Protein 9CEL (pdb70)

Sequence (1014 aa):
GSALVEMYRRAVATGRAAEAVEVLGTVATFRPVFRSPDELGEPPALVPLGTGAGGPTLVCCAGTAAASGPREFTAFAAALAGLRDVTVLPQTGFLTGEPLPAGLDVLLDAQADAVLAHCAGRPFVLVGHSAGANMAHALTVRLEARGADPAALVLMDIYTPAAPVPVDDTRLTAMGAYHRLLLDWAPRPTRAPVLHLYAGEPAGADWRSRFDGAHTSAEVPGTHFSMMTEHAPVTAATVHKWLDEVGSALVEMYRRAVATGRAAEAVEVLGTVATFRPVFRSPDELGEPPALVPLGTGAGGPTLVCCAGTAAASGPREFTAFAAALAGLRDVTVLPQTGFLTGEPLPAGLDVLLDAQADAVLAHCAGRPFVLVGHSAGANMAHALTVRLEARGADPAALVLMDIYTPAAPPVDDTRLTAMGAYHRLLLDWAPRPTRAPVLHLYAGEPAGAWDPRQDWRSRFDGAHTSAEVPGTHFSMMTEHAPVTAATVHKWLDEVGSALVEMYRRAVATGRAAEAVEVLGTVATFRPVFRSPDELGEPPALVPLGTGAGGPTLVCCAGTAAASGPREFTAFAAALAGLRDVTVLPQTGFLTGEPLPAGLDVLLDAQADAVLAHCAGRPFVLVGHSAGANMAHALTVRLEARGADPAALVLMDIYTPAGVWREEMLAWVAEVPVDDTRLTAMGAYHRLLLDWAPRPTRAPVLHLYAGEPAGADWRSRFDGAHTSAEVPGTHFSMMTEHAPVTAATVHKWLDEVGSALVEMYRRAVATGRAAEAVEVLGTVATFRPVFRSPDELGEPPALVPLGTGAGGPTLVCCAGTAAASGPREFTAFAAALAGLRDVTVLPQTGFLTGEPLPAGLDVLLDAQADAVLAHCAGRPFVLVGHSAGANMAHALTVRLEARGADPAALVLMDIYTPAGVWREEMLAWVAVPVDDTRLTAMGAYHRLLLDWAPRPTRAPVLHLYAGEPAGAWPDPRDWRSRFDGAHTSAEVPGTHFSMMTEHAPVTAATVHKWLDEV

Radius of gyration: 39.3 Å; Cα contacts (8 Å, |Δi|>4): 2168; chains: 4; bounding box: 69×68×124 Å

Secondary structure (DSSP, 8-state):
--HHHHHHHHHHTTT-HHHHHHHHHHHHTTS-EESSGGGSSSPPPPEEEE----S-EEEEE--SSTT-SGGGGHHHHHHHTTT-EEEEEPPTTSSTTPPEESSHHHHHHHHHHHHHHHTTT--EEEEEETHHHHHHHHHHHHHHHTT---SEEEEES--BTTB-----HHHHHHHHHHHHHHTT------SS-EEEEEESS-S--------TT-SEEEEESS-TTGGGTTTHHHHHHHHHHHHTT-/--HHHHHHHHHHHTT-HHHHHHHHHHHHTTS-EESSSGGGSSPPPPEEEE-S--SSEEEEE--SSTT-SGGGGHHHHHHHTTT--EEEEPPTTSSTTPPEESSHHHHHHHHHHHHHHHHTT--EEEEEETHHHHHHHHHHHHHHHTT---SEEEEES---TT-----HHHHHHHHHHHHHTTT------SS-EEEEEESS--S---TTS--S---TT-SEEEEESS-TTGGGTTTHHHHHHHHHHHHHH-/--HHHHHHHHHHHTT-HHHHHHHHHHHHTTS-EESSGGGGSSPPP-EEEE-S--SSEEEEE--SSTT-SGGGGHHHHHHTTTT--EEEEPPTTSSTTPPEESSHHHHHHHHHHHHHHHHTT--EEEEEETHHHHHHHHHHHHHHHTT---SEEEEES------HHHHHHHHHH------HHHHHHHHHHHHHHTT------SSPEEEEEEEE-S--------TT-SEEEEEEEETTGGGTTTHHHHHHHHHHHHTT-/--HHHHHHHHHHHTT-HHHHHHHHHHHHTTS-EESSTTTTSSPPP-EEEE-S--SSEEEEE--SSTT-SGGGGHHHHHHTTTT--EEEEPPTTSSTTPPEESSHHHHHHHHHHHHHHHHTT--EEEEEETHHHHHHHHHHHHHHHTT---SEEEEES------HHHHHHHHHH-----HHHHHHHHHHHHHGGG------SS-EEEEEESS-SS--S---------TT-SEEEEESS-TTGGGTTTHHHHHHHHHHHHH--

Solvent-accessible surface area: 42376 Å² total; per-residue (Å²): 97,30,13,0,9,75,1,47,112,89,0,79,88,74,76,63,38,82,73,0,23,78,14,0,1,34,2,3,57,5,30,84,42,2,169,39,40,137,94,34,70,88,72,16,62,22,24,25,2,12,59,75,29,47,48,37,30,0,0,0,1,1,3,14,54,4,30,12,6,15,69,26,0,6,19,0,1,24,36,0,60,59,86,22,20,0,6,0,0,26,4,12,0,9,62,83,64,57,32,4,8,52,22,31,82,29,0,7,42,2,1,0,62,6,0,56,77,89,14,95,78,166,65,14,2,0,0,0,15,30,26,0,0,4,1,0,1,9,0,0,43,41,0,11,89,96,54,30,80,4,43,3,0,0,0,0,1,3,68,47,33,81,74,136,96,119,29,58,16,27,32,0,0,0,19,1,14,0,64,76,27,7,80,109,19,28,73,150,126,29,147,4,34,3,1,2,0,49,1,20,76,70,66,57,162,156,99,87,2,174,24,114,77,28,104,48,57,28,88,2,52,0,32,35,139,20,0,10,69,129,43,0,81,69,0,2,53,28,0,35,156,19,25,111,107,80,94,27,15,0,13,70,3,45,127,91,0,83,89,70,72,64,37,84,76,0,23,91,14,0,2,30,2,3,60,6,30,92,65,4,174,37,43,131,87,25,64,93,80,15,56,18,24,26,2,11,41,64,35,41,57,42,31,0,0,0,1,2,2,16,49,3,60,9,5,17,38,38,0,7,20,0,1,25,36,0,60,56,79,22,19,0,5,0,0,25,6,10,0,9,77,68,68,55,33,4,8,56,22,40,85,26,0,9,37,3,1,0,67,10,0,60,78,84,14,80,80,178,63,8,2,0,0,0,13,34,27,0,0,3,1,0,1,10,0,0,38,45,0,13,82,99,61,18,93,5,48,2,0,0,0,0,1,4,76,51,41,75,74,146,152,39,55,18,27,25,0,0,0,16,1,14,0,84,95,33,5,100,110,22,41,73,132,128,37,147,7,46,6,0,0,0,26,1,23,81,64,67,54,117,142,81,131,215,123,79,62,53,0,143,24,133,74,26,109,49,53,30,107,4,51,0,34,35,147,27,0,11,76,134,44,0,76,70,0,0,57,21,0,46,131,12,22,104,122,65,98,29,16,0,11,80,2,29,126,91,0,16,86,80,50,83,1,60,68,0,9,80,11,0,1,26,1,3,63,4,31,86,48,1,169,39,46,135,97,37,67,133,72,10,73,24,52,72,66,16,107,75,32,44,60,36,32,0,0,0,0,2,3,10,29,8,18,14,9,46,135,25,0,82,35,0,5,70,34,0,72,55,90,23,23,0,6,0,0,23,5,10,0,12,79,120,78,50,34,4,6,50,20,34,82,24,0,5,44,2,1,0,56,5,0,62,78,88,14,77,83,174,59,8,1,0,0,0,15,34,17,0,0,6,1,0,2,12,0,0,54,52,0,16,86,104,52,16,99,5,45,4,0,0,0,0,1,5,38,65,19,111,62,125,74,67,49,45,21,29,40,99,46,64,158,104,119,42,53,18,27,62,0,0,0,8,1,14,0,29,81,30,2,102,120,24,28,74,138,131,32,144,5,36,5,1,0,0,47,1,15,98,63,23,19,154,131,87,96,1,172,27,141,78,27,105,44,60,29,102,0,51,2,31,13,66,25,0,9,80,144,54,1,81,65,0,2,42,25,0,40,113,20,26,94,129,88,92,32,18,0,16,70,1,19,124,87,0,22,89,76,47,69,0,63,80,0,10,91,10,0,2,24,1,3,58,5,28,95,42,2,145,43,49,134,90,21,60,148,75,14,72,22,57,69,67,17,108,77,30,42,57,38,38,0,0,0,0,2,3,17,32,5,17,12,5,48,132,26,0,84,32,0,4,72,35,0,70,59,81,24,15,0,5,0,0,24,6,11,0,10,88,113,77,49,32,4,6,53,20,32,85,25,0,7,42,2,1,0,64,9,0,62,77,88,15,75,77,168,61,8,1,0,0,0,13,28,26,0,0,2,0,0,2,7,0,0,40,44,0,12,86,98,54,19,86,4,48,1,0,0,0,0,2,4,49,70,22,103,65,78,53,52,35,35,21,24,39,159,46,102,138,120,38,54,21,23,54,0,0,0,7,0,12,0,52,80,32,5,102,121,18,45,72,160,126,34,152,9,42,1,0,1,0,52,2,24,81,64,31,14,88,78,116,93,122,242,87,47,94,2,185,25,131,71,27,103,46,60,27,105,2,50,0,33,8,65,21,0,8,71,131,50,0,75,70,0,1,57,34,0,48,135,17,21,105,125,72

Nearest PDB structures (foldseek):
  9cel-assembly1_D  TM=1.004E+00  e=4.320E-58  Micromonospora chalcea subsp. izumensis
  9cel-assembly2_C  TM=9.969E-01  e=2.761E-51  Micromonospora chalcea subsp. izumensis
  9cel-assembly1_A  TM=9.949E-01  e=3.967E-47  Micromonospora chalcea subsp. izumensis
  5d3z-assembly1_A  TM=9.353E-01  e=1.429E-29  Saccharopolyspora erythraea
  9cfj-assembly1_A  TM=9.031E-01  e=4.965E-23  Actinomadura vulgaris

Structure (mmCIF, N/CA/C/O backbone):
data_9CEL
#
_entry.id   9CEL
#
_cell.length_a   63.340
_cell.length_b   95.666
_cell.length_c   83.118
_cell.angle_alpha   90.000
_cell.angle_beta   93.673
_cell.angle_gamma   90.000
#
_symmetry.space_group_name_H-M   'P 1 21 1'
#
loop_
_entity.id
_entity.type
_entity.pdbx_description
1 polymer 'Type I PKS module 7'
2 water water
#
loop_
_atom_site.group_PDB
_atom_site.id
_atom_site.type_symbol
_atom_site.label_atom_id
_atom_site.label_alt_id
_atom_site.label_comp_id
_atom_site.label_asym_id
_atom_site.label_entity_id
_atom_site.label_seq_id
_atom_site.pdbx_PDB_ins_code
_atom_site.Cartn_x
_atom_site.Cartn_y
_atom_site.Cartn_z
_atom_site.occupancy
_atom_site.B_iso_or_equiv
_atom_site.auth_seq_id
_atom_site.auth_comp_id
_atom_site.auth_asym_id
_atom_site.auth_atom_id
_atom_site.pdbx_PDB_model_num
ATOM 1 N N . GLY A 1 1 ? 1.50668 8.03057 16.72467 1.000 47.16575 1508 GLY A N 1
ATOM 2 C CA . GLY A 1 1 ? 1.70937 8.98128 17.81022 1.000 71.04241 1508 GLY A CA 1
ATOM 3 C C . GLY A 1 1 ? 2.82807 10.00908 17.62830 1.000 67.16403 1508 GLY A C 1
ATOM 4 O O . GLY A 1 1 ? 3.30463 10.24675 16.50873 1.000 62.85906 1508 GLY A O 1
ATOM 5 N N . SER A 1 2 ? 3.25373 10.60300 18.74614 1.000 62.71359 1509 SER A N 1
ATOM 6 C CA . SER A 1 2 ? 4.19324 11.72228 18.75492 1.000 54.58734 1509 SER A CA 1
ATOM 7 C C . SER A 1 2 ? 5.56752 11.32609 18.20343 1.000 54.83799 1509 SER A C 1
ATOM 8 O O . SER A 1 2 ? 5.98404 10.15513 18.24872 1.000 50.06947 1509 SER A O 1
ATOM 11 N N . ALA A 1 3 ? 6.29231 12.34043 17.70632 1.000 43.57075 1510 ALA A N 1
ATOM 12 C CA . ALA A 1 3 ? 7.61276 12.09597 17.12566 1.000 44.56947 1510 ALA A CA 1
ATOM 13 C C . ALA A 1 3 ? 8.55596 11.46495 18.13124 1.000 43.43488 1510 ALA A C 1
ATOM 14 O O . ALA A 1 3 ? 9.41657 10.65534 17.76151 1.000 45.18633 1510 ALA A O 1
ATOM 16 N N . LEU A 1 4 ? 8.41716 11.83862 19.39862 1.000 42.76542 1511 LEU A N 1
ATOM 17 C CA . LEU A 1 4 ? 9.16752 11.18615 20.45427 1.000 39.36230 1511 LEU A CA 1
ATOM 18 C C . LEU A 1 4 ? 8.73576 9.73688 20.63181 1.000 46.17337 1511 LEU A C 1
ATOM 19 O O . LEU A 1 4 ? 9.55348 8.89331 21.00515 1.000 41.46379 1511 LEU A O 1
ATOM 24 N N . VAL A 1 5 ? 7.45529 9.43419 20.40460 1.000 45.95567 1512 VAL A N 1
ATOM 25 C CA . VAL A 1 5 ? 6.99276 8.06404 20.58220 1.000 47.84378 1512 VAL A CA 1
ATOM 26 C C . VAL A 1 5 ? 7.51936 7.19647 19.44507 1.000 47.81772 1512 VAL A C 1
ATOM 27 O O . VAL A 1 5 ? 8.13397 6.15289 19.67980 1.000 44.41469 1512 VAL A O 1
ATOM 31 N N . GLU A 1 6 ? 7.38349 7.67953 18.20447 1.000 48.80668 1513 GLU A N 1
ATOM 32 C CA . GLU A 1 6 ? 7.93339 6.97904 17.04692 1.000 49.54541 1513 GLU A CA 1
ATOM 33 C C . GLU A 1 6 ? 9.43765 6.78006 17.18143 1.000 50.79855 1513 GLU A C 1
ATOM 34 O O . GLU A 1 6 ? 9.95438 5.70179 16.87193 1.000 46.21190 1513 GLU A O 1
ATOM 40 N N . MET A 1 7 ? 10.16180 7.80603 17.62827 1.000 45.80557 1514 MET A N 1
ATOM 41 C CA . MET A 1 7 ? 11.60315 7.64646 17.78185 1.000 48.52387 1514 MET A CA 1
ATOM 42 C C . MET A 1 7 ? 11.92799 6.53160 18.76127 1.000 47.74602 1514 MET A C 1
ATOM 43 O O . MET A 1 7 ? 12.81582 5.70855 18.50901 1.000 47.66695 1514 MET A O 1
ATOM 48 N N . TYR A 1 8 ? 11.22792 6.49274 19.89107 1.000 47.35028 1515 TYR A N 1
ATOM 49 C CA . TYR A 1 8 ? 11.53231 5.46345 20.87788 1.000 52.24670 1515 TYR A CA 1
ATOM 50 C C . TYR A 1 8 ? 11.20790 4.07380 20.33700 1.000 49.83227 1515 TYR A C 1
ATOM 51 O O . TYR A 1 8 ? 12.00206 3.14585 20.50875 1.000 48.13386 1515 TYR A O 1
ATOM 60 N N . ARG A 1 9 ? 10.05525 3.92373 19.66747 1.000 51.21878 1516 ARG A N 1
ATOM 61 C CA . ARG A 1 9 ? 9.67878 2.64081 19.07688 1.000 51.21522 1516 ARG A CA 1
ATOM 62 C C . ARG A 1 9 ? 10.73954 2.15906 18.10218 1.000 49.67778 1516 ARG A C 1
ATOM 63 O O . ARG A 1 9 ? 11.16470 0.99831 18.14361 1.000 50.22575 1516 ARG A O 1
ATOM 71 N N . ARG A 1 10 ? 11.17106 3.04389 17.20756 1.000 44.63943 1517 ARG A N 1
ATOM 72 C CA . ARG A 1 10 ? 12.09781 2.63855 16.17066 1.000 45.26765 1517 ARG A CA 1
ATOM 73 C C . ARG A 1 10 ? 13.49631 2.40462 16.73387 1.000 52.78978 1517 ARG A C 1
ATOM 74 O O . ARG A 1 10 ? 14.23054 1.53702 16.23248 1.000 49.66509 1517 ARG A O 1
ATOM 82 N N . ALA A 1 11 ? 13.86520 3.12984 17.79578 1.000 44.62145 1518 ALA A N 1
ATOM 83 C CA . ALA A 1 11 ? 15.20012 2.97935 18.36074 1.000 46.73982 1518 ALA A CA 1
ATOM 84 C C . ALA A 1 11 ? 15.35489 1.67264 19.12528 1.000 49.37406 1518 ALA A C 1
ATOM 85 O O . ALA A 1 11 ? 16.46981 1.13976 19.19582 1.000 50.10556 1518 ALA A O 1
ATOM 87 N N . VAL A 1 12 ? 14.27747 1.16511 19.74263 1.000 50.63597 1519 VAL A N 1
ATOM 88 C CA . VAL A 1 12 ? 14.38810 -0.11950 20.43096 1.000 53.30905 1519 VAL A CA 1
ATOM 89 C C . VAL A 1 12 ? 14.52482 -1.23713 19.40581 1.000 56.78847 1519 VAL A C 1
ATOM 90 O O . VAL A 1 12 ? 15.35628 -2.13897 19.55947 1.000 63.71310 1519 VAL A O 1
ATOM 94 N N . ALA A 1 13 ? 13.77545 -1.14365 18.30238 1.000 57.46769 1520 ALA A N 1
ATOM 95 C CA . ALA A 1 13 ? 13.81186 -2.14958 17.25283 1.000 53.48137 1520 ALA A CA 1
ATOM 96 C C . ALA A 1 13 ? 15.07789 -2.08339 16.41256 1.000 54.75545 1520 ALA A C 1
ATOM 97 O O . ALA A 1 13 ? 15.28958 -2.96993 15.58098 1.000 59.21273 1520 ALA A O 1
ATOM 99 N N . THR A 1 14 ? 15.93239 -1.07482 16.60620 1.000 50.88841 1521 THR A N 1
ATOM 100 C CA . THR A 1 14 ? 17.10895 -0.92212 15.75729 1.000 41.42391 1521 THR A CA 1
ATOM 101 C C . THR A 1 14 ? 18.39602 -0.72351 16.56287 1.000 54.62321 1521 THR A C 1
ATOM 102 O O . THR A 1 14 ? 19.36294 -0.14163 16.04860 1.000 53.10107 1521 THR A O 1
ATOM 106 N N . GLY A 1 15 ? 18.44188 -1.20677 17.80754 1.000 44.99458 1522 GLY A N 1
ATOM 107 C CA . GLY A 1 15 ? 19.63557 -1.08155 18.62506 1.000 51.43240 1522 GLY A CA 1
ATOM 108 C C . GLY A 1 15 ? 20.04204 0.32719 19.02631 1.000 60.43015 1522 GLY A C 1
ATOM 109 O O . GLY A 1 15 ? 21.13855 0.50621 19.56763 1.000 53.71609 1522 GLY A O 1
ATOM 110 N N . ARG A 1 16 ? 19.19789 1.33909 18.79931 1.000 54.31811 1523 ARG A N 1
ATOM 111 C CA . ARG A 1 16 ? 19.56428 2.72581 19.06768 1.000 54.50488 1523 ARG A CA 1
ATOM 112 C C . ARG A 1 16 ? 18.95530 3.26159 20.36830 1.000 51.39929 1523 ARG A C 1
ATOM 113 O O . ARG A 1 16 ? 18.76784 4.47563 20.51860 1.000 50.03266 1523 ARG A O 1
ATOM 121 N N . ALA A 1 17 ? 18.66220 2.37753 21.32277 1.000 44.58339 1524 ALA A N 1
ATOM 122 C CA . ALA A 1 17 ? 17.92059 2.78931 22.50939 1.000 39.98361 1524 ALA A CA 1
ATOM 123 C C . ALA A 1 17 ? 18.73210 3.73328 23.38269 1.000 43.58030 1524 ALA A C 1
ATOM 124 O O . ALA A 1 17 ? 18.20111 4.72629 23.88828 1.000 49.09497 1524 ALA A O 1
ATOM 126 N N . ALA A 1 18 ? 20.00312 3.41119 23.61654 1.000 46.52348 1525 ALA A N 1
ATOM 127 C CA . ALA A 1 18 ? 20.86449 4.29290 24.39831 1.000 45.78824 1525 ALA A CA 1
ATOM 128 C C . ALA A 1 18 ? 20.93042 5.67268 23.77236 1.000 51.95917 1525 ALA A C 1
ATOM 129 O O . ALA A 1 18 ? 20.94534 6.69172 24.47606 1.000 53.23061 1525 ALA A O 1
ATOM 131 N N . GLU A 1 19 ? 20.94514 5.72580 22.44431 1.000 48.36205 1526 GLU A N 1
ATOM 132 C CA . GLU A 1 19 ? 20.85563 7.01081 21.77106 1.000 51.60866 1526 GLU A CA 1
ATOM 133 C C . GLU A 1 19 ? 19.50939 7.69765 22.01956 1.000 47.97031 1526 GLU A C 1
ATOM 134 O O . GLU A 1 19 ? 19.46741 8.91765 22.22320 1.000 54.18244 1526 GLU A O 1
ATOM 140 N N . ALA A 1 20 ? 18.39466 6.94674 21.97020 1.000 39.96650 1527 ALA A N 1
ATOM 141 C CA . ALA A 1 20 ? 17.08608 7.56351 22.17954 1.000 41.04139 1527 ALA A CA 1
ATOM 142 C C . ALA A 1 20 ? 16.94227 8.11071 23.58868 1.000 44.94448 1527 ALA A C 1
ATOM 143 O O . ALA A 1 20 ? 16.30673 9.15311 23.78820 1.000 41.02004 1527 ALA A O 1
ATOM 145 N N . VAL A 1 21 ? 17.51010 7.41929 24.57036 1.000 41.65285 1528 VAL A N 1
ATOM 146 C CA . VAL A 1 21 ? 17.34191 7.83441 25.95177 1.000 42.53499 1528 VAL A CA 1
ATOM 147 C C . VAL A 1 21 ? 18.10120 9.12964 26.19855 1.000 47.82886 1528 VAL A C 1
ATOM 148 O O . VAL A 1 21 ? 17.60696 10.03381 26.88331 1.000 44.63052 1528 VAL A O 1
ATOM 152 N N . GLU A 1 22 ? 19.29009 9.25953 25.60381 1.000 43.85636 1529 GLU A N 1
ATOM 153 C CA . GLU A 1 22 ? 20.06703 10.48454 25.75783 1.000 57.76519 1529 GLU A CA 1
ATOM 154 C C . GLU A 1 22 ? 19.32576 11.67815 25.18062 1.000 48.25645 1529 GLU A C 1
ATOM 155 O O . GLU A 1 22 ? 19.33009 12.76290 25.77145 1.000 48.88541 1529 GLU A O 1
ATOM 161 N N . VAL A 1 23 ? 18.69257 11.49311 24.02332 1.000 42.13252 1530 VAL A N 1
ATOM 162 C CA . VAL A 1 23 ? 17.91152 12.56912 23.42372 1.000 48.84083 1530 VAL A CA 1
ATOM 163 C C . VAL A 1 23 ? 16.72962 12.92708 24.31540 1.000 49.62727 1530 VAL A C 1
ATOM 164 O O . VAL A 1 23 ? 16.39896 14.11001 24.48880 1.000 46.43318 1530 VAL A O 1
ATOM 168 N N . LEU A 1 24 ? 16.06416 11.91087 24.87953 1.000 39.04259 1531 LEU A N 1
ATOM 169 C CA . LEU A 1 24 ? 14.95221 12.16907 25.78520 1.000 41.71337 1531 LEU A CA 1
ATOM 170 C C . LEU A 1 24 ? 15.40242 12.96783 26.99740 1.000 38.69613 1531 LEU A C 1
ATOM 171 O O . LEU A 1 24 ? 14.64147 13.78732 27.52120 1.000 33.55517 1531 LEU A O 1
ATOM 176 N N . GLY A 1 25 ? 16.61840 12.70657 27.48249 1.000 35.77969 1532 GLY A N 1
ATOM 177 C CA . GLY A 1 25 ? 17.11168 13.43475 28.63369 1.000 43.99511 1532 GLY A CA 1
ATOM 178 C C . GLY A 1 25 ? 17.30665 14.91274 28.33688 1.000 44.54015 1532 GLY A C 1
ATOM 179 O O . GLY A 1 25 ? 17.02553 15.76708 29.17727 1.000 45.27701 1532 GLY A O 1
ATOM 180 N N . THR A 1 26 ? 17.78741 15.23919 27.14220 1.000 41.49208 1533 THR A N 1
ATOM 181 C CA . THR A 1 26 ? 17.93609 16.65162 26.82414 1.000 44.89689 1533 THR A CA 1
ATOM 182 C C . THR A 1 26 ? 16.57747 17.30600 26.62613 1.000 43.34099 1533 THR A C 1
ATOM 183 O O . THR A 1 26 ? 16.35375 18.43066 27.09285 1.000 40.50446 1533 THR A O 1
ATOM 187 N N . VAL A 1 27 ? 15.63405 16.60577 25.98521 1.000 37.12174 1534 VAL A N 1
ATOM 188 C CA . VAL A 1 27 ? 14.28346 17.15852 25.90232 1.000 44.93746 1534 VAL A CA 1
ATOM 189 C C . VAL A 1 27 ? 13.75903 17.43339 27.29841 1.000 45.72243 1534 VAL A C 1
ATOM 190 O O . VAL A 1 27 ? 13.13335 18.46842 27.55129 1.000 44.35754 1534 VAL A O 1
ATOM 194 N N . ALA A 1 28 ? 14.05175 16.52741 28.23602 1.000 35.51403 1535 ALA A N 1
ATOM 195 C CA . ALA A 1 28 ? 13.53931 16.64612 29.59100 1.000 36.39768 1535 ALA A CA 1
ATOM 196 C C . ALA A 1 28 ? 14.10540 17.86035 30.32658 1.000 45.02640 1535 ALA A C 1
ATOM 197 O O . ALA A 1 28 ? 13.45665 18.37177 31.24078 1.000 43.02087 1535 ALA A O 1
ATOM 199 N N . THR A 1 29 ? 15.30288 18.33146 29.95827 1.000 45.40222 1536 THR A N 1
ATOM 200 C CA . THR A 1 29 ? 15.82330 19.56315 30.54614 1.000 49.54319 1536 THR A CA 1
ATOM 201 C C . THR A 1 29 ? 15.01278 20.79991 30.15602 1.000 50.48854 1536 THR A C 1
ATOM 202 O O . THR A 1 29 ? 15.37970 21.91329 30.55679 1.000 52.99810 1536 THR A O 1
ATOM 206 N N . PHE A 1 30 ? 13.94738 20.65781 29.37773 1.000 47.36770 1537 PHE A N 1
ATOM 207 C CA . PHE A 1 30 ? 13.09200 21.78708 29.05621 1.000 48.34575 1537 PHE A CA 1
ATOM 208 C C . PHE A 1 30 ? 11.79433 21.75608 29.82744 1.000 54.65789 1537 PHE A C 1
ATOM 209 O O . PHE A 1 30 ? 10.95869 22.64290 29.64704 1.000 54.62817 1537 PHE A O 1
ATOM 217 N N . ARG A 1 31 ? 11.61957 20.76437 30.68471 1.000 45.01887 1538 ARG A N 1
ATOM 218 C CA . ARG A 1 31 ? 10.41289 20.49321 31.42647 1.000 46.00200 1538 ARG A CA 1
ATOM 219 C C . ARG A 1 31 ? 10.43148 21.27044 32.72923 1.000 40.70249 1538 ARG A C 1
ATOM 220 O O . ARG A 1 31 ? 11.48862 21.40352 33.34558 1.000 45.29852 1538 ARG A O 1
ATOM 228 N N . PRO A 1 32 ? 9.27115 21.77797 33.13717 1.000 41.87167 1539 PRO A N 1
ATOM 229 C CA . PRO A 1 32 ? 9.12229 22.30306 34.50214 1.000 43.91730 1539 PRO A CA 1
ATOM 230 C C . PRO A 1 32 ? 9.65496 21.31719 35.53465 1.000 47.58701 1539 PRO A C 1
ATOM 231 O O . PRO A 1 32 ? 9.40160 20.11523 35.45355 1.000 42.64578 1539 PRO A O 1
ATOM 235 N N . VAL A 1 33 ? 10.42892 21.82811 36.49422 1.000 46.41552 1540 VAL A N 1
ATOM 236 C CA . VAL A 1 33 ? 10.97017 21.02264 37.58089 1.000 41.29531 1540 VAL A CA 1
ATOM 237 C C . VAL A 1 33 ? 10.39027 21.53513 38.89183 1.000 48.65470 1540 VAL A C 1
ATOM 238 O O . VAL A 1 33 ? 9.65261 22.51388 38.92321 1.000 47.96652 1540 VAL A O 1
ATOM 242 N N . PHE A 1 34 ? 10.68813 20.83034 39.97933 1.000 50.95376 1541 PHE A N 1
ATOM 243 C CA . PHE A 1 34 ? 10.44648 21.36879 41.30494 1.000 43.33325 1541 PHE A CA 1
ATOM 244 C C . PHE A 1 34 ? 11.75925 21.35200 42.06153 1.000 50.47251 1541 PHE A C 1
ATOM 245 O O . PHE A 1 34 ? 12.51979 20.37264 41.99000 1.000 47.80187 1541 PHE A O 1
ATOM 253 N N . ARG A 1 35 ? 12.03458 22.46360 42.75275 1.000 51.23281 1542 ARG A N 1
ATOM 254 C CA . ARG A 1 35 ? 13.30184 22.65902 43.44499 1.000 49.44821 1542 ARG A CA 1
ATOM 255 C C . ARG A 1 35 ? 13.23177 22.33430 44.92006 1.000 44.00684 1542 ARG A C 1
ATOM 256 O O . ARG A 1 35 ? 14.28229 22.17594 45.54143 1.000 51.75461 1542 ARG A O 1
ATOM 264 N N . SER A 1 36 ? 12.03414 22.20795 45.48218 1.000 43.20314 1543 SER A N 1
ATOM 265 C CA . SER A 1 36 ? 11.84282 21.85483 46.87789 1.000 51.82757 1543 SER A CA 1
ATOM 266 C C . SER A 1 36 ? 10.61720 20.96189 47.01854 1.000 46.40083 1543 SER A C 1
ATOM 267 O O . SER A 1 36 ? 9.66325 21.08267 46.24255 1.000 47.55205 1543 SER A O 1
ATOM 270 N N . PRO A 1 37 ? 10.60695 20.07439 48.00413 1.000 38.76295 1544 PRO A N 1
ATOM 271 C CA . PRO A 1 37 ? 9.38162 19.31009 48.29701 1.000 50.02821 1544 PRO A CA 1
ATOM 272 C C . PRO A 1 37 ? 8.12695 20.16336 48.39264 1.000 55.56507 1544 PRO A C 1
ATOM 273 O O . PRO A 1 37 ? 7.04717 19.72869 47.97093 1.000 57.35519 1544 PRO A O 1
ATOM 277 N N . ASP A 1 38 ? 8.24349 21.38976 48.89742 1.000 55.87268 1545 ASP A N 1
ATOM 278 C CA . ASP A 1 38 ? 7.07743 22.23090 49.12519 1.000 53.64679 1545 ASP A CA 1
ATOM 279 C C . ASP A 1 38 ? 6.42773 22.71419 47.84101 1.000 55.84500 1545 ASP A C 1
ATOM 280 O O . ASP A 1 38 ? 5.31741 23.25445 47.89985 1.000 53.87027 1545 ASP A O 1
ATOM 285 N N . GLU A 1 39 ? 7.06626 22.51416 46.68907 1.000 57.01979 1546 GLU A N 1
ATOM 286 C CA . GLU A 1 39 ? 6.51018 22.96008 45.41791 1.000 56.23933 1546 GLU A CA 1
ATOM 287 C C . GLU A 1 39 ? 5.56331 21.96345 44.76206 1.000 54.33393 1546 GLU A C 1
ATOM 288 O O . GLU A 1 39 ? 4.87228 22.34498 43.80994 1.000 58.03374 1546 GLU A O 1
ATOM 294 N N . LEU A 1 40 ? 5.50154 20.71126 45.22777 1.000 54.15642 1547 LEU A N 1
ATOM 295 C CA . LEU A 1 40 ? 4.74956 19.70831 44.47212 1.000 64.08121 1547 LEU A CA 1
ATOM 296 C C . LEU A 1 40 ? 3.24912 19.96762 44.50544 1.000 66.68909 1547 LEU A C 1
ATOM 297 O O . LEU A 1 40 ? 2.54982 19.68767 43.52085 1.000 70.69236 1547 LEU A O 1
ATOM 302 N N . GLY A 1 41 ? 2.73963 20.49783 45.60747 1.000 51.19390 1548 GLY A N 1
ATOM 303 C CA . GLY A 1 41 ? 1.31578 20.72009 45.71281 1.000 57.07809 1548 GLY A CA 1
ATOM 304 C C . GLY A 1 41 ? 0.73819 19.70996 46.67317 1.000 70.70878 1548 GLY A C 1
ATOM 305 O O . GLY A 1 41 ? 0.02394 20.05279 47.62359 1.000 63.69436 1548 GLY A O 1
ATOM 306 N N . GLU A 1 42 ? 1.07049 18.44369 46.42922 1.000 65.93358 1549 GLU A N 1
ATOM 307 C CA . GLU A 1 42 ? 0.76362 17.36748 47.33609 1.000 57.30886 1549 GLU A CA 1
ATOM 308 C C . GLU A 1 42 ? 1.95468 16.41931 47.30187 1.000 55.23216 1549 GLU A C 1
ATOM 309 O O . GLU A 1 42 ? 2.56152 16.22184 46.23590 1.000 56.36991 1549 GLU A O 1
ATOM 315 N N . PRO A 1 43 ? 2.32671 15.84436 48.43883 1.000 48.84288 1550 PRO A N 1
ATOM 316 C CA . PRO A 1 43 ? 3.45765 14.89918 48.47090 1.000 51.01953 1550 PRO A CA 1
ATOM 317 C C . PRO A 1 43 ? 3.24487 13.73560 47.51365 1.000 48.05779 1550 PRO A C 1
ATOM 318 O O . PRO A 1 43 ? 2.10128 13.44373 47.12104 1.000 39.05930 1550 PRO A O 1
ATOM 322 N N . PRO A 1 44 ? 4.34252 13.05612 47.08363 1.000 49.42387 1551 PRO A N 1
ATOM 323 C CA . PRO A 1 44 ? 4.19102 11.83552 46.26406 1.000 42.37639 1551 PRO A CA 1
ATOM 324 C C . PRO A 1 44 ? 3.16640 10.88104 46.84902 1.000 43.92199 1551 PRO A C 1
ATOM 325 O O . PRO A 1 44 ? 3.26333 10.45733 48.00759 1.000 41.92578 1551 PRO A O 1
ATOM 329 N N . ALA A 1 45 ? 2.14771 10.58521 46.05200 1.000 39.85750 1552 ALA A N 1
ATOM 330 C CA . ALA A 1 45 ? 1.05440 9.74133 46.48997 1.000 43.36480 1552 ALA A CA 1
ATOM 331 C C . ALA A 1 45 ? 1.49725 8.28072 46.47416 1.000 42.26685 1552 ALA A C 1
ATOM 332 O O . ALA A 1 45 ? 2.12511 7.82960 45.51610 1.000 49.74985 1552 ALA A O 1
ATOM 334 N N . LEU A 1 46 ? 1.20710 7.55266 47.54536 1.000 45.95329 1553 LEU A N 1
ATOM 335 C CA . LEU A 1 46 ? 1.56544 6.14054 47.63406 1.000 46.11964 1553 LEU A CA 1
ATOM 336 C C . LEU A 1 46 ? 0.38353 5.29561 47.22268 1.000 44.39663 1553 LEU A C 1
ATOM 337 O O . LEU A 1 46 ? -0.74615 5.56563 47.63068 1.000 44.81672 1553 LEU A O 1
ATOM 342 N N . VAL A 1 47 ? 0.65511 4.26327 46.42729 1.000 47.33086 1554 VAL A N 1
ATOM 343 C CA . VAL A 1 47 ? -0.41583 3.47223 45.83701 1.000 43.77300 1554 VAL A CA 1
ATOM 344 C C . VAL A 1 47 ? -0.46161 2.07986 46.46701 1.000 47.39376 1554 VAL A C 1
ATOM 345 O O . VAL A 1 47 ? 0.33874 1.19032 46.10832 1.000 44.21421 1554 VAL A O 1
ATOM 349 N N . PRO A 1 48 ? -1.41006 1.82869 47.36759 1.000 46.68769 1555 PRO A N 1
ATOM 350 C CA . PRO A 1 48 ? -1.54533 0.48196 47.94618 1.000 43.74155 1555 PRO A CA 1
ATOM 351 C C . PRO A 1 48 ? -2.02465 -0.52600 46.91062 1.000 38.23982 1555 PRO A C 1
ATOM 352 O O . PRO A 1 48 ? -2.93417 -0.25221 46.13274 1.000 46.51379 1555 PRO A O 1
ATOM 356 N N . LEU A 1 49 ? -1.42920 -1.71347 46.92355 1.000 46.91368 1556 LEU A N 1
ATOM 357 C CA . LEU A 1 49 ? -1.87986 -2.81377 46.06382 1.000 49.63742 1556 LEU A CA 1
ATOM 358 C C . LEU A 1 49 ? -2.42276 -4.00320 46.84811 1.000 51.50074 1556 LEU A C 1
ATOM 359 O O . LEU A 1 49 ? -3.35306 -4.65800 46.37725 1.000 55.62171 1556 LEU A O 1
ATOM 364 N N . GLY A 1 50 ? -1.88751 -4.27887 48.03854 1.000 47.47249 1557 GLY A N 1
ATOM 365 C CA . GLY A 1 50 ? -2.39831 -5.32203 48.90040 1.000 55.97827 1557 GLY A CA 1
ATOM 366 C C . GLY A 1 50 ? -2.37133 -4.93021 50.36155 1.000 51.33232 1557 GLY A C 1
ATOM 367 O O . GLY A 1 50 ? -1.30738 -4.62011 50.90265 1.000 51.37588 1557 GLY A O 1
ATOM 368 N N . THR A 1 51 ? -3.53383 -4.92592 51.00566 1.000 53.29327 1558 THR A N 1
ATOM 369 C CA . THR A 1 51 ? -3.66688 -4.52524 52.40171 1.000 66.48680 1558 THR A CA 1
ATOM 370 C C . THR A 1 51 ? -4.33970 -5.62416 53.21699 1.000 65.85373 1558 THR A C 1
ATOM 371 O O . THR A 1 51 ? -4.96795 -6.53273 52.66874 1.000 62.23720 1558 THR A O 1
ATOM 375 N N . GLY A 1 52 ? -4.21137 -5.51298 54.54323 1.000 70.54592 1559 GLY A N 1
ATOM 376 C CA . GLY A 1 52 ? -4.94001 -6.34736 55.48184 1.000 67.20091 1559 GLY A CA 1
ATOM 377 C C . GLY A 1 52 ? -4.13546 -7.41529 56.20178 1.000 74.90282 1559 GLY A C 1
ATOM 378 O O . GLY A 1 52 ? -4.73491 -8.31604 56.80134 1.000 70.74597 1559 GLY A O 1
ATOM 379 N N . ALA A 1 53 ? -2.80592 -7.33772 56.18317 1.000 75.16171 1560 ALA A N 1
ATOM 380 C CA . ALA A 1 53 ? -1.96036 -8.39713 56.70666 1.000 69.51485 1560 ALA A CA 1
ATOM 381 C C . ALA A 1 53 ? -1.21641 -8.02431 57.97997 1.000 74.77382 1560 ALA A C 1
ATOM 382 O O . ALA A 1 53 ? -0.62164 -8.90780 58.61480 1.000 78.13645 1560 ALA A O 1
ATOM 384 N N . GLY A 1 54 ? -1.22585 -6.76151 58.37109 1.000 68.65303 1561 GLY A N 1
ATOM 385 C CA . GLY A 1 54 ? -0.44978 -6.34188 59.51768 1.000 77.65290 1561 GLY A CA 1
ATOM 386 C C . GLY A 1 54 ? 1.04616 -6.46022 59.27077 1.000 74.81128 1561 GLY A C 1
ATOM 387 O O . GLY A 1 54 ? 1.51742 -6.91666 58.22830 1.000 74.57613 1561 GLY A O 1
ATOM 388 N N . GLY A 1 55 ? 1.80331 -6.03246 60.27338 1.000 65.70652 1562 GLY A N 1
ATOM 389 C CA . GLY A 1 55 ? 3.23673 -5.97317 60.15946 1.000 61.27542 1562 GLY A CA 1
ATOM 390 C C . GLY A 1 55 ? 3.67881 -4.81424 59.28640 1.000 67.60690 1562 GLY A C 1
ATOM 391 O O . GLY A 1 55 ? 2.86889 -4.00107 58.82652 1.000 64.22262 1562 GLY A O 1
ATOM 392 N N . PRO A 1 56 ? 4.98256 -4.72479 59.03637 1.000 58.97031 1563 PRO A N 1
ATOM 393 C CA . PRO A 1 56 ? 5.50216 -3.61424 58.23265 1.000 63.28015 1563 PRO A CA 1
ATOM 394 C C . PRO A 1 56 ? 4.93053 -3.62438 56.82397 1.000 64.46075 1563 PRO A C 1
ATOM 395 O O . PRO A 1 56 ? 4.67201 -4.68077 56.23481 1.000 59.38514 1563 PRO A O 1
ATOM 399 N N . THR A 1 57 ? 4.71699 -2.42740 56.29484 1.000 56.90302 1564 THR A N 1
ATOM 400 C CA . THR A 1 57 ? 4.33177 -2.29158 54.90546 1.000 55.31655 1564 THR A CA 1
ATOM 401 C C . THR A 1 57 ? 5.57758 -2.33210 54.02750 1.000 48.70354 1564 THR A C 1
ATOM 402 O O . THR A 1 57 ? 6.61936 -1.76568 54.37178 1.000 50.65708 1564 THR A O 1
ATOM 406 N N . LEU A 1 58 ? 5.47781 -3.03409 52.90121 1.000 51.90362 1565 LEU A N 1
ATOM 407 C CA . LEU A 1 58 ? 6.52693 -3.01062 51.88314 1.000 48.91720 1565 LEU A CA 1
ATOM 408 C C . LEU A 1 58 ? 6.27530 -1.82468 50.95853 1.000 44.18555 1565 LEU A C 1
ATOM 409 O O . LEU A 1 58 ? 5.34214 -1.83385 50.14803 1.000 40.53079 1565 LEU A O 1
ATOM 414 N N . VAL A 1 59 ? 7.10223 -0.80314 51.08758 1.000 47.25266 1566 VAL A N 1
ATOM 415 C CA . VAL A 1 59 ? 7.05669 0.33466 50.18420 1.000 51.98680 1566 VAL A CA 1
ATOM 416 C C . VAL A 1 59 ? 7.87687 -0.03498 48.94725 1.000 47.91499 1566 VAL A C 1
ATOM 417 O O . VAL A 1 59 ? 9.11150 -0.13190 48.99791 1.000 47.24852 1566 VAL A O 1
ATOM 421 N N . CYS A 1 60 ? 7.18245 -0.26066 47.83365 1.000 44.33204 1567 CYS A N 1
ATOM 422 C CA . CYS A 1 60 ? 7.80394 -0.68166 46.58654 1.000 41.85118 1567 CYS A CA 1
ATOM 423 C C . CYS A 1 60 ? 8.04305 0.53275 45.69376 1.000 41.11696 1567 CYS A C 1
ATOM 424 O O . CYS A 1 60 ? 7.09167 1.13197 45.17815 1.000 39.02399 1567 CYS A O 1
ATOM 427 N N . CYS A 1 61 ? 9.32100 0.89207 45.52634 1.000 42.61250 1568 CYS A N 1
ATOM 428 C CA . CYS A 1 61 ? 9.73010 2.03531 44.71591 1.000 44.38977 1568 CYS A CA 1
ATOM 429 C C . CYS A 1 61 ? 9.64663 1.68578 43.23077 1.000 48.64429 1568 CYS A C 1
ATOM 430 O O . CYS A 1 61 ? 10.28192 0.73345 42.76771 1.000 41.72192 1568 CYS A O 1
ATOM 433 N N . ALA A 1 62 ? 8.86487 2.45152 42.48446 1.000 43.83367 1569 ALA A N 1
ATOM 434 C CA . ALA A 1 62 ? 8.76692 2.20366 41.05893 1.000 43.54832 1569 ALA A CA 1
ATOM 435 C C . ALA A 1 62 ? 10.13231 2.38634 40.38854 1.000 47.15401 1569 ALA A C 1
ATOM 436 O O . ALA A 1 62 ? 11.03525 3.05532 40.91384 1.000 40.48827 1569 ALA A O 1
ATOM 438 N N . GLY A 1 63 ? 10.29553 1.74129 39.23632 1.000 39.51538 1570 GLY A N 1
ATOM 439 C CA . GLY A 1 63 ? 11.49528 1.88771 38.44771 1.000 34.66719 1570 GLY A CA 1
ATOM 440 C C . GLY A 1 63 ? 11.45897 3.15421 37.60442 1.000 44.20623 1570 GLY A C 1
ATOM 441 O O . GLY A 1 63 ? 10.56448 3.99420 37.71190 1.000 45.09593 1570 GLY A O 1
ATOM 442 N N . THR A 1 64 ? 12.46589 3.28387 36.74653 1.000 40.03775 1571 THR A N 1
ATOM 443 C CA . THR A 1 64 ? 12.63805 4.47966 35.93993 1.000 44.80231 1571 THR A CA 1
ATOM 444 C C . THR A 1 64 ? 12.43748 4.22227 34.46130 1.000 46.93906 1571 THR A C 1
ATOM 445 O O . THR A 1 64 ? 12.83911 5.05827 33.64922 1.000 45.64399 1571 THR A O 1
ATOM 449 N N . ALA A 1 65 ? 11.88544 3.06838 34.08822 1.000 43.35882 1572 ALA A N 1
ATOM 450 C CA . ALA A 1 65 ? 11.51735 2.82556 32.70275 1.000 49.30369 1572 ALA A CA 1
ATOM 451 C C . ALA A 1 65 ? 10.20932 3.54476 32.40675 1.000 45.56533 1572 ALA A C 1
ATOM 452 O O . ALA A 1 65 ? 9.61189 4.17107 33.28494 1.000 53.09223 1572 ALA A O 1
ATOM 454 N N . ALA A 1 66 ? 9.74402 3.47334 31.15983 1.000 44.53456 1573 ALA A N 1
ATOM 455 C CA . ALA A 1 66 ? 8.56128 4.25376 30.79472 1.000 53.70200 1573 ALA A CA 1
ATOM 456 C C . ALA A 1 66 ? 7.28105 3.61112 31.32046 1.000 53.24069 1573 ALA A C 1
ATOM 457 O O . ALA A 1 66 ? 6.49722 4.25262 32.03478 1.000 61.05520 1573 ALA A O 1
ATOM 459 N N . ALA A 1 67 ? 7.05720 2.33939 30.98916 1.000 52.92964 1574 ALA A N 1
ATOM 460 C CA . ALA A 1 67 ? 5.93121 1.60312 31.55277 1.000 58.99530 1574 ALA A CA 1
ATOM 461 C C . ALA A 1 67 ? 6.23217 1.13652 32.97763 1.000 60.12143 1574 ALA A C 1
ATOM 462 O O . ALA A 1 67 ? 5.98757 -0.02353 33.32042 1.000 56.92276 1574 ALA A O 1
ATOM 464 N N . SER A 1 68 ? 6.77059 2.02446 33.81053 1.000 56.07417 1575 SER A N 1
ATOM 465 C CA . SER A 1 68 ? 6.99107 1.75512 35.22257 1.000 45.18339 1575 SER A CA 1
ATOM 466 C C . SER A 1 68 ? 5.85610 2.34990 36.05190 1.000 47.84405 1575 SER A C 1
ATOM 467 O O . SER A 1 68 ? 5.02968 3.11852 35.55756 1.000 58.17971 1575 SER A O 1
ATOM 470 N N . GLY A 1 69 ? 5.82766 1.99179 37.33700 1.000 42.32765 1576 GLY A N 1
ATOM 471 C CA . GLY A 1 69 ? 4.68758 2.27828 38.17289 1.000 41.20666 1576 GLY A CA 1
ATOM 472 C C . GLY A 1 69 ? 4.09218 1.02703 38.79560 1.000 37.26679 1576 GLY A C 1
ATOM 473 O O . GLY A 1 69 ? 4.70663 -0.03877 38.78784 1.000 49.06577 1576 GLY A O 1
ATOM 474 N N . PRO A 1 70 ? 2.87395 1.13798 39.33662 1.000 38.52279 1577 PRO A N 1
ATOM 475 C CA . PRO A 1 70 ? 2.29150 0.02311 40.10208 1.000 42.62938 1577 PRO A CA 1
ATOM 476 C C . PRO A 1 70 ? 2.22905 -1.30276 39.36417 1.000 44.46143 1577 PRO A C 1
ATOM 477 O O . PRO A 1 70 ? 2.20885 -2.35889 40.01203 1.000 47.65048 1577 PRO A O 1
ATOM 481 N N . ARG A 1 71 ? 2.16687 -1.30133 38.03714 1.000 40.88438 1578 ARG A N 1
ATOM 482 C CA . ARG A 1 71 ? 2.12423 -2.58433 37.33272 1.000 46.77864 1578 ARG A CA 1
ATOM 483 C C . ARG A 1 71 ? 3.34478 -3.45693 37.64107 1.000 42.91545 1578 ARG A C 1
ATOM 484 O O . ARG A 1 71 ? 3.24035 -4.68274 37.59496 1.000 46.37479 1578 ARG A O 1
ATOM 492 N N . GLU A 1 72 ? 4.48901 -2.85582 37.99037 1.000 44.79442 1579 GLU A N 1
ATOM 493 C CA . GLU A 1 72 ? 5.69363 -3.63589 38.26440 1.000 39.74971 1579 GLU A CA 1
ATOM 494 C C . GLU A 1 72 ? 5.48020 -4.60505 39.41179 1.000 45.10396 1579 GLU A C 1
ATOM 495 O O . GLU A 1 72 ? 6.20469 -5.60234 39.52282 1.000 39.66343 1579 GLU A O 1
ATOM 501 N N . PHE A 1 73 ? 4.50728 -4.31569 40.26768 1.000 45.54249 1580 PHE A N 1
ATOM 502 C CA . PHE A 1 73 ? 4.36423 -4.95980 41.55588 1.000 46.29923 1580 PHE A CA 1
ATOM 503 C C . PHE A 1 73 ? 3.03266 -5.67014 41.68726 1.000 35.82830 1580 PHE A C 1
ATOM 504 O O . PHE A 1 73 ? 2.74294 -6.20128 42.75485 1.000 36.84888 1580 PHE A O 1
ATOM 512 N N . THR A 1 74 ? 2.22481 -5.68402 40.62397 1.000 39.83804 1581 THR A N 1
ATOM 513 C CA . THR A 1 74 ? 0.90193 -6.30856 40.65276 1.000 42.47162 1581 THR A CA 1
ATOM 514 C C . THR A 1 74 ? 0.95749 -7.76858 41.10478 1.000 46.68487 1581 THR A C 1
ATOM 515 O O . THR A 1 74 ? 0.21267 -8.18250 41.99659 1.000 47.96289 1581 THR A O 1
ATOM 519 N N . ALA A 1 75 ? 1.81850 -8.57396 40.48315 1.000 42.30954 1582 ALA A N 1
ATOM 520 C CA . ALA A 1 75 ? 1.83507 -9.99243 40.81853 1.000 44.80356 1582 ALA A CA 1
ATOM 521 C C . ALA A 1 75 ? 2.58334 -10.24478 42.12047 1.000 44.50618 1582 ALA A C 1
ATOM 522 O O . ALA A 1 75 ? 2.20396 -11.13008 42.89788 1.000 42.70624 1582 ALA A O 1
ATOM 524 N N . PHE A 1 76 ? 3.62605 -9.45964 42.38251 1.000 38.23086 1583 PHE A N 1
ATOM 525 C CA . PHE A 1 76 ? 4.29977 -9.51333 43.67422 1.000 39.37713 1583 PHE A CA 1
ATOM 526 C C . PHE A 1 76 ? 3.32712 -9.25616 44.81291 1.000 41.57457 1583 PHE A C 1
ATOM 527 O O . PHE A 1 76 ? 3.36302 -9.94906 45.83595 1.000 43.74632 1583 PHE A O 1
ATOM 535 N N . ALA A 1 77 ? 2.42674 -8.29046 44.64472 1.000 39.08198 1584 ALA A N 1
ATOM 536 C CA . ALA A 1 77 ? 1.47041 -7.98674 45.71091 1.000 48.09483 1584 ALA A CA 1
ATOM 537 C C . ALA A 1 77 ? 0.37060 -9.03772 45.80390 1.000 42.72870 1584 ALA A C 1
ATOM 538 O O . ALA A 1 77 ? -0.07441 -9.38877 46.90924 1.000 36.71705 1584 ALA A O 1
ATOM 540 N N . ALA A 1 78 ? -0.11668 -9.50413 44.65812 1.000 35.89569 1585 ALA A N 1
ATOM 541 C CA . ALA A 1 78 ? -1.15761 -10.51923 44.67336 1.000 42.15183 1585 ALA A CA 1
ATOM 542 C C . ALA A 1 78 ? -0.68547 -11.74344 45.45356 1.000 40.39077 1585 ALA A C 1
ATOM 543 O O . ALA A 1 78 ? -1.37325 -12.22297 46.36722 1.000 40.62744 1585 ALA A O 1
ATOM 545 N N . ALA A 1 79 ? 0.54152 -12.18806 45.17148 1.000 43.24569 1586 ALA A N 1
ATOM 546 C CA . ALA A 1 79 ? 1.15274 -13.30332 45.88301 1.000 47.85798 1586 ALA A CA 1
ATOM 547 C C . ALA A 1 79 ? 1.38084 -13.00236 47.35184 1.000 46.55405 1586 ALA A C 1
ATOM 548 O O . ALA A 1 79 ? 1.54565 -13.93403 48.14213 1.000 52.98575 1586 ALA A O 1
ATOM 550 N N . LEU A 1 80 ? 1.41688 -11.74075 47.74228 1.000 44.30444 1587 LEU A N 1
ATOM 551 C CA . LEU A 1 80 ? 1.71792 -11.41703 49.12480 1.000 41.69644 1587 LEU A CA 1
ATOM 552 C C . LEU A 1 80 ? 0.47295 -11.14211 49.94173 1.000 47.38202 1587 LEU A C 1
ATOM 553 O O . LEU A 1 80 ? 0.59041 -10.90850 51.14850 1.000 50.78457 1587 LEU A O 1
ATOM 558 N N . ALA A 1 81 ? -0.70744 -11.20259 49.31717 1.000 41.67523 1588 ALA A N 1
ATOM 559 C CA . ALA A 1 81 ? -1.97171 -11.01535 50.01656 1.000 45.86809 1588 ALA A CA 1
ATOM 560 C C . ALA A 1 81 ? -2.03344 -11.87567 51.27219 1.000 50.38795 1588 ALA A C 1
ATOM 561 O O . ALA A 1 81 ? -1.69697 -13.05740 51.23709 1.000 58.05991 1588 ALA A O 1
ATOM 563 N N . GLY A 1 82 ? -2.46624 -11.28087 52.38136 1.000 47.15311 1589 GLY A N 1
ATOM 564 C CA . GLY A 1 82 ? -2.56337 -12.00499 53.63176 1.000 47.62406 1589 GLY A CA 1
ATOM 565 C C . GLY A 1 82 ? -1.24532 -12.07296 54.37201 1.000 60.56490 1589 GLY A C 1
ATOM 566 O O . GLY A 1 82 ? -1.22311 -12.02681 55.60324 1.000 65.94354 1589 GLY A O 1
ATOM 567 N N . LEU A 1 83 ? -0.13431 -12.16911 53.64107 1.000 58.26234 1590 LEU A N 1
ATOM 568 C CA . LEU A 1 83 ? 1.17046 -12.32334 54.27438 1.000 53.85200 1590 LEU A CA 1
ATOM 569 C C . LEU A 1 83 ? 1.82564 -10.97528 54.57009 1.000 58.09257 1590 LEU A C 1
ATOM 570 O O . LEU A 1 83 ? 2.34128 -10.76038 55.67266 1.000 59.06441 1590 LEU A O 1
ATOM 575 N N . ARG A 1 84 ? 1.81668 -10.06268 53.59653 1.000 49.32685 1591 ARG A N 1
ATOM 576 C CA . ARG A 1 84 ? 2.49709 -8.78291 53.71724 1.000 57.44521 1591 ARG A CA 1
ATOM 577 C C . ARG A 1 84 ? 1.80767 -7.75353 52.83268 1.000 63.07293 1591 ARG A C 1
ATOM 578 O O . ARG A 1 84 ? 1.29865 -8.07153 51.75098 1.000 54.74843 1591 ARG A O 1
ATOM 586 N N . ASP A 1 85 ? 1.82035 -6.50737 53.29763 1.000 58.85569 1592 ASP A N 1
ATOM 587 C CA . ASP A 1 85 ? 1.11877 -5.43185 52.62320 1.000 45.46785 1592 ASP A CA 1
ATOM 588 C C . ASP A 1 85 ? 2.07989 -4.72543 51.68110 1.000 49.74973 1592 ASP A C 1
ATOM 589 O O . ASP A 1 85 ? 3.23024 -4.45209 52.04930 1.000 49.77426 1592 ASP A O 1
ATOM 594 N N . VAL A 1 86 ? 1.61973 -4.47468 50.45519 1.000 39.93797 1593 VAL A N 1
ATOM 595 C CA . VAL A 1 86 ? 2.43003 -3.83889 49.42639 1.000 45.77640 1593 VAL A CA 1
ATOM 596 C C . VAL A 1 86 ? 1.80492 -2.49743 49.04484 1.000 43.70906 1593 VAL A C 1
ATOM 597 O O . VAL A 1 86 ? 0.62433 -2.42565 48.66885 1.000 37.24322 1593 VAL A O 1
ATOM 601 N N . THR A 1 87 ? 2.60436 -1.44194 49.14885 1.000 42.13030 1594 THR A N 1
ATOM 602 C CA . THR A 1 87 ? 2.25937 -0.11499 48.65903 1.000 43.96199 1594 THR A CA 1
ATOM 603 C C . THR A 1 87 ? 3.35042 0.34425 47.71155 1.000 38.28453 1594 THR A C 1
ATOM 604 O O . THR A 1 87 ? 4.53764 0.12839 47.96693 1.000 37.65528 1594 THR A O 1
ATOM 608 N N . VAL A 1 88 ? 2.94600 0.94215 46.61214 1.000 37.24451 1595 VAL A N 1
ATOM 609 C CA . VAL A 1 88 ? 3.87271 1.40161 45.58956 1.000 39.60226 1595 VAL A CA 1
ATOM 610 C C . VAL A 1 88 ? 4.11595 2.90182 45.75923 1.000 39.51756 1595 VAL A C 1
ATOM 611 O O . VAL A 1 88 ? 3.17588 3.67158 46.00758 1.000 38.56514 1595 VAL A O 1
ATOM 615 N N . LEU A 1 89 ? 5.38939 3.31494 45.63122 1.000 40.17679 1596 LEU A N 1
ATOM 616 C CA . LEU A 1 89 ? 5.83268 4.70374 45.58234 1.000 36.74332 1596 LEU A CA 1
ATOM 617 C C . LEU A 1 89 ? 6.19103 5.08329 44.14279 1.000 41.87011 1596 LEU A C 1
ATOM 618 O O . LEU A 1 89 ? 7.29426 4.76129 43.67748 1.000 41.06709 1596 LEU A O 1
ATOM 623 N N . PRO A 1 90 ? 5.30913 5.73787 43.39218 1.000 44.32886 1597 PRO A N 1
ATOM 624 C CA . PRO A 1 90 ? 5.65715 6.11435 42.01056 1.000 37.71919 1597 PRO A CA 1
ATOM 625 C C . PRO A 1 90 ? 6.79266 7.13152 41.93119 1.000 41.23839 1597 PRO A C 1
ATOM 626 O O . PRO A 1 90 ? 7.19003 7.77699 42.90464 1.000 37.07412 1597 PRO A O 1
ATOM 630 N N . GLN A 1 91 ? 7.35624 7.24020 40.73944 1.000 34.90875 1598 GLN A N 1
ATOM 631 C CA . GLN A 1 91 ? 8.37620 8.24137 40.48786 1.000 42.95592 1598 GLN A CA 1
ATOM 632 C C . GLN A 1 91 ? 7.69541 9.49920 39.94708 1.000 38.11759 1598 GLN A C 1
ATOM 633 O O . GLN A 1 91 ? 6.98322 9.44856 38.93549 1.000 44.14953 1598 GLN A O 1
ATOM 639 N N . THR A 1 92 ? 7.88272 10.60205 40.64673 1.000 32.80798 1599 THR A N 1
ATOM 640 C CA . THR A 1 92 ? 7.25350 11.87171 40.28013 1.000 36.18304 1599 THR A CA 1
ATOM 641 C C . THR A 1 92 ? 7.78863 12.36988 38.94868 1.000 29.67863 1599 THR A C 1
ATOM 642 O O . THR A 1 92 ? 8.99642 12.51727 38.77766 1.000 36.06905 1599 THR A O 1
ATOM 646 N N . GLY A 1 93 ? 6.89262 12.63262 38.01271 1.000 32.03037 1600 GLY A N 1
ATOM 647 C CA . GLY A 1 93 ? 7.24619 13.16916 36.70711 1.000 36.35985 1600 GLY A CA 1
ATOM 648 C C . GLY A 1 93 ? 6.85578 12.26995 35.54449 1.000 39.88822 1600 GLY A C 1
ATOM 649 O O . GLY A 1 93 ? 6.88661 12.72490 34.38647 1.000 29.73197 1600 GLY A O 1
ATOM 650 N N . PHE A 1 94 ? 6.48827 11.00692 35.81699 1.000 34.53529 1601 PHE A N 1
ATOM 651 C CA . PHE A 1 94 ? 6.05388 10.07104 34.78045 1.000 35.02915 1601 PHE A CA 1
ATOM 652 C C . PHE A 1 94 ? 4.61364 10.30197 34.37655 1.000 34.40889 1601 PHE A C 1
ATOM 653 O O . PHE A 1 94 ? 4.20949 9.87237 33.29384 1.000 40.32072 1601 PHE A O 1
ATOM 661 N N . LEU A 1 95 ? 3.83234 10.97419 35.21207 1.000 38.25362 1602 LEU A N 1
ATOM 662 C CA . LEU A 1 95 ? 2.42499 11.18199 34.92743 1.000 38.93061 1602 LEU A CA 1
ATOM 663 C C . LEU A 1 95 ? 2.17691 12.62953 34.48951 1.000 43.70905 1602 LEU A C 1
ATOM 664 O O . LEU A 1 95 ? 2.84710 13.56582 34.94118 1.000 42.16835 1602 LEU A O 1
ATOM 669 N N . THR A 1 96 ? 1.21048 12.80192 33.59281 1.000 47.46185 1603 THR A N 1
ATOM 670 C CA . THR A 1 96 ? 0.92312 14.12350 33.05202 1.000 51.86546 1603 THR A CA 1
ATOM 671 C C . THR A 1 96 ? 0.57399 15.09702 34.16702 1.000 51.43886 1603 THR A C 1
ATOM 672 O O . THR A 1 96 ? -0.10379 14.74654 35.13270 1.000 51.98098 1603 THR A O 1
ATOM 676 N N . GLY A 1 97 ? 1.06210 16.32377 34.03864 1.000 54.08959 1604 GLY A N 1
ATOM 677 C CA . GLY A 1 97 ? 0.90508 17.32336 35.05660 1.000 52.59208 1604 GLY A CA 1
ATOM 678 C C . GLY A 1 97 ? 2.05183 17.39273 36.04324 1.000 52.86955 1604 GLY A C 1
ATOM 679 O O . GLY A 1 97 ? 2.34963 18.47612 36.55690 1.000 59.74099 1604 GLY A O 1
ATOM 680 N N . GLU A 1 98 ? 2.70906 16.26735 36.30863 1.000 53.31586 1605 GLU A N 1
ATOM 681 C CA . GLU A 1 98 ? 3.71364 16.17170 37.35938 1.000 45.72106 1605 GLU A CA 1
ATOM 682 C C . GLU A 1 98 ? 5.02326 16.79176 36.88916 1.000 38.11385 1605 GLU A C 1
ATOM 683 O O . GLU A 1 98 ? 5.38951 16.64531 35.72304 1.000 44.74571 1605 GLU A O 1
ATOM 689 N N . PRO A 1 99 ? 5.72195 17.50590 37.76242 1.000 36.75616 1606 PRO A N 1
ATOM 690 C CA . PRO A 1 99 ? 7.02205 18.06735 37.40231 1.000 40.22193 1606 PRO A CA 1
ATOM 691 C C . PRO A 1 99 ? 8.12677 17.05442 37.63656 1.000 36.16977 1606 PRO A C 1
ATOM 692 O O . PRO A 1 99 ? 7.95237 16.06262 38.34787 1.000 45.45689 1606 PRO A O 1
ATOM 696 N N . LEU A 1 100 ? 9.29144 17.30588 36.96297 1.000 37.50783 1607 LEU A N 1
ATOM 697 C CA . LEU A 1 100 ? 10.42924 16.44301 37.26023 1.000 40.30647 1607 LEU A CA 1
ATOM 698 C C . LEU A 1 100 ? 11.22218 17.00389 38.42738 1.000 43.43670 1607 LEU A C 1
ATOM 699 O O . LEU A 1 100 ? 11.19679 18.20914 38.67001 1.000 49.09716 1607 LEU A O 1
ATOM 704 N N . PRO A 1 101 ? 11.92270 16.16309 39.17952 1.000 48.43913 1608 PRO A N 1
ATOM 705 C CA . PRO A 1 101 ? 12.84223 16.68656 40.20010 1.000 50.55657 1608 PRO A CA 1
ATOM 706 C C . PRO A 1 101 ? 13.96751 17.47507 39.55504 1.000 48.35805 1608 PRO A C 1
ATOM 707 O O . PRO A 1 101 ? 14.47784 17.10748 38.49321 1.000 44.72440 1608 PRO A O 1
ATOM 711 N N . ALA A 1 102 ? 14.34913 18.57522 40.20248 1.000 44.70725 1609 ALA A N 1
ATOM 712 C CA . ALA A 1 102 ? 15.47678 19.33864 39.68710 1.000 52.67758 1609 ALA A CA 1
ATOM 713 C C . ALA A 1 102 ? 16.76876 18.57897 39.91125 1.000 48.16098 1609 ALA A C 1
ATOM 714 O O . ALA A 1 102 ? 17.70060 18.67886 39.10529 1.000 50.99368 1609 ALA A O 1
ATOM 716 N N . GLY A 1 103 ? 16.82617 17.79560 40.97698 1.000 45.79323 1610 GLY A N 1
ATOM 717 C CA . GLY A 1 103 ? 17.91808 16.86025 41.15320 1.000 41.68197 1610 GLY A CA 1
ATOM 718 C C . GLY A 1 103 ? 17.47699 15.72099 42.04086 1.000 44.25845 1610 GLY A C 1
ATOM 719 O O . GLY A 1 103 ? 16.39912 15.74017 42.64028 1.000 44.31426 1610 GLY A O 1
ATOM 720 N N . LEU A 1 104 ? 18.34528 14.71697 42.11991 1.000 50.70821 1611 LEU A N 1
ATOM 721 C CA . LEU A 1 104 ? 18.03792 13.52417 42.89527 1.000 49.71713 1611 LEU A CA 1
ATOM 722 C C . LEU A 1 104 ? 17.62993 13.86328 44.32376 1.000 45.80303 1611 LEU A C 1
ATOM 723 O O . LEU A 1 104 ? 16.73486 13.23124 44.89903 1.000 48.47456 1611 LEU A O 1
ATOM 728 N N . ASP A 1 105 ? 18.28815 14.84861 44.91924 1.000 48.20666 1612 ASP A N 1
ATOM 729 C CA . ASP A 1 105 ? 18.13833 15.04010 46.35414 1.000 53.09226 1612 ASP A CA 1
ATOM 730 C C . ASP A 1 105 ? 16.82356 15.70527 46.70029 1.000 45.71114 1612 ASP A C 1
ATOM 731 O O . ASP A 1 105 ? 16.23366 15.37798 47.73202 1.000 48.02980 1612 ASP A O 1
ATOM 736 N N . VAL A 1 106 ? 16.33899 16.61548 45.85219 1.000 50.73614 1613 VAL A N 1
ATOM 737 C CA . VAL A 1 106 ? 15.00300 17.16521 46.06585 1.000 54.65416 1613 VAL A CA 1
ATOM 738 C C . VAL A 1 106 ? 13.98100 16.04176 46.03611 1.000 47.10300 1613 VAL A C 1
ATOM 739 O O . VAL A 1 106 ? 13.07679 15.97904 46.87523 1.000 48.53731 1613 VAL A O 1
ATOM 743 N N . LEU A 1 107 ? 14.13608 15.11874 45.08120 1.000 47.82563 1614 LEU A N 1
ATOM 744 C CA . LEU A 1 107 ? 13.20348 14.00786 44.93642 1.000 44.29888 1614 LEU A CA 1
ATOM 745 C C . LEU A 1 107 ? 13.19993 13.12478 46.17440 1.000 40.33335 1614 LEU A C 1
ATOM 746 O O . LEU A 1 107 ? 12.13654 12.75118 46.67855 1.000 41.81284 1614 LEU A O 1
ATOM 751 N N . LEU A 1 108 ? 14.38439 12.75757 46.66338 1.000 41.88837 1615 LEU A N 1
ATOM 752 C CA . LEU A 1 108 ? 14.42688 11.82425 47.78223 1.000 49.56704 1615 LEU A CA 1
ATOM 753 C C . LEU A 1 108 ? 13.87158 12.45541 49.05257 1.000 48.49347 1615 LEU A C 1
ATOM 754 O O . LEU A 1 108 ? 13.22554 11.76929 49.85306 1.000 44.94890 1615 LEU A O 1
ATOM 759 N N . ASP A 1 109 ? 14.09899 13.75706 49.25118 1.000 52.40258 1616 ASP A N 1
ATOM 760 C CA . ASP A 1 109 ? 13.49135 14.43416 50.39092 1.000 51.40402 1616 ASP A CA 1
ATOM 761 C C . ASP A 1 109 ? 11.97255 14.39751 50.29427 1.000 47.15478 1616 ASP A C 1
ATOM 762 O O . ASP A 1 109 ? 11.28709 14.03594 51.25621 1.000 40.31981 1616 ASP A O 1
ATOM 767 N N . ALA A 1 110 ? 11.42686 14.77070 49.12896 1.000 49.34758 1617 ALA A N 1
ATOM 768 C CA . ALA A 1 110 ? 9.98127 14.68907 48.94114 1.000 45.08200 1617 ALA A CA 1
ATOM 769 C C . ALA A 1 110 ? 9.48807 13.27125 49.18449 1.000 45.65738 1617 ALA A C 1
ATOM 770 O O . ALA A 1 110 ? 8.43475 13.06513 49.79896 1.000 46.02345 1617 ALA A O 1
ATOM 772 N N . GLN A 1 111 ? 10.25856 12.28409 48.73104 1.000 39.71060 1618 GLN A N 1
ATOM 773 C CA . GLN A 1 111 ? 9.88367 10.88867 48.92184 1.000 48.59395 1618 GLN A CA 1
ATOM 774 C C . GLN A 1 111 ? 9.99065 10.49295 50.37734 1.000 39.97955 1618 GLN A C 1
ATOM 775 O O . GLN A 1 111 ? 9.08719 9.85425 50.92085 1.000 43.62192 1618 GLN A O 1
ATOM 781 N N . ALA A 1 112 ? 11.12268 10.80257 51.00449 1.000 39.85587 1619 ALA A N 1
ATOM 782 C CA . ALA A 1 112 ? 11.25820 10.54274 52.43194 1.000 49.25016 1619 ALA A CA 1
ATOM 783 C C . ALA A 1 112 ? 10.07625 11.13203 53.19719 1.000 52.85729 1619 ALA A C 1
ATOM 784 O O . ALA A 1 112 ? 9.47324 10.45980 54.03976 1.000 55.96012 1619 ALA A O 1
ATOM 786 N N . ASP A 1 113 ? 9.70670 12.38181 52.87789 1.000 49.90136 1620 ASP A N 1
ATOM 787 C CA . ASP A 1 113 ? 8.55331 13.01527 53.51615 1.000 55.45372 1620 ASP A CA 1
ATOM 788 C C . ASP A 1 113 ? 7.30349 12.16470 53.35511 1.000 51.88876 1620 ASP A C 1
ATOM 789 O O . ASP A 1 113 ? 6.62011 11.84553 54.33858 1.000 48.21550 1620 ASP A O 1
ATOM 794 N N . ALA A 1 114 ? 6.97584 11.82084 52.10343 1.000 48.14719 1621 ALA A N 1
ATOM 795 C CA . ALA A 1 114 ? 5.71990 11.15079 51.80795 1.000 42.95471 1621 ALA A CA 1
ATOM 796 C C . ALA A 1 114 ? 5.64754 9.80470 52.50448 1.000 45.73313 1621 ALA A C 1
ATOM 797 O O . ALA A 1 114 ? 4.59144 9.41356 53.01901 1.000 49.61712 1621 ALA A O 1
ATOM 799 N N . VAL A 1 115 ? 6.77340 9.09409 52.55553 1.000 48.05633 1622 VAL A N 1
ATOM 800 C CA . VAL A 1 115 ? 6.77708 7.75665 53.13859 1.000 60.26350 1622 VAL A CA 1
ATOM 801 C C . VAL A 1 115 ? 6.55020 7.84505 54.63800 1.000 53.70801 1622 VAL A C 1
ATOM 802 O O . VAL A 1 115 ? 5.64959 7.20207 55.19318 1.000 54.63794 1622 VAL A O 1
ATOM 806 N N . LEU A 1 116 ? 7.36544 8.65373 55.31072 1.000 53.55082 1623 LEU A N 1
ATOM 807 C CA . LEU A 1 116 ? 7.30170 8.72584 56.76614 1.000 61.65532 1623 LEU A CA 1
ATOM 808 C C . LEU A 1 116 ? 5.90621 9.12033 57.23393 1.000 57.01651 1623 LEU A C 1
ATOM 809 O O . LEU A 1 116 ? 5.37073 8.52287 58.17535 1.000 60.91003 1623 LEU A O 1
ATOM 814 N N . ALA A 1 117 ? 5.28588 10.09327 56.55664 1.000 52.77742 1624 ALA A N 1
ATOM 815 C CA . ALA A 1 117 ? 3.88740 10.42021 56.82107 1.000 57.39790 1624 ALA A CA 1
ATOM 816 C C . ALA A 1 117 ? 3.00124 9.19300 56.66893 1.000 62.58982 1624 ALA A C 1
ATOM 817 O O . ALA A 1 117 ? 2.32332 8.77795 57.61510 1.000 66.65051 1624 ALA A O 1
ATOM 819 N N . HIS A 1 118 ? 3.00835 8.59173 55.47443 1.000 62.40408 1625 HIS A N 1
ATOM 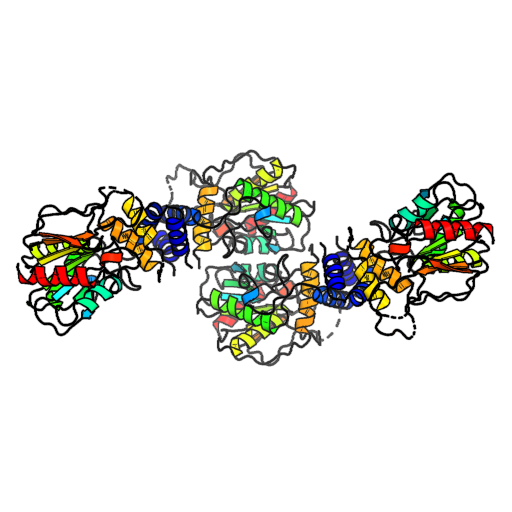820 C CA . HIS A 1 118 ? 2.13257 7.46378 55.18763 1.000 60.92562 1625 HIS A CA 1
ATOM 821 C C . HIS A 1 118 ? 2.26070 6.35370 56.21182 1.000 59.87946 1625 HIS A C 1
ATOM 822 O O . HIS A 1 118 ? 1.30813 5.60316 56.43218 1.000 63.38924 1625 HIS A O 1
ATOM 829 N N . CYS A 1 119 ? 3.42051 6.22301 56.84468 1.000 67.23992 1626 CYS A N 1
ATOM 830 C CA . CYS A 1 119 ? 3.67372 5.10447 57.74230 1.000 68.59258 1626 CYS A CA 1
ATOM 831 C C . CYS A 1 119 ? 3.41666 5.42272 59.21657 1.000 71.74191 1626 CYS A C 1
ATOM 832 O O . CYS A 1 119 ? 3.61226 4.53914 60.06390 1.000 70.45294 1626 CYS A O 1
ATOM 835 N N . ALA A 1 120 ? 2.96755 6.64710 59.53304 1.000 74.48109 1627 ALA A N 1
ATOM 836 C CA . ALA A 1 120 ? 2.53707 7.07483 60.87013 1.000 77.01061 1627 ALA A CA 1
ATOM 837 C C . ALA A 1 120 ? 3.33059 6.40704 61.98446 1.000 75.87978 1627 ALA A C 1
ATOM 838 O O . ALA A 1 120 ? 2.75543 5.81420 62.90755 1.000 73.31266 1627 ALA A O 1
ATOM 840 N N . GLY A 1 121 ? 4.65771 6.47221 61.87441 1.000 70.64534 1628 GLY A N 1
ATOM 841 C CA . GLY A 1 121 ? 5.55601 5.89751 62.85158 1.000 67.26078 1628 GLY A CA 1
ATOM 842 C C . GLY A 1 121 ? 5.68925 4.39249 62.82186 1.000 68.91792 1628 GLY A C 1
ATOM 843 O O . GLY A 1 121 ? 6.40212 3.84447 63.66663 1.000 73.72588 1628 GLY A O 1
ATOM 844 N N . ARG A 1 122 ? 5.00619 3.66777 61.84219 1.000 77.49974 1629 ARG A N 1
ATOM 845 C CA . ARG A 1 122 ? 5.18235 2.21917 61.89270 1.000 75.95744 1629 ARG A CA 1
ATOM 846 C C . ARG A 1 122 ? 6.41674 1.78864 61.09398 1.000 71.76691 1629 ARG A C 1
ATOM 847 O O . ARG A 1 122 ? 6.81634 2.47315 60.14488 1.000 68.25000 1629 ARG A O 1
ATOM 855 N N . PRO A 1 123 ? 7.07398 0.69529 61.50354 1.000 76.36740 1630 PRO A N 1
ATOM 856 C CA . PRO A 1 123 ? 8.12146 0.09083 60.66813 1.000 67.43870 1630 PRO A CA 1
ATOM 857 C C . PRO A 1 123 ? 7.64898 -0.23294 59.25549 1.000 62.57214 1630 PRO A C 1
ATOM 858 O O . PRO A 1 123 ? 6.54770 -0.74633 59.03907 1.000 62.47139 1630 PRO A O 1
ATOM 862 N N . PHE A 1 124 ? 8.51228 0.06197 58.28873 1.000 57.90700 1631 PHE A N 1
ATOM 863 C CA . PHE A 1 124 ? 8.22834 -0.16946 56.88280 1.000 58.78809 1631 PHE A CA 1
ATOM 864 C C . PHE A 1 124 ? 9.48560 -0.70903 56.21600 1.000 59.57097 1631 PHE A C 1
ATOM 865 O O . PHE A 1 124 ? 10.60748 -0.40992 56.64330 1.000 47.37997 1631 PHE A O 1
ATOM 873 N N . VAL A 1 125 ? 9.28487 -1.48299 55.14418 1.000 57.27631 1632 VAL A N 1
ATOM 874 C CA . VAL A 1 125 ? 10.37130 -2.05113 54.34906 1.000 47.97982 1632 VAL A CA 1
ATOM 875 C C . VAL A 1 125 ? 10.36945 -1.40175 52.97156 1.000 49.54124 1632 VAL A C 1
ATOM 876 O O . VAL A 1 125 ? 9.30107 -1.19830 52.37921 1.000 46.75423 1632 VAL A O 1
ATOM 880 N N . LEU A 1 126 ? 11.57094 -1.06066 52.47546 1.000 45.85993 1633 LEU A N 1
ATOM 881 C CA . LEU A 1 126 ? 11.77958 -0.49578 51.14475 1.000 48.91468 1633 LEU A CA 1
ATOM 882 C C . LEU A 1 126 ? 12.18185 -1.56963 50.14417 1.000 49.04525 1633 LEU A C 1
ATOM 883 O O . LEU A 1 126 ? 13.00396 -2.44050 50.44744 1.000 44.29062 1633 LEU A O 1
ATOM 888 N N . VAL A 1 127 ? 11.59992 -1.49489 48.94451 1.000 53.50652 1634 VAL A N 1
ATOM 889 C CA . VAL A 1 127 ? 11.73741 -2.53344 47.92259 1.000 48.70857 1634 VAL A CA 1
ATOM 890 C C . VAL A 1 127 ? 11.87596 -1.87647 46.55162 1.000 45.08944 1634 VAL A C 1
ATOM 891 O O . VAL A 1 127 ? 11.19977 -0.88585 46.26018 1.000 50.37299 1634 VAL A O 1
ATOM 895 N N . GLY A 1 128 ? 12.74365 -2.43410 45.70362 1.000 44.22189 1635 GLY A N 1
ATOM 896 C CA . GLY A 1 128 ? 12.83144 -2.00540 44.31583 1.000 47.84096 1635 GLY A CA 1
ATOM 897 C C . GLY A 1 128 ? 13.36926 -3.08896 43.39820 1.000 47.23683 1635 GLY A C 1
ATOM 898 O O . GLY A 1 128 ? 14.06449 -4.01357 43.82814 1.000 48.68868 1635 GLY A O 1
ATOM 899 N N . HIS A 1 129 ? 13.06067 -2.94643 42.11385 1.000 42.38375 1636 HIS A N 1
ATOM 900 C CA . HIS A 1 129 ? 13.42620 -3.92967 41.09822 1.000 45.12094 1636 HIS A CA 1
ATOM 901 C C . HIS A 1 129 ? 14.08873 -3.20737 39.93682 1.000 46.50314 1636 HIS A C 1
ATOM 902 O O . HIS A 1 129 ? 13.58103 -2.18133 39.47476 1.000 51.02123 1636 HIS A O 1
ATOM 909 N N . SER A 1 130 ? 15.20808 -3.75572 39.46082 1.000 50.33351 1637 SER A N 1
ATOM 910 C CA . SER A 1 130 ? 16.15717 -3.07558 38.57642 1.000 51.29581 1637 SER A CA 1
ATOM 911 C C . SER A 1 130 ? 16.35528 -1.61780 38.98130 1.000 45.59810 1637 SER A C 1
ATOM 912 O O . SER A 1 130 ? 16.91738 -1.34574 40.04358 1.000 50.97956 1637 SER A O 1
ATOM 915 N N . ALA A 1 131 ? 15.92979 -0.67327 38.14083 1.000 38.82530 1638 ALA A N 1
ATOM 916 C CA . ALA A 1 131 ? 16.18863 0.73142 38.44930 1.000 50.85557 1638 ALA A CA 1
ATOM 917 C C . ALA A 1 131 ? 15.50164 1.13858 39.74625 1.000 44.57068 1638 ALA A C 1
ATOM 918 O O . ALA A 1 131 ? 16.06477 1.90113 40.53903 1.000 48.16171 1638 ALA A O 1
ATOM 920 N N . GLY A 1 132 ? 14.29421 0.61531 39.98929 1.000 40.35310 1639 GLY A N 1
ATOM 921 C CA . GLY A 1 132 ? 13.65877 0.80351 41.27752 1.000 44.42439 1639 GLY A CA 1
ATOM 922 C C . GLY A 1 132 ? 14.49806 0.31919 42.44265 1.000 49.86622 1639 GLY A C 1
ATOM 923 O O . GLY A 1 132 ? 14.33189 0.78850 43.56770 1.000 52.35261 1639 GLY A O 1
ATOM 924 N N . ALA A 1 133 ? 15.39856 -0.63405 42.20696 1.000 45.78609 1640 ALA A N 1
ATOM 925 C CA . ALA A 1 133 ? 16.30335 -1.02652 43.27807 1.000 42.71773 1640 ALA A CA 1
ATOM 926 C C . ALA A 1 133 ? 17.29576 0.09349 43.60684 1.000 45.37702 1640 ALA A C 1
ATOM 927 O O . ALA A 1 133 ? 17.54860 0.36916 44.78604 1.000 41.66365 1640 ALA A O 1
ATOM 929 N N . ASN A 1 134 ? 17.88640 0.73728 42.58976 1.000 41.15174 1641 ASN A N 1
ATOM 930 C CA . ASN A 1 134 ? 18.72455 1.90968 42.85564 1.000 47.18110 1641 ASN A CA 1
ATOM 931 C C . ASN A 1 134 ? 17.93597 3.00320 43.57480 1.000 46.50457 1641 ASN A C 1
ATOM 932 O O . ASN A 1 134 ? 18.42877 3.59298 44.54375 1.000 44.82113 1641 ASN A O 1
ATOM 937 N N . MET A 1 135 ? 16.69540 3.26528 43.11806 1.000 51.07696 1642 MET A N 1
ATOM 938 C CA . MET A 1 135 ? 15.83467 4.28841 43.72269 1.000 46.65805 1642 MET A CA 1
ATOM 939 C C . MET A 1 135 ? 15.51005 3.95639 45.17533 1.000 45.26268 1642 MET A C 1
ATOM 940 O O . MET A 1 135 ? 15.58541 4.82373 46.05161 1.000 46.35771 1642 MET A O 1
ATOM 945 N N . ALA A 1 136 ? 15.12813 2.70692 45.44911 1.000 46.39670 1643 ALA A N 1
ATOM 946 C CA . ALA A 1 136 ? 14.90049 2.29842 46.83612 1.000 50.02364 1643 ALA A CA 1
ATOM 947 C C . ALA A 1 136 ? 16.17326 2.41221 47.66457 1.000 48.86432 1643 ALA A C 1
ATOM 948 O O . ALA A 1 136 ? 16.11558 2.72835 48.85796 1.000 51.22393 1643 ALA A O 1
ATOM 950 N N . HIS A 1 137 ? 17.32902 2.16543 47.05374 1.000 41.16771 1644 HIS A N 1
ATOM 951 C CA . HIS A 1 137 ? 18.57448 2.26981 47.79557 1.000 43.66903 1644 HIS A CA 1
ATOM 952 C C . HIS A 1 137 ? 18.91966 3.72483 48.09457 1.000 47.19255 1644 HIS A C 1
ATOM 953 O O . HIS A 1 137 ? 19.23336 4.06738 49.23848 1.000 42.38545 1644 HIS A O 1
ATOM 960 N N . ALA A 1 138 ? 18.90468 4.58957 47.07112 1.000 39.59354 1645 ALA A N 1
ATOM 961 C CA . ALA A 1 138 ? 19.21665 5.99358 47.31521 1.000 46.48402 1645 ALA A CA 1
ATOM 962 C C . ALA A 1 138 ? 18.27252 6.56930 48.35549 1.000 44.66085 1645 ALA A C 1
ATOM 963 O O . ALA A 1 138 ? 18.68888 7.33707 49.22965 1.000 45.51083 1645 ALA A O 1
ATOM 965 N N . LEU A 1 139 ? 17.00041 6.16991 48.29564 1.000 45.43245 1646 LEU A N 1
ATOM 966 C CA . LEU A 1 139 ? 16.03174 6.64959 49.26147 1.000 47.66157 1646 LEU A CA 1
ATOM 967 C C . LEU A 1 139 ? 16.30748 6.08337 50.64987 1.000 44.06728 1646 LEU A C 1
ATOM 968 O O . LEU A 1 139 ? 16.09326 6.77839 51.64961 1.000 55.59632 1646 LEU A O 1
ATOM 973 N N . THR A 1 140 ? 16.81092 4.85488 50.74572 1.000 43.50737 1647 THR A N 1
ATOM 974 C CA . THR A 1 140 ? 17.12791 4.31900 52.06842 1.000 46.14617 1647 THR A CA 1
ATOM 975 C C . THR A 1 140 ? 18.29393 5.06310 52.70870 1.000 46.27397 1647 THR A C 1
ATOM 976 O O . THR A 1 140 ? 18.26210 5.34276 53.90586 1.000 48.49091 1647 THR A O 1
ATOM 980 N N . VAL A 1 141 ? 19.33079 5.40167 51.94062 1.000 48.16558 1648 VAL A N 1
ATOM 981 C CA . VAL A 1 141 ? 20.45396 6.11095 52.54643 1.000 51.79763 1648 VAL A CA 1
ATOM 982 C C . VAL A 1 141 ? 20.05448 7.54115 52.92283 1.000 62.03117 1648 VAL A C 1
ATOM 983 O O . VAL A 1 141 ? 20.51674 8.08183 53.93648 1.000 63.03747 1648 VAL A O 1
ATOM 987 N N . ARG A 1 142 ? 19.19851 8.18000 52.12200 1.000 54.83665 1649 ARG A N 1
ATOM 988 C CA . ARG A 1 142 ? 18.75241 9.52353 52.47483 1.000 58.42370 1649 ARG A CA 1
ATOM 989 C C . ARG A 1 142 ? 17.84534 9.48284 53.68887 1.000 59.18759 1649 ARG A C 1
ATOM 990 O O . ARG A 1 142 ? 17.87064 10.40459 54.50757 1.000 57.02075 1649 ARG A O 1
ATOM 998 N N . LEU A 1 143 ? 17.06314 8.41162 53.83267 1.000 56.31764 1650 LEU A N 1
ATOM 999 C CA . LEU A 1 143 ? 16.26567 8.23501 55.04008 1.000 57.97752 1650 LEU A CA 1
ATOM 1000 C C . LEU A 1 143 ? 17.16096 8.05246 56.25684 1.000 61.87087 1650 LEU A C 1
ATOM 1001 O O . LEU A 1 143 ? 16.93373 8.65002 57.31906 1.000 61.71611 1650 LEU A O 1
ATOM 1006 N N . GLU A 1 144 ? 18.19899 7.23779 56.10600 1.000 60.59479 1651 GLU A N 1
ATOM 1007 C CA . GLU A 1 144 ? 19.12095 7.00239 57.20365 1.000 67.49682 1651 GLU A CA 1
ATOM 1008 C C . GLU A 1 144 ? 19.86566 8.27639 57.58835 1.000 62.83467 1651 GLU A C 1
ATOM 1009 O O . GLU A 1 144 ? 20.11565 8.51739 58.77180 1.000 63.68135 1651 GLU A O 1
ATOM 1015 N N . ALA A 1 145 ? 20.21163 9.11635 56.60739 1.000 63.91765 1652 ALA A N 1
ATOM 1016 C CA . ALA A 1 145 ? 20.80178 10.41660 56.92244 1.000 65.05728 1652 ALA A CA 1
ATOM 1017 C C . ALA A 1 145 ? 19.90223 11.25078 57.82684 1.000 64.83126 1652 ALA A C 1
ATOM 1018 O O . ALA A 1 145 ? 20.39735 12.11811 58.55326 1.000 60.74969 1652 ALA A O 1
ATOM 1020 N N . ARG A 1 146 ? 18.59928 10.99469 57.80804 1.000 66.35610 1653 ARG A N 1
ATOM 1021 C CA . ARG A 1 146 ? 17.63568 11.68787 58.64276 1.000 60.03870 1653 ARG A CA 1
ATOM 1022 C C . ARG A 1 146 ? 17.35365 10.96414 59.94083 1.000 61.23037 1653 ARG A C 1
ATOM 1023 O O . ARG A 1 146 ? 16.46354 11.38236 60.68530 1.000 58.66326 1653 ARG A O 1
ATOM 1031 N N . GLY A 1 147 ? 18.03942 9.85661 60.20150 1.000 76.36582 1654 GLY A N 1
ATOM 1032 C CA . GLY A 1 147 ? 17.77966 9.06519 61.38018 1.000 73.62622 1654 GLY A CA 1
ATOM 1033 C C . GLY A 1 147 ? 16.60948 8.11847 61.27555 1.000 75.06977 1654 GLY A C 1
ATOM 1034 O O . GLY A 1 147 ? 16.49241 7.20938 62.10707 1.000 84.88792 1654 GLY A O 1
ATOM 1035 N N . ALA A 1 148 ? 15.73283 8.29253 60.29270 1.000 69.04716 1655 ALA A N 1
ATOM 1036 C CA . ALA A 1 148 ? 14.66084 7.32709 60.08351 1.000 64.65292 1655 ALA A CA 1
ATOM 1037 C C . ALA A 1 148 ? 15.26149 6.05650 59.49370 1.000 74.75469 1655 ALA A C 1
ATOM 1038 O O . ALA A 1 148 ? 15.64409 6.02512 58.31710 1.000 77.37949 1655 ALA A O 1
ATOM 1040 N N . ASP A 1 149 ? 15.37134 5.01320 60.31344 1.000 69.82059 1656 ASP A N 1
ATOM 1041 C CA . ASP A 1 149 ? 16.00793 3.77474 59.88690 1.000 73.47342 1656 ASP A CA 1
ATOM 1042 C C . ASP A 1 149 ? 14.96487 2.84063 59.28948 1.000 67.81943 1656 ASP A C 1
ATOM 1043 O O . ASP A 1 149 ? 14.13205 2.29988 60.03708 1.000 66.27461 1656 ASP A O 1
ATOM 1048 N N . PRO A 1 150 ? 14.96967 2.61239 57.97711 1.000 65.97893 1657 PRO A N 1
ATOM 1049 C CA . PRO A 1 150 ? 14.02824 1.64817 57.39579 1.000 60.63562 1657 PRO A CA 1
ATOM 1050 C C . PRO A 1 150 ? 14.29929 0.25672 57.94493 1.000 55.68859 1657 PRO A C 1
ATOM 1051 O O . PRO A 1 150 ? 15.43437 -0.09535 58.27253 1.000 53.27597 1657 PRO A O 1
ATOM 1055 N N . ALA A 1 151 ? 13.23239 -0.52280 58.07962 1.000 53.18614 1658 ALA A N 1
ATOM 1056 C CA . ALA A 1 151 ? 13.37250 -1.83802 58.69192 1.000 56.31067 1658 ALA A CA 1
ATOM 1057 C C . ALA A 1 151 ? 14.31162 -2.72213 57.87737 1.000 55.12902 1658 ALA A C 1
ATOM 1058 O O . ALA A 1 151 ? 15.17998 -3.39972 58.43899 1.000 55.16627 1658 ALA A O 1
ATOM 1060 N N . ALA A 1 152 ? 14.18363 -2.69336 56.55249 1.000 52.19864 1659 ALA A N 1
ATOM 1061 C CA . ALA A 1 152 ? 15.04084 -3.47994 55.66916 1.000 53.86493 1659 ALA A CA 1
ATOM 1062 C C . ALA A 1 152 ? 14.81455 -3.04993 54.22340 1.000 57.92620 1659 ALA A C 1
ATOM 1063 O O . ALA A 1 152 ? 13.76319 -2.50154 53.87266 1.000 57.51331 1659 ALA A O 1
ATOM 1065 N N . LEU A 1 153 ? 15.81319 -3.32704 53.38730 1.000 56.86407 1660 LEU A N 1
ATOM 1066 C CA . LEU A 1 153 ? 15.83600 -2.92320 51.98502 1.000 52.82754 1660 LEU A CA 1
ATOM 1067 C C . LEU A 1 153 ? 15.95742 -4.15989 51.10139 1.000 52.99104 1660 LEU A C 1
ATOM 1068 O O . LEU A 1 153 ? 16.92660 -4.91607 51.21909 1.000 44.55440 1660 LEU A O 1
ATOM 1073 N N . VAL A 1 154 ? 14.98879 -4.35494 50.21035 1.000 48.36061 1661 VAL A N 1
ATOM 1074 C CA . VAL A 1 154 ? 14.97250 -5.49398 49.29836 1.000 45.07888 1661 VAL A CA 1
ATOM 1075 C C . VAL A 1 154 ? 15.31621 -4.99503 47.90261 1.000 51.45869 1661 VAL A C 1
ATOM 1076 O O . VAL A 1 154 ? 14.55365 -4.22419 47.29804 1.000 49.72814 1661 VAL A O 1
ATOM 1080 N N . LEU A 1 155 ? 16.45962 -5.44953 47.39024 1.000 45.86514 1662 LEU A N 1
ATOM 1081 C CA . LEU A 1 155 ? 16.98696 -5.03496 46.10027 1.000 39.03089 1662 LEU A CA 1
ATOM 1082 C C . LEU A 1 155 ? 16.88967 -6.19826 45.12615 1.000 50.16024 1662 LEU A C 1
ATOM 1083 O O . LEU A 1 155 ? 17.53187 -7.23172 45.33019 1.000 55.16884 1662 LEU A O 1
ATOM 1088 N N . MET A 1 156 ? 16.11401 -6.02806 44.05891 1.000 52.57242 1663 MET A N 1
ATOM 1089 C CA . MET A 1 156 ? 15.79742 -7.12745 43.14865 1.000 41.98424 1663 MET A CA 1
ATOM 1090 C C . MET A 1 156 ? 16.36677 -6.84077 41.77233 1.000 47.21988 1663 MET A C 1
ATOM 1091 O O . MET A 1 156 ? 15.89109 -5.93827 41.07428 1.000 49.17395 1663 MET A O 1
ATOM 1096 N N . ASP A 1 157 ? 17.41472 -7.59036 41.41862 1.000 46.97868 1664 ASP A N 1
ATOM 1097 C CA . ASP A 1 157 ? 18.10476 -7.50375 40.13367 1.000 43.75111 1664 ASP A CA 1
ATOM 1098 C C . ASP A 1 157 ? 18.61019 -6.08614 39.85103 1.000 49.91694 1664 ASP A C 1
ATOM 1099 O O . ASP A 1 157 ? 18.33337 -5.48664 38.81006 1.000 48.71768 1664 ASP A O 1
ATOM 1104 N N . ILE A 1 158 ? 19.38320 -5.57290 40.80237 1.000 46.93836 1665 ILE A N 1
ATOM 1105 C CA . ILE A 1 158 ? 19.97433 -4.24882 40.71114 1.000 50.03894 1665 ILE A CA 1
ATOM 1106 C C . ILE A 1 158 ? 21.26936 -4.33369 39.92056 1.000 46.67771 1665 ILE A C 1
ATOM 1107 O O . ILE A 1 158 ? 22.05365 -5.27070 40.07855 1.000 43.83081 1665 ILE A O 1
ATOM 1112 N N . TYR A 1 159 ? 21.49668 -3.33759 39.06700 1.000 46.44359 1666 TYR A N 1
ATOM 1113 C CA . TYR A 1 159 ? 22.74840 -3.17359 38.34271 1.000 45.31857 1666 TYR A CA 1
ATOM 1114 C C . TYR A 1 159 ? 23.22053 -1.73532 38.51639 1.000 49.61153 1666 TYR A C 1
ATOM 1115 O O . TYR A 1 159 ? 22.45428 -0.85794 38.91831 1.000 53.46568 1666 TYR A O 1
ATOM 1124 N N . THR A 1 160 ? 24.48664 -1.48754 38.20825 1.000 54.55048 1667 THR A N 1
ATOM 1125 C CA . THR A 1 160 ? 25.03335 -0.14718 38.35129 1.000 45.22802 1667 THR A CA 1
ATOM 1126 C C . THR A 1 160 ? 24.84379 0.63083 37.05690 1.000 58.02590 1667 THR A C 1
ATOM 1127 O O . THR A 1 160 ? 25.28202 0.16231 35.99879 1.000 58.29735 1667 THR A O 1
ATOM 1131 N N . PRO A 1 161 ? 24.19383 1.80234 37.09532 1.000 52.53450 1668 PRO A N 1
ATOM 1132 C CA . PRO A 1 161 ? 23.87993 2.54158 35.85630 1.000 54.68946 1668 PRO A CA 1
ATOM 1133 C C . PRO A 1 161 ? 25.06794 2.81107 34.94704 1.000 67.56553 1668 PRO A C 1
ATOM 1134 O O . PRO A 1 161 ? 24.93569 2.68894 33.72152 1.000 74.32784 1668 PRO A O 1
ATOM 1138 N N . ALA A 1 162 ? 26.21846 3.20698 35.50225 1.000 59.81712 1669 ALA A N 1
ATOM 1139 C CA . ALA A 1 162 ? 27.38044 3.47559 34.66102 1.000 69.82691 1669 ALA A CA 1
ATOM 1140 C C . ALA A 1 162 ? 27.95387 2.20415 34.04818 1.000 71.31770 1669 ALA A C 1
ATOM 1141 O O . ALA A 1 162 ? 28.69185 2.28541 33.05945 1.000 70.38130 1669 ALA A O 1
ATOM 1143 N N . ALA A 1 163 ? 27.61803 1.03908 34.60162 1.000 67.61225 1670 ALA A N 1
ATOM 1144 C CA . ALA A 1 163 ? 28.09245 -0.24969 34.09588 1.000 68.98851 1670 ALA A CA 1
ATOM 1145 C C . ALA A 1 163 ? 26.94180 -1.24615 34.06956 1.000 67.99164 1670 ALA A C 1
ATOM 1146 O O . ALA A 1 163 ? 26.88938 -2.17681 34.87985 1.000 69.93440 1670 ALA A O 1
ATOM 1148 N N . PRO A 1 164 ? 25.97497 -1.06850 33.14787 1.000 72.88389 1671 PRO A N 1
ATOM 1149 C CA . PRO A 1 164 ? 24.92568 -2.09128 33.00716 1.000 71.81848 1671 PRO A CA 1
ATOM 1150 C C . PRO A 1 164 ? 25.48047 -3.41641 32.50867 1.000 72.28188 1671 PRO A C 1
ATOM 1151 O O . PRO A 1 164 ? 24.85512 -4.43760 32.77195 1.000 79.07048 1671 PRO A O 1
ATOM 1155 N N . VAL A 1 184 ? 2.12154 -2.08575 25.23220 1.000 84.14108 1691 VAL A N 1
ATOM 1156 C CA . VAL A 1 184 ? 2.29098 -0.93914 26.12210 1.000 93.16445 1691 VAL A CA 1
ATOM 1157 C C . VAL A 1 184 ? 2.23744 0.38798 25.34808 1.000 87.83818 1691 VAL A C 1
ATOM 1158 O O . VAL A 1 184 ? 3.17853 0.72794 24.63145 1.000 87.60804 1691 VAL A O 1
ATOM 1162 N N . PRO A 1 185 ? 1.12599 1.12413 25.46726 1.000 90.36145 1692 PRO A N 1
ATOM 1163 C CA . PRO A 1 185 ? 1.08706 2.49650 24.93021 1.000 86.56190 1692 PRO A CA 1
ATOM 1164 C C . PRO A 1 185 ? 1.76281 3.46486 25.89880 1.000 85.63962 1692 PRO A C 1
ATOM 1165 O O . PRO A 1 185 ? 1.53631 3.40575 27.11021 1.000 88.27337 1692 PRO A O 1
ATOM 1169 N N . VAL A 1 186 ? 2.61188 4.35084 25.36667 1.000 75.47163 1693 VAL A N 1
ATOM 1170 C CA . VAL A 1 186 ? 3.37457 5.29247 26.18376 1.000 66.46634 1693 VAL A CA 1
ATOM 1171 C C . VAL A 1 186 ? 3.21699 6.69286 25.60271 1.000 58.89035 1693 VAL A C 1
ATOM 1172 O O . VAL A 1 186 ? 2.66904 6.88111 24.51762 1.000 62.19716 1693 VAL A O 1
ATOM 1176 N N . ASP A 1 187 ? 3.73350 7.68136 26.33248 1.000 58.08874 1694 ASP A N 1
ATOM 1177 C CA . ASP A 1 187 ? 3.50832 9.08579 26.00595 1.000 44.18393 1694 ASP A CA 1
ATOM 1178 C C . ASP A 1 187 ? 4.77690 9.89560 26.28040 1.000 40.88942 1694 ASP A C 1
ATOM 1179 O O . ASP A 1 187 ? 5.70479 9.43081 26.94515 1.000 39.43193 1694 ASP A O 1
ATOM 1184 N N . ASP A 1 188 ? 4.79000 11.14537 25.80160 1.000 47.20405 1695 ASP A N 1
ATOM 1185 C CA . ASP A 1 188 ? 5.99269 11.97238 25.89729 1.000 36.24221 1695 ASP A CA 1
ATOM 1186 C C . ASP A 1 188 ? 6.41112 12.21937 27.35047 1.000 31.91278 1695 ASP A C 1
ATOM 1187 O O . ASP A 1 188 ? 7.60979 12.26742 27.65408 1.000 32.52501 1695 ASP A O 1
ATOM 1192 N N . THR A 1 189 ? 5.45131 12.40653 28.25898 1.000 30.27248 1696 THR A N 1
ATOM 1193 C CA . THR A 1 189 ? 5.80762 12.59584 29.66839 1.000 35.56970 1696 THR A CA 1
ATOM 1194 C C . THR A 1 189 ? 6.58763 11.39840 30.21399 1.000 37.36520 1696 THR A C 1
ATOM 1195 O O . THR A 1 189 ? 7.65155 11.55438 30.82967 1.000 36.61975 1696 THR A O 1
ATOM 1199 N N . ARG A 1 190 ? 6.06380 10.18875 30.00803 1.000 38.90437 1697 ARG A N 1
ATOM 1200 C CA . ARG A 1 190 ? 6.77610 8.98834 30.45467 1.000 34.30570 1697 ARG A CA 1
ATOM 1201 C C . ARG A 1 190 ? 8.15585 8.89326 29.81535 1.000 34.84903 1697 ARG A C 1
ATOM 1202 O O . ARG A 1 190 ? 9.15237 8.61973 30.49525 1.000 31.04296 1697 ARG A O 1
ATOM 1210 N N . LEU A 1 191 ? 8.22534 9.11454 28.50084 1.000 33.80892 1698 LEU A N 1
ATOM 1211 C CA . LEU A 1 191 ? 9.48695 9.01464 27.77966 1.000 36.11352 1698 LEU A CA 1
ATOM 1212 C C . LEU A 1 191 ? 10.47582 10.09331 28.21852 1.000 37.19502 1698 LEU A C 1
ATOM 1213 O O . LEU A 1 191 ? 11.66915 9.81547 28.38180 1.000 39.34623 1698 LEU A O 1
ATOM 1218 N N . THR A 1 192 ? 10.01606 11.33002 28.42521 1.000 32.51834 1699 THR A N 1
ATOM 1219 C CA . THR A 1 192 ? 10.97030 12.31555 2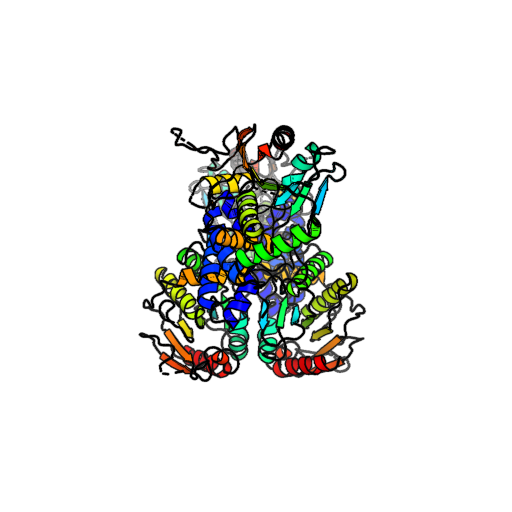8.92588 1.000 39.81889 1699 THR A CA 1
ATOM 1220 C C . THR A 1 192 ? 11.29115 12.04835 30.38067 1.000 31.63287 1699 THR A C 1
ATOM 1221 O O . THR A 1 192 ? 12.43464 12.25683 30.80407 1.000 35.47030 1699 THR A O 1
ATOM 1225 N N . ALA A 1 193 ? 10.32064 11.54837 31.15004 1.000 29.45285 1700 ALA A N 1
ATOM 1226 C CA . ALA A 1 193 ? 10.62968 11.20033 32.53514 1.000 30.79259 1700 ALA A CA 1
ATOM 1227 C C . ALA A 1 193 ? 11.75401 10.17970 32.58601 1.000 35.16001 1700 ALA A C 1
ATOM 1228 O O . ALA A 1 193 ? 12.70359 10.33003 33.36291 1.000 39.08703 1700 ALA A O 1
ATOM 1230 N N . MET A 1 194 ? 11.69607 9.16572 31.71572 1.000 37.85843 1701 MET A N 1
ATOM 1231 C CA . MET A 1 194 ? 12.75118 8.15720 31.67098 1.000 38.25589 1701 MET A CA 1
ATOM 1232 C C . MET A 1 194 ? 14.09499 8.76890 31.29846 1.000 36.22084 1701 MET A C 1
ATOM 1233 O O . MET A 1 194 ? 15.12039 8.48103 31.93118 1.000 36.63940 1701 MET A O 1
ATOM 1238 N N . GLY A 1 195 ? 14.11932 9.58006 30.23901 1.000 39.76782 1702 GLY A N 1
ATOM 1239 C CA . GLY A 1 195 ? 15.34662 10.29093 29.89422 1.000 35.94737 1702 GLY A CA 1
ATOM 1240 C C . GLY A 1 195 ? 15.89722 11.10939 31.05455 1.000 44.85352 1702 GLY A C 1
ATOM 1241 O O . GLY A 1 195 ? 17.10561 11.09534 31.31986 1.000 45.71397 1702 GLY A O 1
ATOM 1242 N N . ALA A 1 196 ? 15.01548 11.81889 31.77778 1.000 37.22026 1703 ALA A N 1
ATOM 1243 C CA . ALA A 1 196 ? 15.46149 12.59825 32.93174 1.000 39.78232 1703 ALA A CA 1
ATOM 1244 C C . ALA A 1 196 ? 15.92945 11.69405 34.07910 1.000 40.78448 1703 ALA A C 1
ATOM 1245 O O . ALA A 1 196 ? 16.97512 11.94734 34.69152 1.000 36.35501 1703 ALA A O 1
ATOM 1247 N N . TYR A 1 197 ? 15.18985 10.62389 34.37684 1.000 39.02215 1704 TYR A N 1
ATOM 1248 C CA . TYR A 1 197 ? 15.59489 9.77847 35.50162 1.000 42.50768 1704 TYR A CA 1
ATOM 1249 C C . TYR A 1 197 ? 16.88029 9.02428 35.21455 1.000 41.72642 1704 TYR A C 1
ATOM 1250 O O . TYR A 1 197 ? 17.65188 8.75595 36.13571 1.000 44.84804 1704 TYR A O 1
ATOM 1259 N N . HIS A 1 198 ? 17.13609 8.69704 33.95136 1.000 42.93582 1705 HIS A N 1
ATOM 1260 C CA . HIS A 1 198 ? 18.41942 8.11224 33.58975 1.000 43.27095 1705 HIS A CA 1
ATOM 1261 C C . HIS A 1 198 ? 19.54803 9.04730 33.98956 1.000 47.98027 1705 HIS A C 1
ATOM 1262 O O . HIS A 1 198 ? 20.48780 8.65474 34.68768 1.000 47.20096 1705 HIS A O 1
ATOM 1269 N N . ARG A 1 199 ? 19.41462 10.32136 33.62144 1.000 46.55943 1706 ARG A N 1
ATOM 1270 C CA . ARG A 1 199 ? 20.39904 11.33037 33.99328 1.000 49.55218 1706 ARG A CA 1
ATOM 1271 C C . ARG A 1 199 ? 20.58739 11.40592 35.51342 1.000 44.65650 1706 ARG A C 1
ATOM 1272 O O . ARG A 1 199 ? 21.71422 11.53016 36.00089 1.000 48.13577 1706 ARG A O 1
ATOM 1280 N N . LEU A 1 200 ? 19.50173 11.32606 36.28492 1.000 48.20712 1707 LEU A N 1
ATOM 1281 C CA . LEU A 1 200 ? 19.64600 11.38273 37.74019 1.000 48.30826 1707 LEU A CA 1
ATOM 1282 C C . LEU A 1 200 ? 20.46293 10.21670 38.27758 1.000 54.33091 1707 LEU A C 1
ATOM 1283 O O . LEU A 1 200 ? 21.11620 10.34380 39.32454 1.000 53.75433 1707 LEU A O 1
ATOM 1288 N N . LEU A 1 201 ? 20.44526 9.07705 37.59131 1.000 45.21421 1708 LEU A N 1
ATOM 1289 C CA . LEU A 1 201 ? 21.05411 7.87912 38.14924 1.000 51.86685 1708 LEU A CA 1
ATOM 1290 C C . LEU A 1 201 ? 22.45994 7.60258 37.63446 1.000 51.99283 1708 LEU A C 1
ATOM 1291 O O . LEU A 1 201 ? 23.06906 6.62988 38.07891 1.000 51.38989 1708 LEU A O 1
ATOM 1296 N N . LEU A 1 202 ? 22.99168 8.43216 36.72787 1.000 51.82063 1709 LEU A N 1
ATOM 1297 C CA . LEU A 1 202 ? 24.30203 8.14591 36.13302 1.000 56.93391 1709 LEU A CA 1
ATOM 1298 C C . LEU A 1 202 ? 25.37530 8.00965 37.19792 1.000 53.55241 1709 LEU A C 1
ATOM 1299 O O . LEU A 1 202 ? 26.23807 7.12999 37.11607 1.000 63.57006 1709 LEU A O 1
ATOM 1304 N N . ASP A 1 203 ? 25.34002 8.87213 38.19681 1.000 53.12049 1710 ASP A N 1
ATOM 1305 C CA . ASP A 1 203 ? 26.33810 8.88484 39.25140 1.000 59.57207 1710 ASP A CA 1
ATOM 1306 C C . ASP A 1 203 ? 26.13584 7.80300 40.30469 1.000 60.86240 1710 ASP A C 1
ATOM 1307 O O . ASP A 1 203 ? 26.97341 7.69500 41.20564 1.000 68.66751 1710 ASP A O 1
ATOM 1312 N N . TRP A 1 204 ? 25.04637 7.03187 40.24112 1.000 59.08407 1711 TRP A N 1
ATOM 1313 C CA . TRP A 1 204 ? 24.67969 6.16238 41.35434 1.000 58.61047 1711 TRP A CA 1
ATOM 1314 C C . TRP A 1 204 ? 25.84401 5.26104 41.74019 1.000 59.39947 1711 TRP A C 1
ATOM 1315 O O . TRP A 1 204 ? 26.55196 4.72689 40.87887 1.000 60.03630 1711 TRP A O 1
ATOM 1326 N N . ALA A 1 205 ? 26.04713 5.11291 43.04615 1.000 57.46153 1712 ALA A N 1
ATOM 1327 C CA . ALA A 1 205 ? 27.07893 4.23782 43.57450 1.000 61.63203 1712 ALA A CA 1
ATOM 1328 C C . ALA A 1 205 ? 26.53156 3.53743 44.80612 1.000 59.31821 1712 ALA A C 1
ATOM 1329 O O . ALA A 1 205 ? 25.68253 4.09625 45.51151 1.000 54.36906 1712 ALA A O 1
ATOM 1331 N N . PRO A 1 206 ? 26.97825 2.26995 45.08648 1.000 62.86423 1713 PRO A N 1
ATOM 1332 C CA . PRO A 1 206 ? 26.34723 1.41879 46.10009 1.000 62.12948 1713 PRO A CA 1
ATOM 1333 C C . PRO A 1 206 ? 26.81827 1.65527 47.53642 1.000 67.48407 1713 PRO A C 1
ATOM 1334 O O . PRO A 1 206 ? 27.21762 0.71878 48.23620 1.000 69.57835 1713 PRO A O 1
ATOM 1338 N N . ARG A 1 207 ? 26.76177 2.92861 47.97793 1.000 64.86551 1714 ARG A N 1
ATOM 1339 C CA . ARG A 1 207 ? 26.95611 3.38610 49.35243 1.000 63.05300 1714 ARG A CA 1
ATOM 1340 C C . ARG A 1 207 ? 26.34571 2.41773 50.35721 1.000 69.91316 1714 ARG A C 1
ATOM 1341 O O . ARG A 1 207 ? 25.26346 1.86948 50.10979 1.000 68.79694 1714 ARG A O 1
ATOM 1349 N N . PRO A 1 208 ? 26.98379 2.19611 51.50290 1.000 73.81787 1715 PRO A N 1
ATOM 1350 C CA . PRO A 1 208 ? 26.44412 1.22904 52.46301 1.000 69.18728 1715 PRO A CA 1
ATOM 1351 C C . PRO A 1 208 ? 25.17965 1.75223 53.12580 1.000 71.29782 1715 PRO A C 1
ATOM 1352 O O . PRO A 1 208 ? 24.86018 2.94602 53.09728 1.000 68.73697 1715 PRO A O 1
ATOM 1356 N N . THR A 1 209 ? 24.45042 0.82443 53.73144 1.000 68.15844 1716 THR A N 1
ATOM 1357 C CA . THR A 1 209 ? 23.25455 1.16737 54.47858 1.000 69.51067 1716 THR A CA 1
ATOM 1358 C C . THR A 1 209 ? 23.26886 0.40998 55.79283 1.000 67.42780 1716 THR A C 1
ATOM 1359 O O . THR A 1 209 ? 23.72282 -0.73602 55.84822 1.000 70.10902 1716 THR A O 1
ATOM 1363 N N . ARG A 1 210 ? 22.77741 1.06027 56.85160 1.000 70.66863 1717 ARG A N 1
ATOM 1364 C CA . ARG A 1 210 ? 22.56639 0.35276 58.11308 1.000 72.10882 1717 ARG A CA 1
ATOM 1365 C C . ARG A 1 210 ? 21.44566 -0.66548 57.97993 1.000 68.65487 1717 ARG A C 1
ATOM 1366 O O . ARG A 1 210 ? 21.53502 -1.77074 58.52371 1.000 71.70399 1717 ARG A O 1
ATOM 1374 N N . ALA A 1 211 ? 20.38569 -0.30780 57.26656 1.000 65.27174 1718 ALA A N 1
ATOM 1375 C CA . ALA A 1 211 ? 19.30644 -1.24779 57.02713 1.000 65.58616 1718 ALA A CA 1
ATOM 1376 C C . ALA A 1 211 ? 19.84714 -2.49141 56.31907 1.000 57.67997 1718 ALA A C 1
ATOM 1377 O O . ALA A 1 211 ? 20.66531 -2.37941 55.39627 1.000 58.42193 1718 ALA A O 1
ATOM 1379 N N . PRO A 1 212 ? 19.44028 -3.68224 56.74152 1.000 52.61818 1719 PRO A N 1
ATOM 1380 C CA . PRO A 1 212 ? 19.92252 -4.90551 56.09207 1.000 63.85733 1719 PRO A CA 1
ATOM 1381 C C . PRO A 1 212 ? 19.35319 -5.04581 54.69301 1.000 59.38497 1719 PRO A C 1
ATOM 1382 O O . PRO A 1 212 ? 18.19908 -4.70026 54.42580 1.000 61.00786 1719 PRO A O 1
ATOM 1386 N N . VAL A 1 213 ? 20.17037 -5.58383 53.79978 1.000 56.34659 1720 VAL A N 1
ATOM 1387 C CA . VAL A 1 213 ? 19.82473 -5.69850 52.38667 1.000 55.60771 1720 VAL A CA 1
ATOM 1388 C C . VAL A 1 213 ? 19.59444 -7.17106 52.05276 1.000 59.53309 1720 VAL A C 1
ATOM 1389 O O . VAL A 1 213 ? 20.49343 -8.00747 52.22481 1.000 53.58225 1720 VAL A O 1
ATOM 1393 N N . LEU A 1 214 ? 18.37857 -7.48683 51.60272 1.000 57.21413 1721 LEU A N 1
ATOM 1394 C CA . LEU A 1 214 ? 18.11206 -8.72057 50.87426 1.000 55.24965 1721 LEU A CA 1
ATOM 1395 C C . LEU A 1 214 ? 18.28468 -8.45039 49.37890 1.000 58.16730 1721 LEU A C 1
ATOM 1396 O O . LEU A 1 214 ? 17.56103 -7.62675 48.79879 1.000 50.62775 1721 LEU A O 1
ATOM 1401 N N . HIS A 1 215 ? 19.25663 -9.12962 48.76770 1.000 55.88099 1722 HIS A N 1
ATOM 1402 C CA . HIS A 1 215 ? 19.51691 -9.06176 47.33519 1.000 51.57349 1722 HIS A CA 1
ATOM 1403 C C . HIS A 1 215 ? 18.94708 -10.31191 46.67361 1.000 52.35655 1722 HIS A C 1
ATOM 1404 O O . HIS A 1 215 ? 19.27934 -11.43681 47.06538 1.000 51.65669 1722 HIS A O 1
ATOM 1411 N N . LEU A 1 216 ? 18.06070 -10.11373 45.71001 1.000 49.52880 1723 LEU A N 1
ATOM 1412 C CA . LEU A 1 216 ? 17.53324 -11.19306 44.89480 1.000 49.77467 1723 LEU A CA 1
ATOM 1413 C C . LEU A 1 216 ? 17.99879 -10.98038 43.46813 1.000 54.37280 1723 LEU A C 1
ATOM 1414 O O . LEU A 1 216 ? 17.92937 -9.86375 42.94860 1.000 48.79474 1723 LEU A O 1
ATOM 1419 N N . TYR A 1 217 ? 18.50715 -12.03149 42.84700 1.000 52.53222 1724 TYR A N 1
ATOM 1420 C CA . TYR A 1 217 ? 18.99428 -11.89669 41.48949 1.000 56.55593 1724 TYR A CA 1
ATOM 1421 C C . TYR A 1 217 ? 18.37736 -12.98516 40.63146 1.000 53.02837 1724 TYR A C 1
ATOM 1422 O O . TYR A 1 217 ? 18.09509 -14.08838 41.10724 1.000 48.39020 1724 TYR A O 1
ATOM 1431 N N . ALA A 1 218 ? 18.12988 -12.63457 39.36990 1.000 54.31618 1725 ALA A N 1
ATOM 1432 C CA . ALA A 1 218 ? 17.44802 -13.53050 38.45770 1.000 52.97738 1725 ALA A CA 1
ATOM 1433 C C . ALA A 1 218 ? 18.30115 -14.77607 38.20165 1.000 59.69350 1725 ALA A C 1
ATOM 1434 O O . ALA A 1 218 ? 19.53403 -14.76141 38.33293 1.000 58.66101 1725 ALA A O 1
ATOM 1436 N N . GLY A 1 219 ? 17.62464 -15.86939 37.85372 1.000 51.37289 1726 GLY A N 1
ATOM 1437 C CA . GLY A 1 219 ? 18.30744 -17.13733 37.69632 1.000 59.78229 1726 GLY A CA 1
ATOM 1438 C C . GLY A 1 219 ? 18.63269 -17.49099 36.26069 1.000 61.11470 1726 GLY A C 1
ATOM 1439 O O . GLY A 1 219 ? 19.47225 -18.35351 36.00244 1.000 60.86225 1726 GLY A O 1
ATOM 1440 N N . GLU A 1 220 ? 17.97475 -16.81940 35.31843 1.000 60.56194 1727 GLU A N 1
ATOM 1441 C CA . GLU A 1 220 ? 18.07108 -17.11337 33.89839 1.000 51.85942 1727 GLU A CA 1
ATOM 1442 C C . GLU A 1 220 ? 18.32216 -15.79464 33.17309 1.000 63.76621 1727 GLU A C 1
ATOM 1443 O O . GLU A 1 220 ? 17.66044 -14.78280 33.47758 1.000 55.60384 1727 GLU A O 1
ATOM 1449 N N . PRO A 1 221 ? 19.27028 -15.73969 32.24389 1.000 61.61168 1728 PRO A N 1
ATOM 1450 C CA . PRO A 1 221 ? 19.47782 -14.49731 31.49575 1.000 62.63351 1728 PRO A CA 1
ATOM 1451 C C . PRO A 1 221 ? 18.27301 -14.18646 30.61894 1.000 60.28035 1728 PRO A C 1
ATOM 1452 O O . PRO A 1 221 ? 17.45920 -15.05321 30.28780 1.000 60.31238 1728 PRO A O 1
ATOM 1456 N N . ALA A 1 222 ? 18.16732 -12.91508 30.24387 1.000 58.74689 1729 ALA A N 1
ATOM 1457 C CA . ALA A 1 222 ? 17.00158 -12.41495 29.53582 1.000 56.54628 1729 ALA A CA 1
ATOM 1458 C C . ALA A 1 222 ? 17.17116 -12.40745 28.02618 1.000 59.18950 1729 ALA A C 1
ATOM 1459 O O . ALA A 1 222 ? 16.21324 -12.08169 27.31707 1.000 66.07783 1729 ALA A O 1
ATOM 1461 N N . GLY A 1 223 ? 18.34200 -12.75645 27.51564 1.000 60.76045 1730 GLY A N 1
ATOM 1462 C CA . GLY A 1 223 ? 18.51790 -12.79657 26.08256 1.000 62.10867 1730 GLY A CA 1
ATOM 1463 C C . GLY A 1 223 ? 19.83861 -13.41095 25.69146 1.000 73.20556 1730 GLY A C 1
ATOM 1464 O O . GLY A 1 223 ? 20.50812 -14.06070 26.49765 1.000 66.04073 1730 GLY A O 1
ATOM 1465 N N . ALA A 1 224 ? 20.20766 -13.18365 24.43436 1.000 81.92721 1731 ALA A N 1
ATOM 1466 C CA . ALA A 1 224 ? 21.43173 -13.74511 23.88052 1.000 80.41196 1731 ALA A CA 1
ATOM 1467 C C . ALA A 1 224 ? 22.65853 -13.18808 24.59357 1.000 73.22492 1731 ALA A C 1
ATOM 1468 O O . ALA A 1 224 ? 22.57370 -12.15438 25.26234 1.000 73.30715 1731 ALA A O 1
ATOM 1470 N N . ASP A 1 231 ? 29.72880 -14.07003 33.10830 1.000 84.39060 1738 ASP A N 1
ATOM 1471 C CA . ASP A 1 231 ? 28.56626 -13.92315 33.98548 1.000 79.29808 1738 ASP A CA 1
ATOM 1472 C C . ASP A 1 231 ? 27.89822 -12.55038 33.86848 1.000 72.49717 1738 ASP A C 1
ATOM 1473 O O . ASP A 1 231 ? 28.56754 -11.51210 33.80121 1.000 63.57369 1738 ASP A O 1
ATOM 1478 N N . TRP A 1 232 ? 26.56112 -12.59003 33.87630 1.000 74.07374 1739 TRP A N 1
ATOM 1479 C CA . TRP A 1 232 ? 25.66997 -11.45878 33.62221 1.000 68.15018 1739 TRP A CA 1
ATOM 1480 C C . TRP A 1 232 ? 24.81532 -11.11292 34.83430 1.000 64.00682 1739 TRP A C 1
ATOM 1481 O O . TRP A 1 232 ? 23.89955 -10.28657 34.71881 1.000 59.80244 1739 TRP A O 1
ATOM 1492 N N . ARG A 1 233 ? 25.07143 -11.75044 35.97578 1.000 66.57293 1740 ARG A N 1
ATOM 1493 C CA . ARG A 1 233 ? 24.17184 -11.70953 37.11730 1.000 61.29672 1740 ARG A CA 1
ATOM 1494 C C . ARG A 1 233 ? 24.16015 -10.34170 37.77560 1.000 59.97200 1740 ARG A C 1
ATOM 1495 O O . ARG A 1 233 ? 25.15802 -9.61679 37.78921 1.000 66.44419 1740 ARG A O 1
ATOM 1503 N N . SER A 1 234 ? 23.01085 -9.99962 38.34072 1.000 63.78475 1741 SER A N 1
ATOM 1504 C CA . SER A 1 234 ? 22.97338 -8.91559 39.30379 1.000 59.67963 1741 SER A CA 1
ATOM 1505 C C . SER A 1 234 ? 23.81982 -9.28849 40.51705 1.000 58.33573 1741 SER A C 1
ATOM 1506 O O . SER A 1 234 ? 23.68217 -10.38834 41.07372 1.000 53.39684 1741 SER A O 1
ATOM 1509 N N . ARG A 1 235 ? 24.70629 -8.36763 40.91051 1.000 58.66916 1742 ARG A N 1
ATOM 1510 C CA . ARG A 1 235 ? 25.59212 -8.51152 42.06171 1.000 65.34364 1742 ARG A CA 1
ATOM 1511 C C . ARG A 1 235 ? 25.44294 -7.32323 43.00735 1.000 61.82177 1742 ARG A C 1
ATOM 1512 O O . ARG A 1 235 ? 25.38090 -6.16767 42.56765 1.000 61.91020 1742 ARG A O 1
ATOM 1520 N N . PHE A 1 236 ? 25.42534 -7.60827 44.30947 1.000 58.23506 1743 PHE A N 1
ATOM 1521 C CA . PHE A 1 236 ? 25.43114 -6.56534 45.33145 1.000 60.11274 1743 PHE A CA 1
ATOM 1522 C C . PHE A 1 236 ? 26.32689 -7.00445 46.48450 1.000 62.20658 1743 PHE A C 1
ATOM 1523 O O . PHE A 1 236 ? 25.98863 -7.94047 47.21646 1.000 67.82709 1743 PHE A O 1
ATOM 1531 N N . ASP A 1 237 ? 27.46081 -6.32415 46.64902 1.000 71.04761 1744 ASP A N 1
ATOM 1532 C CA . ASP A 1 237 ? 28.40504 -6.60319 47.72663 1.000 75.39008 1744 ASP A CA 1
ATOM 1533 C C . ASP A 1 237 ? 27.99507 -5.86657 48.99619 1.000 77.21302 1744 ASP A C 1
ATOM 1534 O O . ASP A 1 237 ? 27.62008 -4.68988 48.95342 1.000 73.43908 1744 ASP A O 1
ATOM 1539 N N . GLY A 1 238 ? 28.10539 -6.55611 50.12949 1.000 81.30746 1745 GLY A N 1
ATOM 1540 C CA . GLY A 1 238 ? 27.63340 -6.03051 51.39422 1.000 82.80915 1745 GLY A CA 1
ATOM 1541 C C . GLY A 1 238 ? 26.20683 -6.40003 51.73260 1.000 81.37280 1745 GLY A C 1
ATOM 1542 O O . GLY A 1 238 ? 25.61833 -5.78919 52.63693 1.000 83.41663 1745 GLY A O 1
ATOM 1543 N N . ALA A 1 239 ? 25.63026 -7.37074 51.03082 1.000 70.83481 1746 ALA A N 1
ATOM 1544 C CA . ALA A 1 239 ? 24.26570 -7.78758 51.28299 1.000 63.42710 1746 ALA A CA 1
ATOM 1545 C C . ALA A 1 239 ? 24.21152 -8.71768 52.48502 1.000 66.86208 1746 ALA A C 1
ATOM 1546 O O . ALA A 1 239 ? 25.12685 -9.50646 52.72211 1.000 69.80061 1746 ALA A O 1
ATOM 1548 N N . HIS A 1 240 ? 23.13114 -8.60965 53.25811 1.000 61.52060 1747 HIS A N 1
ATOM 1549 C CA . HIS A 1 240 ? 22.92263 -9.54636 54.35594 1.000 60.73398 1747 HIS A CA 1
ATOM 1550 C C . HIS A 1 240 ? 22.66545 -10.95192 53.82255 1.000 65.57290 1747 HIS A C 1
ATOM 1551 O O . HIS A 1 240 ? 23.36612 -11.90575 54.17345 1.000 67.13298 1747 HIS A O 1
ATOM 1558 N N . THR A 1 241 ? 21.66113 -11.09832 52.97313 1.000 58.67133 1748 THR A N 1
ATOM 1559 C CA . THR A 1 241 ? 21.43298 -12.32762 52.23828 1.000 66.37488 1748 THR A CA 1
ATOM 1560 C C . THR A 1 241 ? 21.38017 -11.99889 50.75590 1.000 65.93568 1748 THR A C 1
ATOM 1561 O O . THR A 1 241 ? 20.85223 -10.95198 50.36525 1.000 64.69396 1748 THR A O 1
ATOM 1565 N N . SER A 1 242 ? 21.95064 -12.87886 49.93271 1.000 60.31905 1749 SER A N 1
ATOM 1566 C CA . SER A 1 242 ? 21.87093 -12.75642 48.47821 1.000 60.27694 1749 SER A CA 1
ATOM 1567 C C . SER A 1 242 ? 21.44608 -14.10041 47.90245 1.000 60.77951 1749 SER A C 1
ATOM 1568 O O . SER A 1 242 ? 22.24378 -15.04142 47.86093 1.000 65.86780 1749 SER A O 1
ATOM 1571 N N . ALA A 1 243 ? 20.20111 -14.18459 47.44689 1.000 60.37624 1750 ALA A N 1
ATOM 1572 C CA . ALA A 1 243 ? 19.59818 -15.43398 47.02243 1.000 57.25133 1750 ALA A CA 1
ATOM 1573 C C . ALA A 1 243 ? 19.16249 -15.35980 45.56953 1.000 63.10526 1750 ALA A C 1
ATOM 1574 O O . ALA A 1 243 ? 18.59227 -14.35455 45.13199 1.000 61.57253 1750 ALA A O 1
ATOM 1576 N N . GLU A 1 244 ? 19.42720 -16.43278 44.82907 1.000 58.15640 1751 GLU A N 1
ATOM 1577 C CA . GLU A 1 244 ? 18.89399 -16.55940 43.48341 1.000 54.35102 1751 GLU A CA 1
ATOM 1578 C C . GLU A 1 244 ? 17.41286 -16.88372 43.54586 1.000 50.64086 1751 GLU A C 1
ATOM 1579 O O . GLU A 1 244 ? 16.91194 -17.43826 44.53295 1.000 51.47979 1751 GLU A O 1
ATOM 1585 N N . VAL A 1 245 ? 16.70091 -16.47963 42.49883 1.000 48.18592 1752 VAL A N 1
ATOM 1586 C CA . VAL A 1 245 ? 15.29293 -16.83517 42.34226 1.000 50.20875 1752 VAL A CA 1
ATOM 1587 C C . VAL A 1 245 ? 15.05688 -17.22782 40.88768 1.000 56.41666 1752 VAL A C 1
ATOM 1588 O O . VAL A 1 245 ? 15.72414 -16.74349 39.97830 1.000 60.08554 1752 VAL A O 1
ATOM 1592 N N . PRO A 1 246 ? 14.10578 -18.13059 40.66773 1.000 59.26268 1753 PRO A N 1
ATOM 1593 C CA . PRO A 1 246 ? 13.87018 -18.59491 39.29233 1.000 52.26641 1753 PRO A CA 1
ATOM 1594 C C . PRO A 1 246 ? 13.40669 -17.46839 38.38895 1.000 55.99681 1753 PRO A C 1
ATOM 1595 O O . PRO A 1 246 ? 12.79516 -16.49263 38.83163 1.000 57.65197 1753 PRO A O 1
ATOM 1599 N N . GLY A 1 247 ? 13.69159 -17.62033 37.10571 1.000 54.06419 1754 GLY A N 1
ATOM 1600 C CA . GLY A 1 247 ? 13.15387 -16.73823 36.09386 1.000 42.11686 1754 GLY A CA 1
ATOM 1601 C C . GLY A 1 247 ? 14.18948 -15.75462 35.58502 1.000 52.04022 1754 GLY A C 1
ATOM 1602 O O . GLY A 1 247 ? 15.37071 -15.79090 35.94301 1.000 50.75885 1754 GLY A O 1
ATOM 1603 N N . THR A 1 248 ? 13.70807 -14.86015 34.72915 1.000 39.63750 1755 THR A N 1
ATOM 1604 C CA . THR A 1 248 ? 14.56491 -13.85688 34.12795 1.000 37.97399 1755 THR A CA 1
ATOM 1605 C C . THR A 1 248 ? 14.38335 -12.50908 34.81661 1.000 42.20667 1755 THR A C 1
ATOM 1606 O O . THR A 1 248 ? 13.49877 -12.31712 35.65829 1.000 38.76404 1755 THR A O 1
ATOM 1610 N N . HIS A 1 249 ? 15.24016 -11.56193 34.42848 1.000 51.02813 1756 HIS A N 1
ATOM 1611 C CA . HIS A 1 249 ? 15.16582 -10.19175 34.92617 1.000 46.66065 1756 HIS A CA 1
ATOM 1612 C C . HIS A 1 249 ? 13.71473 -9.74301 34.97404 1.000 41.72724 1756 HIS A C 1
ATOM 1613 O O . HIS A 1 249 ? 13.26930 -9.17186 35.97088 1.000 39.35197 1756 HIS A O 1
ATOM 1620 N N . PHE A 1 250 ? 12.95255 -10.09152 33.94070 1.000 45.22951 1757 PHE A N 1
ATOM 1621 C CA . PHE A 1 250 ? 11.54126 -9.74313 33.89133 1.000 46.72181 1757 PHE A CA 1
ATOM 1622 C C . PHE A 1 250 ? 10.64130 -10.75497 34.58934 1.000 45.09584 1757 PHE A C 1
ATOM 1623 O O . PHE A 1 250 ? 9.82494 -10.36319 35.43187 1.000 39.60524 1757 PHE A O 1
ATOM 1631 N N . SER A 1 251 ? 10.78081 -12.05300 34.28391 1.000 39.30978 1758 SER A N 1
ATOM 1632 C CA . SER A 1 251 ? 9.76712 -12.99329 34.75603 1.000 41.77827 1758 SER A CA 1
ATOM 1633 C C . SER A 1 251 ? 9.83823 -13.23044 36.26363 1.000 39.56629 1758 SER A C 1
ATOM 1634 O O . SER A 1 251 ? 8.87861 -13.74297 36.83389 1.000 45.80626 1758 SER A O 1
ATOM 1637 N N . MET A 1 252 ? 10.95274 -12.89810 36.92166 1.000 41.16082 1759 MET A N 1
ATOM 1638 C CA . MET A 1 252 ? 11.02057 -13.05982 38.37571 1.000 46.13412 1759 MET A CA 1
ATOM 1639 C C . MET A 1 252 ? 9.92725 -12.27469 39.09245 1.000 45.43124 1759 MET A C 1
ATOM 1640 O O . MET A 1 252 ? 9.55139 -12.64526 40.21378 1.000 39.17410 1759 MET A O 1
ATOM 1645 N N . MET A 1 253 ? 9.38526 -11.23599 38.43774 1.000 34.67791 1760 MET A N 1
ATOM 1646 C CA . MET A 1 253 ? 8.35086 -10.35651 38.95598 1.000 46.06667 1760 MET A CA 1
ATOM 1647 C C . MET A 1 253 ? 6.96678 -10.61808 38.37860 1.000 49.64985 1760 MET A C 1
ATOM 1648 O O . MET A 1 253 ? 6.00003 -9.96882 38.80804 1.000 44.39610 1760 MET A O 1
ATOM 1653 N N . THR A 1 254 ? 6.84839 -11.51687 37.40657 1.000 36.78308 1761 THR A N 1
ATOM 1654 C CA . THR A 1 254 ? 5.53128 -11.91503 36.92414 1.000 45.81533 1761 THR A CA 1
ATOM 1655 C C . THR A 1 254 ? 5.35190 -13.40469 37.15721 1.000 46.27478 1761 THR A C 1
ATOM 1656 O O . THR A 1 254 ? 4.86635 -13.82431 38.21626 1.000 45.79647 1761 THR A O 1
ATOM 1660 N N . GLU A 1 255 ? 5.80004 -14.20735 36.19080 1.000 47.80572 1762 GLU A N 1
ATOM 1661 C CA . GLU A 1 255 ? 5.55389 -15.64407 36.23986 1.000 50.97681 1762 GLU A CA 1
ATOM 1662 C C . GLU A 1 255 ? 6.04600 -16.25318 37.54785 1.000 43.31096 1762 GLU A C 1
ATOM 1663 O O . GLU A 1 255 ? 5.30858 -16.97821 38.22332 1.000 38.64527 1762 GLU A O 1
ATOM 1669 N N . HIS A 1 256 ? 7.27538 -15.93036 37.95494 1.000 44.64905 1763 HIS A N 1
ATOM 1670 C CA . HIS A 1 256 ? 7.83292 -16.49585 39.18029 1.000 40.98087 1763 HIS A CA 1
ATOM 1671 C C . HIS A 1 256 ? 7.69273 -15.56144 40.37803 1.000 51.74107 1763 HIS A C 1
ATOM 1672 O O . HIS A 1 256 ? 8.42909 -15.70928 41.36686 1.000 50.46716 1763 HIS A O 1
ATOM 1679 N N . ALA A 1 257 ? 6.74580 -14.62163 40.32299 1.000 42.28328 1764 ALA A N 1
ATOM 1680 C CA . ALA A 1 257 ? 6.54328 -13.74947 41.47180 1.000 50.85912 1764 ALA A CA 1
ATOM 1681 C C . ALA A 1 257 ? 6.14869 -14.53196 42.72065 1.000 49.30279 1764 ALA A C 1
ATOM 1682 O O . ALA A 1 257 ? 6.63938 -14.17611 43.81065 1.000 43.03846 1764 ALA A O 1
ATOM 1684 N N . PRO A 1 258 ? 5.30233 -15.58366 42.65392 1.000 51.08139 1765 PRO A N 1
ATOM 1685 C CA . PRO A 1 258 ? 5.06721 -16.39635 43.86850 1.000 48.79869 1765 PRO A CA 1
ATOM 1686 C C . PRO A 1 258 ? 6.34580 -16.83251 44.55304 1.000 45.97332 1765 PRO A C 1
ATOM 1687 O O . PRO A 1 258 ? 6.45855 -16.71497 45.77830 1.000 47.55462 1765 PRO A O 1
ATOM 1691 N N . VAL A 1 259 ? 7.34204 -17.27232 43.78597 1.000 48.70639 1766 VAL A N 1
ATOM 1692 C CA . VAL A 1 259 ? 8.59435 -17.70152 44.39876 1.000 50.94941 1766 VAL A CA 1
ATOM 1693 C C . VAL A 1 259 ? 9.36684 -16.50414 44.94241 1.000 45.95504 1766 VAL A C 1
ATOM 1694 O O . VAL A 1 259 ? 9.87603 -16.54320 46.06686 1.000 41.55956 1766 VAL A O 1
ATOM 1698 N N . THR A 1 260 ? 9.46553 -15.41965 44.15892 1.000 47.81001 1767 THR A N 1
ATOM 1699 C CA . THR A 1 260 ? 10.10840 -14.20641 44.66197 1.000 47.44747 1767 THR A CA 1
ATOM 1700 C C . THR A 1 260 ? 9.40868 -13.68156 45.91535 1.000 47.15558 1767 THR A C 1
ATOM 1701 O O . THR A 1 260 ? 10.07129 -13.31839 46.89670 1.000 39.28090 1767 THR A O 1
ATOM 1705 N N . ALA A 1 261 ? 8.07071 -13.65914 45.90296 1.000 42.62490 1768 ALA A N 1
ATOM 1706 C CA . ALA A 1 261 ? 7.29840 -13.24451 47.07094 1.000 45.37731 1768 ALA A CA 1
ATOM 1707 C C . ALA A 1 261 ? 7.66883 -14.05740 48.30985 1.000 50.89516 1768 ALA A C 1
ATOM 1708 O O . ALA A 1 261 ? 8.05845 -13.49298 49.34609 1.000 45.96063 1768 ALA A O 1
ATOM 1710 N N . ALA A 1 262 ? 7.54281 -15.39310 48.22319 1.000 45.07089 1769 ALA A N 1
ATOM 1711 C CA . ALA A 1 262 ? 7.81089 -16.24745 49.38165 1.000 43.05052 1769 ALA A CA 1
ATOM 1712 C C . ALA A 1 262 ? 9.22550 -16.04561 49.90590 1.000 45.35017 1769 ALA A C 1
ATOM 1713 O O . ALA A 1 262 ? 9.44998 -16.05415 51.12141 1.000 51.19957 1769 ALA A O 1
ATOM 1715 N N . THR A 1 263 ? 10.18877 -15.84728 49.00419 1.000 40.30184 1770 THR A N 1
ATOM 1716 C CA . THR A 1 263 ? 11.56423 -15.59182 49.42383 1.000 45.91177 1770 THR A CA 1
ATOM 1717 C C . THR A 1 263 ? 11.64568 -14.36147 50.32780 1.000 55.59468 1770 THR A C 1
ATOM 1718 O O . THR A 1 263 ? 12.24822 -14.40170 51.40710 1.000 61.46626 1770 THR A O 1
ATOM 1722 N N . VAL A 1 264 ? 11.04302 -13.25227 49.89896 1.000 51.98602 1771 VAL A N 1
ATOM 1723 C CA . VAL A 1 264 ? 11.05385 -12.03511 50.70487 1.000 52.77179 1771 VAL A CA 1
ATOM 1724 C C . VAL A 1 264 ? 10.28243 -12.25546 52.00422 1.000 56.09904 1771 VAL A C 1
ATOM 1725 O O . VAL A 1 264 ? 10.75386 -11.91570 53.09930 1.000 51.29184 1771 VAL A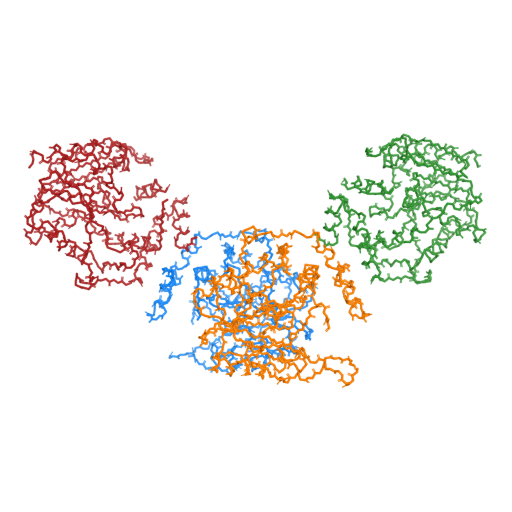 O 1
ATOM 1729 N N . HIS A 1 265 ? 9.08545 -12.83962 51.89152 1.000 48.33289 1772 HIS A N 1
ATOM 1730 C CA . HIS A 1 265 ? 8.23452 -13.06801 53.05207 1.000 55.86275 1772 HIS A CA 1
ATOM 1731 C C . HIS A 1 265 ? 8.96421 -13.86610 54.12923 1.000 57.92745 1772 HIS A C 1
ATOM 1732 O O . HIS A 1 265 ? 9.03857 -13.44446 55.29013 1.000 56.46122 1772 HIS A O 1
ATOM 1739 N N . LYS A 1 266 ? 9.53515 -15.01275 53.75885 1.000 61.37284 1773 LYS A N 1
ATOM 1740 C CA . LYS A 1 266 ? 10.22254 -15.81582 54.76165 1.000 63.24211 1773 LYS A CA 1
ATOM 1741 C C . LYS A 1 266 ? 11.48218 -15.10776 55.24159 1.000 63.09894 1773 LYS A C 1
ATOM 1742 O O . LYS A 1 266 ? 11.80869 -15.15701 56.43104 1.000 71.92352 1773 LYS A O 1
ATOM 1748 N N . TRP A 1 267 ? 12.17860 -14.40130 54.34703 1.000 54.06343 1774 TRP A N 1
ATOM 1749 C CA . TRP A 1 267 ? 13.40642 -13.74348 54.77103 1.000 57.48659 1774 TRP A CA 1
ATOM 1750 C C . TRP A 1 267 ? 13.12637 -12.59130 55.71748 1.000 64.62348 1774 TRP A C 1
ATOM 1751 O O . TRP A 1 267 ? 13.94777 -12.29953 56.59409 1.000 68.45110 1774 TRP A O 1
ATOM 1762 N N . LEU A 1 268 ? 11.99194 -11.91067 55.54791 1.000 63.42583 1775 LEU A N 1
ATOM 1763 C CA . LEU A 1 268 ? 11.64084 -10.86041 56.49927 1.000 70.28352 1775 LEU A CA 1
ATOM 1764 C C . LEU A 1 268 ? 11.36936 -11.44142 57.88630 1.000 80.08654 1775 LEU A C 1
ATOM 1765 O O . LEU A 1 268 ? 11.73901 -10.82647 58.89663 1.000 74.83108 1775 LEU A O 1
ATOM 1770 N N . ASP A 1 269 ? 10.78219 -12.64635 57.95777 1.000 76.12949 1776 ASP A N 1
ATOM 1771 C CA . ASP A 1 269 ? 10.42334 -13.25079 59.24044 1.000 80.47753 1776 ASP A CA 1
ATOM 1772 C C . ASP A 1 269 ? 11.62602 -13.53494 60.12127 1.000 84.81162 1776 ASP A C 1
ATOM 1773 O O . ASP A 1 269 ? 11.44645 -14.07005 61.22003 1.000 90.48759 1776 ASP A O 1
ATOM 1778 N N . GLU A 1 270 ? 12.83031 -13.18953 59.67166 1.000 81.27339 1777 GLU A N 1
ATOM 1779 C CA . GLU A 1 270 ? 14.06601 -13.51905 60.36554 1.000 86.52057 1777 GLU A CA 1
ATOM 1780 C C . GLU A 1 270 ? 14.83147 -12.28526 60.81633 1.000 93.04466 1777 GLU A C 1
ATOM 1781 O O . GLU A 1 270 ? 15.24227 -12.21251 61.98204 1.000 96.66742 1777 GLU A O 1
ATOM 1787 N N . VAL A 1 271 ? 15.04198 -11.31294 59.92828 1.000 86.89502 1778 VAL A N 1
ATOM 1788 C CA . VAL A 1 271 ? 15.78362 -10.10017 60.27589 1.000 91.20728 1778 VAL A CA 1
ATOM 1789 C C . VAL A 1 271 ? 15.05550 -9.31167 61.36470 1.000 91.87792 1778 VAL A C 1
ATOM 1790 O O . VAL A 1 271 ? 15.67768 -8.71123 62.24321 1.000 94.17768 1778 VAL A O 1
ATOM 1794 N N . GLY B 1 1 ? -5.97742 9.61572 65.70089 1.000 68.38124 1508 GLY B N 1
ATOM 1795 C CA . GLY B 1 1 ? -6.91705 9.72144 64.59608 1.000 70.24437 1508 GLY B CA 1
ATOM 1796 C C . GLY B 1 1 ? -7.93262 10.84681 64.71776 1.000 66.94307 1508 GLY B C 1
ATOM 1797 O O . GLY B 1 1 ? -8.28917 11.25488 65.82910 1.000 71.62634 1508 GLY B O 1
ATOM 1798 N N . SER B 1 2 ? -8.40872 11.35499 63.57926 1.000 64.53930 1509 SER B N 1
ATOM 1799 C CA . SER B 1 2 ? -9.43662 12.38680 63.61344 1.000 54.06124 1509 SER B CA 1
ATOM 1800 C C . SER B 1 2 ? -10.73864 11.82271 64.18270 1.000 53.24251 1509 SER B C 1
ATOM 1801 O O . SER B 1 2 ? -10.95524 10.60627 64.23324 1.000 55.41894 1509 SER B O 1
ATOM 1804 N N . ALA B 1 3 ? -11.61281 12.73043 64.62553 1.000 52.17127 1510 ALA B N 1
ATOM 1805 C CA . ALA B 1 3 ? -12.91350 12.30361 65.12287 1.000 47.58792 1510 ALA B CA 1
ATOM 1806 C C . ALA B 1 3 ? -13.71392 11.60297 64.03609 1.000 44.61431 1510 ALA B C 1
ATOM 1807 O O . ALA B 1 3 ? -14.51133 10.70971 64.33656 1.000 45.73557 1510 ALA B O 1
ATOM 1809 N N . LEU B 1 4 ? -13.53533 11.99861 62.77462 1.000 36.15403 1511 LEU B N 1
ATOM 1810 C CA . LEU B 1 4 ? -14.18428 11.26004 61.70114 1.000 41.81243 1511 LEU B CA 1
ATOM 1811 C C . LEU B 1 4 ? -13.61289 9.85240 61.59418 1.000 49.36017 1511 LEU B C 1
ATOM 1812 O O . LEU B 1 4 ? -14.36187 8.88318 61.43338 1.000 40.18476 1511 LEU B O 1
ATOM 1817 N N . VAL B 1 5 ? -12.28429 9.73479 61.68613 1.000 48.33514 1512 VAL B N 1
ATOM 1818 C CA . VAL B 1 5 ? -11.63099 8.43635 61.65344 1.000 44.54573 1512 VAL B CA 1
ATOM 1819 C C . VAL B 1 5 ? -12.08875 7.59756 62.83469 1.000 51.17349 1512 VAL B C 1
ATOM 1820 O O . VAL B 1 5 ? -12.48042 6.43975 62.67272 1.000 47.63844 1512 VAL B O 1
ATOM 1824 N N . GLU B 1 6 ? -12.09785 8.18782 64.03562 1.000 54.50037 1513 GLU B N 1
ATOM 1825 C CA . GLU B 1 6 ? -12.53115 7.43877 65.21330 1.000 52.28547 1513 GLU B CA 1
ATOM 1826 C C . GLU B 1 6 ? -14.02180 7.12973 65.16248 1.000 49.10995 1513 GLU B C 1
ATOM 1827 O O . GLU B 1 6 ? -14.46018 6.07126 65.62797 1.000 49.18204 1513 GLU B O 1
ATOM 1833 N N . MET B 1 7 ? -14.82678 8.04124 64.62786 1.000 44.97554 1514 MET B N 1
ATOM 1834 C CA . MET B 1 7 ? -16.23790 7.71805 64.49726 1.000 47.23363 1514 MET B CA 1
ATOM 1835 C C . MET B 1 7 ? -16.41762 6.47340 63.65032 1.000 49.63663 1514 MET B C 1
ATOM 1836 O O . MET B 1 7 ? -17.23495 5.60156 63.97919 1.000 46.92179 1514 MET B O 1
ATOM 1841 N N . TYR B 1 8 ? -15.63091 6.35961 62.57193 1.000 43.74177 1515 TYR B N 1
ATOM 1842 C CA . TYR B 1 8 ? -15.84557 5.28390 61.61024 1.000 51.18932 1515 TYR B CA 1
ATOM 1843 C C . TYR B 1 8 ? -15.42753 3.93483 62.18928 1.000 55.04676 1515 TYR B C 1
ATOM 1844 O O . TYR B 1 8 ? -16.10820 2.93055 61.96251 1.000 55.30721 1515 TYR B O 1
ATOM 1853 N N . ARG B 1 9 ? -14.32039 3.89246 62.94386 1.000 53.12440 1516 ARG B N 1
ATOM 1854 C CA . ARG B 1 9 ? -13.93928 2.65924 63.63164 1.000 58.55128 1516 ARG B CA 1
ATOM 1855 C C . ARG B 1 9 ? -15.01987 2.22697 64.61173 1.000 53.33075 1516 ARG B C 1
ATOM 1856 O O . ARG B 1 9 ? -15.46654 1.07476 64.58912 1.000 61.76763 1516 ARG B O 1
ATOM 1864 N N . ARG B 1 10 ? -15.44695 3.14068 65.48758 1.000 51.54163 1517 ARG B N 1
ATOM 1865 C CA . ARG B 1 10 ? -16.45728 2.80101 66.48263 1.000 54.02669 1517 ARG B CA 1
ATOM 1866 C C . ARG B 1 10 ? -17.77342 2.41830 65.82578 1.000 53.53296 1517 ARG B C 1
ATOM 1867 O O . ARG B 1 10 ? -18.50832 1.57938 66.36077 1.000 56.89627 1517 ARG B O 1
ATOM 1875 N N . ALA B 1 11 ? -18.07325 2.99289 64.65963 1.000 45.08194 1518 ALA B N 1
ATOM 1876 C CA . ALA B 1 11 ? -19.30822 2.65114 63.95677 1.000 48.42287 1518 ALA B CA 1
ATOM 1877 C C . ALA B 1 11 ? -19.28590 1.21826 63.42381 1.000 56.30431 1518 ALA B C 1
ATOM 1878 O O . ALA B 1 11 ? -20.30924 0.52045 63.46183 1.000 55.75686 1518 ALA B O 1
ATOM 1880 N N . VAL B 1 12 ? -18.15380 0.77400 62.87069 1.000 50.81885 1519 VAL B N 1
ATOM 1881 C CA . VAL B 1 12 ? -18.14800 -0.55668 62.27232 1.000 63.97959 1519 VAL B CA 1
ATOM 1882 C C . VAL B 1 12 ? -18.00032 -1.63426 63.34143 1.000 61.92197 1519 VAL B C 1
ATOM 1883 O O . VAL B 1 12 ? -18.43440 -2.76809 63.12342 1.000 65.75641 1519 VAL B O 1
ATOM 1887 N N . ALA B 1 13 ? -17.43108 -1.29757 64.50313 1.000 56.59866 1520 ALA B N 1
ATOM 1888 C CA . ALA B 1 13 ? -17.43087 -2.21786 65.62871 1.000 56.31317 1520 ALA B CA 1
ATOM 1889 C C . ALA B 1 13 ? -18.79440 -2.30217 66.30277 1.000 55.21476 1520 ALA B C 1
ATOM 1890 O O . ALA B 1 13 ? -19.12200 -3.33474 66.89484 1.000 71.15627 1520 ALA B O 1
ATOM 1892 N N . THR B 1 14 ? -19.60109 -1.24715 66.22440 1.000 54.64295 1521 THR B N 1
ATOM 1893 C CA . THR B 1 14 ? -20.87407 -1.17668 66.93112 1.000 55.15396 1521 THR B CA 1
ATOM 1894 C C . THR B 1 14 ? -22.06739 -1.31911 65.99531 1.000 52.08293 1521 THR B C 1
ATOM 1895 O O . THR B 1 14 ? -23.20687 -1.09108 66.41611 1.000 55.95470 1521 THR B O 1
ATOM 1899 N N . GLY B 1 15 ? -21.83758 -1.68976 64.74110 1.000 50.36362 1522 GLY B N 1
ATOM 1900 C CA . GLY B 1 15 ? -22.94626 -1.80966 63.80727 1.000 60.68494 1522 GLY B CA 1
ATOM 1901 C C . GLY B 1 15 ? -23.66440 -0.50263 63.54368 1.000 58.47247 1522 GLY B C 1
ATOM 1902 O O . GLY B 1 15 ? -24.90088 -0.47843 63.47523 1.000 59.17859 1522 GLY B O 1
ATOM 1903 N N . ARG B 1 16 ? -22.91750 0.59624 63.39910 1.000 48.60314 1523 ARG B N 1
ATOM 1904 C CA . ARG B 1 16 ? -23.53205 1.89310 63.12882 1.000 55.83101 1523 ARG B CA 1
ATOM 1905 C C . ARG B 1 16 ? -23.00545 2.50157 61.83512 1.000 53.48036 1523 ARG B C 1
ATOM 1906 O O . ARG B 1 16 ? -23.09092 3.71872 61.64163 1.000 53.62067 1523 ARG B O 1
ATOM 1914 N N . ALA B 1 17 ? -22.49279 1.66046 60.92985 1.000 50.89694 1524 ALA B N 1
ATOM 1915 C CA . ALA B 1 17 ? -21.81808 2.16051 59.73846 1.000 50.38394 1524 ALA B CA 1
ATOM 1916 C C . ALA B 1 17 ? -22.77221 2.93930 58.85295 1.000 53.39544 1524 ALA B C 1
ATOM 1917 O O . ALA B 1 17 ? -22.38938 3.96534 58.27816 1.000 62.20093 1524 ALA B O 1
ATOM 1919 N N . ALA B 1 18 ? -24.02335 2.48112 58.74777 1.000 57.30820 1525 ALA B N 1
ATOM 1920 C CA . ALA B 1 18 ? -25.02350 3.20663 57.97167 1.000 49.77960 1525 ALA B CA 1
ATOM 1921 C C . ALA B 1 18 ? -25.08352 4.66139 58.39181 1.000 55.13895 1525 ALA B C 1
ATOM 1922 O O . ALA B 1 18 ? -25.00888 5.57174 57.55555 1.000 56.74073 1525 ALA B O 1
ATOM 1924 N N . GLU B 1 19 ? -25.20463 4.89363 59.69689 1.000 53.63763 1526 GLU B N 1
ATOM 1925 C CA . GLU B 1 19 ? -25.28666 6.25364 60.21294 1.000 50.26351 1526 GLU B CA 1
ATOM 1926 C C . GLU B 1 19 ? -24.00425 7.04038 59.92479 1.000 49.29043 1526 GLU B C 1
ATOM 1927 O O . GLU B 1 19 ? -24.04999 8.18191 59.45201 1.000 49.62181 1526 GLU B O 1
ATOM 1933 N N . ALA B 1 20 ? -22.84848 6.44496 60.22115 1.000 47.99855 1527 ALA B N 1
ATOM 1934 C CA . ALA B 1 20 ? -21.57795 7.10978 59.97247 1.000 51.65440 1527 ALA B CA 1
ATOM 1935 C C . ALA B 1 20 ? -21.46854 7.60072 58.52661 1.000 52.22289 1527 ALA B C 1
ATOM 1936 O O . ALA B 1 20 ? -21.05278 8.74021 58.28062 1.000 46.22874 1527 ALA B O 1
ATOM 1938 N N . VAL B 1 21 ? -21.86183 6.76206 57.55958 1.000 50.24519 1528 VAL B N 1
ATOM 1939 C CA . VAL B 1 21 ? -21.78506 7.15693 56.15542 1.000 47.48432 1528 VAL B CA 1
ATOM 1940 C C . VAL B 1 21 ? -22.68310 8.35996 55.88057 1.000 48.06253 1528 VAL B C 1
ATOM 1941 O O . VAL B 1 21 ? -22.30026 9.27573 55.14251 1.000 48.00956 1528 VAL B O 1
ATOM 1945 N N . GLU B 1 22 ? -23.88636 8.38214 56.45962 1.000 48.03184 1529 GLU B N 1
ATOM 1946 C CA . GLU B 1 22 ? -24.77279 9.52934 56.26194 1.000 53.65897 1529 GLU B CA 1
ATOM 1947 C C . GLU B 1 22 ? -24.11059 10.81007 56.73218 1.000 51.61968 1529 GLU B C 1
ATOM 1948 O O . GLU B 1 22 ? -24.12311 11.83188 56.03365 1.000 50.59035 1529 GLU B O 1
ATOM 1954 N N . VAL B 1 23 ? -23.53363 10.76634 57.92707 1.000 47.36487 1530 VAL B N 1
ATOM 1955 C CA . VAL B 1 23 ? -22.84249 11.92539 58.46816 1.000 48.50287 1530 VAL B CA 1
ATOM 1956 C C . VAL B 1 23 ? -21.72206 12.36980 57.53766 1.000 46.99171 1530 VAL B C 1
ATOM 1957 O O . VAL B 1 23 ? -21.63964 13.54412 57.16013 1.000 47.11214 1530 VAL B O 1
ATOM 1961 N N . LEU B 1 24 ? -20.84246 11.43506 57.15472 1.000 47.41939 1531 LEU B N 1
ATOM 1962 C CA . LEU B 1 24 ? -19.73207 11.77716 56.26927 1.000 43.19024 1531 LEU B CA 1
ATOM 1963 C C . LEU B 1 24 ? -20.22569 12.46268 55.00552 1.000 46.76298 1531 LEU B C 1
ATOM 1964 O O . LEU B 1 24 ? -19.56585 13.37627 54.49524 1.000 41.62816 1531 LEU B O 1
ATOM 1969 N N . GLY B 1 25 ? -21.38741 12.04413 54.49925 1.000 41.27600 1532 GLY B N 1
ATOM 1970 C CA . GLY B 1 25 ? -21.97552 12.72679 53.36577 1.000 47.62762 1532 GLY B CA 1
ATOM 1971 C C . GLY B 1 25 ? -22.34544 14.16021 53.69626 1.000 46.56764 1532 GLY B C 1
ATOM 1972 O O . GLY B 1 25 ? -22.07007 15.07525 52.91445 1.000 44.68278 1532 GLY B O 1
ATOM 1973 N N . THR B 1 26 ? -22.94586 14.38131 54.87421 1.000 45.62098 1533 THR B N 1
ATOM 1974 C CA . THR B 1 26 ? -23.25146 15.74977 55.28017 1.000 39.87607 1533 THR B CA 1
ATOM 1975 C C . THR B 1 26 ? -21.98009 16.55935 55.43526 1.000 42.99022 1533 THR B C 1
ATOM 1976 O O . THR B 1 26 ? -21.89681 17.69111 54.94883 1.000 43.28998 1533 THR B O 1
ATOM 1980 N N . VAL B 1 27 ? -20.95482 15.98156 56.06144 1.000 42.50017 1534 VAL B N 1
ATOM 1981 C CA . VAL B 1 27 ? -19.68292 16.69449 56.14872 1.000 39.47601 1534 VAL B CA 1
ATOM 1982 C C . VAL B 1 27 ? -19.12898 16.98547 54.75870 1.000 44.63078 1534 VAL B C 1
ATOM 1983 O O . VAL B 1 27 ? -18.63959 18.09313 54.49215 1.000 45.60782 1534 VAL B O 1
ATOM 1987 N N . ALA B 1 28 ? -19.20661 16.01313 53.83769 1.000 34.66178 1535 ALA B N 1
ATOM 1988 C CA . ALA B 1 28 ? -18.58812 16.27162 52.54016 1.000 39.88559 1535 ALA B CA 1
ATOM 1989 C C . ALA B 1 28 ? -19.31274 17.33964 51.71452 1.000 36.49860 1535 ALA B C 1
ATOM 1990 O O . ALA B 1 28 ? -18.75371 17.79601 50.71333 1.000 38.78519 1535 ALA B O 1
ATOM 1992 N N . THR B 1 29 ? -20.51950 17.76439 52.09638 1.000 47.48338 1536 THR B N 1
ATOM 1993 C CA . THR B 1 29 ? -21.10044 18.92591 51.41644 1.000 52.40379 1536 THR B CA 1
ATOM 1994 C C . THR B 1 29 ? -20.35723 20.22855 51.70595 1.000 44.16297 1536 THR B C 1
ATOM 1995 O O . THR B 1 29 ? -20.62494 21.22991 51.03705 1.000 56.49626 1536 THR B O 1
ATOM 1999 N N . PHE B 1 30 ? -19.41531 20.24749 52.63995 1.000 46.16540 1537 PHE B N 1
ATOM 2000 C CA . PHE B 1 30 ? -18.62620 21.44853 52.88050 1.000 51.70422 1537 PHE B CA 1
ATOM 2001 C C . PHE B 1 30 ? -17.26435 21.41853 52.19245 1.000 55.20308 1537 PHE B C 1
ATOM 2002 O O . PHE B 1 30 ? -16.49139 22.37404 52.32976 1.000 54.22578 1537 PHE B O 1
ATOM 2010 N N . ARG B 1 31 ? -16.95399 20.35567 51.46358 1.000 48.34244 1538 ARG B N 1
ATOM 2011 C CA . ARG B 1 31 ? -15.70057 20.24019 50.73875 1.000 46.52803 1538 ARG B CA 1
ATOM 2012 C C . ARG B 1 31 ? -15.78947 20.98496 49.40841 1.000 37.24170 1538 ARG B C 1
ATOM 2013 O O . ARG B 1 31 ? -16.85740 21.05068 48.79810 1.000 43.73472 1538 ARG B O 1
ATOM 2021 N N . PRO B 1 32 ? -14.67198 21.51703 48.92231 1.000 42.62442 1539 PRO B N 1
ATOM 2022 C CA . PRO B 1 32 ? -14.63744 22.06577 47.55390 1.000 43.37139 1539 PRO B CA 1
ATOM 2023 C C . PRO B 1 32 ? -15.04329 21.03939 46.49448 1.000 46.20173 1539 PRO B C 1
ATOM 2024 O O . PRO B 1 32 ? -14.63726 19.87346 46.53534 1.000 50.28649 1539 PRO B O 1
ATOM 2028 N N . VAL B 1 33 ? -15.82851 21.48767 45.51619 1.000 44.63090 1540 VAL B N 1
ATOM 2029 C CA . VAL B 1 33 ? -16.32525 20.61309 44.46100 1.000 45.00832 1540 VAL B CA 1
ATOM 2030 C C . VAL B 1 33 ? -16.01798 21.20840 43.09068 1.000 49.18135 1540 VAL B C 1
ATOM 2031 O O . VAL B 1 33 ? -15.95888 22.42656 42.92699 1.000 48.48306 1540 VAL B O 1
ATOM 2035 N N . PHE B 1 34 ? -15.81569 20.35057 42.09315 1.000 46.65219 1541 PHE B N 1
ATOM 2036 C CA . PHE B 1 34 ? -15.66346 20.83231 40.72859 1.000 46.08655 1541 PHE B CA 1
ATOM 2037 C C . PHE B 1 34 ? -16.97662 20.65852 39.98685 1.000 47.12527 1541 PHE B C 1
ATOM 2038 O O . PHE B 1 34 ? -17.63875 19.62466 40.10216 1.000 47.86892 1541 PHE B O 1
ATOM 2046 N N . ARG B 1 35 ? -17.37753 21.71073 39.27147 1.000 59.06840 1542 ARG B N 1
ATOM 2047 C CA . ARG B 1 35 ? -18.68303 21.77199 38.63464 1.000 53.71761 1542 ARG B CA 1
ATOM 2048 C C . ARG B 1 35 ? -18.63746 21.35085 37.17891 1.000 57.24004 1542 ARG B C 1
ATOM 2049 O O . ARG B 1 35 ? -19.69100 21.07929 36.58897 1.000 57.43089 1542 ARG B O 1
ATOM 2057 N N . SER B 1 36 ? -17.44528 21.24794 36.60546 1.000 55.74508 1543 SER B N 1
ATOM 2058 C CA . SER B 1 36 ? -17.28941 20.90289 35.20412 1.000 58.07999 1543 SER B CA 1
ATOM 2059 C C . SER B 1 36 ? -15.94329 20.23909 35.05494 1.000 55.67556 1543 SER B C 1
ATOM 2060 O O . SER B 1 36 ? -15.02959 20.52062 35.84577 1.000 50.86668 1543 SER B O 1
ATOM 2063 N N . PRO B 1 37 ? -15.76885 19.38812 34.04343 1.000 57.77246 1544 PRO B N 1
ATOM 2064 C CA . PRO B 1 37 ? -14.44957 18.77004 33.83752 1.000 60.03984 1544 PRO B CA 1
ATOM 2065 C C . PRO B 1 37 ? -13.35449 19.78316 33.60668 1.000 59.32830 1544 PRO B C 1
ATOM 2066 O O . PRO B 1 37 ? -12.21125 19.55344 34.01362 1.000 69.71013 1544 PRO B O 1
ATOM 2070 N N . ASP B 1 38 ? -13.66791 20.90482 32.96335 1.000 71.02017 1545 ASP B N 1
ATOM 2071 C CA . ASP B 1 38 ? -12.64973 21.91553 32.71002 1.000 70.16388 1545 ASP B CA 1
ATOM 2072 C C . ASP B 1 38 ? -12.07163 22.43427 34.00960 1.000 64.27937 1545 ASP B C 1
ATOM 2073 O O . ASP B 1 38 ? -10.85186 22.46462 34.19427 1.000 63.90826 1545 ASP B O 1
ATOM 2078 N N . GLU B 1 39 ? -12.94001 22.84913 34.92409 1.000 66.97897 1546 GLU B N 1
ATOM 2079 C CA . GLU B 1 39 ? -12.48830 23.40157 36.18850 1.000 66.71644 1546 GLU B CA 1
ATOM 2080 C C . GLU B 1 39 ? -12.10164 22.29449 37.16029 1.000 61.98303 1546 GLU B C 1
ATOM 2081 O O . GLU B 1 39 ? -12.17354 22.48194 38.37685 1.000 60.19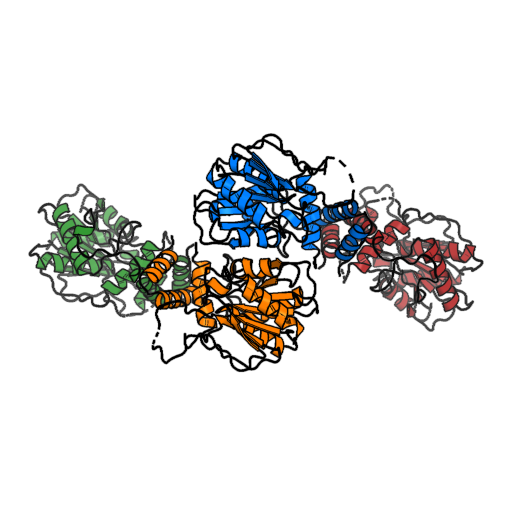987 1546 GLU B O 1
ATOM 2087 N N . LEU B 1 40 ? -11.67975 21.14047 36.64444 1.000 65.82215 1547 LEU B N 1
ATOM 2088 C CA . LEU B 1 40 ? -11.16832 20.10309 37.52555 1.000 62.57820 1547 LEU B CA 1
ATOM 2089 C C . LEU B 1 40 ? -9.66356 20.19481 37.71831 1.000 66.74808 1547 LEU B C 1
ATOM 2090 O O . LEU B 1 40 ? -9.16197 19.85116 38.79455 1.000 77.79126 1547 LEU B O 1
ATOM 2095 N N . GLY B 1 41 ? -8.92730 20.66498 36.72438 1.000 60.18755 1548 GLY B N 1
ATOM 2096 C CA . GLY B 1 41 ? -7.48329 20.66956 36.86032 1.000 69.40595 1548 GLY B CA 1
ATOM 2097 C C . GLY B 1 41 ? -6.82676 19.69079 35.91469 1.000 70.28238 1548 GLY B C 1
ATOM 2098 O O . GLY B 1 41 ? -6.61678 20.01138 34.74414 1.000 74.12140 1548 GLY B O 1
ATOM 2099 N N . GLU B 1 42 ? -6.49974 18.49224 36.39769 1.000 74.91274 1549 GLU B N 1
ATOM 2100 C CA . GLU B 1 42 ? -6.01362 17.46199 35.49059 1.000 68.47462 1549 GLU B CA 1
ATOM 2101 C C . GLU B 1 42 ? -6.98343 16.28558 35.48190 1.000 62.20547 1549 GLU B C 1
ATOM 2102 O O . GLU B 1 42 ? -7.57268 15.95953 36.52039 1.000 64.15337 1549 GLU B O 1
ATOM 2108 N N . PRO B 1 43 ? -7.19588 15.66184 34.32700 1.000 61.17992 1550 PRO B N 1
ATOM 2109 C CA . PRO B 1 43 ? -8.15773 14.55049 34.22128 1.000 59.74761 1550 PRO B CA 1
ATOM 2110 C C . PRO B 1 43 ? -7.86598 13.43786 35.21490 1.000 50.31068 1550 PRO B C 1
ATOM 2111 O O . PRO B 1 43 ? -6.71874 13.26843 35.65288 1.000 43.91316 1550 PRO B O 1
ATOM 2115 N N . PRO B 1 44 ? -8.89378 12.66776 35.61219 1.000 47.81639 1551 PRO B N 1
ATOM 2116 C CA . PRO B 1 44 ? -8.65746 11.45341 36.41702 1.000 50.37359 1551 PRO B CA 1
ATOM 2117 C C . PRO B 1 44 ? -7.57589 10.57715 35.80399 1.000 47.97358 1551 PRO B C 1
ATOM 2118 O O . PRO B 1 44 ? -7.68824 10.19975 34.63610 1.000 45.05740 1551 PRO B O 1
ATOM 2122 N N . ALA B 1 45 ? -6.51299 10.29083 36.55206 1.000 36.56871 1552 ALA B N 1
ATOM 2123 C CA . ALA B 1 45 ? -5.42981 9.46827 36.03971 1.000 45.13796 1552 ALA B CA 1
ATOM 2124 C C . ALA B 1 45 ? -5.82071 7.98882 36.02442 1.000 42.62167 1552 ALA B C 1
ATOM 2125 O O . ALA B 1 45 ? -6.39686 7.48613 36.98964 1.000 52.66273 1552 ALA B O 1
ATOM 2127 N N . LEU B 1 46 ? -5.52413 7.29586 34.91515 1.000 43.90581 1553 LEU B N 1
ATOM 2128 C CA . LEU B 1 46 ? -5.74430 5.84887 34.81168 1.000 46.42995 1553 LEU B CA 1
ATOM 2129 C C . LEU B 1 46 ? -4.50809 5.09488 35.27051 1.000 47.33421 1553 LEU B C 1
ATOM 2130 O O . LEU B 1 46 ? -3.39166 5.42844 34.87289 1.000 46.08794 1553 LEU B O 1
ATOM 2135 N N . VAL B 1 47 ? -4.71641 4.04606 36.06492 1.000 48.63967 1554 VAL B N 1
ATOM 2136 C CA . VAL B 1 47 ? -3.63273 3.30885 36.70282 1.000 48.35862 1554 VAL B CA 1
ATOM 2137 C C . VAL B 1 47 ? -3.51004 1.94069 36.02870 1.000 47.96451 1554 VAL B C 1
ATOM 2138 O O . VAL B 1 47 ? -4.36358 1.06340 36.23613 1.000 45.81467 1554 VAL B O 1
ATOM 2142 N N . PRO B 1 48 ? -2.45876 1.69752 35.24448 1.000 43.39205 1555 PRO B N 1
ATOM 2143 C CA . PRO B 1 48 ? -2.27915 0.36859 34.62030 1.000 41.59270 1555 PRO B CA 1
ATOM 2144 C C . PRO B 1 48 ? -1.71150 -0.64140 35.61213 1.000 41.37122 1555 PRO B C 1
ATOM 2145 O O . PRO B 1 48 ? -0.72533 -0.36427 36.29375 1.000 43.35437 1555 PRO B O 1
ATOM 2149 N N . LEU B 1 49 ? -2.33748 -1.82346 35.68081 1.000 42.04200 1556 LEU B N 1
ATOM 2150 C CA . LEU B 1 49 ? -1.90237 -2.91749 36.54700 1.000 42.20776 1556 LEU B CA 1
ATOM 2151 C C . LEU B 1 49 ? -1.36765 -4.12560 35.79288 1.000 49.41857 1556 LEU B C 1
ATOM 2152 O O . LEU B 1 49 ? -0.47409 -4.80791 36.29643 1.000 49.39178 1556 LEU B O 1
ATOM 2157 N N . GLY B 1 50 ? -1.89938 -4.41487 34.61445 1.000 47.88227 1557 GLY B N 1
ATOM 2158 C CA . GLY B 1 50 ? -1.33589 -5.44483 33.77053 1.000 52.85097 1557 GLY B CA 1
ATOM 2159 C C . GLY B 1 50 ? -1.28082 -5.03184 32.31632 1.000 44.92483 1557 GLY B C 1
ATOM 2160 O O . GLY B 1 50 ? -2.29497 -4.64898 31.73225 1.000 48.06320 1557 GLY B O 1
ATOM 2161 N N . THR B 1 51 ? -0.10878 -5.09219 31.71978 1.000 45.75553 1558 THR B N 1
ATOM 2162 C CA . THR B 1 51 ? 0.04738 -4.69603 30.32835 1.000 57.40508 1558 THR B CA 1
ATOM 2163 C C . THR B 1 51 ? 0.68365 -5.83162 29.53463 1.000 48.76549 1558 THR B C 1
ATOM 2164 O O . THR B 1 51 ? 1.06759 -6.86756 30.08062 1.000 55.02232 1558 THR B O 1
ATOM 2168 N N . GLY B 1 52 ? 0.80329 -5.61094 28.22888 1.000 54.05573 1559 GLY B N 1
ATOM 2169 C CA . GLY B 1 52 ? 1.54164 -6.49940 27.36119 1.000 66.74477 1559 GLY B CA 1
ATOM 2170 C C . GLY B 1 52 ? 0.73083 -7.59698 26.71007 1.000 61.65778 1559 GLY B C 1
ATOM 2171 O O . GLY B 1 52 ? 1.30236 -8.40357 25.96423 1.000 59.91453 1559 GLY B O 1
ATOM 2172 N N . ALA B 1 53 ? -0.57817 -7.64662 26.95149 1.000 57.89807 1560 ALA B N 1
ATOM 2173 C CA . ALA B 1 53 ? -1.42177 -8.70056 26.40726 1.000 53.73421 1560 ALA B CA 1
ATOM 2174 C C . ALA B 1 53 ? -2.02535 -8.34422 25.05706 1.000 50.32073 1560 ALA B C 1
ATOM 2175 O O . ALA B 1 53 ? -2.18127 -9.22950 24.21351 1.000 51.43158 1560 ALA B O 1
ATOM 2177 N N . GLY B 1 54 ? -2.35176 -7.07725 24.81067 1.000 55.03812 1561 GLY B N 1
ATOM 2178 C CA . GLY B 1 54 ? -3.07468 -6.72233 23.60374 1.000 47.00854 1561 GLY B CA 1
ATOM 2179 C C . GLY B 1 54 ? -4.57584 -6.89829 23.77767 1.000 52.68219 1561 GLY B C 1
ATOM 2180 O O . GLY B 1 54 ? -5.08020 -7.23477 24.84991 1.000 55.18596 1561 GLY B O 1
ATOM 2181 N N . GLY B 1 55 ? -5.30844 -6.65482 22.69387 1.000 47.28655 1562 GLY B N 1
ATOM 2182 C CA . GLY B 1 55 ? -6.75616 -6.65177 22.75005 1.000 51.43752 1562 GLY B CA 1
ATOM 2183 C C . GLY B 1 55 ? -7.30764 -5.46427 23.52778 1.000 54.62470 1562 GLY B C 1
ATOM 2184 O O . GLY B 1 55 ? -6.55324 -4.64210 24.05371 1.000 56.87158 1562 GLY B O 1
ATOM 2185 N N . PRO B 1 56 ? -8.63669 -5.35651 23.61850 1.000 59.23565 1563 PRO B N 1
ATOM 2186 C CA . PRO B 1 56 ? -9.24759 -4.24446 24.36799 1.000 50.93403 1563 PRO B CA 1
ATOM 2187 C C . PRO B 1 56 ? -8.76656 -4.17128 25.81065 1.000 51.73365 1563 PRO B C 1
ATOM 2188 O O . PRO B 1 56 ? -8.69872 -5.18212 26.52281 1.000 47.68365 1563 PRO B O 1
ATOM 2192 N N . THR B 1 57 ? -8.45007 -2.95537 26.25034 1.000 46.63888 1564 THR B N 1
ATOM 2193 C CA . THR B 1 57 ? -8.08267 -2.76923 27.64624 1.000 47.68421 1564 THR B CA 1
ATOM 2194 C C . THR B 1 57 ? -9.32005 -2.91133 28.51093 1.000 39.47932 1564 THR B C 1
ATOM 2195 O O . THR B 1 57 ? -10.37252 -2.33925 28.20254 1.000 40.76949 1564 THR B O 1
ATOM 2199 N N . LEU B 1 58 ? -9.18929 -3.68927 29.58446 1.000 39.95121 1565 LEU B N 1
ATOM 2200 C CA . LEU B 1 58 ? -10.19021 -3.75589 30.64684 1.000 40.85892 1565 LEU B CA 1
ATOM 2201 C C . LEU B 1 58 ? -10.01547 -2.54936 31.57281 1.000 43.71187 1565 LEU B C 1
ATOM 2202 O O . LEU B 1 58 ? -9.06369 -2.48353 32.36118 1.000 40.74136 1565 LEU B O 1
ATOM 2207 N N . VAL B 1 59 ? -10.92150 -1.58937 31.47881 1.000 37.37127 1566 VAL B N 1
ATOM 2208 C CA . VAL B 1 59 ? -10.88783 -0.42915 32.35530 1.000 45.66834 1566 VAL B CA 1
ATOM 2209 C C . VAL B 1 59 ? -11.76580 -0.70875 33.57175 1.000 37.20291 1566 VAL B C 1
ATOM 2210 O O . VAL B 1 59 ? -13.00041 -0.74377 33.48410 1.000 38.48881 1566 VAL B O 1
ATOM 2214 N N . CYS B 1 60 ? -11.12357 -0.85423 34.71737 1.000 34.61720 1567 CYS B N 1
ATOM 2215 C CA . CYS B 1 60 ? -11.78755 -1.27239 35.93790 1.000 38.00543 1567 CYS B CA 1
ATOM 2216 C C . CYS B 1 60 ? -12.04916 -0.04601 36.80025 1.000 40.66527 1567 CYS B C 1
ATOM 2217 O O . CYS B 1 60 ? -11.11645 0.53698 37.36899 1.000 39.35637 1567 CYS B O 1
ATOM 2220 N N . CYS B 1 61 ? -13.32205 0.31339 36.92292 1.000 39.87978 1568 CYS B N 1
ATOM 2221 C CA . CYS B 1 61 ? -13.71517 1.40775 37.79472 1.000 46.93357 1568 CYS B CA 1
ATOM 2222 C C . CYS B 1 61 ? -13.51019 1.02891 39.24790 1.000 46.73379 1568 CYS B C 1
ATOM 2223 O O . CYS B 1 61 ? -13.92954 -0.04887 39.68861 1.000 37.92182 1568 CYS B O 1
ATOM 2226 N N . ALA B 1 62 ? -12.86126 1.91898 39.99151 1.000 44.74083 1569 ALA B N 1
ATOM 2227 C CA . ALA B 1 62 ? -12.72730 1.73098 41.42994 1.000 45.94298 1569 ALA B CA 1
ATOM 2228 C C . ALA B 1 62 ? -14.08808 1.86570 42.11275 1.000 41.84007 1569 ALA B C 1
ATOM 2229 O O . ALA B 1 62 ? -15.01692 2.49636 41.59335 1.000 39.83061 1569 ALA B O 1
ATOM 2231 N N . GLY B 1 63 ? -14.20835 1.24444 43.28794 1.000 36.19842 1570 GLY B N 1
ATOM 2232 C CA . GLY B 1 63 ? -15.41998 1.35435 44.06898 1.000 35.30067 1570 GLY B CA 1
ATOM 2233 C C . GLY B 1 63 ? -15.50636 2.67010 44.82705 1.000 45.72674 1570 GLY B C 1
ATOM 2234 O O . GLY B 1 63 ? -14.78571 3.63862 44.55488 1.000 40.88351 1570 GLY B O 1
ATOM 2235 N N . THR B 1 64 ? -16.41573 2.69620 45.80365 1.000 45.55122 1571 THR B N 1
ATOM 2236 C CA . THR B 1 64 ? -16.72397 3.91819 46.53305 1.000 45.27521 1571 THR B CA 1
ATOM 2237 C C . THR B 1 64 ? -16.56432 3.75808 48.03323 1.000 47.79748 1571 THR B C 1
ATOM 2238 O O . THR B 1 64 ? -17.07750 4.58801 48.79373 1.000 44.78027 1571 THR B O 1
ATOM 2242 N N . ALA B 1 65 ? -15.90125 2.70113 48.47873 1.000 48.91119 1572 ALA B N 1
ATOM 2243 C CA . ALA B 1 65 ? -15.49118 2.58228 49.86779 1.000 56.36988 1572 ALA B CA 1
ATOM 2244 C C . ALA B 1 65 ? -14.16706 3.32488 50.07651 1.000 56.72382 1572 ALA B C 1
ATOM 2245 O O . ALA B 1 65 ? -13.57258 3.85256 49.13231 1.000 56.95410 1572 ALA B O 1
ATOM 2247 N N . ALA B 1 66 ? -13.70554 3.38481 51.32681 1.000 56.34213 1573 ALA B N 1
ATOM 2248 C CA . ALA B 1 66 ? -12.42786 4.02975 51.61302 1.000 62.61161 1573 ALA B CA 1
ATOM 2249 C C . ALA B 1 66 ? -11.26636 3.04723 51.58152 1.000 56.40326 1573 ALA B C 1
ATOM 2250 O O . ALA B 1 66 ? -10.11419 3.46098 51.74902 1.000 70.99629 1573 ALA B O 1
ATOM 2252 N N . ALA B 1 67 ? -11.54635 1.76468 51.37504 1.000 54.93331 1574 ALA B N 1
ATOM 2253 C CA . ALA B 1 67 ? -10.55283 0.79660 50.94773 1.000 63.34306 1574 ALA B CA 1
ATOM 2254 C C . ALA B 1 67 ? -10.52789 0.63995 49.43186 1.000 57.57266 1574 ALA B C 1
ATOM 2255 O O . ALA B 1 67 ? -10.03986 -0.37847 48.92536 1.000 66.93867 1574 ALA B O 1
ATOM 2257 N N . SER B 1 68 ? -11.05917 1.60768 48.69872 1.000 57.64746 1575 SER B N 1
ATOM 2258 C CA . SER B 1 68 ? -11.23598 1.44565 47.26827 1.000 53.92635 1575 SER B CA 1
ATOM 2259 C C . SER B 1 68 ? -10.07399 2.06531 46.51446 1.000 55.63400 1575 SER B C 1
ATOM 2260 O O . SER B 1 68 ? -9.27710 2.82345 47.06883 1.000 52.90603 1575 SER B O 1
ATOM 2263 N N . GLY B 1 69 ? -9.96851 1.68549 45.23955 1.000 48.88715 1576 GLY B N 1
ATOM 2264 C CA . GLY B 1 69 ? -8.87135 2.08442 44.40756 1.000 43.94013 1576 GLY B CA 1
ATOM 2265 C C . GLY B 1 69 ? -8.18909 0.92214 43.71852 1.000 41.90660 1576 GLY B C 1
ATOM 2266 O O . GLY B 1 69 ? -8.74786 -0.16132 43.54462 1.000 40.87969 1576 GLY B O 1
ATOM 2267 N N . PRO B 1 70 ? -6.94750 1.14404 43.29519 1.000 47.56299 1577 PRO B N 1
ATOM 2268 C CA . PRO B 1 70 ? -6.24640 0.10824 42.51862 1.000 39.37219 1577 PRO B CA 1
ATOM 2269 C C . PRO B 1 70 ? -6.10766 -1.22779 43.23909 1.000 44.52466 1577 PRO B C 1
ATOM 2270 O O . PRO B 1 70 ? -6.12532 -2.27126 42.56851 1.000 43.96963 1577 PRO B O 1
ATOM 2274 N N . ARG B 1 71 ? -5.99173 -1.23726 44.57673 1.000 47.29127 1578 ARG B N 1
ATOM 2275 C CA . ARG B 1 71 ? -5.78282 -2.49200 45.30751 1.000 43.47165 1578 ARG B CA 1
ATOM 2276 C C . ARG B 1 71 ? -6.93685 -3.46219 45.09539 1.000 46.01691 1578 ARG B C 1
ATOM 2277 O O . ARG B 1 71 ? -6.75637 -4.68124 45.22043 1.000 46.91434 1578 ARG B O 1
ATOM 2285 N N . GLU B 1 72 ? -8.11912 -2.93890 44.75240 1.000 40.10795 1579 GLU B N 1
ATOM 2286 C CA . GLU B 1 72 ? -9.27012 -3.78568 44.48564 1.000 42.15233 1579 GLU B CA 1
ATOM 2287 C C . GLU B 1 72 ? -8.96999 -4.82994 43.40970 1.000 46.76433 1579 GLU B C 1
ATOM 2288 O O . GLU B 1 72 ? -9.45535 -5.95771 43.47671 1.000 40.12598 1579 GLU B O 1
ATOM 2294 N N . PHE B 1 73 ? -8.16512 -4.47284 42.41313 1.000 43.21450 1580 PHE B N 1
ATOM 2295 C CA . PHE B 1 73 ? -7.98237 -5.29885 41.23223 1.000 42.59078 1580 PHE B CA 1
ATOM 2296 C C . PHE B 1 73 ? -6.59753 -5.91190 41.16710 1.000 35.82285 1580 PHE B C 1
ATOM 2297 O O . PHE B 1 73 ? -6.18074 -6.37557 40.10491 1.000 41.39503 1580 PHE B O 1
ATOM 2305 N N . THR B 1 74 ? -5.87215 -5.92355 42.28003 1.000 38.25956 1581 THR B N 1
ATOM 2306 C CA . THR B 1 74 ? -4.52131 -6.47551 42.26210 1.000 42.77823 1581 THR B CA 1
ATOM 2307 C C . THR B 1 74 ? -4.53060 -7.94411 41.83377 1.000 44.95020 1581 THR B C 1
ATOM 2308 O O . THR B 1 74 ? -3.82192 -8.33696 40.90064 1.000 39.55289 1581 THR B O 1
ATOM 2312 N N . ALA B 1 75 ? -5.34572 -8.76867 42.49231 1.000 44.49375 1582 ALA B N 1
ATOM 2313 C CA . ALA B 1 75 ? -5.32274 -10.19737 42.19609 1.000 43.28761 1582 ALA B CA 1
ATOM 2314 C C . ALA B 1 75 ? -5.95844 -10.46568 40.84270 1.000 40.62976 1582 ALA B C 1
ATOM 2315 O O . ALA B 1 75 ? -5.40433 -11.20586 40.02466 1.000 42.72288 1582 ALA B O 1
ATOM 2317 N N . PHE B 1 76 ? -7.07104 -9.79288 40.55803 1.000 43.36262 1583 PHE B N 1
ATOM 2318 C CA . PHE B 1 76 ? -7.70107 -9.89235 39.24665 1.000 36.74375 1583 PHE B CA 1
ATOM 2319 C C . PHE B 1 76 ? -6.72355 -9.58568 38.10312 1.000 40.36242 1583 PHE B C 1
ATOM 2320 O O . PHE B 1 76 ? -6.71004 -10.27571 37.07436 1.000 44.35951 1583 PHE B O 1
ATOM 2328 N N . ALA B 1 77 ? -5.86857 -8.58868 38.27288 1.000 41.58205 1584 ALA B N 1
ATOM 2329 C CA . ALA B 1 77 ? -4.93629 -8.25900 37.19789 1.000 42.37206 1584 ALA B CA 1
ATOM 2330 C C . ALA B 1 77 ? -3.77204 -9.23643 37.15202 1.000 45.51457 1584 ALA B C 1
ATOM 2331 O O . ALA B 1 77 ? -3.30316 -9.59130 36.06599 1.000 40.79406 1584 ALA B O 1
ATOM 2333 N N . ALA B 1 78 ? -3.27297 -9.66498 38.31467 1.000 37.47298 1585 ALA B N 1
ATOM 2334 C CA . ALA B 1 78 ? -2.22617 -10.67839 38.31266 1.000 40.74046 1585 ALA B CA 1
ATOM 2335 C C . ALA B 1 78 ? -2.69827 -11.93112 37.58336 1.000 47.80676 1585 ALA B C 1
ATOM 2336 O O . ALA B 1 78 ? -1.95113 -12.52720 36.79022 1.000 39.76931 1585 ALA B O 1
ATOM 2338 N N . ALA B 1 79 ? -3.95580 -12.32326 37.81570 1.000 40.43075 1586 ALA B N 1
ATOM 2339 C CA . ALA B 1 79 ? -4.46557 -13.54003 37.20545 1.000 44.19756 1586 ALA B CA 1
ATOM 2340 C C . ALA B 1 79 ? -4.75152 -13.33891 35.73013 1.000 49.96080 1586 ALA B C 1
ATOM 2341 O O . ALA B 1 79 ? -4.84839 -14.32769 35.00220 1.000 48.33210 1586 ALA B O 1
ATOM 2343 N N . LEU B 1 80 ? -4.86765 -12.09036 35.26433 1.000 44.03608 1587 LEU B N 1
ATOM 2344 C CA . LEU B 1 80 ? -5.10939 -11.81789 33.84790 1.000 44.98422 1587 LEU B CA 1
ATOM 2345 C C . LEU B 1 80 ? -3.83309 -11.52229 33.07287 1.000 46.29939 1587 LEU B C 1
ATOM 2346 O O . LEU B 1 80 ? -3.90188 -11.27372 31.86369 1.000 47.57077 1587 LEU B O 1
ATOM 2351 N N . ALA B 1 81 ? -2.67665 -11.57763 33.73652 1.000 47.44178 1588 ALA B N 1
ATOM 2352 C CA . ALA B 1 81 ? -1.39018 -11.27866 33.11784 1.000 49.56267 1588 ALA B CA 1
ATOM 2353 C C . ALA B 1 81 ? -1.19581 -12.08538 31.84928 1.000 53.04430 1588 ALA B C 1
ATOM 2354 O O . ALA B 1 81 ? -1.20514 -13.31787 31.87830 1.000 51.27162 1588 ALA B O 1
ATOM 2356 N N . GLY B 1 82 ? -1.00643 -11.38526 30.73820 1.000 49.65286 1589 GLY B N 1
ATOM 2357 C CA . GLY B 1 82 ? -0.79225 -12.04376 29.47915 1.000 47.33587 1589 GLY B CA 1
ATOM 2358 C C . GLY B 1 82 ? -2.04216 -12.55685 28.82056 1.000 47.93194 1589 GLY B C 1
ATOM 2359 O O . GLY B 1 82 ? -1.94174 -13.25134 27.81087 1.000 56.95787 1589 GLY B O 1
ATOM 2360 N N . LEU B 1 83 ? -3.21292 -12.25717 29.36430 1.000 46.85559 1590 LEU B N 1
ATOM 2361 C CA . LEU B 1 83 ? -4.47323 -12.56402 28.70504 1.000 44.35724 1590 LEU B CA 1
ATOM 2362 C C . LEU B 1 83 ? -5.26640 -11.30085 28.43744 1.000 52.50951 1590 LEU B C 1
ATOM 2363 O O . LEU B 1 83 ? -5.74118 -11.08632 27.31354 1.000 49.25628 1590 LEU B O 1
ATOM 2368 N N . ARG B 1 84 ? -5.38505 -10.43857 29.44807 1.000 48.18252 1591 ARG B N 1
ATOM 2369 C CA . ARG B 1 84 ? -6.12388 -9.19498 29.35449 1.000 48.02605 1591 ARG B CA 1
ATOM 2370 C C . ARG B 1 84 ? -5.34434 -8.09542 30.05697 1.000 53.48863 1591 ARG B C 1
ATOM 2371 O O . ARG B 1 84 ? -4.74513 -8.31727 31.11855 1.000 46.53635 1591 ARG B O 1
ATOM 2379 N N . ASP B 1 85 ? -5.35333 -6.91489 29.44549 1.000 44.84002 1592 ASP B N 1
ATOM 2380 C CA . ASP B 1 85 ? -4.77467 -5.73609 30.05935 1.000 45.00005 1592 ASP B CA 1
ATOM 2381 C C . ASP B 1 85 ? -5.78278 -5.13167 31.02609 1.000 45.50998 1592 ASP B C 1
ATOM 2382 O O . ASP B 1 85 ? -6.96473 -4.97066 30.68954 1.000 40.68946 1592 ASP B O 1
ATOM 2387 N N . VAL B 1 86 ? -5.31896 -4.80476 32.22930 1.000 35.34857 1593 VAL B N 1
ATOM 2388 C CA . VAL B 1 86 ? -6.17824 -4.25695 33.26843 1.000 41.18547 1593 VAL B CA 1
ATOM 2389 C C . VAL B 1 86 ? -5.67940 -2.86940 33.64585 1.000 41.14925 1593 VAL B C 1
ATOM 2390 O O . VAL B 1 86 ? -4.49068 -2.67736 33.93073 1.000 39.53061 1593 VAL B O 1
ATOM 2394 N N . THR B 1 87 ? -6.58977 -1.90763 33.64044 1.000 42.49676 1594 THR B N 1
ATOM 2395 C CA . THR B 1 87 ? -6.26175 -0.53369 33.98720 1.000 43.54250 1594 THR B CA 1
ATOM 2396 C C . THR B 1 87 ? -7.36487 -0.01832 34.88685 1.000 37.86071 1594 THR B C 1
ATOM 2397 O O . THR B 1 87 ? -8.54372 -0.24389 34.60716 1.000 39.58858 1594 THR B O 1
ATOM 2401 N N . VAL B 1 88 ? -6.98495 0.62865 35.97445 1.000 33.35555 1595 VAL B N 1
ATOM 2402 C CA . VAL B 1 88 ? -7.93482 1.09183 36.96986 1.000 40.74472 1595 VAL B CA 1
ATOM 2403 C C . VAL B 1 88 ? -8.19425 2.57931 36.76916 1.000 40.17129 1595 VAL B C 1
ATOM 2404 O O . VAL B 1 88 ? -7.25782 3.37306 36.62579 1.000 41.39692 1595 VAL B O 1
ATOM 2408 N N . LEU B 1 89 ? -9.47296 2.93652 36.72509 1.000 41.64065 1596 LEU B N 1
ATOM 2409 C CA . LEU B 1 89 ? -10.02578 4.27938 36.74000 1.000 40.48257 1596 LEU B CA 1
ATOM 2410 C C . LEU B 1 89 ? -10.42242 4.64512 38.16478 1.000 43.24647 1596 LEU B C 1
ATOM 2411 O O . LEU B 1 89 ? -11.47015 4.18725 38.64408 1.000 42.74972 1596 LEU B O 1
ATOM 2416 N N . PRO B 1 90 ? -9.61526 5.41518 38.89799 1.000 46.70421 1597 PRO B N 1
ATOM 2417 C CA . PRO B 1 90 ? -9.97507 5.74751 40.28722 1.000 42.75461 1597 PRO B CA 1
ATOM 2418 C C . PRO B 1 90 ? -11.12218 6.73746 40.35246 1.000 42.20293 1597 PRO B C 1
ATOM 2419 O O . PRO B 1 90 ? -11.47008 7.40426 39.38138 1.000 40.47772 1597 PRO B O 1
ATOM 2423 N N . GLN B 1 91 ? -11.74758 6.79442 41.51887 1.000 41.21453 1598 GLN B N 1
ATOM 2424 C CA . GLN B 1 91 ? -12.83311 7.72683 41.72739 1.000 38.06013 1598 GLN B CA 1
ATOM 2425 C C . GLN B 1 91 ? -12.24581 9.02850 42.27152 1.000 47.70644 1598 GLN B C 1
ATOM 2426 O O . GLN B 1 91 ? -11.47219 9.00738 43.24000 1.000 44.65728 1598 GLN B O 1
ATOM 2432 N N . THR B 1 92 ? -12.57004 10.14548 41.61828 1.000 38.04740 1599 THR B N 1
ATOM 2433 C CA . THR B 1 92 ? -11.98623 11.43949 41.97766 1.000 41.37936 1599 THR B CA 1
ATOM 2434 C C . THR B 1 92 ? -12.54397 11.92715 43.30328 1.000 37.64343 1599 THR B C 1
ATOM 2435 O O . THR B 1 92 ? -13.76303 11.95595 43.49145 1.000 38.48724 1599 THR B O 1
ATOM 2439 N N . GLY B 1 93 ? -11.65130 12.30544 44.21844 1.000 37.13421 1600 GLY B N 1
ATOM 2440 C CA . GLY B 1 93 ? -12.02451 12.90637 45.49415 1.000 34.14858 1600 GLY B CA 1
ATOM 2441 C C . GLY B 1 93 ? -11.58288 12.11725 46.71327 1.000 43.87449 1600 GLY B C 1
ATOM 2442 O O . GLY B 1 93 ? -11.66538 12.64407 47.84283 1.000 36.40979 1600 GLY B O 1
ATOM 2443 N N . PHE B 1 94 ? -11.12378 10.86228 46.52813 1.000 37.46447 1601 PHE B N 1
ATOM 2444 C CA . PHE B 1 94 ? -10.68019 10.03490 47.65186 1.000 35.24929 1601 PHE B CA 1
ATOM 2445 C C . PHE B 1 94 ? -9.26474 10.37523 48.08124 1.000 31.08611 1601 PHE B C 1
ATOM 2446 O O . PHE B 1 94 ? -8.89724 10.14474 49.23509 1.000 37.35495 1601 PHE B O 1
ATOM 2454 N N . LEU B 1 95 ? -8.45868 10.91663 47.18925 1.000 31.73919 1602 LEU B N 1
ATOM 2455 C CA . LEU B 1 95 ? -7.08036 11.24419 47.51880 1.000 42.85540 1602 LEU B CA 1
ATOM 2456 C C . LEU B 1 95 ? -6.97702 12.71707 47.91807 1.000 51.72571 1602 LEU B C 1
ATOM 2457 O O . LEU B 1 95 ? -7.68504 13.57968 47.37635 1.000 41.82684 1602 LEU B O 1
ATOM 2462 N N . THR B 1 96 ? -6.10414 12.99598 48.88127 1.000 37.42709 1603 THR B N 1
ATOM 2463 C CA . THR B 1 96 ? -6.08103 14.32285 49.46801 1.000 51.01047 1603 THR B CA 1
ATOM 2464 C C . THR B 1 96 ? -5.67395 15.34336 48.40855 1.000 55.96244 1603 THR B C 1
ATOM 2465 O O . THR B 1 96 ? -4.83346 15.07437 47.54903 1.000 49.77979 1603 THR B O 1
ATOM 2469 N N . GLY B 1 97 ? -6.32102 16.50134 48.43291 1.000 60.87753 1604 GLY B N 1
ATOM 2470 C CA . GLY B 1 97 ? -6.10635 17.49471 47.41595 1.000 52.59422 1604 GLY B CA 1
ATOM 2471 C C . GLY B 1 97 ? -7.05017 17.42383 46.23720 1.000 52.70585 1604 GLY B C 1
ATOM 2472 O O . GLY B 1 97 ? -7.20090 18.43276 45.53042 1.000 59.82048 1604 GLY B O 1
ATOM 2473 N N . GLU B 1 98 ? -7.70077 16.23929 45.98905 1.000 43.39544 1605 GLU B N 1
ATOM 2474 C CA . GLU B 1 98 ? -8.70671 16.09311 44.93381 1.000 39.98834 1605 GLU B CA 1
ATOM 2475 C C . GLU B 1 98 ? -10.03393 16.68598 45.39600 1.000 41.45838 1605 GLU B C 1
ATOM 2476 O O . GLU B 1 98 ? -10.42156 16.49926 46.55193 1.000 43.70710 1605 GLU B O 1
ATOM 2482 N N . PRO B 1 99 ? -10.73467 17.41976 44.53561 1.000 43.40066 1606 PRO B N 1
ATOM 2483 C CA . PRO B 1 99 ? -12.08837 17.86807 44.87745 1.000 43.99075 1606 PRO B CA 1
ATOM 2484 C C . PRO B 1 99 ? -13.08187 16.73633 44.65164 1.000 40.23549 1606 PRO B C 1
ATOM 2485 O O . PRO B 1 99 ? -12.75261 15.68669 44.09126 1.000 48.39840 1606 PRO B O 1
ATOM 2489 N N . LEU B 1 100 ? -14.30450 16.96531 45.10216 1.000 35.65440 1607 LEU B N 1
ATOM 2490 C CA . LEU B 1 100 ? -15.44909 16.10113 44.89812 1.000 42.95738 1607 LEU B CA 1
ATOM 2491 C C . LEU B 1 100 ? -16.26581 16.57106 43.70270 1.000 47.69257 1607 LEU B C 1
ATOM 2492 O O . LEU B 1 100 ? -16.32097 17.76209 43.42054 1.000 43.43158 1607 LEU B O 1
ATOM 2497 N N . PRO B 1 101 ? -16.89943 15.67202 42.95327 1.000 51.06678 1608 PRO B N 1
ATOM 2498 C CA . PRO B 1 101 ? -17.79844 16.12030 41.87868 1.000 48.93462 1608 PRO B CA 1
ATOM 2499 C C . PRO B 1 101 ? -19.04712 16.76991 42.44836 1.000 49.26485 1608 PRO B C 1
ATOM 2500 O O . PRO B 1 101 ? -19.57141 16.33649 43.47729 1.000 46.01520 1608 PRO B O 1
ATOM 2504 N N . ALA B 1 102 ? -19.52662 17.81919 41.76313 1.000 49.38157 1609 ALA B N 1
ATOM 2505 C CA . ALA B 1 102 ? -20.73385 18.50645 42.22409 1.000 44.03326 1609 ALA B CA 1
ATOM 2506 C C . ALA B 1 102 ? -21.97767 17.65157 42.03767 1.000 50.21095 1609 ALA B C 1
ATOM 2507 O O . ALA B 1 102 ? -22.95741 17.81308 42.77338 1.000 53.48326 1609 ALA B O 1
ATOM 2509 N N . GLY B 1 103 ? -21.95818 16.74889 41.06624 1.000 49.15365 1610 GLY B N 1
ATOM 2510 C CA . GLY B 1 103 ? -23.03308 15.80088 40.84490 1.000 39.28148 1610 GLY B CA 1
ATOM 2511 C C . GLY B 1 103 ? -22.45990 14.65486 40.04262 1.000 46.66385 1610 GLY B C 1
ATOM 2512 O O . GLY B 1 103 ? -21.32702 14.70790 39.55847 1.000 43.67515 1610 GLY B O 1
ATOM 2513 N N . LEU B 1 104 ? -23.27139 13.61158 39.90006 1.000 54.76065 1611 LEU B N 1
ATOM 2514 C CA . LEU B 1 104 ? -22.82135 12.40821 39.20933 1.000 50.20737 1611 LEU B CA 1
ATOM 2515 C C . LEU B 1 104 ? -22.51084 12.69024 37.73777 1.000 49.29111 1611 LEU B C 1
ATOM 2516 O O . LEU B 1 104 ? -21.50239 12.20695 37.20848 1.000 46.72203 1611 LEU B O 1
ATOM 2521 N N . ASP B 1 105 ? -23.33854 13.50993 37.07167 1.000 56.33690 1612 ASP B N 1
ATOM 2522 C CA . ASP B 1 105 ? -23.15289 13.77044 35.63814 1.000 50.60943 1612 ASP B CA 1
ATOM 2523 C C . ASP B 1 105 ? -21.80336 14.41723 35.34414 1.000 52.43611 1612 ASP B C 1
ATOM 2524 O O . ASP B 1 105 ? -21.16031 14.10183 34.32990 1.000 54.03938 1612 ASP B O 1
ATOM 2529 N N . VAL B 1 106 ? -21.37326 15.34887 36.19760 1.000 45.77530 1613 VAL B N 1
ATOM 2530 C CA . VAL B 1 106 ? -20.04914 15.94913 36.04373 1.000 45.13276 1613 VAL B CA 1
ATOM 2531 C C . VAL B 1 106 ? -18.97815 14.86914 36.07519 1.000 48.13847 1613 VAL B C 1
ATOM 2532 O O . VAL B 1 106 ? -18.09414 14.80287 35.20469 1.000 47.67077 1613 VAL B O 1
ATOM 2536 N N . LEU B 1 107 ? -19.04276 14.01777 37.10245 1.000 38.10017 1614 LEU B N 1
ATOM 2537 C CA . LEU B 1 107 ? -18.07021 12.95821 37.28269 1.000 35.80795 1614 LEU B CA 1
ATOM 2538 C C . LEU B 1 107 ? -17.99461 12.07336 36.05275 1.000 36.48036 1614 LEU B C 1
ATOM 2539 O O . LEU B 1 107 ? -16.90707 11.78659 35.54101 1.000 43.21140 1614 LEU B O 1
ATOM 2544 N N . LEU B 1 108 ? -19.14430 11.66291 35.53458 1.000 42.10185 1615 LEU B N 1
ATOM 2545 C CA . LEU B 1 108 ? -19.11405 10.72131 34.42054 1.000 44.25519 1615 LEU B CA 1
ATOM 2546 C C . LEU B 1 108 ? -18.58420 11.37690 33.14598 1.000 52.24766 1615 LEU B C 1
ATOM 2547 O O . LEU B 1 108 ? -17.93955 10.69826 32.33323 1.000 50.79286 1615 LEU B O 1
ATOM 2552 N N . ASP B 1 109 ? -18.77872 12.69641 32.97243 1.000 41.52736 1616 ASP B N 1
ATOM 2553 C CA . ASP B 1 109 ? -18.17050 13.35730 31.81363 1.000 46.31152 1616 ASP B CA 1
ATOM 2554 C C . ASP B 1 109 ? -16.65131 13.40760 31.94124 1.000 46.10491 1616 ASP B C 1
ATOM 2555 O O . ASP B 1 109 ? -15.92809 13.14252 30.97255 1.000 49.54978 1616 ASP B O 1
ATOM 2560 N N . ALA B 1 110 ? -16.14387 13.75725 33.12161 1.000 40.29800 1617 ALA B N 1
ATOM 2561 C CA . ALA B 1 110 ? -14.69673 13.79129 33.29541 1.000 40.62640 1617 ALA B CA 1
ATOM 2562 C C . ALA B 1 110 ? -14.10456 12.40417 33.10190 1.000 46.04355 1617 ALA B C 1
ATOM 2563 O O . ALA B 1 110 ? -13.05970 12.24247 32.46296 1.000 51.39690 1617 ALA B O 1
ATOM 2565 N N . GLN B 1 111 ? -14.79126 11.38280 33.60242 1.000 39.21710 1618 GLN B N 1
ATOM 2566 C CA . GLN B 1 111 ? -14.29583 10.03327 33.41575 1.000 45.59857 1618 GLN B CA 1
ATOM 2567 C C . GLN B 1 111 ? -14.37475 9.63869 31.95048 1.000 43.23130 1618 GLN B C 1
ATOM 2568 O O . GLN B 1 111 ? -13.41877 9.07577 31.39724 1.000 42.22057 1618 GLN B O 1
ATOM 2574 N N . ALA B 1 112 ? -15.49686 9.95380 31.30052 1.000 44.34680 1619 ALA B N 1
ATOM 2575 C CA . ALA B 1 112 ? -15.64534 9.59862 29.89565 1.000 42.13403 1619 ALA B CA 1
ATOM 2576 C C . ALA B 1 112 ? -14.55742 10.25601 29.06099 1.000 52.18583 1619 ALA B C 1
ATOM 2577 O O . ALA B 1 112 ? -13.93991 9.59945 28.20538 1.000 51.70285 1619 ALA B O 1
ATOM 2579 N N . ASP B 1 113 ? -14.28858 11.54475 29.32571 1.000 47.76282 1620 ASP B N 1
ATOM 2580 C CA . ASP B 1 113 ? -13.18819 12.24264 28.66693 1.000 49.42519 1620 ASP B CA 1
ATOM 2581 C C . ASP B 1 113 ? -11.85825 11.52185 28.89341 1.000 46.33186 1620 ASP B C 1
ATOM 2582 O O . ASP B 1 113 ? -11.12110 11.23391 27.94163 1.000 42.10335 1620 ASP B O 1
ATOM 2587 N N . ALA B 1 114 ? -11.53460 11.22274 30.15686 1.000 47.33538 1621 ALA B N 1
ATOM 2588 C CA . ALA B 1 114 ? -10.23192 10.64488 30.47259 1.000 42.58907 1621 ALA B CA 1
ATOM 2589 C C . ALA B 1 114 ? -10.07391 9.25066 29.86925 1.000 47.88206 1621 ALA B C 1
ATOM 2590 O O . ALA B 1 114 ? -8.98370 8.88511 29.41155 1.000 48.29306 1621 ALA B O 1
ATOM 2592 N N . VAL B 1 115 ? -11.14857 8.46387 29.83641 1.000 48.87418 1622 VAL B N 1
ATOM 2593 C CA . VAL B 1 115 ? -11.04588 7.09507 29.32269 1.000 49.34131 1622 VAL B CA 1
ATOM 2594 C C . VAL B 1 115 ? -10.78274 7.11403 27.82344 1.000 45.93277 1622 VAL B C 1
ATOM 2595 O O . VAL B 1 115 ? -9.82028 6.51517 27.32433 1.000 50.49741 1622 VAL B O 1
ATOM 2599 N N . LEU B 1 116 ? -11.66520 7.78162 27.08743 1.000 48.89373 1623 LEU B N 1
ATOM 2600 C CA . LEU B 1 116 ? -11.52271 7.89983 25.64241 1.000 54.20653 1623 LEU B CA 1
ATOM 2601 C C . LEU B 1 116 ? -10.13599 8.38853 25.25664 1.000 51.20637 1623 LEU B C 1
ATOM 2602 O O . LEU B 1 116 ? -9.50476 7.83722 24.34846 1.000 52.02648 1623 LEU B O 1
ATOM 2607 N N . ALA B 1 117 ? -9.63689 9.40740 25.95577 1.000 51.19007 1624 ALA B N 1
ATOM 2608 C CA . ALA B 1 117 ? -8.29115 9.89599 25.68240 1.000 57.49348 1624 ALA B CA 1
ATOM 2609 C C . ALA B 1 117 ? -7.24804 8.81686 25.93635 1.000 54.80542 1624 ALA B C 1
ATOM 2610 O O . ALA B 1 117 ? -6.32672 8.63533 25.13284 1.000 64.04717 1624 ALA B O 1
ATOM 2612 N N . HIS B 1 118 ? -7.36890 8.09485 27.04983 1.000 56.67682 1625 HIS B N 1
ATOM 2613 C CA . HIS B 1 118 ? -6.39122 7.05813 27.35776 1.000 53.04129 1625 HIS B CA 1
ATOM 2614 C C . HIS B 1 118 ? -6.47162 5.89610 26.37863 1.000 53.71356 1625 HIS B C 1
ATOM 2615 O O . HIS B 1 118 ? -5.47352 5.20746 26.15569 1.000 57.71488 1625 HIS B O 1
ATOM 2622 N N . CYS B 1 119 ? -7.63547 5.65550 25.78894 1.000 54.42879 1626 CYS B N 1
ATOM 2623 C CA . CYS B 1 119 ? -7.76718 4.55052 24.84977 1.000 61.84949 1626 CYS B CA 1
ATOM 2624 C C . CYS B 1 119 ? -7.44326 4.94134 23.40672 1.000 63.94365 1626 CYS B C 1
ATOM 2625 O O . CYS B 1 119 ? -7.18994 4.05401 22.58387 1.000 65.07478 1626 CYS B O 1
ATOM 2628 N N . ALA B 1 120 ? -7.42778 6.23242 23.09100 1.000 61.67093 1627 ALA B N 1
ATOM 2629 C CA . ALA B 1 120 ? -7.07046 6.73912 21.76781 1.000 61.96767 1627 ALA B CA 1
ATOM 2630 C C . ALA B 1 120 ? -7.72803 5.90177 20.67107 1.000 62.65289 1627 ALA B C 1
ATOM 2631 O O . ALA B 1 120 ? -7.07138 5.22379 19.87921 1.000 62.13115 1627 ALA B O 1
ATOM 2633 N N . GLY B 1 121 ? -9.06042 5.92738 20.67422 1.000 56.62668 1628 GLY B N 1
ATOM 2634 C CA . GLY B 1 121 ? -9.85563 5.27805 19.64515 1.000 61.58156 1628 GLY B CA 1
ATOM 2635 C C . GLY B 1 121 ? -9.91721 3.76203 19.69151 1.000 69.49333 1628 GLY B C 1
ATOM 2636 O O . GLY B 1 121 ? -10.78376 3.14846 19.06040 1.000 66.59474 1628 GLY B O 1
ATOM 2637 N N . ARG B 1 122 ? -9.00452 3.14194 20.42817 1.000 68.66853 1629 ARG B N 1
ATOM 2638 C CA . ARG B 1 122 ? -8.99102 1.69219 20.49418 1.000 67.58184 1629 ARG B CA 1
ATOM 2639 C C . ARG B 1 122 ? -10.09518 1.17816 21.42626 1.000 68.58597 1629 ARG B C 1
ATOM 2640 O O . ARG B 1 122 ? -10.52163 1.88284 22.34524 1.000 63.59031 1629 ARG B O 1
ATOM 2648 N N . PRO B 1 123 ? -10.60110 -0.03334 21.18774 1.000 66.68588 1630 PRO B N 1
ATOM 2649 C CA . PRO B 1 123 ? -11.72363 -0.52811 21.98961 1.000 58.56390 1630 PRO B CA 1
ATOM 2650 C C . PRO B 1 123 ? -11.31578 -0.86794 23.41376 1.000 54.53803 1630 PRO B C 1
ATOM 2651 O O . PRO B 1 123 ? -10.17315 -1.23690 23.69835 1.000 54.06437 1630 PRO B O 1
ATOM 2655 N N . PHE B 1 124 ? -12.28099 -0.74061 24.31693 1.000 42.32878 1631 PHE B N 1
ATOM 2656 C CA . PHE B 1 124 ? -12.04439 -0.99885 25.72472 1.000 50.49659 1631 PHE B CA 1
ATOM 2657 C C . PHE B 1 124 ? -13.27380 -1.66645 26.32163 1.000 46.84641 1631 PHE B C 1
ATOM 2658 O O . PHE B 1 124 ? -14.39427 -1.51580 25.81811 1.000 44.82553 1631 PHE B O 1
ATOM 2666 N N . VAL B 1 125 ? -13.04758 -2.35631 27.43976 1.000 40.61359 1632 VAL B N 1
ATOM 2667 C CA . VAL B 1 125 ? -14.09044 -2.99420 28.23288 1.000 35.81794 1632 VAL B CA 1
ATOM 2668 C C . VAL B 1 125 ? -14.16584 -2.30591 29.58633 1.000 41.17659 1632 VAL B C 1
ATOM 2669 O O . VAL B 1 125 ? -13.12800 -2.03266 30.20003 1.000 37.22635 1632 VAL B O 1
ATOM 2673 N N . LEU B 1 126 ? -15.38602 -2.03348 30.06183 1.000 36.19573 1633 LEU B N 1
ATOM 2674 C CA . LEU B 1 126 ? -15.57594 -1.47705 31.40148 1.000 43.88238 1633 LEU B CA 1
ATOM 2675 C C . LEU B 1 126 ? -15.90258 -2.58726 32.40018 1.000 38.86190 1633 LEU B C 1
ATOM 2676 O O . LEU B 1 126 ? -16.71144 -3.46918 32.11336 1.000 45.70350 1633 LEU B O 1
ATOM 2681 N N . VAL B 1 127 ? -15.25877 -2.53277 33.56085 1.000 35.58081 1634 VAL B N 1
ATOM 2682 C CA . VAL B 1 127 ? -15.37772 -3.51047 34.63034 1.000 38.39028 1634 VAL B CA 1
ATOM 2683 C C . VAL B 1 127 ? -15.58960 -2.78234 35.95741 1.000 43.62924 1634 VAL B C 1
ATOM 2684 O O . VAL B 1 127 ? -14.98303 -1.73301 36.19853 1.000 46.05171 1634 VAL B O 1
ATOM 2688 N N . GLY B 1 128 ? -16.44425 -3.34473 36.81613 1.000 43.75169 1635 GLY B N 1
ATOM 2689 C CA . GLY B 1 128 ? -16.60805 -2.85233 38.17532 1.000 32.04464 1635 GLY B CA 1
ATOM 2690 C C . GLY B 1 128 ? -17.01910 -3.96666 39.12436 1.000 45.86153 1635 GLY B C 1
ATOM 2691 O O . GLY B 1 128 ? -17.69760 -4.93083 38.73591 1.000 42.43224 1635 GLY B O 1
ATOM 2692 N N . HIS B 1 129 ? -16.59601 -3.83996 40.38129 1.000 40.08027 1636 HIS B N 1
ATOM 2693 C CA . HIS B 1 129 ? -17.00566 -4.75044 41.44693 1.000 42.04598 1636 HIS B CA 1
ATOM 2694 C C . HIS B 1 129 ? -17.70005 -3.97360 42.55561 1.000 41.41001 1636 HIS B C 1
ATOM 2695 O O . HIS B 1 129 ? -17.28665 -2.85682 42.88871 1.000 45.01049 1636 HIS B O 1
ATOM 2702 N N . SER B 1 130 ? -18.72943 -4.57929 43.15069 1.000 42.03635 1637 SER B N 1
ATOM 2703 C CA . SER B 1 130 ? -19.48550 -3.93939 44.23364 1.000 41.80681 1637 SER B CA 1
ATOM 2704 C C . SER B 1 130 ? -19.96510 -2.58655 43.70684 1.000 39.43190 1637 SER B C 1
ATOM 2705 O O . SER B 1 130 ? -20.42708 -2.53150 42.55851 1.000 40.38098 1637 SER B O 1
ATOM 2708 N N . ALA B 1 131 ? -19.84972 -1.49255 44.47293 1.000 30.73225 1638 ALA B N 1
ATOM 2709 C CA . ALA B 1 131 ? -20.33579 -0.19852 43.98795 1.000 44.18343 1638 ALA B CA 1
ATOM 2710 C C . ALA B 1 131 ? -19.55686 0.28770 42.76860 1.000 37.39849 1638 ALA B C 1
ATOM 2711 O O . ALA B 1 131 ? -20.10229 1.03437 41.95080 1.000 44.03374 1638 ALA B O 1
ATOM 2713 N N . GLY B 1 132 ? -18.28640 -0.10897 42.63580 1.000 35.84102 1639 GLY B N 1
ATOM 2714 C CA . GLY B 1 132 ? -17.58399 0.12222 41.38724 1.000 43.45222 1639 GLY B CA 1
ATOM 2715 C C . GLY B 1 132 ? -18.31632 -0.45577 40.19555 1.000 46.41392 1639 GLY B C 1
ATOM 2716 O O . GLY B 1 132 ? -18.19627 0.05865 39.07962 1.000 41.80574 1639 GLY B O 1
ATOM 2717 N N . ALA B 1 133 ? -19.09038 -1.52881 40.40832 1.000 40.37780 1640 ALA B N 1
ATOM 2718 C CA . ALA B 1 133 ? -19.93168 -2.02016 39.32732 1.000 43.20614 1640 ALA B CA 1
ATOM 2719 C C . ALA B 1 133 ? -20.97495 -0.97557 38.93272 1.000 37.25663 1640 ALA B C 1
ATOM 2720 O O . ALA B 1 133 ? -21.18483 -0.72653 37.74047 1.000 39.78179 1640 ALA B O 1
ATOM 2722 N N . ASN B 1 134 ? -21.62677 -0.33734 39.90230 1.000 35.58811 1641 ASN B N 1
ATOM 2723 C CA . ASN B 1 134 ? -22.58452 0.71336 39.54364 1.000 44.96042 1641 ASN B CA 1
ATOM 2724 C C . ASN B 1 134 ? -21.91409 1.85303 38.77388 1.000 44.72811 1641 ASN B C 1
ATOM 2725 O O . ASN B 1 134 ? -22.47004 2.35752 37.78668 1.000 42.17151 1641 ASN B O 1
ATOM 2730 N N . MET B 1 135 ? -20.71311 2.25248 39.20541 1.000 41.50427 1642 MET B N 1
ATOM 2731 C CA . MET B 1 135 ? -19.95403 3.27973 38.49838 1.000 42.82478 1642 MET B CA 1
ATOM 2732 C C . MET B 1 135 ? -19.60927 2.84508 37.07779 1.000 41.12775 1642 MET B C 1
ATOM 2733 O O . MET B 1 135 ? -19.67139 3.65330 36.13775 1.000 40.62083 1642 MET B O 1
ATOM 2738 N N . ALA B 1 136 ? -19.19769 1.58505 36.91038 1.000 44.38442 1643 ALA B N 1
ATOM 2739 C CA . ALA B 1 136 ? -18.87362 1.07812 35.58026 1.000 48.46537 1643 ALA B CA 1
ATOM 2740 C C . ALA B 1 136 ? -20.10211 1.12726 34.68518 1.000 39.64667 1643 ALA B C 1
ATOM 2741 O O . ALA B 1 136 ? -20.03745 1.59534 33.54223 1.000 41.60571 1643 ALA B O 1
ATOM 2743 N N . HIS B 1 137 ? -21.24468 0.69814 35.22005 1.000 41.74148 1644 HIS B N 1
ATOM 2744 C CA . HIS B 1 137 ? -22.51198 0.81507 34.50535 1.000 47.71501 1644 HIS B CA 1
ATOM 2745 C C . HIS B 1 137 ? -22.85683 2.27452 34.21055 1.000 47.39924 1644 HIS B C 1
ATOM 2746 O O . HIS B 1 137 ? -23.17747 2.62516 33.06689 1.000 46.82727 1644 HIS B O 1
ATOM 2753 N N . ALA B 1 138 ? -22.81650 3.13736 35.23254 1.000 43.18466 1645 ALA B N 1
ATOM 2754 C CA . ALA B 1 138 ? -23.19265 4.53308 35.01852 1.000 38.12623 1645 ALA B CA 1
ATOM 2755 C C . ALA B 1 138 ? -22.32228 5.16496 33.93854 1.000 47.28005 1645 ALA B C 1
ATOM 2756 O O . ALA B 1 138 ? -22.82694 5.81877 33.01719 1.000 45.84720 1645 ALA B O 1
ATOM 2758 N N . LEU B 1 139 ? -21.01242 4.92140 34.00076 1.000 41.74633 1646 LEU B N 1
ATOM 2759 C CA . LEU B 1 139 ? -20.11570 5.44839 32.97870 1.000 44.59290 1646 LEU B CA 1
ATOM 2760 C C . LEU B 1 139 ? -20.35075 4.79817 31.62427 1.000 45.33049 1646 LEU B C 1
ATOM 2761 O O . LEU B 1 139 ? -20.22364 5.46470 30.59364 1.000 46.56553 1646 LEU B O 1
ATOM 2766 N N . THR B 1 140 ? -20.66237 3.48991 31.59679 1.000 48.13797 1647 THR B N 1
ATOM 2767 C CA . THR B 1 140 ? -21.08514 2.86693 30.34176 1.000 43.93802 1647 THR B CA 1
ATOM 2768 C C . THR B 1 140 ? -22.26810 3.61770 29.73625 1.000 54.78810 1647 THR B C 1
ATOM 2769 O O . THR B 1 140 ? -22.26608 3.92360 28.53547 1.000 51.16338 1647 THR B O 1
ATOM 2773 N N . VAL B 1 141 ? -23.27413 3.95291 30.55739 1.000 44.84735 1648 VAL B N 1
ATOM 2774 C CA . VAL B 1 141 ? -24.47338 4.59459 30.02584 1.000 40.85526 1648 VAL B CA 1
ATOM 2775 C C . VAL B 1 141 ? -24.14854 5.98812 29.50818 1.000 55.92275 1648 VAL B C 1
ATOM 2776 O O . VAL B 1 141 ? -24.62473 6.39614 28.43869 1.000 56.25110 1648 VAL B O 1
ATOM 2780 N N . ARG B 1 142 ? -23.32366 6.73483 30.24735 1.000 57.10758 1649 ARG B N 1
ATOM 2781 C CA . ARG B 1 142 ? -22.92106 8.06562 29.80541 1.000 56.78915 1649 ARG B CA 1
ATOM 2782 C C . ARG B 1 142 ? -22.10538 7.99413 28.51408 1.000 58.34937 1649 ARG B C 1
ATOM 2783 O O . ARG B 1 142 ? -22.41306 8.68862 27.53664 1.000 54.96004 1649 ARG B O 1
ATOM 2791 N N . LEU B 1 143 ? -21.07857 7.13308 28.48461 1.000 51.99258 1650 LEU B N 1
ATOM 2792 C CA . LEU B 1 143 ? -20.30184 6.89597 27.26257 1.000 55.98949 1650 LEU B CA 1
ATOM 2793 C C . LEU B 1 143 ? -21.18328 6.58853 26.05132 1.000 60.54284 1650 LEU B C 1
ATOM 2794 O O . LEU B 1 143 ? -20.92384 7.07828 24.94213 1.000 56.03625 1650 LEU B O 1
ATOM 2799 N N . GLU B 1 144 ? -22.20633 5.74506 26.23650 1.000 53.34545 1651 GLU B N 1
ATOM 2800 C CA . GLU B 1 144 ? -23.10979 5.42560 25.13961 1.000 53.72089 1651 GLU B CA 1
ATOM 2801 C C . GLU B 1 144 ? -23.98177 6.62328 24.76579 1.000 63.63985 1651 GLU B C 1
ATOM 2802 O O . GLU B 1 144 ? -24.24918 6.85173 23.57982 1.000 63.20151 1651 GLU B O 1
ATOM 2808 N N . ALA B 1 145 ? -24.40348 7.42543 25.74893 1.000 58.67700 1652 ALA B N 1
ATOM 2809 C CA . ALA B 1 145 ? -25.20935 8.59708 25.42366 1.000 61.17801 1652 ALA B CA 1
ATOM 2810 C C . ALA B 1 145 ? -24.44496 9.63168 24.60743 1.000 66.30182 1652 ALA B C 1
ATOM 2811 O O . ALA B 1 145 ? -25.07502 10.48373 23.97476 1.000 61.09584 1652 ALA B O 1
ATOM 2813 N N . ARG B 1 146 ? -23.11544 9.56590 24.59018 1.000 66.42531 1653 ARG B N 1
ATOM 2814 C CA . ARG B 1 146 ? -22.27508 10.49980 23.85323 1.000 58.88775 1653 ARG B CA 1
ATOM 2815 C C . ARG B 1 146 ? -21.58300 9.82788 22.67306 1.000 65.11342 1653 ARG B C 1
ATOM 2816 O O . ARG B 1 146 ? -20.43129 10.13883 22.36036 1.000 68.37982 1653 ARG B O 1
ATOM 2824 N N . GLY B 1 147 ? -22.25928 8.88479 22.02339 1.000 65.46923 1654 GLY B N 1
ATOM 2825 C CA . GLY B 1 147 ? -21.75326 8.28486 20.81129 1.000 68.96033 1654 GLY B CA 1
ATOM 2826 C C . GLY B 1 147 ? -20.68161 7.23463 20.98715 1.000 64.37849 1654 GLY B C 1
ATOM 2827 O O . GLY B 1 147 ? -20.42181 6.47652 20.04414 1.000 72.05459 1654 GLY B O 1
ATOM 2828 N N . ALA B 1 148 ? -20.05331 7.14679 22.15278 1.000 61.72556 1655 ALA B N 1
ATOM 2829 C CA . ALA B 1 148 ? -19.02948 6.13132 22.33592 1.000 65.79104 1655 ALA B CA 1
ATOM 2830 C C . ALA B 1 148 ? -19.67098 4.77451 22.63406 1.000 68.56850 1655 ALA B C 1
ATOM 2831 O O . ALA B 1 148 ? -20.85210 4.67525 22.98353 1.000 74.74548 1655 ALA B O 1
ATOM 2833 N N . ASP B 1 149 ? -18.88090 3.71821 22.48199 1.000 62.19768 1656 ASP B N 1
ATOM 2834 C CA . ASP B 1 149 ? -19.38770 2.35120 22.60271 1.000 69.04399 1656 ASP B CA 1
ATOM 2835 C C . ASP B 1 149 ? -18.36400 1.49556 23.32573 1.000 61.92235 1656 ASP B C 1
ATOM 2836 O O . ASP B 1 149 ? -17.43120 0.97641 22.69521 1.000 56.39295 1656 ASP B O 1
ATOM 2841 N N . PRO B 1 150 ? -18.49699 1.32615 24.63695 1.000 61.46443 1657 PRO B N 1
ATOM 2842 C CA . PRO B 1 150 ? -17.71173 0.28896 25.31430 1.000 51.62237 1657 PRO B CA 1
ATOM 2843 C C . PRO B 1 150 ? -17.99373 -1.05824 24.66911 1.000 53.54173 1657 PRO B C 1
ATOM 2844 O O . PRO B 1 150 ? -19.13418 -1.36408 24.32143 1.000 56.93142 1657 PRO B O 1
ATOM 2848 N N . ALA B 1 151 ? -16.93630 -1.84578 24.46544 1.000 47.68361 1658 ALA B N 1
ATOM 2849 C CA . ALA B 1 151 ? -17.10328 -3.13475 23.79517 1.000 53.43389 1658 ALA B CA 1
ATOM 2850 C C . ALA B 1 151 ? -17.78076 -4.16828 24.69596 1.000 56.49593 1658 ALA B C 1
ATOM 2851 O O . ALA B 1 151 ? -18.45133 -5.08185 24.19646 1.000 55.01326 1658 ALA B O 1
ATOM 2853 N N . ALA B 1 152 ? -17.60776 -4.06156 26.00888 1.000 50.50951 1659 ALA B N 1
ATOM 2854 C CA . ALA B 1 152 ? -18.41810 -4.85048 26.93208 1.000 56.50128 1659 ALA B CA 1
ATOM 2855 C C . ALA B 1 152 ? -18.31930 -4.24809 28.32807 1.000 43.12579 1659 ALA B C 1
ATOM 2856 O O . ALA B 1 152 ? -17.38906 -3.49796 28.64198 1.000 42.66886 1659 ALA B O 1
ATOM 2858 N N . LEU B 1 153 ? -19.28489 -4.61935 29.16496 1.000 44.81148 1660 LEU B N 1
ATOM 2859 C CA . LEU B 1 153 ? -19.36737 -4.17545 30.55288 1.000 45.31700 1660 LEU B CA 1
ATOM 2860 C C . LEU B 1 153 ? -19.43439 -5.39533 31.46543 1.000 49.63039 1660 LEU B C 1
ATOM 2861 O O . LEU B 1 153 ? -20.33982 -6.22411 31.32753 1.000 57.41026 1660 LEU B O 1
ATOM 2866 N N . VAL B 1 154 ? -18.48551 -5.51566 32.39062 1.000 41.88941 1661 VAL B N 1
ATOM 2867 C CA . VAL B 1 154 ? -18.46989 -6.61141 33.35836 1.000 44.95652 1661 VAL B CA 1
ATOM 2868 C C . VAL B 1 154 ? -18.82168 -6.05093 34.73623 1.000 45.20754 1661 VAL B C 1
ATOM 2869 O O . VAL B 1 154 ? -18.11539 -5.17350 35.25549 1.000 48.34222 1661 VAL B O 1
ATOM 2873 N N . LEU B 1 155 ? -19.92710 -6.55042 35.31370 1.000 42.58993 1662 LEU B N 1
ATOM 2874 C CA . LEU B 1 155 ? -20.41768 -6.18635 36.64880 1.000 45.58469 1662 LEU B CA 1
ATOM 2875 C C . LEU B 1 155 ? -20.23918 -7.37068 37.58834 1.000 48.43946 1662 LEU B C 1
ATOM 2876 O O . LEU B 1 155 ? -20.89714 -8.40968 37.42779 1.000 46.96815 1662 LEU B O 1
ATOM 2881 N N . MET B 1 156 ? -19.39739 -7.19711 38.59013 1.000 44.42158 1663 MET B N 1
ATOM 2882 C CA . MET B 1 156 ? -19.13863 -8.23308 39.56938 1.000 37.91530 1663 MET B CA 1
ATOM 2883 C C . MET B 1 156 ? -19.85447 -7.87182 40.86312 1.000 38.65581 1663 MET B C 1
ATOM 2884 O O . MET B 1 156 ? -19.45212 -6.93498 41.56414 1.000 42.44659 1663 MET B O 1
ATOM 2889 N N . ASP B 1 157 ? -20.91677 -8.62224 41.16997 1.000 41.15312 1664 ASP B N 1
ATOM 2890 C CA . ASP B 1 157 ? -21.61184 -8.58707 42.46302 1.000 38.95077 1664 ASP B CA 1
ATOM 2891 C C . ASP B 1 157 ? -22.27378 -7.23559 42.71383 1.000 44.65269 1664 ASP B C 1
ATOM 2892 O O . ASP B 1 157 ? -22.16717 -6.64623 43.78946 1.000 45.89982 1664 ASP B O 1
ATOM 2897 N N . ILE B 1 158 ? -22.98968 -6.77291 41.71378 1.000 40.57587 1665 ILE B N 1
ATOM 2898 C CA . ILE B 1 158 ? -23.64306 -5.48177 41.75419 1.000 38.59468 1665 ILE B CA 1
ATOM 2899 C C . ILE B 1 158 ? -24.94222 -5.57840 42.54651 1.000 48.30253 1665 ILE B C 1
ATOM 2900 O O . ILE B 1 158 ? -25.70630 -6.54118 42.40017 1.000 43.45368 1665 ILE B O 1
ATOM 2905 N N . TYR B 1 159 ? -25.19438 -4.57650 43.39684 1.000 41.87367 1666 TYR B N 1
ATOM 2906 C CA . TYR B 1 159 ? -26.45844 -4.43339 44.10239 1.000 48.78623 1666 TYR B CA 1
ATOM 2907 C C . TYR B 1 159 ? -27.03505 -3.04695 43.83769 1.000 50.71015 1666 TYR B C 1
ATOM 2908 O O . TYR B 1 159 ? -26.35214 -2.16110 43.31640 1.000 47.90055 1666 TYR B O 1
ATOM 2917 N N . THR B 1 160 ? -28.31823 -2.86830 44.15758 1.000 51.41169 1667 THR B N 1
ATOM 2918 C CA . THR B 1 160 ? -28.94763 -1.56498 43.95813 1.000 50.88822 1667 THR B CA 1
ATOM 2919 C C . THR B 1 160 ? -28.71304 -0.70922 45.18997 1.000 45.51674 1667 THR B C 1
ATOM 2920 O O . THR B 1 160 ? -29.15475 -1.08764 46.28079 1.000 47.19897 1667 THR B O 1
ATOM 2924 N N . PRO B 1 161 ? -28.02089 0.43049 45.06252 1.000 53.48966 1668 PRO B N 1
ATOM 2925 C CA . PRO B 1 161 ? -27.71818 1.26738 46.24662 1.000 56.87449 1668 PRO B CA 1
ATOM 2926 C C . PRO B 1 161 ? -28.92504 1.67592 47.07377 1.000 50.62253 1668 PRO B C 1
ATOM 2927 O O . PRO B 1 161 ? -28.84049 1.66109 48.30532 1.000 58.75544 1668 PRO B O 1
ATOM 2931 N N . ALA B 1 162 ? -30.04587 2.04074 46.44246 1.000 64.09667 1669 ALA B N 1
ATOM 2932 C CA . ALA B 1 162 ? -31.20877 2.51033 47.19633 1.000 64.86228 1669 ALA B CA 1
ATOM 2933 C C . ALA B 1 162 ? -31.89378 1.40053 47.98254 1.000 62.16434 1669 ALA B C 1
ATOM 2934 O O . ALA B 1 162 ? -32.63223 1.70375 48.92789 1.000 66.43695 1669 ALA B O 1
ATOM 2936 N N . ALA B 1 163 ? -31.67428 0.13172 47.61253 1.000 58.50543 1670 ALA B N 1
ATOM 2937 C CA . ALA B 1 163 ? -32.25007 -1.02106 48.30960 1.000 59.75021 1670 ALA B CA 1
ATOM 2938 C C . ALA B 1 163 ? -31.14084 -2.02163 48.62343 1.000 71.90407 1670 ALA B C 1
ATOM 2939 O O . ALA B 1 163 ? -31.00317 -3.05545 47.95097 1.000 70.60595 1670 ALA B O 1
ATOM 2941 N N . PRO B 1 164 ? -30.32842 -1.75128 49.65818 1.000 65.89859 1671 PRO B N 1
ATOM 2942 C CA . PRO B 1 164 ? -29.14267 -2.56021 49.97221 1.000 74.74759 1671 PRO B CA 1
ATOM 2943 C C . PRO B 1 164 ? -29.44748 -4.03873 50.26394 1.000 82.96167 1671 PRO B C 1
ATOM 2944 O O . PRO B 1 164 ? -28.93014 -4.92234 49.56394 1.000 74.92308 1671 PRO B O 1
ATOM 2948 N N . PRO B 1 185 ? -6.66149 1.60924 57.42837 1.000 81.54260 1692 PRO B N 1
ATOM 2949 C CA . PRO B 1 185 ? -5.82430 2.81682 57.36384 1.000 81.38842 1692 PRO B CA 1
ATOM 2950 C C . PRO B 1 185 ? -6.45537 3.89940 56.48552 1.000 85.23636 1692 PRO B C 1
ATOM 2951 O O . PRO B 1 185 ? -6.14663 3.99262 55.29356 1.000 83.55720 1692 PRO B O 1
ATOM 2955 N N . VAL B 1 186 ? -7.32744 4.71862 57.07612 1.000 76.66424 1693 VAL B N 1
ATOM 2956 C CA . VAL B 1 186 ? -8.17717 5.63205 56.32557 1.000 60.07654 1693 VAL B CA 1
ATOM 2957 C C . VAL B 1 186 ? -7.97788 7.06071 56.83247 1.000 58.78895 1693 VAL B C 1
ATOM 2958 O O . VAL B 1 186 ? -7.33092 7.30196 57.85212 1.000 51.26280 1693 VAL B O 1
ATOM 2962 N N . ASP B 1 187 ? -8.54244 8.02096 56.09388 1.000 61.12478 1694 ASP B N 1
ATOM 2963 C CA . ASP B 1 187 ? -8.41740 9.43206 56.44042 1.000 41.60755 1694 ASP B CA 1
ATOM 2964 C C . ASP B 1 187 ? -9.71494 10.16256 56.10308 1.000 45.79182 1694 ASP B C 1
ATOM 2965 O O . ASP B 1 187 ? -10.59671 9.63217 55.41156 1.000 38.09882 1694 ASP B O 1
ATOM 2970 N N . ASP B 1 188 ? -9.79999 11.40978 56.59764 1.000 43.30570 1695 ASP B N 1
ATOM 2971 C CA . ASP B 1 188 ? -10.97810 12.25487 56.40219 1.000 35.29671 1695 ASP B CA 1
ATOM 2972 C C . ASP B 1 188 ? -11.33563 12.39214 54.93281 1.000 36.60922 1695 ASP B C 1
ATOM 2973 O O . ASP B 1 188 ? -12.51454 12.35566 54.56258 1.000 39.27347 1695 ASP B O 1
ATOM 2978 N N . THR B 1 189 ? -10.33586 12.56943 54.07935 1.000 36.94356 1696 THR B N 1
ATOM 2979 C CA . THR B 1 189 ? -10.63056 12.73458 52.66505 1.000 40.76781 1696 THR B CA 1
ATOM 2980 C C . THR B 1 189 ? -11.27942 11.47329 52.09677 1.000 36.68735 1696 THR B C 1
ATOM 2981 O O . THR B 1 189 ? -12.26662 11.55144 51.35626 1.000 36.15334 1696 THR B O 1
ATOM 2985 N N . ARG B 1 190 ? -10.73460 10.29785 52.44217 1.000 39.24377 1697 ARG B N 1
ATOM 2986 C CA . ARG B 1 190 ? -11.33306 9.02999 52.01647 1.000 41.44837 1697 ARG B CA 1
ATOM 2987 C C . ARG B 1 190 ? -12.73180 8.85939 52.59409 1.000 37.24691 1697 ARG B C 1
ATOM 2988 O O . ARG B 1 190 ? -13.68402 8.55572 51.86808 1.000 35.33264 1697 ARG B O 1
ATOM 2996 N N . LEU B 1 191 ? -12.87719 9.09375 53.89735 1.000 33.99616 1698 LEU B N 1
ATOM 2997 C CA . LEU B 1 191 ? -14.16158 8.89110 54.54711 1.000 31.67320 1698 LEU B CA 1
ATOM 2998 C C . LEU B 1 191 ? -15.20785 9.85468 54.00879 1.000 44.67986 1698 LEU B C 1
ATOM 2999 O O . LEU B 1 191 ? -16.33610 9.44421 53.70217 1.000 41.48626 1698 LEU B O 1
ATOM 3004 N N . THR B 1 192 ? -14.85766 11.14907 53.88363 1.000 40.52853 1699 THR B N 1
ATOM 3005 C CA . THR B 1 192 ? -15.85958 12.07679 53.37085 1.000 39.74193 1699 THR B CA 1
ATOM 3006 C C . THR B 1 192 ? -16.13036 11.80079 51.90627 1.000 32.33894 1699 THR B C 1
ATOM 3007 O O . THR B 1 192 ? -17.26827 11.97524 51.45579 1.000 37.02170 1699 THR B O 1
ATOM 3011 N N . ALA B 1 193 ? -15.12461 11.34018 51.15270 1.000 28.66377 1700 ALA B N 1
ATOM 3012 C CA . ALA B 1 193 ? -15.42401 10.91997 49.78201 1.000 34.28498 1700 ALA B CA 1
ATOM 3013 C C . ALA B 1 193 ? -16.41260 9.75368 49.77215 1.000 37.61242 1700 ALA B C 1
ATOM 3014 O O . ALA B 1 193 ? -17.35477 9.73641 48.96740 1.000 39.87830 1700 ALA B O 1
ATOM 3016 N N . MET B 1 194 ? -16.24946 8.80013 50.69625 1.000 33.72867 1701 MET B N 1
ATOM 3017 C CA . MET B 1 194 ? -17.18405 7.67247 50.77011 1.000 45.00741 1701 MET B CA 1
ATOM 3018 C C . MET B 1 194 ? -18.61569 8.14130 51.03400 1.000 45.23363 1701 MET B C 1
ATOM 3019 O O . MET B 1 194 ? -19.56182 7.68026 50.38183 1.000 42.11061 1701 MET B O 1
ATOM 3024 N N . GLY B 1 195 ? -18.79485 9.06206 51.98253 1.000 38.56287 1702 GLY B N 1
ATOM 3025 C CA . GLY B 1 195 ? -20.11548 9.63982 52.19172 1.000 38.62490 1702 GLY B CA 1
ATOM 3026 C C . GLY B 1 195 ? -20.67642 10.31574 50.95070 1.000 41.89890 1702 GLY B C 1
ATOM 3027 O O . GLY B 1 195 ? -21.84440 10.13631 50.60331 1.000 44.30244 1702 GLY B O 1
ATOM 3028 N N . ALA B 1 196 ? -19.84874 11.09305 50.25498 1.000 40.84680 1703 ALA B N 1
ATOM 3029 C CA . ALA B 1 196 ? -20.35185 11.84455 49.10371 1.000 42.77640 1703 ALA B CA 1
ATOM 3030 C C . ALA B 1 196 ? -20.75493 10.91211 47.97114 1.000 44.25738 1703 ALA B C 1
ATOM 3031 O O . ALA B 1 196 ? -21.84233 11.05113 47.39767 1.000 42.26060 1703 ALA B O 1
ATOM 3033 N N . TYR B 1 197 ? -19.88494 9.95724 47.62571 1.000 36.49363 1704 TYR B N 1
ATOM 3034 C CA . TYR B 1 197 ? -20.23774 9.04587 46.54567 1.000 43.89613 1704 TYR B CA 1
ATOM 3035 C C . TYR B 1 197 ? -21.46273 8.23017 46.89459 1.000 39.44770 1704 TYR B C 1
ATOM 3036 O O . TYR B 1 197 ? -22.23784 7.88723 46.00052 1.000 41.83117 1704 TYR B O 1
ATOM 3045 N N . HIS B 1 198 ? -21.67719 7.95334 48.18527 1.000 40.44593 1705 HIS B N 1
ATOM 3046 C CA . HIS B 1 198 ? -22.90496 7.28645 48.60715 1.000 46.54439 1705 HIS B CA 1
ATOM 3047 C C . HIS B 1 198 ? -24.12677 8.10267 48.21373 1.000 46.30844 1705 HIS B C 1
ATOM 3048 O O . HIS B 1 198 ? -25.09780 7.57184 47.66183 1.000 49.90418 1705 HIS B O 1
ATOM 3055 N N . ARG B 1 199 ? -24.09766 9.40124 48.50458 1.000 49.79536 1706 ARG B N 1
ATOM 3056 C CA . ARG B 1 199 ? -25.17354 10.28362 48.07163 1.000 52.59688 1706 ARG B CA 1
ATOM 3057 C C . ARG B 1 199 ? -25.34285 10.24306 46.55102 1.000 51.60745 1706 ARG B C 1
ATOM 3058 O O . ARG B 1 199 ? -26.46379 10.14779 46.04037 1.000 50.92385 1706 ARG B O 1
ATOM 3066 N N . LEU B 1 200 ? -24.23280 10.24702 45.81791 1.000 49.70145 1707 LEU B N 1
ATOM 3067 C CA . LEU B 1 200 ? -24.28709 10.23915 44.36341 1.000 46.75511 1707 LEU B CA 1
ATOM 3068 C C . LEU B 1 200 ? -24.95376 8.98810 43.79206 1.000 54.59156 1707 LEU B C 1
ATOM 3069 O O . LEU B 1 200 ? -25.61406 9.06976 42.74854 1.000 55.74476 1707 LEU B O 1
ATOM 3074 N N . LEU B 1 201 ? -24.78107 7.82013 44.42026 1.000 50.91666 1708 LEU B N 1
ATOM 3075 C CA . LEU B 1 201 ? -25.35030 6.59878 43.85189 1.000 55.35866 1708 LEU B CA 1
ATOM 3076 C C . LEU B 1 201 ? -26.73345 6.26915 44.40121 1.000 54.88464 1708 LEU B C 1
ATOM 3077 O O . LEU B 1 201 ? -27.23787 5.17736 44.14100 1.000 54.83870 1708 LEU B O 1
ATOM 3082 N N . LEU B 1 202 ? -27.37748 7.21083 45.09079 1.000 51.33777 1709 LEU B N 1
ATOM 3083 C CA . LEU B 1 202 ? -28.61288 6.91344 45.80318 1.000 52.38921 1709 LEU B CA 1
ATOM 3084 C C . LEU B 1 202 ? -29.75074 6.49854 44.86172 1.000 65.78863 1709 LEU B C 1
ATOM 3085 O O . LEU B 1 202 ? -30.46739 5.53155 45.15049 1.000 73.37087 1709 LEU B O 1
ATOM 3090 N N . ASP B 1 203 ? -29.93344 7.17916 43.72121 1.000 54.12523 1710 ASP B N 1
ATOM 3091 C CA . ASP B 1 203 ? -31.05357 6.82252 42.84568 1.000 63.02307 1710 ASP B CA 1
ATOM 3092 C C . ASP B 1 203 ? -30.62460 6.05082 41.59245 1.000 66.18898 1710 ASP B C 1
ATOM 3093 O O . ASP B 1 203 ? -31.39242 5.96806 40.62595 1.000 62.15307 1710 ASP B O 1
ATOM 3098 N N . TRP B 1 204 ? -29.43950 5.44503 41.61831 1.000 65.54761 1711 TRP B N 1
ATOM 3099 C CA . TRP B 1 204 ? -28.94289 4.64852 40.50616 1.000 60.61580 1711 TRP B CA 1
ATOM 3100 C C . TRP B 1 204 ? -29.92648 3.55635 40.09390 1.000 63.09068 1711 TRP B C 1
ATOM 3101 O O . TRP B 1 204 ? -30.42846 2.79901 40.92983 1.000 57.80884 1711 TRP B O 1
ATOM 3112 N N . ALA B 1 205 ? -30.16620 3.45394 38.78667 1.000 62.06799 1712 ALA B N 1
ATOM 3113 C CA . ALA B 1 205 ? -31.11768 2.50367 38.23595 1.000 63.78762 1712 ALA B CA 1
ATOM 3114 C C . ALA B 1 205 ? -30.46054 1.69097 37.13173 1.000 64.16669 1712 ALA B C 1
ATOM 3115 O O . ALA B 1 205 ? -29.68691 2.23630 36.33382 1.000 64.48167 1712 ALA B O 1
ATOM 3117 N N . PRO B 1 206 ? -30.76663 0.39326 37.04933 1.000 59.71221 1713 PRO B N 1
ATOM 3118 C CA . PRO B 1 206 ? -30.05005 -0.49324 36.11293 1.000 69.09392 1713 PRO B CA 1
ATOM 3119 C C . PRO B 1 206 ? -30.37861 -0.28038 34.64030 1.000 63.13798 1713 PRO B C 1
ATOM 3120 O O . PRO B 1 206 ? -30.76444 -1.23889 33.97089 1.000 64.95661 1713 PRO B O 1
ATOM 3124 N N . ARG B 1 207 ? -30.18948 0.94023 34.12090 1.000 68.93681 1714 ARG B N 1
ATOM 3125 C CA . ARG B 1 207 ? -30.55144 1.38718 32.77192 1.000 70.05709 1714 ARG B CA 1
ATOM 3126 C C . ARG B 1 207 ? -30.21168 0.39831 31.66343 1.000 68.04536 1714 ARG B C 1
ATOM 3127 O O . ARG B 1 207 ? -29.29819 -0.42394 31.80873 1.000 73.89765 1714 ARG B O 1
ATOM 3135 N N . PRO B 1 208 ? -30.91093 0.45562 30.53584 1.000 75.11244 1715 PRO B N 1
ATOM 3136 C CA . PRO B 1 208 ? -30.58020 -0.44661 29.42833 1.000 73.32298 1715 PRO B CA 1
ATOM 3137 C C . PRO B 1 208 ? -29.26950 -0.03676 28.77770 1.000 68.80824 1715 PRO B C 1
ATOM 3138 O O . PRO B 1 208 ? -28.91177 1.14133 28.73078 1.000 67.16702 1715 PRO B O 1
ATOM 3142 N N . THR B 1 209 ? -28.54748 -1.02781 28.27211 1.000 64.55220 1716 THR B N 1
ATOM 3143 C CA . THR B 1 209 ? -27.18991 -0.81902 27.79363 1.000 64.83481 1716 THR B CA 1
ATOM 3144 C C . THR B 1 209 ? -26.99473 -1.45928 26.42463 1.000 63.60506 1716 THR B C 1
ATOM 3145 O O . THR B 1 209 ? -27.50176 -2.55288 26.16256 1.000 60.55117 1716 THR B O 1
ATOM 3149 N N . ARG B 1 210 ? -26.27467 -0.76578 25.54025 1.000 57.71095 1717 ARG B N 1
ATOM 3150 C CA . ARG B 1 210 ? -25.93814 -1.38063 24.26098 1.000 62.66373 1717 ARG B CA 1
ATOM 3151 C C . ARG B 1 210 ? -24.85568 -2.44380 24.43448 1.000 69.32259 1717 ARG B C 1
ATOM 3152 O O . ARG B 1 210 ? -24.91934 -3.50873 23.80752 1.000 71.46824 1717 ARG B O 1
ATOM 3160 N N . ALA B 1 211 ? -23.85763 -2.17957 25.28015 1.000 62.92167 1718 ALA B N 1
ATOM 3161 C CA . ALA B 1 211 ? -22.73313 -3.09442 25.39454 1.000 53.93713 1718 ALA B CA 1
ATOM 3162 C C . ALA B 1 211 ? -23.16742 -4.39692 26.06924 1.000 59.05532 1718 ALA B C 1
ATOM 3163 O O . ALA B 1 211 ? -23.99739 -4.37884 26.99345 1.000 52.37963 1718 ALA B O 1
ATOM 3165 N N . PRO B 1 212 ? -22.64085 -5.53948 25.61527 1.000 52.88476 1719 PRO B N 1
ATOM 3166 C CA . PRO B 1 212 ? -22.97264 -6.82507 26.25082 1.000 52.05501 1719 PRO B CA 1
ATOM 3167 C C . PRO B 1 212 ? -22.49505 -6.85085 27.69341 1.000 50.93089 1719 PRO B C 1
ATOM 3168 O O . PRO B 1 212 ? -21.40272 -6.37582 28.01561 1.000 56.65196 1719 PRO B O 1
ATOM 3172 N N . VAL B 1 213 ? -23.31696 -7.42181 28.56217 1.000 46.54572 1720 VAL B N 1
ATOM 3173 C CA . VAL B 1 213 ? -23.06590 -7.41300 29.99642 1.000 49.10328 1720 VAL B CA 1
ATOM 3174 C C . VAL B 1 213 ? -22.80056 -8.84127 30.45955 1.000 50.25713 1720 VAL B C 1
ATOM 3175 O O . VAL B 1 213 ? -23.66751 -9.71603 30.33978 1.000 51.59749 1720 VAL B O 1
ATOM 3179 N N . LEU B 1 214 ? -21.58451 -9.08477 30.94050 1.000 46.85620 1721 LEU B N 1
ATOM 3180 C CA . LEU B 1 214 ? -21.28475 -10.24569 31.76560 1.000 42.73522 1721 LEU B CA 1
ATOM 3181 C C . LEU B 1 214 ? -21.54134 -9.88072 33.22183 1.000 53.82369 1721 LEU B C 1
ATOM 3182 O O . LEU B 1 214 ? -21.07402 -8.83537 33.70042 1.000 48.31390 1721 LEU B O 1
ATOM 3187 N N . HIS B 1 215 ? -22.29707 -10.72828 33.91713 1.000 42.40823 1722 HIS B N 1
ATOM 3188 C CA . HIS B 1 215 ? -22.64789 -10.49651 35.31316 1.000 45.20203 1722 HIS B CA 1
ATOM 3189 C C . HIS B 1 215 ? -22.15596 -11.67864 36.12980 1.000 45.21427 1722 HIS B C 1
ATOM 3190 O O . HIS B 1 215 ? -22.61668 -12.80631 35.93946 1.000 44.42298 1722 HIS B O 1
ATOM 3197 N N . LEU B 1 216 ? -21.21758 -11.42551 37.02512 1.000 45.04132 1723 LEU B N 1
ATOM 3198 C CA . LEU B 1 216 ? -20.70080 -12.44432 37.91554 1.000 39.15117 1723 LEU B CA 1
ATOM 3199 C C . LEU B 1 216 ? -21.21735 -12.14588 39.30927 1.000 48.17541 1723 LEU B C 1
ATOM 3200 O O . LEU B 1 216 ? -21.21207 -10.98701 39.74242 1.000 42.56664 1723 LEU B O 1
ATOM 3205 N N . TYR B 1 217 ? -21.69497 -13.18160 39.99918 1.000 43.81543 1724 TYR B N 1
ATOM 3206 C CA . TYR B 1 217 ? -22.18290 -12.99922 41.35968 1.000 47.84111 1724 TYR B CA 1
ATOM 3207 C C . TYR B 1 217 ? -21.52894 -14.02999 42.26715 1.000 41.17751 1724 TYR B C 1
ATOM 3208 O O . TYR B 1 217 ? -21.10719 -15.10301 41.82204 1.000 42.87055 1724 TYR B O 1
ATOM 3217 N N . ALA B 1 218 ? -21.39369 -13.65333 43.53447 1.000 37.27988 1725 ALA B N 1
ATOM 3218 C CA . ALA B 1 218 ? -20.68977 -14.47783 44.49653 1.000 44.71294 1725 ALA B CA 1
ATOM 3219 C C . ALA B 1 218 ? -21.52262 -15.70739 44.84952 1.000 45.63833 1725 ALA B C 1
ATOM 3220 O O . ALA B 1 218 ? -22.75881 -15.66893 44.85269 1.000 44.76570 1725 ALA B O 1
ATOM 3222 N N . GLY B 1 219 ? -20.82054 -16.80250 45.14472 1.000 42.56208 1726 GLY B N 1
ATOM 3223 C CA . GLY B 1 219 ? -21.43619 -18.09178 45.40440 1.000 48.22734 1726 GLY B CA 1
ATOM 3224 C C . GLY B 1 219 ? -21.81177 -18.28891 46.85515 1.000 47.29012 1726 GLY B C 1
ATOM 3225 O O . GLY B 1 219 ? -22.86296 -18.84965 47.15197 1.000 49.66415 1726 GLY B O 1
ATOM 3226 N N . GLU B 1 220 ? -20.97575 -17.81851 47.76376 1.000 46.18694 1727 GLU B N 1
ATOM 3227 C CA . GLU B 1 220 ? -21.16016 -17.88357 49.20622 1.000 47.54001 1727 GLU B CA 1
ATOM 3228 C C . GLU B 1 220 ? -21.68103 -16.55225 49.75294 1.000 51.06418 1727 GLU B C 1
ATOM 3229 O O . GLU B 1 220 ? -21.22370 -15.48460 49.32174 1.000 52.02011 1727 GLU B O 1
ATOM 3235 N N . PRO B 1 221 ? -22.62057 -16.54940 50.70022 1.000 55.38031 1728 PRO B N 1
ATOM 3236 C CA . PRO B 1 221 ? -23.06869 -15.28186 51.29649 1.000 47.67338 1728 PRO B CA 1
ATOM 3237 C C . PRO B 1 221 ? -21.96452 -14.68175 52.15064 1.000 48.07207 1728 PRO B C 1
ATOM 3238 O O . PRO B 1 221 ? -20.98400 -15.33639 52.48949 1.000 47.23775 1728 PRO B O 1
ATOM 3242 N N . ALA B 1 222 ? -22.13488 -13.41156 52.51691 1.000 50.72211 1729 ALA B N 1
ATOM 3243 C CA . ALA B 1 222 ? -21.06382 -12.67628 53.19085 1.000 51.55807 1729 ALA B CA 1
ATOM 3244 C C . ALA B 1 222 ? -21.29268 -12.48259 54.68555 1.000 48.01339 1729 ALA B C 1
ATOM 3245 O O . ALA B 1 222 ? -20.38167 -12.02743 55.38327 1.000 53.34167 1729 ALA B O 1
ATOM 3247 N N . GLY B 1 223 ? -22.46860 -12.81579 55.19599 1.000 51.92741 1730 GLY B N 1
ATOM 3248 C CA . GLY B 1 223 ? -22.71446 -12.68043 56.61774 1.000 51.19466 1730 GLY B CA 1
ATOM 3249 C C . GLY B 1 223 ? -24.07150 -13.24777 56.96055 1.000 51.47286 1730 GLY B C 1
ATOM 3250 O O . GLY B 1 223 ? -24.68666 -13.95548 56.15886 1.000 55.04348 1730 GLY B O 1
ATOM 3251 N N . ALA B 1 224 ? -24.54073 -12.90424 58.16099 1.000 61.07471 1731 ALA B N 1
ATOM 3252 C CA . ALA B 1 224 ? -25.83292 -13.38512 58.64631 1.000 66.89064 1731 ALA B CA 1
ATOM 3253 C C . ALA B 1 224 ? -26.94897 -13.10254 57.64254 1.000 66.50507 1731 ALA B C 1
ATOM 3254 O O . ALA B 1 224 ? -27.02993 -12.01408 57.06728 1.000 71.78451 1731 ALA B O 1
ATOM 3256 N N . TRP B 1 225 ? -27.81868 -14.08796 57.44448 1.000 66.52874 1732 TRP B N 1
ATOM 3257 C CA . TRP B 1 225 ? -28.91798 -13.96521 56.49175 1.000 72.11991 1732 TRP B CA 1
ATOM 3258 C C . TRP B 1 225 ? -30.27163 -14.28093 57.14921 1.000 79.49008 1732 TRP B C 1
ATOM 3259 O O . TRP B 1 225 ? -30.59786 -15.43906 57.42964 1.000 81.22362 1732 TRP B O 1
ATOM 3270 N N . ASP B 1 227 ? -33.83822 -14.93916 56.23026 1.000 69.87494 1734 ASP B N 1
ATOM 3271 C CA . ASP B 1 227 ? -34.87145 -15.70278 55.52742 1.000 78.02503 1734 ASP B CA 1
ATOM 3272 C C . ASP B 1 227 ? -34.26753 -16.59051 54.44826 1.000 83.03708 1734 ASP B C 1
ATOM 3273 O O . ASP B 1 227 ? -33.97856 -16.11830 53.34243 1.000 82.64489 1734 ASP B O 1
ATOM 3278 N N . PRO B 1 228 ? -34.09417 -17.87788 54.76483 1.000 82.58331 1735 PRO B N 1
ATOM 3279 C CA . PRO B 1 228 ? -33.63930 -18.84274 53.74350 1.000 82.41110 1735 PRO B CA 1
ATOM 3280 C C . PRO B 1 228 ? -34.55599 -18.95279 52.52345 1.000 82.10899 1735 PRO B C 1
ATOM 3281 O O . PRO B 1 228 ? -34.15036 -19.55715 51.52105 1.000 78.88838 1735 PRO B O 1
ATOM 3285 N N . ARG B 1 229 ? -35.77008 -18.40140 52.57116 1.000 83.51446 1736 ARG B N 1
ATOM 3286 C CA . ARG B 1 229 ? -36.63532 -18.42240 51.39722 1.000 85.40133 1736 ARG B CA 1
ATOM 3287 C C . ARG B 1 229 ? -36.22910 -17.37653 50.36441 1.000 84.56944 1736 ARG B C 1
ATOM 3288 O O . ARG B 1 229 ? -36.44549 -17.58486 49.16619 1.000 81.52241 1736 ARG B O 1
ATOM 3296 N N . GLN B 1 230 ? -35.64497 -16.26222 50.79935 1.000 81.12534 1737 GLN B N 1
ATOM 3297 C CA . GLN B 1 230 ? -35.27915 -15.17408 49.90360 1.000 82.91813 1737 GLN B CA 1
ATOM 3298 C C . GLN B 1 230 ? -33.82701 -15.29220 49.43446 1.000 84.95795 1737 GLN B C 1
ATOM 3299 O O . GLN B 1 230 ? -32.98983 -15.94702 50.06458 1.000 82.43820 1737 GLN B O 1
ATOM 3305 N N . ASP B 1 231 ? -33.53447 -14.61737 48.31861 1.000 83.44760 1738 ASP B N 1
ATOM 3306 C CA . ASP B 1 231 ? -32.24234 -14.70640 47.64577 1.000 75.87104 1738 ASP B CA 1
ATOM 3307 C C . ASP B 1 231 ? -31.38953 -13.48013 47.96571 1.000 73.46863 1738 ASP B C 1
ATOM 3308 O O . ASP B 1 231 ? -31.77218 -12.34885 47.64532 1.000 74.81902 1738 ASP B O 1
ATOM 3313 N N . TRP B 1 232 ? -30.23022 -13.71155 48.59283 1.000 67.55208 1739 TRP B N 1
ATOM 3314 C CA . TRP B 1 232 ? -29.27659 -12.64563 48.88575 1.000 68.24162 1739 TRP B CA 1
ATOM 3315 C C . TRP B 1 232 ? -28.38699 -12.31342 47.69693 1.000 58.79027 1739 TRP B C 1
ATOM 3316 O O . TRP B 1 232 ? -27.79193 -11.23192 47.67205 1.000 59.73538 1739 TRP B O 1
ATOM 3327 N N . ARG B 1 233 ? -28.29292 -13.21040 46.71834 1.000 56.30162 1740 ARG B N 1
ATOM 3328 C CA . ARG B 1 233 ? -27.26798 -13.11292 45.68905 1.000 62.48404 1740 ARG B CA 1
ATOM 3329 C C . ARG B 1 233 ? -27.49004 -11.89738 44.78856 1.000 54.28035 1740 ARG B C 1
ATOM 3330 O O . ARG B 1 233 ? -28.58072 -11.32467 44.70761 1.000 55.45677 1740 ARG B O 1
ATOM 3338 N N . SER B 1 234 ? -26.41953 -11.50948 44.11298 1.000 46.85873 1741 SER B N 1
ATOM 3339 C CA . SER B 1 234 ? -26.44151 -10.34995 43.23749 1.000 54.32942 1741 SER B CA 1
ATOM 3340 C C . SER B 1 234 ? -27.11628 -10.72105 41.92664 1.000 52.10507 1741 SER B C 1
ATOM 3341 O O . SER B 1 234 ? -26.83562 -11.77798 41.35278 1.000 51.96038 1741 SER B O 1
ATOM 3344 N N . ARG B 1 235 ? -28.01429 -9.86834 41.45308 1.000 50.73924 1742 ARG B N 1
ATOM 3345 C CA . ARG B 1 235 ? -28.68448 -10.13738 40.19082 1.000 52.19041 1742 ARG B CA 1
ATOM 3346 C C . ARG B 1 235 ? -28.51809 -8.94933 39.25843 1.000 54.77111 1742 ARG B C 1
ATOM 3347 O O . ARG B 1 235 ? -28.14676 -7.85103 39.67274 1.000 53.05737 1742 ARG B O 1
ATOM 3355 N N . PHE B 1 236 ? -28.77503 -9.18555 37.97788 1.000 53.61664 1743 PHE B N 1
ATOM 3356 C CA . PHE B 1 236 ? -28.78206 -8.09476 37.00811 1.000 57.50323 1743 PHE B CA 1
ATOM 3357 C C . PHE B 1 236 ? -29.54214 -8.56262 35.77245 1.000 64.48616 1743 PHE B C 1
ATOM 3358 O O . PHE B 1 236 ? -29.02715 -9.38008 35.00307 1.000 66.49937 1743 PHE B O 1
ATOM 3366 N N . ASP B 1 237 ? -30.74663 -8.03112 35.57551 1.000 72.46570 1744 ASP B N 1
ATOM 3367 C CA . ASP B 1 237 ? -31.57215 -8.38226 34.42355 1.000 75.28251 1744 ASP B CA 1
ATOM 3368 C C . ASP B 1 237 ? -31.04145 -7.73745 33.13816 1.000 74.78400 1744 ASP B C 1
ATOM 3369 O O . ASP B 1 237 ? -30.67287 -6.55562 33.11746 1.000 76.61318 1744 ASP B O 1
ATOM 3374 N N . GLY B 1 238 ? -31.02368 -8.51792 32.05483 1.000 72.85792 1745 GLY B N 1
ATOM 3375 C CA . GLY B 1 238 ? -30.49439 -8.06496 30.78407 1.000 68.09783 1745 GLY B CA 1
ATOM 3376 C C . GLY B 1 238 ? -29.06940 -8.48865 30.51950 1.000 62.53749 1745 GLY B C 1
ATOM 3377 O O . GLY B 1 238 ? -28.50565 -8.11648 29.48316 1.000 68.02790 1745 GLY B O 1
ATOM 3378 N N . ALA B 1 239 ? -28.46965 -9.24036 31.42870 1.000 49.71652 1746 ALA B N 1
ATOM 3379 C CA . ALA B 1 239 ? -27.10679 -9.69860 31.24355 1.000 52.45051 1746 ALA B CA 1
ATOM 3380 C C . ALA B 1 239 ? -27.04683 -10.68706 30.09362 1.000 53.96531 1746 ALA B C 1
ATOM 3381 O O . ALA B 1 239 ? -27.85226 -11.61877 30.01625 1.000 54.16217 1746 ALA B O 1
ATOM 3383 N N . HIS B 1 240 ? -26.10322 -10.46302 29.18473 1.000 54.17058 1747 HIS B N 1
ATOM 3384 C CA . HIS B 1 240 ? -25.75716 -11.47626 28.20173 1.000 51.27571 1747 HIS B CA 1
ATOM 3385 C C . HIS B 1 240 ? -25.50948 -12.80080 28.91359 1.000 57.06363 1747 HIS B C 1
ATOM 3386 O O . HIS B 1 240 ? -26.24226 -13.78097 28.72901 1.000 55.50061 1747 HIS B O 1
ATOM 3393 N N . THR B 1 241 ? -24.49753 -12.83068 29.76747 1.000 52.51483 1748 THR B N 1
ATOM 3394 C CA . THR B 1 241 ? -24.19124 -14.01063 30.55323 1.000 51.66854 1748 THR B CA 1
ATOM 3395 C C . THR B 1 241 ? -24.15516 -13.62431 32.02374 1.000 53.36888 1748 THR B C 1
ATOM 3396 O O . THR B 1 241 ? -23.75641 -12.50728 32.38823 1.000 49.80373 1748 THR B O 1
ATOM 3400 N N . SER B 1 242 ? -24.60866 -14.55630 32.85727 1.000 42.02839 1749 SER B N 1
ATOM 3401 C CA . SER B 1 242 ? -24.67095 -14.37952 34.30188 1.000 44.73081 1749 SER B CA 1
ATOM 3402 C C . SER B 1 242 ? -24.26349 -15.69853 34.95236 1.000 56.54462 1749 SER B C 1
ATOM 3403 O O . SER B 1 242 ? -24.95353 -16.71234 34.79094 1.000 52.31425 1749 SER B O 1
ATOM 3406 N N . ALA B 1 243 ? -23.14450 -15.68053 35.68026 1.000 47.45788 1750 ALA B N 1
ATOM 3407 C CA . ALA B 1 243 ? -22.49770 -16.88945 36.15832 1.000 52.51282 1750 ALA B CA 1
ATOM 3408 C C . ALA B 1 243 ? -22.08838 -16.68830 37.60365 1.000 50.17666 1750 ALA B C 1
ATOM 3409 O O . ALA B 1 243 ? -21.51134 -15.65494 37.95745 1.000 46.79245 1750 ALA B O 1
ATOM 3411 N N . GLU B 1 244 ? -22.39944 -17.67427 38.42279 1.000 39.53728 1751 GLU B N 1
ATOM 3412 C CA . GLU B 1 244 ? -21.95062 -17.71348 39.80200 1.000 48.50171 1751 GLU B CA 1
ATOM 3413 C C . GLU B 1 244 ? -20.49434 -18.15183 39.84314 1.000 41.59638 1751 GLU B C 1
ATOM 3414 O O . GLU B 1 244 ? -20.10829 -19.10447 39.16734 1.000 50.08508 1751 GLU B O 1
ATOM 3420 N N . VAL B 1 245 ? -19.69432 -17.45493 40.63308 1.000 41.56257 1752 VAL B N 1
ATOM 3421 C CA . VAL B 1 245 ? -18.27168 -17.74082 40.76923 1.000 40.27845 1752 VAL B CA 1
ATOM 3422 C C . VAL B 1 245 ? -18.02718 -18.09582 42.22987 1.000 50.17426 1752 VAL B C 1
ATOM 3423 O O . VAL B 1 245 ? -18.80466 -17.69701 43.11734 1.000 46.63733 1752 VAL B O 1
ATOM 3427 N N . PRO B 1 246 ? -16.96298 -18.85430 42.52267 1.000 40.75908 1753 PRO B N 1
ATOM 3428 C CA . PRO B 1 246 ? -16.60525 -19.14955 43.91925 1.000 44.17131 1753 PRO B CA 1
ATOM 3429 C C . PRO B 1 246 ? -16.28267 -17.90175 44.73062 1.000 46.08272 1753 PRO B C 1
ATOM 3430 O O . PRO B 1 246 ? -15.78105 -16.90732 44.20567 1.000 44.50011 1753 PRO B O 1
ATOM 3434 N N . GLY B 1 247 ? -16.55786 -17.97814 46.02630 1.000 44.52764 1754 GLY B N 1
ATOM 3435 C CA . GLY B 1 247 ? -16.21703 -16.93822 46.97705 1.000 36.69075 1754 GLY B CA 1
ATOM 3436 C C . GLY B 1 247 ? -17.43602 -16.17242 47.47630 1.000 38.14367 1754 GLY B C 1
ATOM 3437 O O . GLY B 1 247 ? -18.56022 -16.34692 47.01384 1.000 38.78129 1754 GLY B O 1
ATOM 3438 N N . THR B 1 248 ? -17.17755 -15.30313 48.45488 1.000 37.51063 1755 THR B N 1
ATOM 3439 C CA . THR B 1 248 ? -18.15175 -14.31718 48.88771 1.000 43.45759 1755 THR B CA 1
ATOM 3440 C C . THR B 1 248 ? -17.92551 -12.99370 48.16004 1.000 39.64968 1755 THR B C 1
ATOM 3441 O O . THR B 1 248 ? -16.96624 -12.82621 47.40164 1.000 39.78621 1755 THR B O 1
ATOM 3445 N N . HIS B 1 249 ? -18.82112 -12.03716 48.42898 1.000 42.67660 1756 HIS B N 1
ATOM 3446 C CA . HIS B 1 249 ? -18.70091 -10.67163 47.92482 1.000 46.60413 1756 HIS B CA 1
ATOM 3447 C C . HIS B 1 249 ? -17.24794 -10.20313 47.90576 1.000 42.77503 1756 HIS B C 1
ATOM 3448 O O . HIS B 1 249 ? -16.76538 -9.67644 46.90301 1.000 39.22287 1756 HIS B O 1
ATOM 3455 N N . PHE B 1 250 ? -16.51498 -10.47448 48.97626 1.000 44.35168 1757 PHE B N 1
ATOM 3456 C CA . PHE B 1 250 ? -15.13592 -10.02019 49.07712 1.000 40.90414 1757 PHE B CA 1
ATOM 3457 C C . PHE B 1 250 ? -14.13087 -10.98809 48.45951 1.000 51.15365 1757 PHE B C 1
ATOM 3458 O O . PHE B 1 250 ? -13.28342 -10.55931 47.66686 1.000 41.46237 1757 PHE B O 1
ATOM 3466 N N . SER B 1 251 ? -14.21971 -12.29544 48.77740 1.000 44.06580 1758 SER B N 1
ATOM 3467 C CA . SER B 1 251 ? -13.15392 -13.21715 48.38504 1.000 43.59113 1758 SER B CA 1
ATOM 3468 C C . SER B 1 251 ? -13.15536 -13.53074 46.89468 1.000 40.21595 1758 SER B C 1
ATOM 3469 O O . SER B 1 251 ? -12.16224 -14.06504 46.38417 1.000 45.24632 1758 SER B O 1
ATOM 3472 N N . MET B 1 252 ? -14.22274 -13.21455 46.17388 1.000 34.32580 1759 MET B N 1
ATOM 3473 C CA . MET B 1 252 ? -14.17680 -13.44456 44.73254 1.000 42.98661 1759 MET B CA 1
ATOM 3474 C C . MET B 1 252 ? -13.12066 -12.57757 44.03154 1.000 47.53278 1759 MET B C 1
ATOM 3475 O O . MET B 1 252 ? -12.67593 -12.93527 42.93385 1.000 41.18694 1759 MET B O 1
ATOM 3480 N N . MET B 1 253 ? -12.69057 -11.45928 44.63200 1.000 40.74170 1760 MET B N 1
ATOM 3481 C CA . MET B 1 253 ? -11.65368 -10.64701 44.00778 1.000 42.79980 1760 MET B CA 1
ATOM 3482 C C . MET B 1 253 ? -10.27895 -10.89297 44.59679 1.000 47.05664 1760 MET B C 1
ATOM 3483 O O . MET B 1 253 ? -9.30079 -10.27671 44.15747 1.000 45.38362 1760 MET B O 1
ATOM 3488 N N . THR B 1 254 ? -10.18067 -11.76032 45.59022 1.000 44.63932 1761 THR B N 1
ATOM 3489 C CA . THR B 1 254 ? -8.87921 -12.05620 46.16143 1.000 41.69101 1761 THR B CA 1
ATOM 3490 C C . THR B 1 254 ? -8.54808 -13.52852 45.94273 1.000 44.88045 1761 THR B C 1
ATOM 3491 O O . THR B 1 254 ? -8.04202 -13.91791 44.87521 1.000 39.55336 1761 THR B O 1
ATOM 3495 N N . GLU B 1 255 ? -8.88723 -14.35159 46.93356 1.000 45.30065 1762 GLU B N 1
ATOM 3496 C CA . GLU B 1 255 ? -8.54901 -15.76848 46.89176 1.000 40.64824 1762 GLU B CA 1
ATOM 3497 C C . GLU B 1 255 ? -9.12377 -16.44334 45.65260 1.000 43.23612 1762 GLU B C 1
ATOM 3498 O O . GLU B 1 255 ? -8.43706 -17.22126 44.98433 1.000 48.96241 1762 GLU B O 1
ATOM 3504 N N . HIS B 1 256 ? -10.37657 -16.14870 45.31393 1.000 40.76185 1763 HIS B N 1
ATOM 3505 C CA . HIS B 1 256 ? -10.99984 -16.71378 44.12354 1.000 35.83855 1763 HIS B CA 1
ATOM 3506 C C . HIS B 1 256 ? -10.94905 -15.77715 42.91094 1.000 48.70280 1763 HIS B C 1
ATOM 3507 O O . HIS B 1 256 ? -11.72795 -15.94182 41.95883 1.000 52.27947 1763 HIS B O 1
ATOM 3514 N N . ALA B 1 257 ? -10.02623 -14.82041 42.91254 1.000 43.33955 1764 ALA B N 1
ATOM 3515 C CA . ALA B 1 257 ? -9.80563 -14.02382 41.71015 1.000 47.63847 1764 ALA B CA 1
ATOM 3516 C C . ALA B 1 257 ? -9.35005 -14.85735 40.51754 1.000 44.18314 1764 ALA B C 1
ATOM 3517 O O . ALA B 1 257 ? -9.73741 -14.51056 39.38139 1.000 39.61083 1764 ALA B O 1
ATOM 3519 N N . PRO B 1 258 ? -8.50845 -15.90570 40.67307 1.000 40.95195 1765 PRO B N 1
ATOM 3520 C CA . PRO B 1 258 ? -8.15880 -16.70289 39.49108 1.000 40.93180 1765 PRO B CA 1
ATOM 3521 C C . PRO B 1 258 ? -9.36787 -17.18627 38.72473 1.000 36.15256 1765 PRO B C 1
ATOM 3522 O O . PRO B 1 258 ? -9.39850 -17.08162 37.48577 1.000 44.15585 1765 PRO B O 1
ATOM 3526 N N . VAL B 1 259 ? -10.40260 -17.64174 39.42017 1.000 43.28421 1766 VAL B N 1
ATOM 3527 C CA . VAL B 1 259 ? -11.55557 -18.19856 38.71936 1.000 43.29641 1766 VAL B CA 1
ATOM 3528 C C . VAL B 1 259 ? -12.37280 -17.08368 38.08794 1.000 37.01958 1766 VAL B C 1
ATOM 3529 O O . VAL B 1 259 ? -12.73852 -17.14819 36.90727 1.000 41.27908 1766 VAL B O 1
ATOM 3533 N N . THR B 1 260 ? -12.70475 -16.07144 38.88473 1.000 39.20621 1767 THR B N 1
ATOM 3534 C CA . THR B 1 260 ? -13.29215 -14.83094 38.37211 1.000 41.24904 1767 THR B CA 1
ATOM 3535 C C . THR B 1 260 ? -12.58977 -14.32103 37.11422 1.000 38.50724 1767 THR B C 1
ATOM 3536 O O . THR B 1 260 ? -13.23890 -14.02555 36.10045 1.000 40.45618 1767 THR B O 1
ATOM 3540 N N . ALA B 1 261 ? -11.25514 -14.19598 37.17792 1.000 35.74360 1768 ALA B N 1
ATOM 3541 C CA . ALA B 1 261 ? -10.47491 -13.70826 36.03920 1.000 37.21920 1768 ALA B CA 1
ATOM 3542 C C . ALA B 1 261 ? -10.56396 -14.65614 34.85073 1.000 48.85580 1768 ALA B C 1
ATOM 3543 O O . ALA B 1 261 ? -10.70031 -14.20409 33.70358 1.000 38.74266 1768 ALA B O 1
ATOM 3545 N N . ALA B 1 262 ? -10.45581 -15.97814 35.09869 1.000 39.83790 1769 ALA B N 1
ATOM 3546 C CA . ALA B 1 262 ? -10.58495 -16.92718 33.99474 1.000 43.75852 1769 ALA B CA 1
ATOM 3547 C C . ALA B 1 262 ? -11.97485 -16.86199 33.40078 1.000 39.08416 1769 ALA B C 1
ATOM 3548 O O . ALA B 1 262 ? -12.13661 -17.00851 32.18441 1.000 42.18601 1769 ALA B O 1
ATOM 3550 N N . THR B 1 263 ? -12.98294 -16.60052 34.23707 1.000 38.59677 1770 THR B N 1
ATOM 3551 C CA . THR B 1 263 ? -14.34377 -16.55023 33.72560 1.000 37.39139 1770 THR B CA 1
ATOM 3552 C C . THR B 1 263 ? -14.53016 -15.36590 32.78756 1.000 43.57095 1770 THR B C 1
ATOM 3553 O O . THR B 1 263 ? -15.14262 -15.51348 31.72470 1.000 46.18448 1770 THR B O 1
ATOM 3557 N N . VAL B 1 264 ? -13.97074 -14.19040 33.13440 1.000 43.87850 1771 VAL B N 1
ATOM 3558 C CA . VAL B 1 264 ? -14.12094 -13.01321 32.27120 1.000 32.91605 1771 VAL B CA 1
ATOM 3559 C C . VAL B 1 264 ? -13.38799 -13.22735 30.95567 1.000 41.15715 1771 VAL B C 1
ATOM 3560 O O . VAL B 1 264 ? -13.90527 -12.92706 29.87296 1.000 43.25310 1771 VAL B O 1
ATOM 3564 N N . HIS B 1 265 ? -12.13965 -13.69369 31.04617 1.000 46.16561 1772 HIS B N 1
ATOM 3565 C CA . HIS B 1 265 ? -11.29140 -13.85329 29.87097 1.000 44.06407 1772 HIS B CA 1
ATOM 3566 C C . HIS B 1 265 ? -11.92380 -14.80703 28.87435 1.000 48.11757 1772 HIS B C 1
ATOM 3567 O O . HIS B 1 265 ? -11.98204 -14.51856 27.67579 1.000 51.92020 1772 HIS B O 1
ATOM 3574 N N . LYS B 1 266 ? -12.42264 -15.94493 29.36902 1.000 50.84310 1773 LYS B N 1
ATOM 3575 C CA . LYS B 1 266 ? -13.18031 -16.87389 28.53771 1.000 52.19412 1773 LYS B CA 1
ATOM 3576 C C . LYS B 1 266 ? -14.36977 -16.17979 27.87751 1.000 53.67737 1773 LYS B C 1
ATOM 3577 O O . LYS B 1 266 ? -14.52929 -16.23931 26.65664 1.000 51.75533 1773 LYS B O 1
ATOM 3583 N N . TRP B 1 267 ? -15.20190 -15.48902 28.66369 1.000 48.19180 1774 TRP B N 1
ATOM 3584 C CA . TRP B 1 267 ? -16.39952 -14.86492 28.10312 1.000 49.99990 1774 TRP B CA 1
ATOM 3585 C C . TRP B 1 267 ? -16.08984 -13.73731 27.11641 1.000 53.44603 1774 TRP B C 1
ATOM 3586 O O . TRP B 1 267 ? -16.93173 -13.43285 26.26207 1.000 50.63853 1774 TRP B O 1
ATOM 3597 N N . LEU B 1 268 ? -14.91017 -13.11281 27.20076 1.000 49.74298 1775 LEU B N 1
ATOM 3598 C CA . LEU B 1 268 ? -14.60209 -12.03638 26.26566 1.000 57.79034 1775 LEU B CA 1
ATOM 3599 C C . LEU B 1 268 ? -14.37842 -12.55090 24.84646 1.000 61.03540 1775 LEU B C 1
ATOM 3600 O O . LEU B 1 268 ? -14.41934 -11.76481 23.89328 1.000 65.08862 1775 LEU B O 1
ATOM 3605 N N . ASP B 1 269 ? -14.16963 -13.84901 24.67732 1.000 61.27940 1776 ASP B N 1
ATOM 3606 C CA . ASP B 1 269 ? -13.96319 -14.39275 23.34442 1.000 66.99879 1776 ASP B CA 1
ATOM 3607 C C . ASP B 1 269 ? -15.25666 -14.80337 22.64440 1.000 69.53160 1776 ASP B C 1
ATOM 3608 O O . ASP B 1 269 ? -15.26876 -14.86280 21.40900 1.000 79.92952 1776 ASP B O 1
ATOM 3613 N N . GLU B 1 270 ? -16.34716 -15.04516 23.38535 1.000 68.13399 1777 GLU B N 1
ATOM 3614 C CA . GLU B 1 270 ? -17.64113 -15.35393 22.76238 1.000 71.29304 1777 GLU B CA 1
ATOM 3615 C C . GLU B 1 270 ? -18.29890 -14.10890 22.17447 1.000 78.38412 1777 GLU B C 1
ATOM 3616 O O . GLU B 1 270 ? -18.44496 -13.98183 20.95370 1.000 86.83801 1777 GLU B O 1
ATOM 3622 N N . VAL B 1 271 ? -18.72487 -13.19689 23.04252 1.000 76.27022 1778 VAL B N 1
ATOM 3623 C CA . VAL B 1 271 ? -19.35525 -11.94707 22.63892 1.000 74.13676 1778 VAL B CA 1
ATOM 3624 C C . VAL B 1 271 ? -18.53710 -11.22123 21.57027 1.000 81.75862 1778 VAL B C 1
ATOM 3625 O O . VAL B 1 271 ? -17.32305 -11.41167 21.45558 1.000 81.12446 1778 VAL B O 1
ATOM 3629 N N . GLY C 1 1 ? -5.99252 21.26247 57.64018 1.000 55.70855 1508 GLY C N 1
ATOM 3630 C CA . GLY C 1 1 ? -6.89533 20.99468 58.75556 1.000 67.65560 1508 GLY C CA 1
ATOM 3631 C C . GLY C 1 1 ? -7.76537 19.75293 58.58072 1.000 59.94753 1508 GLY C C 1
ATOM 3632 O O . GLY C 1 1 ? -7.85390 19.20303 57.48388 1.000 64.21379 1508 GLY C O 1
ATOM 3633 N N . SER C 1 2 ? -8.40669 19.30217 59.65641 1.000 61.19919 1509 SER C N 1
ATOM 3634 C CA . SER C 1 2 ? -9.29061 18.14517 59.57053 1.000 52.19480 1509 SER C CA 1
ATOM 3635 C C . SER C 1 2 ? -10.57874 18.51401 58.82898 1.000 53.00625 1509 SER C C 1
ATOM 3636 O O . SER C 1 2 ? -10.91764 19.68767 58.65199 1.000 51.53106 1509 SER C O 1
ATOM 3639 N N . ALA C 1 3 ? -11.31394 17.49198 58.38798 1.000 45.27750 1510 ALA C N 1
ATOM 3640 C CA . ALA C 1 3 ? -12.52432 17.77727 57.62443 1.000 45.40720 1510 ALA C CA 1
ATOM 3641 C C . ALA C 1 3 ? -13.63561 18.35235 58.49548 1.000 49.18540 1510 ALA C C 1
ATOM 3642 O O . ALA C 1 3 ? -14.51484 19.06385 57.98330 1.000 47.38432 1510 ALA C O 1
ATOM 3644 N N . LEU C 1 4 ? -13.61911 18.08008 59.79426 1.000 41.86454 1511 LEU C N 1
ATOM 3645 C CA . LEU C 1 4 ? -14.54990 18.78250 60.66510 1.000 42.75214 1511 LEU C CA 1
ATOM 3646 C C . LEU C 1 4 ? -14.14648 20.24270 60.82251 1.000 46.08913 1511 LEU C C 1
ATOM 3647 O O . LEU C 1 4 ? -14.99716 21.13814 60.82697 1.000 46.38232 1511 LEU C O 1
ATOM 3652 N N . VAL C 1 5 ? -12.84489 20.48907 60.95100 1.000 48.09657 1512 VAL C N 1
ATOM 3653 C CA . VAL C 1 5 ? -12.32835 21.84697 61.08654 1.000 46.78371 1512 VAL C CA 1
ATOM 3654 C C . VAL C 1 5 ? -12.77141 22.68179 59.89920 1.000 44.76967 1512 VAL C C 1
ATOM 3655 O O . VAL C 1 5 ? -13.56312 23.61639 60.04378 1.000 46.21415 1512 VAL C O 1
ATOM 3659 N N . GLU C 1 6 ? -12.32096 22.30631 58.69642 1.000 44.62981 1513 GLU C N 1
ATOM 3660 C CA . GLU C 1 6 ? -12.76913 22.97612 57.47964 1.000 46.21647 1513 GLU C CA 1
ATOM 3661 C C . GLU C 1 6 ? -14.28931 23.09353 57.41981 1.000 47.73574 1513 GLU C C 1
ATOM 3662 O O . GLU C 1 6 ? -14.81566 24.10726 56.94794 1.000 49.18491 1513 GLU C O 1
ATOM 3668 N N . MET C 1 7 ? -15.01803 22.07055 57.87843 1.000 44.01047 1514 MET C N 1
ATOM 3669 C CA . MET C 1 7 ? -16.47816 22.15687 57.83894 1.000 45.70921 1514 MET C CA 1
ATOM 3670 C C . MET C 1 7 ? -16.98197 23.32602 58.67409 1.000 46.40433 1514 MET C C 1
ATOM 3671 O O . MET C 1 7 ? -17.82255 24.11199 58.22049 1.000 41.97389 1514 MET C O 1
ATOM 3676 N N . TYR C 1 8 ? -16.51015 23.42869 59.91514 1.000 42.50662 1515 TYR C N 1
ATOM 3677 C CA . TYR C 1 8 ? -16.96947 24.51096 60.77857 1.000 50.36912 1515 TYR C CA 1
ATOM 3678 C C . TYR C 1 8 ? -16.62230 25.87899 60.18509 1.000 50.59220 1515 TYR C C 1
ATOM 3679 O O . TYR C 1 8 ? -17.48349 26.76077 60.09866 1.000 48.42614 1515 TYR C O 1
ATOM 3688 N N . ARG C 1 9 ? -15.37008 26.05771 59.74846 1.000 46.49881 1516 ARG C N 1
ATOM 3689 C CA . ARG C 1 9 ? -14.94617 27.30513 59.11601 1.000 49.39904 1516 ARG C CA 1
ATOM 3690 C C . ARG C 1 9 ? -15.90275 27.72041 58.01219 1.000 48.30817 1516 ARG C C 1
ATOM 3691 O O . ARG C 1 9 ? -16.46694 28.82072 58.03100 1.000 57.61003 1516 ARG C O 1
ATOM 3699 N N . ARG C 1 10 ? -16.08899 26.84188 57.03488 1.000 36.85347 1517 ARG C N 1
ATOM 3700 C CA . ARG C 1 10 ? -16.97071 27.13758 55.91328 1.000 49.49135 1517 ARG C CA 1
ATOM 3701 C C . ARG C 1 10 ? -18.41663 27.38241 56.34962 1.000 54.24259 1517 ARG C C 1
ATOM 3702 O O . ARG C 1 10 ? -19.11550 28.20863 55.74009 1.000 51.67624 1517 ARG C O 1
ATOM 3710 N N . ALA C 1 11 ? -18.87833 26.68817 57.40029 1.000 48.27137 1518 ALA C N 1
ATOM 3711 C CA . ALA C 1 11 ? -20.28289 26.76813 57.80006 1.000 45.36556 1518 ALA C CA 1
ATOM 3712 C C . ALA C 1 11 ? -20.62524 28.12191 58.40020 1.000 50.62100 1518 ALA C C 1
ATOM 3713 O O . ALA C 1 11 ? -21.71456 28.65551 58.16586 1.000 53.26103 1518 ALA C O 1
ATOM 3715 N N . VAL C 1 12 ? -19.74396 28.65465 59.24010 1.000 47.27350 1519 VAL C N 1
ATOM 3716 C CA . VAL C 1 12 ? -20.02014 29.93897 59.86241 1.000 54.93577 1519 VAL C CA 1
ATOM 3717 C C . VAL C 1 12 ? -19.88451 31.05483 58.83614 1.000 53.81571 1519 VAL C C 1
ATOM 3718 O O . VAL C 1 12 ? -20.71532 31.97174 58.78160 1.000 55.11918 1519 VAL C O 1
ATOM 3722 N N . ALA C 1 13 ? -18.88043 30.94811 57.95793 1.000 50.19957 1520 ALA C N 1
ATOM 3723 C CA . ALA C 1 13 ? -18.69677 31.91390 56.88594 1.000 50.75010 1520 ALA C CA 1
ATOM 3724 C C . ALA C 1 13 ? -19.86333 31.91735 55.91806 1.000 55.48110 1520 ALA C C 1
ATOM 3725 O O . ALA C 1 13 ? -20.05695 32.90395 55.20400 1.000 57.79678 1520 ALA C O 1
ATOM 3727 N N . THR C 1 14 ? -20.65734 30.84628 55.88343 1.000 54.73283 1521 THR C N 1
ATOM 3728 C CA . THR C 1 14 ? -21.78494 30.76119 54.96237 1.000 50.65563 1521 THR C CA 1
ATOM 3729 C C . THR C 1 14 ? -23.12147 30.64437 55.69701 1.000 54.61779 1521 THR C C 1
ATOM 3730 O O . THR C 1 14 ? -24.10371 30.16059 55.11911 1.000 55.76797 1521 THR C O 1
ATOM 3734 N N . GLY C 1 15 ? -23.18160 31.10825 56.94818 1.000 52.84492 1522 GLY C N 1
ATOM 3735 C CA . GLY C 1 15 ? -24.40420 31.03793 57.73754 1.000 68.22506 1522 GLY C CA 1
ATOM 3736 C C . GLY C 1 15 ? -24.95255 29.63994 57.95506 1.000 69.66839 1522 GLY C C 1
ATOM 3737 O O . GLY C 1 15 ? -26.17400 29.46623 58.04583 1.000 73.83470 1522 GLY C O 1
ATOM 3738 N N . ARG C 1 16 ? -24.08411 28.62909 58.03457 1.000 60.92880 1523 ARG C N 1
ATOM 3739 C CA . ARG C 1 16 ? -24.51541 27.24942 58.22509 1.000 63.32568 1523 ARG C CA 1
ATOM 3740 C C . ARG C 1 16 ? -24.03651 26.67885 59.55928 1.000 60.12475 1523 ARG C C 1
ATOM 3741 O O . ARG C 1 16 ? -24.00658 25.45135 59.73890 1.000 55.88488 1523 ARG C O 1
ATOM 3749 N N . ALA C 1 17 ? -23.65888 27.55803 60.49280 1.000 50.74313 1524 ALA C N 1
ATOM 3750 C CA . ALA C 1 17 ? -23.11362 27.12658 61.77346 1.000 51.88009 1524 ALA C CA 1
ATOM 3751 C C . ALA C 1 17 ? -24.05835 26.16705 62.47874 1.000 56.47306 1524 ALA C C 1
ATOM 3752 O O . ALA C 1 17 ? -23.64340 25.08776 62.91626 1.000 48.77771 1524 ALA C O 1
ATOM 3754 N N . ALA C 1 18 ? -25.33926 26.53593 62.57887 1.000 50.49578 1525 ALA C N 1
ATOM 3755 C CA . ALA C 1 18 ? -26.31696 25.66449 63.22233 1.000 47.65486 1525 ALA C CA 1
ATOM 3756 C C . ALA C 1 18 ? -26.28194 24.26382 62.63014 1.000 52.99004 1525 ALA C C 1
ATOM 3757 O O . ALA C 1 18 ? -26.24484 23.26979 63.35978 1.000 50.40830 1525 ALA C O 1
ATOM 3759 N N . GLU C 1 19 ? -26.29333 24.16662 61.29767 1.000 56.67963 1526 GLU C N 1
ATOM 3760 C CA . GLU C 1 19 ? -26.24222 22.85278 60.66944 1.000 52.97107 1526 GLU C CA 1
ATOM 3761 C C . GLU C 1 19 ? -24.95957 22.11977 61.04075 1.000 54.10905 1526 GLU C C 1
ATOM 3762 O O . GLU C 1 19 ? -24.97056 20.89786 61.23933 1.000 51.42645 1526 GLU C O 1
ATOM 3768 N N . ALA C 1 20 ? -23.84502 22.85939 61.14925 1.000 51.29508 1527 ALA C N 1
ATOM 3769 C CA . ALA C 1 20 ? -22.56987 22.25428 61.51418 1.000 47.50277 1527 ALA C CA 1
ATOM 3770 C C . ALA C 1 20 ? -22.59626 21.70373 62.93599 1.000 43.54310 1527 ALA C C 1
ATOM 3771 O O . ALA C 1 20 ? -22.02383 20.64048 63.20216 1.000 44.88645 1527 ALA C O 1
ATOM 3773 N N . VAL C 1 21 ? -23.25830 22.40519 63.85856 1.000 39.61883 1528 VAL C N 1
ATOM 3774 C CA . VAL C 1 21 ? -23.27724 21.97014 65.24980 1.000 43.37903 1528 VAL C CA 1
ATOM 3775 C C . VAL C 1 21 ? -24.07482 20.67310 65.40672 1.000 43.13579 1528 VAL C C 1
ATOM 3776 O O . VAL C 1 21 ? -23.69263 19.78904 66.17698 1.000 43.00416 1528 VAL C O 1
ATOM 3780 N N . GLU C 1 22 ? -25.18356 20.53106 64.67571 1.000 45.54711 1529 GLU C N 1
ATOM 3781 C CA . GLU C 1 22 ? -25.90922 19.26246 64.67527 1.000 51.94460 1529 GLU C CA 1
ATOM 3782 C C . GLU C 1 22 ? -25.03835 18.12752 64.14836 1.000 48.15282 1529 GLU C C 1
ATOM 3783 O O . GLU C 1 22 ? -25.01015 17.03207 64.72695 1.000 43.19111 1529 GLU C O 1
ATOM 3789 N N . VAL C 1 23 ? -24.34224 18.36735 63.02926 1.000 41.99393 1530 VAL C N 1
ATOM 3790 C CA . VAL C 1 23 ? -23.40961 17.37600 62.49097 1.000 46.03552 1530 VAL C CA 1
ATOM 3791 C C . VAL C 1 23 ? -22.42099 16.94742 63.56339 1.000 45.26090 1530 VAL C C 1
ATOM 3792 O O . VAL C 1 23 ? -22.19781 15.75109 63.78811 1.000 47.27156 1530 VAL C O 1
ATOM 3796 N N . LEU C 1 24 ? -21.84780 17.92860 64.26522 1.000 39.45607 1531 LEU C N 1
ATOM 3797 C CA . LEU C 1 24 ? -20.82359 17.66076 65.27002 1.000 37.18270 1531 LEU C CA 1
ATOM 3798 C C . LEU C 1 24 ? -21.38195 16.91694 66.46865 1.000 40.20062 1531 LEU C C 1
ATOM 3799 O O . LEU C 1 24 ? -20.67937 16.08421 67.05759 1.000 35.69846 1531 LEU C O 1
ATOM 3804 N N . GLY C 1 25 ? -22.60826 17.25219 66.88970 1.000 33.38554 1532 GLY C N 1
ATOM 3805 C CA . GLY C 1 25 ? -23.22305 16.52008 67.98352 1.000 40.58144 1532 GLY C CA 1
ATOM 3806 C C . GLY C 1 25 ? -23.40962 15.05693 67.63177 1.000 49.97769 1532 GLY C C 1
ATOM 3807 O O . GLY C 1 25 ? -23.20051 14.16905 68.46644 1.000 44.98721 1532 GLY C O 1
ATOM 3808 N N . THR C 1 26 ? -23.77240 14.79003 66.37462 1.000 40.66613 1533 THR C N 1
ATOM 3809 C CA . THR C 1 26 ? -23.90714 13.42120 65.90208 1.000 46.14325 1533 THR C CA 1
ATOM 3810 C C . THR C 1 26 ? -22.55792 12.70807 65.89093 1.000 48.21987 1533 THR C C 1
ATOM 3811 O O . THR C 1 26 ? -22.43751 11.57514 66.38323 1.000 46.35445 1533 THR C O 1
ATOM 3815 N N . VAL C 1 27 ? -21.52218 13.35545 65.34737 1.000 39.59648 1534 VAL C N 1
ATOM 3816 C CA . VAL C 1 27 ? -20.19002 12.75295 65.41985 1.000 41.79224 1534 VAL C CA 1
ATOM 3817 C C . VAL C 1 27 ? -19.84308 12.43906 66.86772 1.000 46.53979 1534 VAL C C 1
ATOM 3818 O O . VAL C 1 27 ? -19.31825 11.36001 67.17763 1.000 41.20347 1534 VAL C O 1
ATOM 3822 N N . ALA C 1 28 ? -20.20353 13.35035 67.78270 1.000 37.60259 1535 ALA C N 1
ATOM 3823 C CA . ALA C 1 28 ? -19.82698 13.24028 69.18358 1.000 39.47344 1535 ALA C CA 1
ATOM 3824 C C . ALA C 1 28 ? -20.46799 12.04892 69.88531 1.000 48.29042 1535 ALA C C 1
ATOM 3825 O O . ALA C 1 28 ? -19.95197 11.62274 70.92494 1.000 45.00231 1535 ALA C O 1
ATOM 3827 N N . THR C 1 29 ? -21.58056 11.51338 69.36077 1.000 43.13927 1536 THR C N 1
ATOM 3828 C CA . THR C 1 29 ? -22.15044 10.30745 69.94637 1.000 46.98428 1536 THR C CA 1
ATOM 3829 C C . THR C 1 29 ? -21.30218 9.06282 69.69910 1.000 52.53493 1536 THR C C 1
ATOM 3830 O O . THR C 1 29 ? -21.56139 8.03191 70.32991 1.000 54.55319 1536 THR C O 1
ATOM 3834 N N . PHE C 1 30 ? -20.30699 9.11955 68.80906 1.000 47.25196 1537 PHE C N 1
ATOM 3835 C CA . PHE C 1 30 ? -19.39651 7.99897 68.63452 1.000 47.40673 1537 PHE C CA 1
ATOM 3836 C C . PHE C 1 30 ? -18.19674 8.08887 69.54987 1.000 53.77976 1537 PHE C C 1
ATOM 3837 O O . PHE C 1 30 ? -17.37299 7.16179 69.56383 1.000 54.26786 1537 PHE C O 1
ATOM 3845 N N . ARG C 1 31 ? -18.10186 9.16283 70.30703 1.000 41.45978 1538 ARG C N 1
ATOM 3846 C CA . ARG C 1 31 ? -17.01346 9.45142 71.21581 1.000 49.15862 1538 ARG C CA 1
ATOM 3847 C C . ARG C 1 31 ? -17.20990 8.69000 72.51858 1.000 43.61525 1538 ARG C C 1
ATOM 3848 O O . ARG C 1 31 ? -18.33968 8.46612 72.94326 1.000 43.89947 1538 ARG C O 1
ATOM 3856 N N . PRO C 1 32 ? -16.11957 8.30177 73.17360 1.000 44.63909 1539 PRO C N 1
ATOM 3857 C CA . PRO C 1 32 ? -16.22614 7.72619 74.52281 1.000 43.03802 1539 PRO C CA 1
ATOM 3858 C C . PRO C 1 32 ? -16.90135 8.67373 75.51198 1.000 47.12237 1539 PRO C C 1
ATOM 3859 O O . PRO C 1 32 ? -16.74354 9.89608 75.44672 1.000 45.41891 1539 PRO C O 1
ATOM 3863 N N . VAL C 1 33 ? -17.62765 8.08503 76.47094 1.000 40.31760 1540 VAL C N 1
ATOM 3864 C CA . VAL C 1 33 ? -18.37439 8.82439 77.48272 1.000 45.17747 1540 VAL C CA 1
ATOM 3865 C C . VAL C 1 33 ? -17.96152 8.33610 78.85933 1.000 46.61389 1540 VAL C C 1
ATOM 3866 O O . VAL C 1 33 ? -17.34690 7.28013 79.01669 1.000 44.54282 1540 VAL C O 1
ATOM 3870 N N . PHE C 1 34 ? -18.34527 9.09787 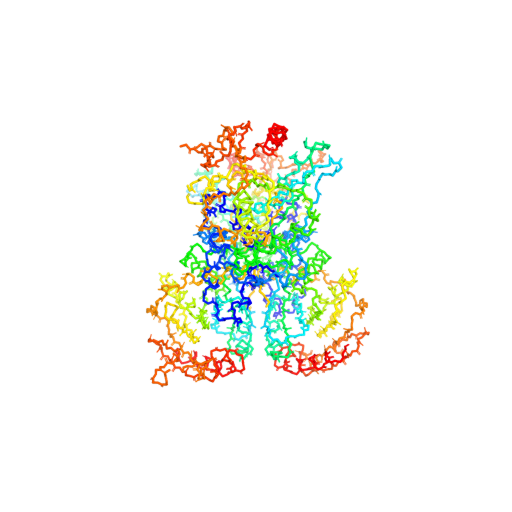79.87331 1.000 45.47839 1541 PHE C N 1
ATOM 3871 C CA . PHE C 1 34 ? -18.32278 8.58845 81.23375 1.000 47.45252 1541 PHE C CA 1
ATOM 3872 C C . PHE C 1 34 ? -19.73392 8.63893 81.80852 1.000 53.90996 1541 PHE C C 1
ATOM 3873 O O . PHE C 1 34 ? -20.42136 9.66380 81.70649 1.000 53.00025 1541 PHE C O 1
ATOM 3881 N N . ARG C 1 35 ? -20.16759 7.51782 82.39089 1.000 52.12546 1542 ARG C N 1
ATOM 3882 C CA . ARG C 1 35 ? -21.51459 7.38384 82.93004 1.000 51.88385 1542 ARG C CA 1
ATOM 3883 C C . ARG C 1 35 ? -21.58791 7.67989 84.40732 1.000 47.81343 1542 ARG C C 1
ATOM 3884 O O . ARG C 1 35 ? -22.69584 7.81277 84.92934 1.000 49.24373 1542 ARG C O 1
ATOM 3892 N N . SER C 1 36 ? -20.44951 7.80199 85.08472 1.000 47.24013 1543 SER C N 1
ATOM 3893 C CA . SER C 1 36 ? -20.44229 8.11162 86.50650 1.000 53.96884 1543 SER C CA 1
ATOM 3894 C C . SER C 1 36 ? -19.19868 8.92396 86.81482 1.000 54.44142 1543 SER C C 1
ATOM 3895 O O . SER C 1 36 ? -18.15470 8.71352 86.18583 1.000 51.65229 1543 SER C O 1
ATOM 3898 N N . PRO C 1 37 ? -19.26152 9.82991 87.79114 1.000 51.05225 1544 PRO C N 1
ATOM 3899 C CA . PRO C 1 37 ? -18.05094 10.58328 88.15558 1.000 52.36583 1544 PRO C CA 1
ATOM 3900 C C . PRO C 1 37 ? -16.87115 9.69148 88.47731 1.000 58.54776 1544 PRO C C 1
ATOM 3901 O O . PRO C 1 37 ? -15.71647 10.10487 88.30518 1.000 63.54813 1544 PRO C O 1
ATOM 3905 N N . ASP C 1 38 ? -17.14516 8.45850 88.91159 1.000 62.16458 1545 ASP C N 1
ATOM 3906 C CA . ASP C 1 38 ? -16.11163 7.49619 89.27734 1.000 61.09343 1545 ASP C CA 1
ATOM 3907 C C . ASP C 1 38 ? -15.12649 7.25339 88.14284 1.000 60.67071 1545 ASP C C 1
ATOM 3908 O O . ASP C 1 38 ? -13.93586 7.02296 88.38722 1.000 57.31841 1545 ASP C O 1
ATOM 3913 N N . GLU C 1 39 ? -15.60084 7.30244 86.90148 1.000 59.14912 1546 GLU C N 1
ATOM 3914 C CA . GLU C 1 39 ? -14.79832 6.91954 85.74989 1.000 57.32600 1546 GLU C CA 1
ATOM 3915 C C . GLU C 1 39 ? -13.80164 7.98135 85.31305 1.000 54.58258 1546 GLU C C 1
ATOM 3916 O O . GLU C 1 39 ? -13.02316 7.72581 84.38362 1.000 52.67634 1546 GLU C O 1
ATOM 3922 N N . LEU C 1 40 ? -13.81293 9.16762 85.91880 1.000 60.52491 1547 LEU C N 1
ATOM 3923 C CA . LEU C 1 40 ? -12.88939 10.19769 85.46328 1.000 58.83422 1547 LEU C CA 1
ATOM 3924 C C . LEU C 1 40 ? -11.45694 9.92248 85.89567 1.000 62.28177 1547 LEU C C 1
ATOM 3925 O O . LEU C 1 40 ? -10.51903 10.36798 85.22547 1.000 68.42415 1547 LEU C O 1
ATOM 3930 N N . GLY C 1 41 ? -11.25865 9.18023 86.97174 1.000 61.90054 1548 GLY C N 1
ATOM 3931 C CA . GLY C 1 41 ? -9.92155 9.08676 87.51335 1.000 68.55305 1548 GLY C CA 1
ATOM 3932 C C . GLY C 1 41 ? -9.67086 10.30409 88.37644 1.000 72.03375 1548 GLY C C 1
ATOM 3933 O O . GLY C 1 41 ? -9.41312 10.18219 89.58039 1.000 69.07484 1548 GLY C O 1
ATOM 3934 N N . GLU C 1 42 ? -9.77490 11.49122 87.77778 1.000 65.47973 1549 GLU C N 1
ATOM 3935 C CA . GLU C 1 42 ? -9.66487 12.72480 88.53140 1.000 55.29559 1549 GLU C CA 1
ATOM 3936 C C . GLU C 1 42 ? -10.89138 13.59905 88.30681 1.000 48.96739 1549 GLU C C 1
ATOM 3937 O O . GLU C 1 42 ? -11.34010 13.76490 87.16276 1.000 46.78885 1549 GLU C O 1
ATOM 3943 N N . PRO C 1 43 ? -11.46005 14.16619 89.35924 1.000 41.05279 1550 PRO C N 1
ATOM 3944 C CA . PRO C 1 43 ? -12.52426 15.14204 89.18765 1.000 48.14765 1550 PRO C CA 1
ATOM 3945 C C . PRO C 1 43 ? -12.06354 16.28290 88.29489 1.000 52.54189 1550 PRO C C 1
ATOM 3946 O O . PRO C 1 43 ? -10.85335 16.54425 88.17835 1.000 47.33011 1550 PRO C O 1
ATOM 3950 N N . PRO C 1 44 ? -12.99180 16.96029 87.62399 1.000 51.62330 1551 PRO C N 1
ATOM 3951 C CA . PRO C 1 44 ? -12.60998 18.09641 86.77584 1.000 43.04971 1551 PRO C CA 1
ATOM 3952 C C . PRO C 1 44 ? -11.65769 19.02102 87.51621 1.000 40.39279 1551 PRO C C 1
ATOM 3953 O O . PRO C 1 44 ? -11.85627 19.33935 88.69260 1.000 41.27875 1551 PRO C O 1
ATOM 3957 N N . ALA C 1 45 ? -10.57263 19.38444 86.84619 1.000 40.35385 1552 ALA C N 1
ATOM 3958 C CA . ALA C 1 45 ? -9.60736 20.29793 87.43129 1.000 45.52773 1552 ALA C CA 1
ATOM 3959 C C . ALA C 1 45 ? -10.16175 21.72094 87.41096 1.000 45.88330 1552 ALA C C 1
ATOM 3960 O O . ALA C 1 45 ? -10.93716 22.08511 86.52658 1.000 52.07678 1552 ALA C O 1
ATOM 3962 N N . LEU C 1 46 ? -9.78189 22.51710 88.40891 1.000 53.32206 1553 LEU C N 1
ATOM 3963 C CA . LEU C 1 46 ? -10.15419 23.92998 88.47954 1.000 38.92774 1553 LEU C CA 1
ATOM 3964 C C . LEU C 1 46 ? -8.91994 24.78238 88.26685 1.000 47.65794 1553 LEU C C 1
ATOM 3965 O O . LEU C 1 46 ? -7.87647 24.53042 88.87908 1.000 48.58978 1553 LEU C O 1
ATOM 3970 N N . VAL C 1 47 ? -9.03978 25.79168 87.41043 1.000 43.56607 1554 VAL C N 1
ATOM 3971 C CA . VAL C 1 47 ? -7.86479 26.55819 87.01240 1.000 42.40272 1554 VAL C CA 1
ATOM 3972 C C . VAL C 1 47 ? -7.88933 27.93220 87.67908 1.000 38.82103 1554 VAL C C 1
ATOM 3973 O O . VAL C 1 47 ? -8.58000 28.84547 87.19877 1.000 38.90845 1554 VAL C O 1
ATOM 3977 N N . PRO C 1 48 ? -7.16195 28.11400 88.78309 1.000 39.87007 1555 PRO C N 1
ATOM 3978 C CA . PRO C 1 48 ? -7.00790 29.45772 89.37130 1.000 39.35040 1555 PRO C CA 1
ATOM 3979 C C . PRO C 1 48 ? -6.46169 30.46027 88.36208 1.000 36.95970 1555 PRO C C 1
ATOM 3980 O O . PRO C 1 48 ? -5.43310 30.21801 87.72801 1.000 37.62420 1555 PRO C O 1
ATOM 3984 N N . LEU C 1 49 ? -7.14537 31.59959 88.22497 1.000 36.74101 1556 LEU C N 1
ATOM 3985 C CA . LEU C 1 49 ? -6.60238 32.71319 87.44309 1.000 45.33993 1556 LEU C CA 1
ATOM 3986 C C . LEU C 1 49 ? -6.18920 33.91291 88.28503 1.000 45.50071 1556 LEU C C 1
ATOM 3987 O O . LEU C 1 49 ? -5.34218 34.69305 87.84220 1.000 54.53499 1556 LEU C O 1
ATOM 3992 N N . GLY C 1 50 ? -6.76008 34.09460 89.47401 1.000 46.79704 1557 GLY C N 1
ATOM 3993 C CA . GLY C 1 50 ? -6.33261 35.17859 90.33494 1.000 40.93664 1557 GLY C CA 1
ATOM 3994 C C . GLY C 1 50 ? -6.46269 34.88561 91.80868 1.000 51.43816 1557 GLY C C 1
ATOM 3995 O O . GLY C 1 50 ? -7.56800 34.62056 92.29526 1.000 49.80444 1557 GLY C O 1
ATOM 3996 N N . THR C 1 51 ? -5.35134 34.92957 92.53699 1.000 57.84691 1558 THR C N 1
ATOM 3997 C CA . THR C 1 51 ? -5.35104 34.50492 93.92982 1.000 66.51997 1558 THR C CA 1
ATOM 3998 C C . THR C 1 51 ? -4.93419 35.65384 94.83838 1.000 65.03439 1558 THR C C 1
ATOM 3999 O O . THR C 1 51 ? -4.48599 36.70929 94.37988 1.000 64.56493 1558 THR C O 1
ATOM 4003 N N . GLY C 1 52 ? -5.11742 35.43037 96.14350 1.000 65.52440 1559 GLY C N 1
ATOM 4004 C CA . GLY C 1 52 ? -4.60188 36.31611 97.17225 1.000 64.28131 1559 GLY C CA 1
ATOM 4005 C C . GLY C 1 52 ? -5.52949 37.41489 97.63368 1.000 68.62115 1559 GLY C C 1
ATOM 4006 O O . GLY C 1 52 ? -5.05312 38.43352 98.14786 1.000 68.15060 1559 GLY C O 1
ATOM 4007 N N . ALA C 1 53 ? -6.84053 37.24733 97.47683 1.000 72.70539 1560 ALA C N 1
ATOM 4008 C CA . ALA C 1 53 ? -7.79112 38.29789 97.81007 1.000 69.61302 1560 ALA C CA 1
ATOM 4009 C C . ALA C 1 53 ? -8.65422 37.98312 99.01965 1.000 68.36446 1560 ALA C C 1
ATOM 4010 O O . ALA C 1 53 ? -9.17930 38.91270 99.64643 1.000 65.32363 1560 ALA C O 1
ATOM 4012 N N . GLY C 1 54 ? -8.81095 36.71709 99.36255 1.000 59.60982 1561 GLY C N 1
ATOM 4013 C CA . GLY C 1 54 ? -9.71024 36.35421 100.42771 1.000 64.41145 1561 GLY C CA 1
ATOM 4014 C C . GLY C 1 54 ? -11.11874 36.11668 99.92075 1.000 63.47299 1561 GLY C C 1
ATOM 4015 O O . GLY C 1 54 ? -11.36984 35.87423 98.73473 1.000 69.74168 1561 GLY C O 1
ATOM 4016 N N . GLY C 1 55 ? -12.05061 36.15504 100.86509 1.000 57.35572 1562 GLY C N 1
ATOM 4017 C CA . GLY C 1 55 ? -13.46029 36.06979 100.58078 1.000 54.45407 1562 GLY C CA 1
ATOM 4018 C C . GLY C 1 55 ? -13.87888 34.83398 99.81199 1.000 51.45931 1562 GLY C C 1
ATOM 4019 O O . GLY C 1 55 ? -13.08210 33.94302 99.51187 1.000 54.29986 1562 GLY C O 1
ATOM 4020 N N . PRO C 1 56 ? -15.16123 34.77262 99.47737 1.000 52.40064 1563 PRO C N 1
ATOM 4021 C CA . PRO C 1 56 ? -15.64834 33.70008 98.60496 1.000 59.24758 1563 PRO C CA 1
ATOM 4022 C C . PRO C 1 56 ? -14.93476 33.69683 97.26165 1.000 55.73586 1563 PRO C C 1
ATOM 4023 O O . PRO C 1 56 ? -14.64457 34.74636 96.67789 1.000 58.23337 1563 PRO C O 1
ATOM 4027 N N . THR C 1 57 ? -14.64480 32.49531 96.78153 1.000 52.17278 1564 THR C N 1
ATOM 4028 C CA . THR C 1 57 ? -14.01902 32.33472 95.48153 1.000 53.72953 1564 THR C CA 1
ATOM 4029 C C . THR C 1 57 ? -15.08402 32.41981 94.40025 1.000 53.02086 1564 THR C C 1
ATOM 4030 O O . THR C 1 57 ? -16.20903 31.93796 94.57801 1.000 43.20192 1564 THR C O 1
ATOM 4034 N N . LEU C 1 58 ? -14.73075 33.05907 93.28488 1.000 45.99651 1565 LEU C N 1
ATOM 4035 C CA . LEU C 1 58 ? -15.57417 33.06140 92.09714 1.000 39.30981 1565 LEU C CA 1
ATOM 4036 C C . LEU C 1 58 ? -15.20485 31.85585 91.24361 1.000 41.51333 1565 LEU C C 1
ATOM 4037 O O . LEU C 1 58 ? -14.13158 31.80928 90.63066 1.000 41.78924 1565 LEU C O 1
ATOM 4042 N N . VAL C 1 59 ? -16.08680 30.87638 91.21996 1.000 39.17583 1566 VAL C N 1
ATOM 4043 C CA . VAL C 1 59 ? -15.93088 29.71773 90.36171 1.000 37.70106 1566 VAL C CA 1
ATOM 4044 C C . VAL C 1 59 ? -16.60067 30.05926 89.04382 1.000 42.03407 1566 VAL C C 1
ATOM 4045 O O . VAL C 1 59 ? -17.83184 30.15399 88.97638 1.000 38.97974 1566 VAL C O 1
ATOM 4049 N N . CYS C 1 60 ? -15.79555 30.25747 87.99468 1.000 35.44213 1567 CYS C N 1
ATOM 4050 C CA . CYS C 1 60 ? -16.31792 30.65256 86.69490 1.000 38.02993 1567 CYS C CA 1
ATOM 4051 C C . CYS C 1 60 ? -16.40211 29.42830 85.78673 1.000 37.97427 1567 CYS C C 1
ATOM 4052 O O . CYS C 1 60 ? -15.37579 28.84674 85.41782 1.000 37.01583 1567 CYS C O 1
ATOM 4055 N N . CYS C 1 61 ? -17.63132 29.05348 85.42554 1.000 35.86096 1568 CYS C N 1
ATOM 4056 C CA . CYS C 1 61 ? -17.87967 27.89949 84.57671 1.000 40.61256 1568 CYS C CA 1
ATOM 4057 C C . CYS C 1 61 ? -17.65384 28.28121 83.11713 1.000 43.46040 1568 CYS C C 1
ATOM 4058 O O . CYS C 1 61 ? -18.31149 29.19414 82.60068 1.000 40.22473 1568 CYS C O 1
ATOM 4061 N N . ALA C 1 62 ? -16.73103 27.58437 82.45376 1.000 38.07049 1569 ALA C N 1
ATOM 4062 C CA . ALA C 1 62 ? -16.53928 27.79933 81.03664 1.000 40.75892 1569 ALA C CA 1
ATOM 4063 C C . ALA C 1 62 ? -17.84288 27.51413 80.31031 1.000 42.10479 1569 ALA C C 1
ATOM 4064 O O . ALA C 1 62 ? -18.73456 26.82027 80.82333 1.000 40.52868 1569 ALA C O 1
ATOM 4066 N N . GLY C 1 63 ? -17.97672 28.10964 79.12810 1.000 36.57493 1570 GLY C N 1
ATOM 4067 C CA . GLY C 1 63 ? -19.11847 27.87645 78.27190 1.000 36.46595 1570 GLY C CA 1
ATOM 4068 C C . GLY C 1 63 ? -18.91294 26.66977 77.36603 1.000 44.92838 1570 GLY C C 1
ATOM 4069 O O . GLY C 1 63 ? -18.02179 25.83856 77.55646 1.000 38.09807 1570 GLY C O 1
ATOM 4070 N N . THR C 1 64 ? -19.76034 26.58081 76.35110 1.000 41.10705 1571 THR C N 1
ATOM 4071 C CA . THR C 1 64 ? -19.76918 25.39177 75.51814 1.000 43.95386 1571 THR C CA 1
ATOM 4072 C C . THR C 1 64 ? -19.43328 25.68554 74.06980 1.000 45.47781 1571 THR C C 1
ATOM 4073 O O . THR C 1 64 ? -19.62238 24.80293 73.20870 1.000 42.92940 1571 THR C O 1
ATOM 4077 N N . ALA C 1 65 ? -18.99801 26.91164 73.77750 1.000 43.98253 1572 ALA C N 1
ATOM 4078 C CA . ALA C 1 65 ? -18.41729 27.27258 72.50054 1.000 50.27554 1572 ALA C CA 1
ATOM 4079 C C . ALA C 1 65 ? -17.00818 26.69113 72.39632 1.000 45.39920 1572 ALA C C 1
ATOM 4080 O O . ALA C 1 65 ? -16.41403 26.27490 73.38836 1.000 53.18334 1572 ALA C O 1
ATOM 4082 N N . ALA C 1 66 ? -16.45849 26.68486 71.18180 1.000 48.99381 1573 ALA C N 1
ATOM 4083 C CA . ALA C 1 66 ? -15.23526 25.91235 70.92628 1.000 56.49358 1573 ALA C CA 1
ATOM 4084 C C . ALA C 1 66 ? -13.99023 26.57443 71.51977 1.000 53.98164 1573 ALA C C 1
ATOM 4085 O O . ALA C 1 66 ? -13.13130 25.88554 72.08097 1.000 61.10802 1573 ALA C O 1
ATOM 4087 N N . ALA C 1 67 ? -13.86053 27.90025 71.38786 1.000 52.78657 1574 ALA C N 1
ATOM 4088 C CA . ALA C 1 67 ? -12.86859 28.69364 72.11185 1.000 58.70949 1574 ALA C CA 1
ATOM 4089 C C . ALA C 1 67 ? -13.22594 28.91929 73.59481 1.000 55.84107 1574 ALA C C 1
ATOM 4090 O O . ALA C 1 67 ? -12.66617 29.82835 74.21561 1.000 53.18822 1574 ALA C O 1
ATOM 4092 N N . SER C 1 68 ? -14.14333 28.14915 74.17544 1.000 47.08881 1575 SER C N 1
ATOM 4093 C CA . SER C 1 68 ? -14.41668 28.30248 75.59440 1.000 45.93825 1575 SER C CA 1
ATOM 4094 C C . SER C 1 68 ? -13.30356 27.65106 76.42074 1.000 48.87460 1575 SER C C 1
ATOM 4095 O O . SER C 1 68 ? -12.49734 26.87321 75.91577 1.000 51.70978 1575 SER C O 1
ATOM 4098 N N . GLY C 1 69 ? -13.25320 27.99689 77.70448 1.000 49.13346 1576 GLY C N 1
ATOM 4099 C CA . GLY C 1 69 ? -12.11417 27.67732 78.53404 1.000 43.89405 1576 GLY C CA 1
ATOM 4100 C C . GLY C 1 69 ? -11.69703 28.83932 79.42210 1.000 38.56755 1576 GLY C C 1
ATOM 4101 O O . GLY C 1 69 ? -12.39271 29.84879 79.52118 1.000 40.21038 1576 GLY C O 1
ATOM 4102 N N . PRO C 1 70 ? -10.55472 28.69825 80.10062 1.000 43.23948 1577 PRO C N 1
ATOM 4103 C CA . PRO C 1 70 ? -10.03024 29.79441 80.94188 1.000 34.09334 1577 PRO C CA 1
ATOM 4104 C C . PRO C 1 70 ? -9.94362 31.15681 80.26462 1.000 45.25720 1577 PRO C C 1
ATOM 4105 O O . PRO C 1 70 ? -10.21356 32.17992 80.91192 1.000 38.40437 1577 PRO C O 1
ATOM 4109 N N . ARG C 1 71 ? -9.55045 31.21034 78.98865 1.000 41.20850 1578 ARG C N 1
ATOM 4110 C CA . ARG C 1 71 ? -9.42224 32.49556 78.30175 1.000 40.96759 1578 ARG C CA 1
ATOM 4111 C C . ARG C 1 71 ? -10.68492 33.35515 78.39411 1.000 47.02695 1578 ARG C C 1
ATOM 4112 O O . ARG C 1 71 ? -10.59190 34.57920 78.25996 1.000 44.39949 1578 ARG C O 1
ATOM 4120 N N . GLU C 1 72 ? -11.86765 32.74576 78.59945 1.000 43.97234 1579 GLU C N 1
ATOM 4121 C CA . GLU C 1 72 ? -13.09389 33.53281 78.64602 1.000 42.68807 1579 GLU C CA 1
ATOM 4122 C C . GLU C 1 72 ? -13.03350 34.55168 79.76284 1.000 46.79341 1579 GLU C C 1
ATOM 4123 O O . GLU C 1 72 ? -13.65349 35.61508 79.66340 1.000 42.39054 1579 GLU C O 1
ATOM 4129 N N . PHE C 1 73 ? -12.26804 34.23713 80.81343 1.000 41.80247 1580 PHE C N 1
ATOM 4130 C CA . PHE C 1 73 ? -12.26455 34.93435 82.08993 1.000 40.28812 1580 PHE C CA 1
ATOM 4131 C C . PHE C 1 73 ? -10.94268 35.60846 82.40125 1.000 35.67213 1580 PHE C C 1
ATOM 4132 O O . PHE C 1 73 ? -10.77915 36.10416 83.51117 1.000 37.74411 1580 PHE C O 1
ATOM 4140 N N . THR C 1 74 ? -10.00240 35.63556 81.45283 1.000 36.10330 1581 THR C N 1
ATOM 4141 C CA . THR C 1 74 ? -8.70928 36.27927 81.67778 1.000 41.38502 1581 THR C CA 1
ATOM 4142 C C . THR C 1 74 ? -8.87058 37.74330 82.10776 1.000 39.33147 1581 THR C C 1
ATOM 4143 O O . THR C 1 74 ? -8.29879 38.18094 83.11029 1.000 40.95772 1581 THR C O 1
ATOM 4147 N N . ALA C 1 75 ? -9.63468 38.52160 81.34677 1.000 39.23057 1582 ALA C N 1
ATOM 4148 C CA . ALA C 1 75 ? -9.71190 39.95015 81.64443 1.000 44.35107 1582 ALA C CA 1
ATOM 4149 C C . ALA C 1 75 ? -10.57629 40.19172 82.87230 1.000 38.21302 1582 ALA C C 1
ATOM 4150 O O . ALA C 1 75 ? -10.24139 41.02925 83.71198 1.000 38.65149 1582 ALA C O 1
ATOM 4152 N N . PHE C 1 76 ? -11.65352 39.41644 83.01175 1.000 39.02812 1583 PHE C N 1
ATOM 4153 C CA . PHE C 1 76 ? -12.44806 39.43498 84.23349 1.000 41.84273 1583 PHE C CA 1
ATOM 4154 C C . PHE C 1 76 ? -11.57305 39.22132 85.45893 1.000 41.49235 1583 PHE C C 1
ATOM 4155 O O . PHE C 1 76 ? -11.68573 39.95157 86.44626 1.000 47.01163 1583 PHE C O 1
ATOM 4163 N N . ALA C 1 77 ? -10.66155 38.25835 85.40059 1.000 39.64202 1584 ALA C N 1
ATOM 4164 C CA . ALA C 1 77 ? -9.86759 37.96332 86.58291 1.000 42.01767 1584 ALA C CA 1
ATOM 4165 C C . ALA C 1 77 ? -8.73481 38.96094 86.75865 1.000 43.43826 1584 ALA C C 1
ATOM 4166 O O . ALA C 1 77 ? -8.37044 39.29095 87.89410 1.000 36.67724 1584 ALA C O 1
ATOM 4168 N N . ALA C 1 78 ? -8.13954 39.42134 85.65443 1.000 43.02621 1585 ALA C N 1
ATOM 4169 C CA . ALA C 1 78 ? -7.14369 40.48249 85.75600 1.000 42.71849 1585 ALA C CA 1
ATOM 4170 C C . ALA C 1 78 ? -7.72250 41.66733 86.51389 1.000 41.30583 1585 ALA C C 1
ATOM 4171 O O . ALA C 1 78 ? -7.12099 42.16499 87.47142 1.000 43.58305 1585 ALA C O 1
ATOM 4173 N N . ALA C 1 79 ? -8.94861 42.05808 86.14724 1.000 46.65004 1586 ALA C N 1
ATOM 4174 C CA . ALA C 1 79 ? -9.62223 43.21490 86.72818 1.000 42.88838 1586 ALA C CA 1
ATOM 4175 C C . ALA C 1 79 ? -9.93987 43.02388 88.20287 1.000 45.08216 1586 ALA C C 1
ATOM 4176 O O . ALA C 1 79 ? -10.06012 44.00877 88.94330 1.000 51.39655 1586 ALA C O 1
ATOM 4178 N N . LEU C 1 80 ? -10.09164 41.78370 88.64636 1.000 45.79049 1587 LEU C N 1
ATOM 4179 C CA . LEU C 1 80 ? -10.44912 41.49251 90.02695 1.000 47.03663 1587 LEU C CA 1
ATOM 4180 C C . LEU C 1 80 ? -9.23723 41.16193 90.87490 1.000 43.57566 1587 LEU C C 1
ATOM 4181 O O . LEU C 1 80 ? -9.39110 40.79153 92.04097 1.000 50.61699 1587 LEU C O 1
ATOM 4186 N N . ALA C 1 81 ? -8.03958 41.28974 90.31400 1.000 41.80604 1588 ALA C N 1
ATOM 4187 C CA . ALA C 1 81 ? -6.82464 41.08572 91.08369 1.000 48.76865 1588 ALA C CA 1
ATOM 4188 C C . ALA C 1 81 ? -6.90115 41.86068 92.39437 1.000 47.24198 1588 ALA C C 1
ATOM 4189 O O . ALA C 1 81 ? -7.27860 43.03567 92.41196 1.000 52.16873 1588 ALA C O 1
ATOM 4191 N N . GLY C 1 82 ? -6.59117 41.18267 93.49539 1.000 51.09467 1589 GLY C N 1
ATOM 4192 C CA . GLY C 1 82 ? -6.71529 41.77936 94.81106 1.000 51.91495 1589 GLY C CA 1
ATOM 4193 C C . GLY C 1 82 ? -8.12584 41.85868 95.35644 1.000 57.84075 1589 GLY C C 1
ATOM 4194 O O . GLY C 1 82 ? -8.32499 41.73513 96.56554 1.000 67.56044 1589 GLY C O 1
ATOM 4195 N N . LEU C 1 83 ? -9.12091 42.06204 94.49690 1.000 55.49644 1590 LEU C N 1
ATOM 4196 C CA . LEU C 1 83 ? -10.48586 42.24734 94.98359 1.000 53.25762 1590 LEU C CA 1
ATOM 4197 C C . LEU C 1 83 ? -11.21936 40.92090 95.17729 1.000 55.03146 1590 LEU C C 1
ATOM 4198 O O . LEU C 1 83 ? -11.87166 40.71067 96.20117 1.000 51.38978 1590 LEU C O 1
ATOM 4203 N N . ARG C 1 84 ? -11.14033 40.02016 94.20421 1.000 55.00441 1591 ARG C N 1
ATOM 4204 C CA . ARG C 1 84 ? -11.80140 38.73032 94.33226 1.000 54.87043 1591 ARG C CA 1
ATOM 4205 C C . ARG C 1 84 ? -11.05512 37.68520 93.52725 1.000 53.06345 1591 ARG C C 1
ATOM 4206 O O . ARG C 1 84 ? -10.58033 37.96325 92.42212 1.000 42.27124 1591 ARG C O 1
ATOM 4214 N N . ASP C 1 85 ? -10.98883 36.47542 94.08354 1.000 55.70959 1592 ASP C N 1
ATOM 4215 C CA . ASP C 1 85 ? -10.25268 35.37855 93.48334 1.000 42.81821 1592 ASP C CA 1
ATOM 4216 C C . ASP C 1 85 ? -11.11674 34.69479 92.44437 1.000 49.82512 1592 ASP C C 1
ATOM 4217 O O . ASP C 1 85 ? -12.28862 34.40722 92.70323 1.000 54.49175 1592 ASP C O 1
ATOM 4222 N N . VAL C 1 86 ? -10.53874 34.41946 91.27785 1.000 35.54591 1593 VAL C N 1
ATOM 4223 C CA . VAL C 1 86 ? -11.28058 33.80667 90.18475 1.000 42.72711 1593 VAL C CA 1
ATOM 4224 C C . VAL C 1 86 ? -10.67677 32.44071 89.83609 1.000 41.16069 1593 VAL C C 1
ATOM 4225 O O . VAL C 1 86 ? -9.45014 32.27960 89.75254 1.000 35.28559 1593 VAL C O 1
ATOM 4229 N N . THR C 1 87 ? -11.54127 31.45596 89.65269 1.000 31.46178 1594 THR C N 1
ATOM 4230 C CA . THR C 1 87 ? -11.07826 30.12390 89.29312 1.000 40.31291 1594 THR C CA 1
ATOM 4231 C C . THR C 1 87 ? -12.03417 29.54895 88.27099 1.000 35.81081 1594 THR C C 1
ATOM 4232 O O . THR C 1 87 ? -13.25358 29.66619 88.41639 1.000 40.74797 1594 THR C O 1
ATOM 4236 N N . VAL C 1 88 ? -11.48991 28.94833 87.24364 1.000 33.36266 1595 VAL C N 1
ATOM 4237 C CA . VAL C 1 88 ? -12.29105 28.51643 86.11459 1.000 35.27331 1595 VAL C CA 1
ATOM 4238 C C . VAL C 1 88 ? -12.55403 27.01626 86.23187 1.000 42.58162 1595 VAL C C 1
ATOM 4239 O O . VAL C 1 88 ? -11.66144 26.23715 86.58849 1.000 38.71485 1595 VAL C O 1
ATOM 4243 N N . LEU C 1 89 ? -13.79776 26.62226 85.96154 1.000 42.89794 1596 LEU C N 1
ATOM 4244 C CA . LEU C 1 89 ? -14.23051 25.23632 85.90203 1.000 36.68247 1596 LEU C CA 1
ATOM 4245 C C . LEU C 1 89 ? -14.37099 24.87509 84.43582 1.000 31.49093 1596 LEU C C 1
ATOM 4246 O O . LEU C 1 89 ? -15.39283 25.19003 83.82526 1.000 39.31460 1596 LEU C O 1
ATOM 4251 N N . PRO C 1 90 ? -13.36686 24.27746 83.81217 1.000 36.56763 1597 PRO C N 1
ATOM 4252 C CA . PRO C 1 90 ? -13.52746 23.88989 82.40355 1.000 41.35159 1597 PRO C CA 1
ATOM 4253 C C . PRO C 1 90 ? -14.60428 22.82329 82.25692 1.000 39.49195 1597 PRO C C 1
ATOM 4254 O O . PRO C 1 90 ? -14.94025 22.10290 83.19306 1.000 36.46195 1597 PRO C O 1
ATOM 4258 N N . GLN C 1 91 ? -15.19634 22.76707 81.07557 1.000 33.35443 1598 GLN C N 1
ATOM 4259 C CA . GLN C 1 91 ? -16.17761 21.73909 80.78500 1.000 43.94526 1598 GLN C CA 1
ATOM 4260 C C . GLN C 1 91 ? -15.43181 20.49514 80.27897 1.000 44.68125 1598 GLN C C 1
ATOM 4261 O O . GLN C 1 91 ? -14.69156 20.56264 79.28319 1.000 36.27193 1598 GLN C O 1
ATOM 4267 N N . THR C 1 92 ? -15.59253 19.38310 80.99389 1.000 29.87659 1599 THR C N 1
ATOM 4268 C CA . THR C 1 92 ? -14.82464 18.17240 80.69962 1.000 39.01599 1599 THR C CA 1
ATOM 4269 C C . THR C 1 92 ? -15.21380 17.58807 79.34698 1.000 31.38146 1599 THR C C 1
ATOM 4270 O O . THR C 1 92 ? -16.39537 17.44135 79.02708 1.000 37.77133 1599 THR C O 1
ATOM 4274 N N . GLY C 1 93 ? -14.21503 17.25366 78.54612 1.000 32.48998 1600 GLY C N 1
ATOM 4275 C CA . GLY C 1 93 ? -14.43716 16.69674 77.22628 1.000 37.16106 1600 GLY C CA 1
ATOM 4276 C C . GLY C 1 93 ? -13.95965 17.59805 76.10641 1.000 45.06093 1600 GLY C C 1
ATOM 4277 O O . GLY C 1 93 ? -13.86231 17.13059 74.95725 1.000 35.72335 1600 GLY C O 1
ATOM 4278 N N . PHE C 1 94 ? -13.64598 18.87304 76.41169 1.000 35.27707 1601 PHE C N 1
ATOM 4279 C CA . PHE C 1 94 ? -13.12315 19.80026 75.40791 1.000 37.82107 1601 PHE C CA 1
ATOM 4280 C C . PHE C 1 94 ? -11.64585 19.57067 75.09664 1.000 37.23145 1601 PHE C C 1
ATOM 4281 O O . PHE C 1 94 ? -11.20895 19.88063 73.98685 1.000 45.20869 1601 PHE C O 1
ATOM 4289 N N . LEU C 1 95 ? -10.85813 19.05494 76.04078 1.000 40.23250 1602 LEU C N 1
ATOM 4290 C CA . LEU C 1 95 ? -9.44146 18.79131 75.79705 1.000 43.52931 1602 LEU C CA 1
ATOM 4291 C C . LEU C 1 95 ? -9.20977 17.31902 75.44319 1.000 43.06936 1602 LEU C C 1
ATOM 4292 O O . LEU C 1 95 ? -9.97332 16.44368 75.84982 1.000 43.67277 1602 LEU C O 1
ATOM 4297 N N . THR C 1 96 ? -8.15022 17.05582 74.67325 1.000 47.33948 1603 THR C N 1
ATOM 4298 C CA . THR C 1 96 ? -7.85456 15.69149 74.24492 1.000 44.92818 1603 THR C CA 1
ATOM 4299 C C . THR C 1 96 ? -7.54040 14.82147 75.44573 1.000 49.88439 1603 THR C C 1
ATOM 4300 O O . THR C 1 96 ? -6.84993 15.24779 76.36721 1.000 56.27644 1603 THR C O 1
ATOM 4304 N N . GLY C 1 97 ? -8.05475 13.59430 75.43419 1.000 56.99497 1604 GLY C N 1
ATOM 4305 C CA . GLY C 1 97 ? -7.96156 12.70166 76.56378 1.000 48.47733 1604 GLY C CA 1
ATOM 4306 C C . GLY C 1 97 ? -9.18988 12.68750 77.44440 1.000 54.13673 1604 GLY C C 1
ATOM 4307 O O . GLY C 1 97 ? -9.40357 11.71488 78.17995 1.000 54.80440 1604 GLY C O 1
ATOM 4308 N N . GLU C 1 98 ? -9.99658 13.72554 77.38228 1.000 51.82958 1605 GLU C N 1
ATOM 4309 C CA . GLU C 1 98 ? -11.18017 13.85844 78.21671 1.000 38.90806 1605 GLU C CA 1
ATOM 4310 C C . GLU C 1 98 ? -12.35788 13.21746 77.52574 1.000 41.81815 1605 GLU C C 1
ATOM 4311 O O . GLU C 1 98 ? -12.55446 13.44453 76.32897 1.000 50.10973 1605 GLU C O 1
ATOM 4317 N N . PRO C 1 99 ? -13.13819 12.40243 78.22020 1.000 42.14396 1606 PRO C N 1
ATOM 4318 C CA . PRO C 1 99 ? -14.39185 11.91441 77.64582 1.000 40.45265 1606 PRO C CA 1
ATOM 4319 C C . PRO C 1 99 ? -15.51816 12.90470 77.88795 1.000 35.62266 1606 PRO C C 1
ATOM 4320 O O . PRO C 1 99 ? -15.43722 13.78610 78.73832 1.000 35.93777 1606 PRO C O 1
ATOM 4324 N N . LEU C 1 100 ? -16.56394 12.74503 77.12455 1.000 43.66916 1607 LEU C N 1
ATOM 4325 C CA . LEU C 1 100 ? -17.76143 13.54672 77.30888 1.000 41.78261 1607 LEU C CA 1
ATOM 4326 C C . LEU C 1 100 ? -18.62334 12.95103 78.41957 1.000 51.21577 1607 LEU C C 1
ATOM 4327 O O . LEU C 1 100 ? -18.56128 11.74436 78.67971 1.000 51.56587 1607 LEU C O 1
ATOM 4332 N N . PRO C 1 101 ? -19.43370 13.76533 79.09940 1.000 51.41121 1608 PRO C N 1
ATOM 4333 C CA . PRO C 1 101 ? -20.44820 13.18708 79.98769 1.000 51.27748 1608 PRO C CA 1
ATOM 4334 C C . PRO C 1 101 ? -21.54130 12.53855 79.16167 1.000 54.68078 1608 PRO C C 1
ATOM 4335 O O . PRO C 1 101 ? -21.98522 13.08880 78.14740 1.000 52.28332 1608 PRO C O 1
ATOM 4339 N N . ALA C 1 102 ? -21.95070 11.33890 79.58703 1.000 47.52964 1609 ALA C N 1
ATOM 4340 C CA . ALA C 1 102 ? -23.06412 10.66831 78.91839 1.000 53.93048 1609 ALA C CA 1
ATOM 4341 C C . ALA C 1 102 ? -24.35634 11.45609 79.07850 1.000 44.44769 1609 ALA C C 1
ATOM 4342 O O . ALA C 1 102 ? -25.20196 11.46448 78.17744 1.000 47.67946 1609 ALA C O 1
ATOM 4344 N N . GLY C 1 103 ? -24.52664 12.12426 80.20642 1.000 40.51737 1610 GLY C N 1
ATOM 4345 C CA . GLY C 1 103 ? -25.64023 13.02700 80.37562 1.000 43.46210 1610 GLY C CA 1
ATOM 4346 C C . GLY C 1 103 ? -25.23095 14.21015 81.22365 1.000 37.33177 1610 GLY C C 1
ATOM 4347 O O . GLY C 1 103 ? -24.14821 14.23856 81.81737 1.000 42.57871 1610 GLY C O 1
ATOM 4348 N N . LEU C 1 104 ? -26.13001 15.18625 81.27724 1.000 46.85387 1611 LEU C N 1
ATOM 4349 C CA . LEU C 1 104 ? -25.85589 16.39860 82.03723 1.000 45.98549 1611 LEU C CA 1
ATOM 4350 C C . LEU C 1 104 ? -25.67042 16.09520 83.51524 1.000 43.51984 1611 LEU C C 1
ATOM 4351 O O . LEU C 1 104 ? -24.77945 16.65896 84.17315 1.000 44.89637 1611 LEU C O 1
ATOM 4356 N N . ASP C 1 105 ? -26.51027 15.20965 84.05658 1.000 49.95513 1612 ASP C N 1
ATOM 4357 C CA . ASP C 1 105 ? -26.50530 14.94774 85.49730 1.000 53.60508 1612 ASP C CA 1
ATOM 4358 C C . ASP C 1 105 ? -25.18797 14.34328 85.94081 1.000 44.51641 1612 ASP C C 1
ATOM 4359 O O . ASP C 1 105 ? -24.68865 14.65070 87.02854 1.000 44.75842 1612 ASP C O 1
ATOM 4364 N N . VAL C 1 106 ? -24.60978 13.48801 85.09851 1.000 37.91252 1613 VAL C N 1
ATOM 4365 C CA . VAL C 1 106 ? -23.27734 12.95402 85.36259 1.000 46.45234 1613 VAL C CA 1
ATOM 4366 C C . VAL C 1 106 ? -22.25939 14.08454 85.46661 1.000 45.18981 1613 VAL C C 1
ATOM 4367 O O . VAL C 1 106 ? -21.43592 14.11965 86.39247 1.000 45.42348 1613 VAL C O 1
ATOM 4371 N N . LEU C 1 107 ? -22.29556 15.02288 84.50900 1.000 45.24275 1614 LEU C N 1
ATOM 4372 C CA . LEU C 1 107 ? -21.39386 16.17259 84.54654 1.000 44.10015 1614 LEU C CA 1
ATOM 4373 C C . LEU C 1 107 ? -21.59293 16.99291 85.81182 1.000 34.87760 1614 LEU C C 1
ATOM 4374 O O . LEU C 1 107 ? -20.63537 17.27003 86.53984 1.000 45.33583 1614 LEU C O 1
ATOM 4379 N N . LEU C 1 108 ? -22.82865 17.40180 86.08390 1.000 32.89963 1615 LEU C N 1
ATOM 4380 C CA . LEU C 1 108 ? -23.08411 18.28151 87.22974 1.000 40.45646 1615 LEU C CA 1
ATOM 4381 C C . LEU C 1 108 ? -22.65482 17.65161 88.55309 1.000 48.48266 1615 LEU C C 1
ATOM 4382 O O . LEU C 1 108 ? -22.07124 18.33009 89.41268 1.000 41.76312 1615 LEU C O 1
ATOM 4387 N N . ASP C 1 109 ? -22.95255 16.35853 88.74364 1.000 41.35986 1616 ASP C N 1
ATOM 4388 C CA . ASP C 1 109 ? -22.46691 15.64954 89.92431 1.000 46.82190 1616 ASP C CA 1
ATOM 4389 C C . ASP C 1 109 ? -20.95096 15.67269 89.99489 1.000 43.20236 1616 ASP C C 1
ATOM 4390 O O . ASP C 1 109 ? -20.37201 15.96742 91.04439 1.000 45.66794 1616 ASP C O 1
ATOM 4395 N N . ALA C 1 110 ? -20.28604 15.31464 88.89312 1.000 46.27104 1617 ALA C N 1
ATOM 4396 C CA . ALA C 1 110 ? -18.82600 15.36883 88.87606 1.000 43.98082 1617 ALA C CA 1
ATOM 4397 C C . ALA C 1 110 ? -18.32052 16.79009 89.11670 1.000 45.86027 1617 ALA C C 1
ATOM 4398 O O . ALA C 1 110 ? -17.28529 16.98543 89.77128 1.000 45.64145 1617 ALA C O 1
ATOM 4400 N N . GLN C 1 111 ? -19.03767 17.79782 88.61549 1.000 42.11257 1618 GLN C N 1
ATOM 4401 C CA . GLN C 1 111 ? -18.63032 19.16683 88.91251 1.000 42.42996 1618 GLN C CA 1
ATOM 4402 C C . GLN C 1 111 ? -18.96021 19.54294 90.35035 1.000 37.96053 1618 GLN C C 1
ATOM 4403 O O . GLN C 1 111 ? -18.14382 20.18465 91.02707 1.000 41.76911 1618 GLN C O 1
ATOM 4409 N N . ALA C 1 112 ? -20.14682 19.16819 90.83752 1.000 37.70026 1619 ALA C N 1
ATOM 4410 C CA . ALA C 1 112 ? -20.46124 19.40646 92.24554 1.000 47.58551 1619 ALA C CA 1
ATOM 4411 C C . ALA C 1 112 ? -19.33388 18.89473 93.13815 1.000 48.18308 1619 ALA C C 1
ATOM 4412 O O . ALA C 1 112 ? -18.75203 19.64676 93.92818 1.000 45.06499 1619 ALA C O 1
ATOM 4414 N N . ASP C 1 113 ? -18.98549 17.61248 92.97263 1.000 44.56875 1620 ASP C N 1
ATOM 4415 C CA . ASP C 1 113 ? -17.87855 17.01198 93.71049 1.000 47.61098 1620 ASP C CA 1
ATOM 4416 C C . ASP C 1 113 ? -16.60659 17.86407 93.62966 1.000 50.00111 1620 ASP C C 1
ATOM 4417 O O . ASP C 1 113 ? -16.00689 18.19591 94.65991 1.000 55.28047 1620 ASP C O 1
ATOM 4422 N N . ALA C 1 114 ? -16.18156 18.24057 92.41007 1.000 47.06464 1621 ALA C N 1
ATOM 4423 C CA . ALA C 1 114 ? -14.92135 18.97298 92.26324 1.000 39.74977 1621 ALA C CA 1
ATOM 4424 C C . ALA C 1 114 ? -14.98149 20.33598 92.94446 1.000 46.44904 1621 ALA C C 1
ATOM 4425 O O . ALA C 1 114 ? -14.03082 20.73506 93.62690 1.000 49.45504 1621 ALA C O 1
ATOM 4427 N N . VAL C 1 115 ? -16.08121 21.06949 92.77283 1.000 48.29588 1622 VAL C N 1
ATOM 4428 C CA . VAL C 1 115 ? -16.18467 22.38297 93.41076 1.000 51.75135 1622 VAL C CA 1
ATOM 4429 C C . VAL C 1 115 ? -16.08980 22.24232 94.92416 1.000 49.53538 1622 VAL C C 1
ATOM 4430 O O . VAL C 1 115 ? -15.25238 22.88196 95.57493 1.000 50.17524 1622 VAL C O 1
ATOM 4434 N N . LEU C 1 116 ? -16.94223 21.38744 95.50361 1.000 49.78485 1623 LEU C N 1
ATOM 4435 C CA . LEU C 1 116 ? -16.99844 21.26406 96.95939 1.000 51.48569 1623 LEU C CA 1
ATOM 4436 C C . LEU C 1 116 ? -15.64414 20.90074 97.53525 1.000 46.71304 1623 LEU C C 1
ATOM 4437 O O . LEU C 1 116 ? -15.20434 21.49855 98.52061 1.000 46.95984 1623 LEU C O 1
ATOM 4442 N N . ALA C 1 117 ? -14.96848 19.92458 96.92922 1.000 50.76657 1624 ALA C N 1
ATOM 4443 C CA . ALA C 1 117 ? -13.61318 19.58690 97.35718 1.000 56.22157 1624 ALA C CA 1
ATOM 4444 C C . ALA C 1 117 ? -12.69815 20.80444 97.28865 1.000 59.28318 1624 ALA C C 1
ATOM 4445 O O . ALA C 1 117 ? -11.99615 21.11602 98.25613 1.000 56.95664 1624 ALA C O 1
ATOM 4447 N N . HIS C 1 118 ? -12.70002 21.50928 96.14824 1.000 56.72738 1625 HIS C N 1
ATOM 4448 C CA . HIS C 1 118 ? -11.79641 22.64380 95.97046 1.000 57.69903 1625 HIS C CA 1
ATOM 4449 C C . HIS C 1 118 ? -12.00676 23.69527 97.04807 1.000 56.93859 1625 HIS C C 1
ATOM 4450 O O . HIS C 1 118 ? -11.04109 24.23514 97.59398 1.000 66.52544 1625 HIS C O 1
ATOM 4457 N N . CYS C 1 119 ? -13.25783 23.98327 97.38999 1.000 58.68161 1626 CYS C N 1
ATOM 4458 C CA . CYS C 1 119 ? -13.51692 25.09178 98.29609 1.000 59.60273 1626 CYS C CA 1
ATOM 4459 C C . CYS C 1 119 ? -13.32623 24.72868 99.76579 1.000 68.72316 1626 CYS C C 1
ATOM 4460 O O . CYS C 1 119 ? -13.16392 25.63259 100.59226 1.000 70.86042 1626 CYS C O 1
ATOM 4463 N N . ALA C 1 120 ? -13.32123 23.44217 100.10754 1.000 68.26209 1627 ALA C N 1
ATOM 4464 C CA . ALA C 1 120 ? -13.08123 22.98147 101.47749 1.000 74.47834 1627 ALA C CA 1
ATOM 4465 C C . ALA C 1 120 ? -13.92913 23.77282 102.47690 1.000 74.32145 1627 ALA C C 1
ATOM 4466 O O . ALA C 1 120 ? -13.43305 24.54611 103.29887 1.000 74.79772 1627 ALA C O 1
ATOM 4468 N N . GLY C 1 121 ? -15.24066 23.58276 102.34621 1.000 74.23910 1628 GLY C N 1
ATOM 4469 C CA . GLY C 1 121 ? -16.19681 24.20997 103.23379 1.000 65.24700 1628 GLY C CA 1
ATOM 4470 C C . GLY C 1 121 ? -16.34318 25.70872 103.07363 1.000 67.18675 1628 GLY C C 1
ATOM 4471 O O . GLY C 1 121 ? -17.39577 26.25888 103.40709 1.000 64.74405 1628 GLY C O 1
ATOM 4472 N N . ARG C 1 122 ? -15.30742 26.37990 102.56640 1.000 71.83082 1629 ARG C N 1
ATOM 4473 C CA . ARG C 1 122 ? -15.32713 27.83454 102.45763 1.000 75.53189 1629 ARG C CA 1
ATOM 4474 C C . ARG C 1 122 ? -16.33847 28.28602 101.40077 1.000 64.27877 1629 ARG C C 1
ATOM 4475 O O . ARG C 1 122 ? -16.59717 27.56294 100.43592 1.000 64.51560 1629 ARG C O 1
ATOM 4483 N N . PRO C 1 123 ? -16.92106 29.47607 101.55563 1.000 64.31786 1630 PRO C N 1
ATOM 4484 C CA . PRO C 1 123 ? -18.01887 29.88074 100.66968 1.000 67.59701 1630 PRO C CA 1
ATOM 4485 C C . PRO C 1 123 ? -17.52035 30.27702 99.28734 1.000 64.08181 1630 PRO C C 1
ATOM 4486 O O . PRO C 1 123 ? -16.38143 30.71633 99.11089 1.000 59.43134 1630 PRO C O 1
ATOM 4490 N N . PHE C 1 124 ? -18.39701 30.11988 98.29619 1.000 56.62211 1631 PHE C N 1
ATOM 4491 C CA . PHE C 1 124 ? -18.00965 30.38687 96.91993 1.000 55.00085 1631 PHE C CA 1
ATOM 4492 C C . PHE C 1 124 ? -19.19066 30.95116 96.14364 1.000 56.03950 1631 PHE C C 1
ATOM 4493 O O . PHE C 1 124 ? -20.33610 30.91886 96.59805 1.000 57.01959 1631 PHE C O 1
ATOM 4501 N N . VAL C 1 125 ? -18.88922 31.45775 94.94672 1.000 52.12440 1632 VAL C N 1
ATOM 4502 C CA . VAL C 1 125 ? -19.87276 32.02737 94.03377 1.000 47.54937 1632 VAL C CA 1
ATOM 4503 C C . VAL C 1 125 ? -19.70349 31.36903 92.67035 1.000 49.73065 1632 VAL C C 1
ATOM 4504 O O . VAL C 1 125 ? -18.58316 31.29234 92.15733 1.000 46.80135 1632 VAL C O 1
ATOM 4508 N N . LEU C 1 126 ? -20.80662 30.90874 92.07569 1.000 45.91459 1633 LEU C N 1
ATOM 4509 C CA . LEU C 1 126 ? -20.75625 30.41266 90.70494 1.000 43.76656 1633 LEU C CA 1
ATOM 4510 C C . LEU C 1 126 ? -20.97526 31.54938 89.70006 1.000 51.44038 1633 LEU C C 1
ATOM 4511 O O . LEU C 1 126 ? -21.71035 32.51091 89.96056 1.000 49.77637 1633 LEU C O 1
ATOM 4516 N N . VAL C 1 127 ? -20.30500 31.43963 88.54753 1.000 45.15854 1634 VAL C N 1
ATOM 4517 C CA . VAL C 1 127 ? -20.28223 32.49501 87.53368 1.000 49.04481 1634 VAL C CA 1
ATOM 4518 C C . VAL C 1 127 ? -20.26469 31.84948 86.14908 1.000 43.38975 1634 VAL C C 1
ATOM 4519 O O . VAL C 1 127 ? -19.54868 30.87142 85.92319 1.000 54.82188 1634 VAL C O 1
ATOM 4523 N N . GLY C 1 128 ? -21.05049 32.39464 85.22147 1.000 43.31583 1635 GLY C N 1
ATOM 4524 C CA . GLY C 1 128 ? -21.01534 31.94968 83.83926 1.000 39.26830 1635 GLY C CA 1
ATOM 4525 C C . GLY C 1 128 ? -21.28338 33.08572 82.86953 1.000 43.96928 1635 GLY C C 1
ATOM 4526 O O . GLY C 1 128 ? -21.90947 34.09318 83.21927 1.000 38.66446 1635 GLY C O 1
ATOM 4527 N N . HIS C 1 129 ? -20.79378 32.90688 81.63297 1.000 40.62633 1636 HIS C N 1
ATOM 4528 C CA . HIS C 1 129 ? -21.08212 33.77729 80.49732 1.000 34.84757 1636 HIS C CA 1
ATOM 4529 C C . HIS C 1 129 ? -21.62182 32.95044 79.33008 1.000 41.21109 1636 HIS C C 1
ATOM 4530 O O . HIS C 1 129 ? -21.14636 31.83492 79.07834 1.000 46.60968 1636 HIS C O 1
ATOM 4537 N N . SER C 1 130 ? -22.59162 33.51707 78.59963 1.000 39.39866 1637 SER C N 1
ATOM 4538 C CA . SER C 1 130 ? -23.45975 32.82758 77.63051 1.000 44.75076 1637 SER C CA 1
ATOM 4539 C C . SER C 1 130 ? -23.78839 31.41145 78.06641 1.000 35.29437 1637 SER C C 1
ATOM 4540 O O . SER C 1 130 ? -24.41923 31.22878 79.10806 1.000 48.57430 1637 SER C O 1
ATOM 4543 N N . ALA C 1 131 ? -23.42541 30.40617 77.26028 1.000 40.24898 1638 ALA C N 1
ATOM 4544 C CA . ALA C 1 131 ? -23.80733 29.03469 77.60352 1.000 39.96109 1638 ALA C CA 1
ATOM 4545 C C . ALA C 1 131 ? -23.22543 28.63144 78.94115 1.000 39.70134 1638 ALA C C 1
ATOM 4546 O O . ALA C 1 131 ? -23.80646 27.79978 79.63844 1.000 46.10875 1638 ALA C O 1
ATOM 4548 N N . GLY C 1 132 ? -22.09561 29.23167 79.32661 1.000 40.98161 1639 GLY C N 1
ATOM 4549 C CA . GLY C 1 132 ? -21.54595 28.97489 80.64135 1.000 44.20011 1639 GLY C CA 1
ATOM 4550 C C . GLY C 1 132 ? -22.45250 29.45092 81.75251 1.000 47.18227 1639 GLY C C 1
ATOM 4551 O O . GLY C 1 132 ? -22.43051 28.89743 82.85757 1.000 48.11126 1639 GLY C O 1
ATOM 4552 N N . ALA C 1 133 ? -23.24749 30.49114 81.49006 1.000 44.27137 1640 ALA C N 1
ATOM 4553 C CA . ALA C 1 133 ? -24.22434 30.92064 82.48661 1.000 47.48884 1640 ALA C CA 1
ATOM 4554 C C . ALA C 1 133 ? -25.31862 29.86604 82.66152 1.000 44.48593 1640 ALA C C 1
ATOM 4555 O O . ALA C 1 133 ? -25.72425 29.57094 83.78769 1.000 41.90027 1640 ALA C O 1
ATOM 4557 N N . ASN C 1 134 ? -25.78461 29.25972 81.56745 1.000 40.97880 1641 ASN C N 1
ATOM 4558 C CA . ASN C 1 134 ? -26.64135 28.07697 81.70166 1.000 48.97884 1641 ASN C CA 1
ATOM 4559 C C . ASN C 1 134 ? -25.94807 26.96884 82.50456 1.000 45.84043 1641 ASN C C 1
ATOM 4560 O O . ASN C 1 134 ? -26.54731 26.38833 83.42313 1.000 40.57725 1641 ASN C O 1
ATOM 4565 N N . MET C 1 135 ? -24.67131 26.70192 82.20227 1.000 46.84160 1642 MET C N 1
ATOM 4566 C CA . MET C 1 135 ? -23.90261 25.70126 82.93676 1.000 43.36538 1642 MET C CA 1
ATOM 4567 C C . MET C 1 135 ? -23.75772 26.08352 84.40555 1.000 42.99109 1642 MET C C 1
ATOM 4568 O O . MET C 1 135 ? -24.01622 25.26561 85.29668 1.000 43.79325 1642 MET C O 1
ATOM 4573 N N . ALA C 1 136 ? -23.34520 27.32410 84.67818 1.000 43.64860 1643 ALA C N 1
ATOM 4574 C CA . ALA C 1 136 ? -23.31539 27.82073 86.05514 1.000 44.98222 1643 ALA C CA 1
ATOM 4575 C C . ALA C 1 136 ? -24.66030 27.63469 86.73855 1.000 51.56857 1643 ALA C C 1
ATOM 4576 O O . ALA C 1 136 ? -24.72873 27.22847 87.90695 1.000 49.79533 1643 ALA C O 1
ATOM 4578 N N . HIS C 1 137 ? -25.74474 27.92340 86.01884 1.000 46.00304 1644 HIS C N 1
ATOM 4579 C CA . HIS C 1 137 ? -27.06532 27.88159 86.62682 1.000 45.49768 1644 HIS C CA 1
ATOM 4580 C C . HIS C 1 137 ? -27.47190 26.44631 86.95585 1.000 49.84139 1644 HIS C C 1
ATOM 4581 O O . HIS C 1 137 ? -27.96963 26.17501 88.05763 1.000 45.83387 1644 HIS C O 1
ATOM 4588 N N . ALA C 1 138 ? -27.27541 25.51869 86.00432 1.000 39.58886 1645 ALA C N 1
ATOM 4589 C CA . ALA C 1 138 ? -27.64277 24.11962 86.23119 1.000 49.01091 1645 ALA C CA 1
ATOM 4590 C C . ALA C 1 138 ? -26.77073 23.47252 87.30471 1.000 49.76470 1645 ALA C C 1
ATOM 4591 O O . ALA C 1 138 ? -27.23937 22.58137 88.01860 1.000 52.51824 1645 ALA C O 1
ATOM 4593 N N . LEU C 1 139 ? -25.50542 23.89506 87.42396 1.000 49.69389 1646 LEU C N 1
ATOM 4594 C CA . LEU C 1 139 ? -24.65904 23.39574 88.50139 1.000 50.68084 1646 LEU C CA 1
ATOM 4595 C C . LEU C 1 139 ? -25.12317 23.93046 89.84407 1.000 50.30322 1646 LEU C C 1
ATOM 4596 O O . LEU C 1 139 ? -25.04790 23.21833 90.85139 1.000 53.29862 1646 LEU C O 1
ATOM 4601 N N . THR C 1 140 ? -25.60899 25.17616 89.88401 1.000 49.73046 1647 THR C N 1
ATOM 4602 C CA . THR C 1 140 ? -26.15939 25.69656 91.13429 1.000 50.52064 1647 THR C CA 1
ATOM 4603 C C . THR C 1 140 ? -27.34294 24.85464 91.59955 1.000 51.16635 1647 THR C C 1
ATOM 4604 O O . THR C 1 140 ? -27.41851 24.46715 92.77061 1.000 49.84119 1647 THR C O 1
ATOM 4608 N N . VAL C 1 141 ? -28.26345 24.53760 90.68098 1.000 56.25752 1648 VAL C N 1
ATOM 4609 C CA . VAL C 1 141 ? -29.41525 23.69192 91.01241 1.000 55.77117 1648 VAL C CA 1
ATOM 4610 C C . VAL C 1 141 ? -28.95057 22.35525 91.59035 1.000 58.48603 1648 VAL C C 1
ATOM 4611 O O . VAL C 1 141 ? -29.39437 21.93391 92.66716 1.000 59.70168 1648 VAL C O 1
ATOM 4615 N N . ARG C 1 142 ? -28.03748 21.67587 90.88174 1.000 54.06530 1649 ARG C N 1
ATOM 4616 C CA . ARG C 1 142 ? -27.52879 20.38409 91.34050 1.000 56.88435 1649 ARG C CA 1
ATOM 4617 C C . ARG C 1 142 ? -26.89360 20.48033 92.72092 1.000 58.16031 1649 ARG C C 1
ATOM 4618 O O . ARG C 1 142 ? -27.05552 19.57456 93.54402 1.000 61.68427 1649 ARG C O 1
ATOM 4626 N N . LEU C 1 143 ? -26.15178 21.55720 92.98490 1.000 50.01369 1650 LEU C N 1
ATOM 4627 C CA . LEU C 1 143 ? -25.50639 21.71625 94.28589 1.000 56.48195 1650 LEU C CA 1
ATOM 4628 C C . LEU C 1 143 ? -26.52274 22.00350 95.38203 1.000 58.02035 1650 LEU C C 1
ATOM 4629 O O . LEU C 1 143 ? -26.35510 21.56838 96.52868 1.000 57.24279 1650 LEU C O 1
ATOM 4634 N N . GLU C 1 144 ? -27.57406 22.74741 95.06423 1.000 60.10243 1651 GLU C N 1
ATOM 4635 C CA . GLU C 1 144 ? -28.56057 23.02361 96.09578 1.000 63.56318 1651 GLU C CA 1
ATOM 4636 C C . GLU C 1 144 ? -29.49395 21.84550 96.33208 1.000 63.07516 1651 GLU C C 1
ATOM 4637 O O . GLU C 1 144 ? -30.08294 21.74948 97.41461 1.000 66.65260 1651 GLU C O 1
ATOM 4643 N N . ALA C 1 145 ? -29.61347 20.93538 95.36053 1.000 60.00200 1652 ALA C N 1
ATOM 4644 C CA . ALA C 1 145 ? -30.28379 19.66794 95.62049 1.000 62.05463 1652 ALA C CA 1
ATOM 4645 C C . ALA C 1 145 ? -29.48045 18.81088 96.59129 1.000 61.98236 1652 ALA C C 1
ATOM 4646 O O . ALA C 1 145 ? -30.05489 18.00781 97.33286 1.000 60.37217 1652 ALA C O 1
ATOM 4648 N N . ARG C 1 146 ? -28.15731 18.96251 96.59637 1.000 61.17524 1653 ARG C N 1
ATOM 4649 C CA . ARG C 1 146 ? -27.30604 18.35588 97.60496 1.000 51.71955 1653 ARG C CA 1
ATOM 4650 C C . ARG C 1 146 ? -27.29253 19.15837 98.88936 1.000 58.15383 1653 ARG C C 1
ATOM 4651 O O . ARG C 1 146 ? -26.43712 18.93294 99.75223 1.000 59.96402 1653 ARG C O 1
ATOM 4659 N N . GLY C 1 147 ? -28.20966 20.10629 99.02513 1.000 64.04709 1654 GLY C N 1
ATOM 4660 C CA . GLY C 1 147 ? -28.20994 20.97235 100.18117 1.000 68.40515 1654 GLY C CA 1
ATOM 4661 C C . GLY C 1 147 ? -26.90629 21.71139 100.38659 1.000 70.27030 1654 GLY C C 1
ATOM 4662 O O . GLY C 1 147 ? -26.58983 22.09463 101.51827 1.000 83.38016 1654 GLY C O 1
ATOM 4663 N N . ALA C 1 148 ? -26.12796 21.90113 99.31883 1.000 63.21040 1655 ALA C N 1
ATOM 4664 C CA . ALA C 1 148 ? -24.98779 22.80812 99.36995 1.000 71.48200 1655 ALA C CA 1
ATOM 4665 C C . ALA C 1 148 ? -25.44439 24.19726 98.94704 1.000 72.30379 1655 ALA C C 1
ATOM 4666 O O . ALA C 1 148 ? -26.28398 24.33894 98.05419 1.000 75.73130 1655 ALA C O 1
ATOM 4668 N N . ASP C 1 149 ? -24.89172 25.22405 99.59449 1.000 73.59578 1656 ASP C N 1
ATOM 4669 C CA . ASP C 1 149 ? -25.36418 26.60024 99.44627 1.000 77.85205 1656 ASP C CA 1
ATOM 4670 C C . ASP C 1 149 ? -24.30237 27.47649 98.78431 1.000 70.54858 1656 ASP C C 1
ATOM 4671 O O . ASP C 1 149 ? -23.53684 28.17851 99.46871 1.000 67.03949 1656 ASP C O 1
ATOM 4676 N N . PRO C 1 150 ? -24.23790 27.47804 97.45398 1.000 70.09407 1657 PRO C N 1
ATOM 4677 C CA . PRO C 1 150 ? -23.46974 28.51717 96.76325 1.000 60.02924 1657 PRO C CA 1
ATOM 4678 C C . PRO C 1 150 ? -23.90988 29.87653 97.26808 1.000 54.96255 1657 PRO C C 1
ATOM 4679 O O . PRO C 1 150 ? -25.10074 30.15083 97.38027 1.000 56.77405 1657 PRO C O 1
ATOM 4683 N N . ALA C 1 151 ? -22.93973 30.72739 97.58393 1.000 52.22433 1658 ALA C N 1
ATOM 4684 C CA . ALA C 1 151 ? -23.26625 32.00958 98.19515 1.000 52.26148 1658 ALA C CA 1
ATOM 4685 C C . ALA C 1 151 ? -24.01129 32.93722 97.23516 1.000 57.57261 1658 ALA C C 1
ATOM 4686 O O . ALA C 1 151 ? -24.78965 33.78218 97.68857 1.000 60.60285 1658 ALA C O 1
ATOM 4688 N N . ALA C 1 152 ? -23.79383 32.80063 95.92369 1.000 50.55937 1659 ALA C N 1
ATOM 4689 C CA . ALA C 1 152 ? -24.43929 33.64622 94.91962 1.000 53.79950 1659 ALA C CA 1
ATOM 4690 C C . ALA C 1 152 ? -24.20355 33.05801 93.53345 1.000 54.12703 1659 ALA C C 1
ATOM 4691 O O . ALA C 1 152 ? -23.30607 32.23978 93.32601 1.000 56.18222 1659 ALA C O 1
ATOM 4693 N N . LEU C 1 153 ? -25.01683 33.50506 92.58549 1.000 51.83663 1660 LEU C N 1
ATOM 4694 C CA . LEU C 1 153 ? -24.95518 33.07328 91.19831 1.000 51.86708 1660 LEU C CA 1
ATOM 4695 C C . LEU C 1 153 ? -24.89000 34.29727 90.29549 1.000 57.38894 1660 LEU C C 1
ATOM 4696 O O . LEU C 1 153 ? -25.73611 35.19076 90.40616 1.000 58.87602 1660 LEU C O 1
ATOM 4701 N N . VAL C 1 154 ? -23.90206 34.34689 89.40300 1.000 50.57815 1661 VAL C N 1
ATOM 4702 C CA . VAL C 1 154 ? -23.75366 35.47826 88.49919 1.000 42.23593 1661 VAL C CA 1
ATOM 4703 C C . VAL C 1 154 ? -23.89210 34.97721 87.06664 1.000 48.46007 1661 VAL C C 1
ATOM 4704 O O . VAL C 1 154 ? -23.07168 34.17794 86.59036 1.000 45.68440 1661 VAL C O 1
ATOM 4708 N N . LEU C 1 155 ? -24.92473 35.45578 86.38447 1.000 40.07125 1662 LEU C N 1
ATOM 4709 C CA . LEU C 1 155 ? -25.24552 35.06474 85.02096 1.000 40.77575 1662 LEU C CA 1
ATOM 4710 C C . LEU C 1 155 ? -25.03400 36.26051 84.09465 1.000 53.11990 1662 LEU C C 1
ATOM 4711 O O . LEU C 1 155 ? -25.63641 37.32835 84.28491 1.000 49.75254 1662 LEU C O 1
ATOM 4716 N N . MET C 1 156 ? -24.18424 36.08052 83.09397 1.000 53.31521 1663 MET C N 1
ATOM 4717 C CA . MET C 1 156 ? -23.77356 37.16278 82.20875 1.000 44.35994 1663 MET C CA 1
ATOM 4718 C C . MET C 1 156 ? -24.19824 36.81946 80.79202 1.000 45.38870 1663 MET C C 1
ATOM 4719 O O . MET C 1 156 ? -23.72888 35.83084 80.22205 1.000 44.22110 1663 MET C O 1
ATOM 4724 N N . ASP C 1 157 ? -25.09718 37.63170 80.24478 1.000 44.37930 1664 ASP C N 1
ATOM 4725 C CA . ASP C 1 157 ? -25.61044 37.47195 78.89014 1.000 49.08929 1664 ASP C CA 1
ATOM 4726 C C . ASP C 1 157 ? -26.15108 36.06492 78.64890 1.000 51.29523 1664 ASP C C 1
ATOM 4727 O O . ASP C 1 157 ? -25.91994 35.45743 77.60229 1.000 52.61925 1664 ASP C O 1
ATOM 4732 N N . ILE C 1 158 ? -26.89272 35.55078 79.62624 1.000 49.95415 1665 ILE C N 1
ATOM 4733 C CA . ILE C 1 158 ? -27.52895 34.25230 79.47540 1.000 53.64257 1665 ILE C CA 1
ATOM 4734 C C . ILE C 1 158 ? -28.66298 34.36400 78.46853 1.000 50.70161 1665 ILE C C 1
ATOM 4735 O O . ILE C 1 158 ? -29.36988 35.37365 78.40344 1.000 53.58344 1665 ILE C O 1
ATOM 4740 N N . TYR C 1 159 ? -28.81945 33.33288 77.65222 1.000 58.09027 1666 TYR C N 1
ATOM 4741 C CA . TYR C 1 159 ? -29.97140 33.20567 76.77928 1.000 57.99841 1666 TYR C CA 1
ATOM 4742 C C . TYR C 1 159 ? -30.48764 31.78489 76.91672 1.000 55.11452 1666 TYR C C 1
ATOM 4743 O O . TYR C 1 159 ? -29.79262 30.90820 77.43087 1.000 52.30917 1666 TYR C O 1
ATOM 4752 N N . THR C 1 160 ? -31.72238 31.56718 76.47445 1.000 60.48622 1667 THR C N 1
ATOM 4753 C CA . THR C 1 160 ? -32.25807 30.20777 76.41988 1.000 64.94863 1667 THR C CA 1
ATOM 4754 C C . THR C 1 160 ? -32.06366 29.64299 75.01436 1.000 68.50409 1667 THR C C 1
ATOM 4755 O O . THR C 1 160 ? -32.24697 30.36662 74.03381 1.000 75.24635 1667 THR C O 1
ATOM 4759 N N . PRO C 1 161 ? -31.66347 28.37969 74.84779 1.000 75.69525 1668 PRO C N 1
ATOM 4760 C CA . PRO C 1 161 ? -31.62309 27.80297 73.49320 1.000 72.46270 1668 PRO C CA 1
ATOM 4761 C C . PRO C 1 161 ? -32.97795 27.94703 72.80335 1.000 84.39827 1668 PRO C C 1
ATOM 4762 O O . PRO C 1 161 ? -34.02018 28.06364 73.45639 1.000 80.06143 1668 PRO C O 1
ATOM 4766 N N . ALA C 1 162 ? -32.94623 27.97273 71.46647 1.000 90.89531 1669 ALA C N 1
ATOM 4767 C CA . ALA C 1 162 ? -34.12309 28.24256 70.60967 1.000 86.76003 1669 ALA C CA 1
ATOM 4768 C C . ALA C 1 162 ? -34.74178 29.64094 70.81336 1.000 87.79984 1669 ALA C C 1
ATOM 4769 O O . ALA C 1 162 ? -34.53850 30.31269 71.83136 1.000 81.87741 1669 ALA C O 1
ATOM 4771 N N . GLY C 1 168 ? -33.50583 32.62152 67.98438 1.000 101.46070 1675 GLY C N 1
ATOM 4772 C CA . GLY C 1 168 ? -32.76605 31.48421 67.46361 1.000 105.91507 1675 GLY C CA 1
ATOM 4773 C C . GLY C 1 168 ? -31.70350 31.89054 66.46179 1.000 100.32213 1675 GLY C C 1
ATOM 4774 O O . GLY C 1 168 ? -30.76511 31.13900 66.18902 1.000 102.09267 1675 GLY C O 1
ATOM 4775 N N . VAL C 1 169 ? -31.86119 33.09787 65.91478 1.000 101.62153 1676 VAL C N 1
ATOM 4776 C CA . VAL C 1 169 ? -30.91726 33.62140 64.93100 1.000 99.35531 1676 VAL C CA 1
ATOM 4777 C C . VAL C 1 169 ? -29.66781 34.20411 65.58749 1.000 96.30835 1676 VAL C C 1
ATOM 4778 O O . VAL C 1 169 ? -28.61555 34.28522 64.93804 1.000 90.86093 1676 VAL C O 1
ATOM 4782 N N . TRP C 1 170 ? -29.73971 34.60968 66.85999 1.000 92.56653 1677 TRP C N 1
ATOM 4783 C CA . TRP C 1 170 ? -28.55340 35.19332 67.47188 1.000 87.37758 1677 TRP C CA 1
ATOM 4784 C C . TRP C 1 170 ? -27.46305 34.14874 67.66593 1.000 89.21829 1677 TRP C C 1
ATOM 4785 O O . TRP C 1 170 ? -26.28761 34.46495 67.48230 1.000 88.22468 1677 TRP C O 1
ATOM 4796 N N . ARG C 1 171 ? -27.82371 32.89791 67.97553 1.000 87.98770 1678 ARG C N 1
ATOM 4797 C CA . ARG C 1 171 ? -26.81568 31.84141 68.08243 1.000 91.25807 1678 ARG C CA 1
ATOM 4798 C C . ARG C 1 171 ? -25.96478 31.75951 66.81657 1.000 90.69309 1678 ARG C C 1
ATOM 4799 O O . ARG C 1 171 ? -24.72992 31.71897 66.88305 1.000 86.47642 1678 ARG C O 1
ATOM 4807 N N . GLU C 1 172 ? -26.61596 31.74643 65.64755 1.000 89.13347 1679 GLU C N 1
ATOM 4808 C CA . GLU C 1 172 ? -25.88637 31.78857 64.38173 1.000 89.20210 1679 GLU C CA 1
ATOM 4809 C C . GLU C 1 172 ? -25.19629 33.13079 64.17175 1.000 86.40155 1679 GLU C C 1
ATOM 4810 O O . GLU C 1 172 ? -24.14284 33.18940 63.52672 1.000 81.61728 1679 GLU C O 1
ATOM 4816 N N . GLU C 1 173 ? -25.78654 34.21266 64.69040 1.000 87.01149 1680 GLU C N 1
ATOM 4817 C CA . GLU C 1 173 ? -25.13117 35.51750 64.68406 1.000 83.83069 1680 GLU C CA 1
ATOM 4818 C C . GLU C 1 173 ? -23.95492 35.54362 65.65797 1.000 80.87357 1680 GLU C C 1
ATOM 4819 O O . GLU C 1 173 ? -22.82852 35.87150 65.27392 1.000 78.72297 1680 GLU C O 1
ATOM 4825 N N . MET C 1 174 ? -24.19934 35.19049 66.92374 1.000 83.33283 1681 MET C N 1
ATOM 4826 C CA . MET C 1 174 ? -23.13939 35.15870 67.92706 1.000 81.83531 1681 MET C CA 1
ATOM 4827 C C . MET C 1 174 ? -21.94472 34.34798 67.44070 1.000 82.37686 1681 MET C C 1
ATOM 4828 O O . MET C 1 174 ? -20.82356 34.85715 67.34221 1.000 80.52190 1681 MET C O 1
ATOM 4833 N N . LEU C 1 175 ? -22.17123 33.07362 67.12677 1.000 82.78809 1682 LEU C N 1
ATOM 4834 C CA . LEU C 1 175 ? -21.05516 32.19991 66.77575 1.000 86.59221 1682 LEU C CA 1
ATOM 4835 C C . LEU C 1 175 ? -20.38074 32.62692 65.47469 1.000 84.76330 1682 LEU C C 1
ATOM 4836 O O . LEU C 1 175 ? -19.19576 32.33652 65.27078 1.000 74.28810 1682 LEU C O 1
ATOM 4841 N N . ALA C 1 176 ? -21.10483 33.32420 64.59285 1.000 84.52901 1683 ALA C N 1
ATOM 4842 C CA . ALA C 1 176 ? -20.45744 33.93495 63.43549 1.000 84.38351 1683 ALA C CA 1
ATOM 4843 C C . ALA C 1 176 ? -19.42923 34.98072 63.86420 1.000 89.17733 1683 ALA C C 1
ATOM 4844 O O . ALA C 1 176 ? -18.31279 35.01628 63.33144 1.000 85.81854 1683 ALA C O 1
ATOM 4846 N N . TRP C 1 177 ? -19.77479 35.82895 64.84267 1.000 88.32027 1684 TRP C N 1
ATOM 4847 C CA . TRP C 1 177 ? -18.84858 36.87665 65.26442 1.000 88.11581 1684 TRP C CA 1
ATOM 4848 C C . TRP C 1 177 ? -17.64597 36.34048 66.03616 1.000 94.43500 1684 TRP C C 1
ATOM 4849 O O . TRP C 1 177 ? -16.61150 37.01540 66.06848 1.000 96.85137 1684 TRP C O 1
ATOM 4860 N N . VAL C 1 178 ? -17.74812 35.16692 66.67344 1.000 84.13382 1685 VAL C N 1
ATOM 4861 C CA . VAL C 1 178 ? -16.56784 34.61894 67.34104 1.000 88.16370 1685 VAL C CA 1
ATOM 4862 C C . VAL C 1 178 ? -15.44644 34.38585 66.34031 1.000 95.12369 1685 VAL C C 1
ATOM 4863 O O . VAL C 1 178 ? -14.26586 34.56088 66.66867 1.000 97.31693 1685 VAL C O 1
ATOM 4867 N N . ALA C 1 179 ? -15.78631 33.98346 65.11240 1.000 93.17154 1686 ALA C N 1
ATOM 4868 C CA . ALA C 1 179 ? -14.77812 33.57906 64.13895 1.000 98.28764 1686 ALA C CA 1
ATOM 4869 C C . ALA C 1 179 ? -13.98092 34.78101 63.64412 1.000 97.77947 1686 ALA C C 1
ATOM 4870 O O . ALA C 1 179 ? -13.93099 35.05333 62.44013 1.000 91.44105 1686 ALA C O 1
ATOM 4872 N N . GLU C 1 180 ? -13.34569 35.49113 64.57478 1.000 103.11374 1687 GLU C N 1
ATOM 4873 C CA . GLU C 1 180 ? -12.50407 36.64434 64.27241 1.000 105.67506 1687 GLU C CA 1
ATOM 4874 C C . GLU C 1 180 ? -11.17857 36.53960 65.02565 1.000 98.52378 1687 GLU C C 1
ATOM 4875 O O . GLU C 1 180 ? -10.28614 35.78375 64.64005 1.000 95.89728 1687 GLU C O 1
ATOM 4881 N N . VAL C 1 184 ? -8.01863 31.62931 65.95084 1.000 90.85604 1691 VAL C N 1
ATOM 4882 C CA . VAL C 1 184 ? -8.29491 31.05025 67.26257 1.000 91.97852 1691 VAL C CA 1
ATOM 4883 C C . VAL C 1 184 ? -8.16314 29.51579 67.21093 1.000 88.66018 1691 VAL C C 1
ATOM 4884 O O . VAL C 1 184 ? -8.77811 28.87022 66.35581 1.000 85.07954 1691 VAL C O 1
ATOM 4888 N N . PRO C 1 185 ? -7.35398 28.94711 68.11549 1.000 92.07016 1692 PRO C N 1
ATOM 4889 C CA . PRO C 1 185 ? -7.06574 27.50304 68.05936 1.000 90.12609 1692 PRO C CA 1
ATOM 4890 C C . PRO C 1 185 ? -8.31162 26.63984 68.24972 1.000 88.06877 1692 PRO C C 1
ATOM 4891 O O . PRO C 1 185 ? -9.16046 26.91258 69.10522 1.000 85.34277 1692 PRO C O 1
ATOM 4895 N N . VAL C 1 186 ? -8.39237 25.56675 67.46156 1.000 83.73562 1693 VAL C N 1
ATOM 4896 C CA . VAL C 1 186 ? -9.61713 24.77706 67.34511 1.000 75.92035 1693 VAL C CA 1
ATOM 4897 C C . VAL C 1 186 ? -9.27192 23.41090 66.75884 1.000 68.13510 1693 VAL C C 1
ATOM 4898 O O . VAL C 1 186 ? -8.49180 23.30340 65.80921 1.000 66.99600 1693 VAL C O 1
ATOM 4902 N N . ASP C 1 187 ? -9.87275 22.36621 67.31963 1.000 62.27720 1694 ASP C N 1
ATOM 4903 C CA . ASP C 1 187 ? -9.56650 21.00650 66.89827 1.000 55.97699 1694 ASP C CA 1
ATOM 4904 C C . ASP C 1 187 ? -10.82398 20.14815 66.97330 1.000 51.78393 1694 ASP C C 1
ATOM 4905 O O . ASP C 1 187 ? -11.86026 20.56341 67.50836 1.000 42.80294 1694 ASP C O 1
ATOM 4910 N N . ASP C 1 188 ? -10.69927 18.92130 66.44871 1.000 46.03687 1695 ASP C N 1
ATOM 4911 C CA . ASP C 1 188 ? -11.83794 18.01447 66.37138 1.000 39.86450 1695 ASP C CA 1
ATOM 4912 C C . ASP C 1 188 ? -12.46291 17.76954 67.74332 1.000 38.41217 1695 ASP C C 1
ATOM 4913 O O . ASP C 1 188 ? -13.69236 17.70867 67.86368 1.000 37.82331 1695 ASP C O 1
ATOM 4918 N N . THR C 1 189 ? -11.64786 17.64217 68.79270 1.000 30.91344 1696 THR C N 1
ATOM 4919 C CA . THR C 1 189 ? -12.21037 17.38539 70.12486 1.000 37.85329 1696 THR C CA 1
ATOM 4920 C C . THR C 1 189 ? -13.09853 18.53990 70.59706 1.000 40.03767 1696 THR C C 1
ATOM 4921 O O . THR C 1 189 ? -14.23956 18.33048 71.03979 1.000 35.55872 1696 THR C O 1
ATOM 4925 N N . ARG C 1 190 ? -12.58579 19.77403 70.52162 1.000 42.33230 1697 ARG C N 1
ATOM 4926 C CA . ARG C 1 190 ? -13.37702 20.92164 70.95495 1.000 34.72051 1697 ARG C CA 1
ATOM 4927 C C . ARG C 1 190 ? -14.62641 21.06596 70.10144 1.000 25.60135 1697 ARG C C 1
ATOM 4928 O O . ARG C 1 190 ? -15.72049 21.28900 70.61602 1.000 27.81167 1697 ARG C O 1
ATOM 4936 N N . LEU C 1 191 ? -14.48921 20.85021 68.80310 1.000 37.40545 1698 LEU C N 1
ATOM 4937 C CA . LEU C 1 191 ? -15.63202 20.96217 67.91563 1.000 37.76053 1698 LEU C CA 1
ATOM 4938 C C . LEU C 1 191 ? -16.69437 19.91538 68.24753 1.000 39.95293 1698 LEU C C 1
ATOM 4939 O O . LEU C 1 191 ? -17.88765 20.23391 68.26099 1.000 42.34532 1698 LEU C O 1
ATOM 4944 N N . THR C 1 192 ? -16.28612 18.66293 68.54501 1.000 38.27714 1699 THR C N 1
ATOM 4945 C CA . THR C 1 192 ? -17.28641 17.63718 68.84019 1.000 36.52659 1699 THR C CA 1
ATOM 4946 C C . THR C 1 192 ? -17.88977 17.86732 70.21207 1.000 30.81914 1699 THR C C 1
ATOM 4947 O O . THR C 1 192 ? -19.09677 17.68063 70.40005 1.000 35.79048 1699 THR C O 1
ATOM 4951 N N . ALA C 1 193 ? -17.07354 18.29668 71.17439 1.000 31.37908 1700 ALA C N 1
ATOM 4952 C CA . ALA C 1 193 ? -17.61771 18.69183 72.47215 1.000 32.54224 1700 ALA C CA 1
ATOM 4953 C C . ALA C 1 193 ? -18.71665 19.72724 72.30580 1.000 39.24444 1700 ALA C C 1
ATOM 4954 O O . ALA C 1 193 ? -19.81847 19.58330 72.85865 1.000 40.95669 1700 ALA C O 1
ATOM 4956 N N . MET C 1 194 ? -18.42957 20.78730 71.53994 1.000 32.46387 1701 MET C N 1
ATOM 4957 C CA . MET C 1 194 ? -19.43562 21.81539 71.31316 1.000 41.31264 1701 MET C CA 1
ATOM 4958 C C . MET C 1 194 ? -20.73377 21.19255 70.83160 1.000 38.21690 1701 MET C C 1
ATOM 4959 O O . MET C 1 194 ? -21.81447 21.47454 71.36421 1.000 36.54081 1701 MET C O 1
ATOM 4964 N N . GLY C 1 195 ? -20.63475 20.31094 69.83831 1.000 36.95618 1702 GLY C N 1
ATOM 4965 C CA . GLY C 1 195 ? -21.81461 19.59362 69.37048 1.000 46.33666 1702 GLY C CA 1
ATOM 4966 C C . GLY C 1 195 ? -22.50431 18.78578 70.46198 1.000 44.48548 1702 GLY C C 1
ATOM 4967 O O . GLY C 1 195 ? -23.73822 18.78142 70.55521 1.000 44.92006 1702 GLY C O 1
ATOM 4968 N N . ALA C 1 196 ? -21.72035 18.10603 71.30890 1.000 33.21809 1703 ALA C N 1
ATOM 4969 C CA . ALA C 1 196 ? -22.31048 17.31059 72.38509 1.000 43.06407 1703 ALA C CA 1
ATOM 4970 C C . ALA C 1 196 ? -22.92807 18.20181 73.46201 1.000 41.79412 1703 ALA C C 1
ATOM 4971 O O . ALA C 1 196 ? -24.03237 17.92278 73.93480 1.000 41.89556 1703 ALA C O 1
ATOM 4973 N N . TYR C 1 197 ? -22.24978 19.28660 73.85867 1.000 39.49806 1704 TYR C N 1
ATOM 4974 C CA . TYR C 1 197 ? -22.83381 20.13118 74.91356 1.000 42.93464 1704 TYR C CA 1
ATOM 4975 C C . TYR C 1 197 ? -24.06097 20.89108 74.42264 1.000 44.42285 1704 TYR C C 1
ATOM 4976 O O . TYR C 1 197 ? -24.91652 21.26898 75.22386 1.000 46.76173 1704 TYR C O 1
ATOM 4985 N N . HIS C 1 198 ? -24.16387 21.12635 73.12265 1.000 40.65006 1705 HIS C N 1
ATOM 4986 C CA . HIS C 1 198 ? -25.39277 21.68078 72.59001 1.000 40.22731 1705 HIS C CA 1
ATOM 4987 C C . HIS C 1 198 ? -26.56134 20.75827 72.88957 1.000 49.87052 1705 HIS C C 1
ATOM 4988 O O . HIS C 1 198 ? -27.59739 21.19952 73.39381 1.000 50.62890 1705 HIS C O 1
ATOM 4995 N N . ARG C 1 199 ? -26.39895 19.45570 72.62616 1.000 48.02166 1706 ARG C N 1
ATOM 4996 C CA . ARG C 1 199 ? -27.49407 18.52941 72.89523 1.000 46.47537 1706 ARG C CA 1
ATOM 4997 C C . ARG C 1 199 ? -27.83099 18.48508 74.37639 1.000 48.00944 1706 ARG C C 1
ATOM 4998 O O . ARG C 1 199 ? -29.00641 18.39851 74.74908 1.000 55.07128 1706 ARG C O 1
ATOM 5006 N N . LEU C 1 200 ? -26.81681 18.58303 75.23597 1.000 44.33445 1707 LEU C N 1
ATOM 5007 C CA . LEU C 1 200 ? -27.05468 18.55550 76.67387 1.000 45.34402 1707 LEU C CA 1
ATOM 5008 C C . LEU C 1 200 ? -27.92308 19.71010 77.15860 1.000 52.58364 1707 LEU C C 1
ATOM 5009 O O . LEU C 1 200 ? -28.47742 19.62076 78.25853 1.000 47.09188 1707 LEU C O 1
ATOM 5014 N N . LEU C 1 201 ? -28.04263 20.79573 76.38358 1.000 50.94757 1708 LEU C N 1
ATOM 5015 C CA . LEU C 1 201 ? -28.68388 22.01616 76.86337 1.000 53.36567 1708 LEU C CA 1
ATOM 5016 C C . LEU C 1 201 ? -29.99424 22.32475 76.16095 1.000 48.87271 1708 LEU C C 1
ATOM 5017 O O . LEU C 1 201 ? -30.61571 23.34177 76.46197 1.000 51.49731 1708 LEU C O 1
ATOM 5022 N N . LEU C 1 202 ? -30.42588 21.46681 75.24225 1.000 55.03246 1709 LEU C N 1
ATOM 5023 C CA . LEU C 1 202 ? -31.66448 21.67311 74.50100 1.000 58.03745 1709 LEU C CA 1
ATOM 5024 C C . LEU C 1 202 ? -32.90621 21.68444 75.39059 1.000 59.13215 1709 LEU C C 1
ATOM 5025 O O . LEU C 1 202 ? -33.92747 22.24746 74.98680 1.000 60.85627 1709 LEU C O 1
ATOM 5030 N N . ASP C 1 203 ? -32.86464 21.06678 76.57288 1.000 52.66189 1710 ASP C N 1
ATOM 5031 C CA . ASP C 1 203 ? -34.01581 21.07220 77.46487 1.000 62.69788 1710 ASP C CA 1
ATOM 5032 C C . ASP C 1 203 ? -33.85543 22.05455 78.62161 1.000 62.94284 1710 ASP C C 1
ATOM 5033 O O . ASP C 1 203 ? -34.53748 21.91942 79.64257 1.000 70.67060 1710 ASP C O 1
ATOM 5038 N N . TRP C 1 204 ? -32.96614 23.03169 78.49738 1.000 59.20847 1711 TRP C N 1
ATOM 5039 C CA . TRP C 1 204 ? -32.56287 23.79176 79.66867 1.000 61.13893 1711 TRP C CA 1
ATOM 5040 C C . TRP C 1 204 ? -33.62278 24.81277 80.06093 1.000 62.84785 1711 TRP C C 1
ATOM 5041 O O . TRP C 1 204 ? -34.25457 25.43949 79.20194 1.000 68.71351 1711 TRP C O 1
ATOM 5052 N N . ALA C 1 205 ? -33.76484 25.01676 81.37076 1.000 62.87218 1712 ALA C N 1
ATOM 5053 C CA . ALA C 1 205 ? -34.83069 25.80904 81.96971 1.000 66.99885 1712 ALA C CA 1
ATOM 5054 C C . ALA C 1 205 ? -34.29390 26.66056 83.10819 1.000 57.51677 1712 ALA C C 1
ATOM 5055 O O . ALA C 1 205 ? -33.41121 26.22107 83.85247 1.000 60.16156 1712 ALA C O 1
ATOM 5057 N N . PRO C 1 206 ? -34.82265 27.88203 83.28447 1.000 67.78375 1713 PRO C N 1
ATOM 5058 C CA . PRO C 1 206 ? -34.31541 28.80060 84.33522 1.000 64.31688 1713 PRO C CA 1
ATOM 5059 C C . PRO C 1 206 ? -34.98108 28.59624 85.69568 1.000 72.89254 1713 PRO C C 1
ATOM 5060 O O . PRO C 1 206 ? -35.68579 29.47354 86.22030 1.000 77.01943 1713 PRO C O 1
ATOM 5064 N N . ARG C 1 207 ? -34.74622 27.42534 86.29723 1.000 77.99056 1714 ARG C N 1
ATOM 5065 C CA . ARG C 1 207 ? -35.35623 27.09380 87.57971 1.000 71.45202 1714 ARG C CA 1
ATOM 5066 C C . ARG C 1 207 ? -34.98245 28.13725 88.63238 1.000 76.76081 1714 ARG C C 1
ATOM 5067 O O . ARG C 1 207 ? -33.88504 28.69732 88.60127 1.000 78.29504 1714 ARG C O 1
ATOM 5075 N N . PRO C 1 208 ? -35.88630 28.44064 89.56028 1.000 86.10484 1715 PRO C N 1
ATOM 5076 C CA . PRO C 1 208 ? -35.51225 29.29766 90.69166 1.000 81.26634 1715 PRO C CA 1
ATOM 5077 C C . PRO C 1 208 ? -34.45215 28.63070 91.55614 1.000 76.37561 1715 PRO C C 1
ATOM 5078 O O . PRO C 1 208 ? -34.33452 27.40391 91.60270 1.000 70.29184 1715 PRO C O 1
ATOM 5082 N N . THR C 1 209 ? -33.67921 29.45957 92.25737 1.000 76.21737 1716 THR C N 1
ATOM 5083 C CA . THR C 1 209 ? -32.56584 28.97683 93.06092 1.000 70.45755 1716 THR C CA 1
ATOM 5084 C C . THR C 1 209 ? -32.51069 29.73760 94.38124 1.000 67.53062 1716 THR C C 1
ATOM 5085 O O . THR C 1 209 ? -32.80863 30.93317 94.42750 1.000 70.42954 1716 THR C O 1
ATOM 5089 N N . ARG C 1 210 ? -32.13676 29.04166 95.45998 1.000 65.22875 1717 ARG C N 1
ATOM 5090 C CA . ARG C 1 210 ? -31.95110 29.73083 96.73682 1.000 64.35987 1717 ARG C CA 1
ATOM 5091 C C . ARG C 1 210 ? -30.87290 30.79674 96.63964 1.000 58.14233 1717 ARG C C 1
ATOM 5092 O O . ARG C 1 210 ? -30.97177 31.84121 97.29038 1.000 66.74129 1717 ARG C O 1
ATOM 5100 N N . ALA C 1 211 ? -29.83920 30.55008 95.84601 1.000 56.64006 1718 ALA C N 1
ATOM 5101 C CA . ALA C 1 211 ? -28.75597 31.51098 95.70411 1.000 60.81760 1718 ALA C CA 1
ATOM 5102 C C . ALA C 1 211 ? -29.27005 32.82430 95.10987 1.000 48.65580 1718 ALA C C 1
ATOM 5103 O O . ALA C 1 211 ? -30.04812 32.80557 94.14546 1.000 46.01623 1718 ALA C O 1
ATOM 5105 N N . PRO C 1 212 ? -28.88118 33.96916 95.65968 1.000 50.20484 1719 PRO C N 1
ATOM 5106 C CA . PRO C 1 212 ? -29.21100 35.25573 95.01969 1.000 48.12958 1719 PRO C CA 1
ATOM 5107 C C . PRO C 1 212 ? -28.51423 35.38673 93.66727 1.000 52.64881 1719 PRO C C 1
ATOM 5108 O O . PRO C 1 212 ? -27.29189 35.26107 93.57711 1.000 49.90664 1719 PRO C O 1
ATOM 5112 N N . VAL C 1 213 ? -29.29927 35.65751 92.61956 1.000 52.13340 1720 VAL C N 1
ATOM 5113 C CA . VAL C 1 213 ? -28.81168 35.73558 91.23826 1.000 50.76189 1720 VAL C CA 1
ATOM 5114 C C . VAL C 1 213 ? -28.52920 37.18587 90.85525 1.000 57.67701 1720 VAL C C 1
ATOM 5115 O O . VAL C 1 213 ? -29.40813 38.05189 90.95962 1.000 60.17642 1720 VAL C O 1
ATOM 5119 N N . LEU C 1 214 ? -27.31452 37.44608 90.38278 1.000 51.04651 1721 LEU C N 1
ATOM 5120 C CA . LEU C 1 214 ? -26.98176 38.68949 89.70353 1.000 52.34631 1721 LEU C CA 1
ATOM 5121 C C . LEU C 1 214 ? -26.94606 38.43028 88.19811 1.000 56.48842 1721 LEU C C 1
ATOM 5122 O O . LEU C 1 214 ? -26.16982 37.59237 87.72742 1.000 56.58111 1721 LEU C O 1
ATOM 5127 N N . HIS C 1 215 ? -27.77955 39.15191 87.44734 1.000 53.01374 1722 HIS C N 1
ATOM 5128 C CA . HIS C 1 215 ? -27.89520 38.98788 86.00230 1.000 53.88361 1722 HIS C CA 1
ATOM 5129 C C . HIS C 1 215 ? -27.34471 40.22663 85.30114 1.000 56.88305 1722 HIS C C 1
ATOM 5130 O O . HIS C 1 215 ? -27.92860 41.31177 85.39645 1.000 56.98958 1722 HIS C O 1
ATOM 5137 N N . LEU C 1 216 ? -26.23009 40.06300 84.59708 1.000 51.50009 1723 LEU C N 1
ATOM 5138 C CA . LEU C 1 216 ? -25.63862 41.14139 83.81902 1.000 49.78241 1723 LEU C CA 1
ATOM 5139 C C . LEU C 1 216 ? -25.95607 40.91858 82.35436 1.000 45.33672 1723 LEU C C 1
ATOM 5140 O O . LEU C 1 216 ? -25.96073 39.78018 81.88048 1.000 50.47898 1723 LEU C O 1
ATOM 5145 N N . TYR C 1 217 ? -26.25597 42.00373 81.64627 1.000 51.06504 1724 TYR C N 1
ATOM 5146 C CA . TYR C 1 217 ? -26.65057 41.92493 80.24803 1.000 49.89302 1724 T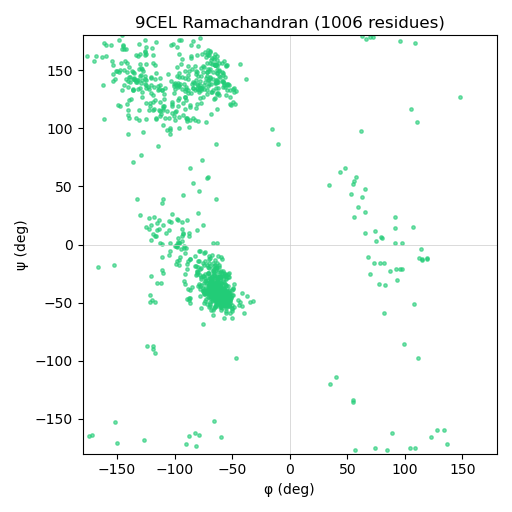YR C CA 1
ATOM 5147 C C . TYR C 1 217 ? -25.90228 42.99111 79.45525 1.000 53.16878 1724 TYR C C 1
ATOM 5148 O O . TYR C 1 217 ? -25.65960 44.10225 79.94692 1.000 44.85422 1724 TYR C O 1
ATOM 5157 N N . ALA C 1 218 ? -25.50644 42.62081 78.23714 1.000 51.10802 1725 ALA C N 1
ATOM 5158 C CA . ALA C 1 218 ? -24.76379 43.52615 77.37456 1.000 53.74588 1725 ALA C CA 1
ATOM 5159 C C . ALA C 1 218 ? -25.63781 44.70190 76.95279 1.000 58.00230 1725 ALA C C 1
ATOM 5160 O O . ALA C 1 218 ? -26.83785 44.54768 76.69234 1.000 62.58762 1725 ALA C O 1
ATOM 5162 N N . GLY C 1 219 ? -25.02508 45.88386 76.88204 1.000 52.61853 1726 GLY C N 1
ATOM 5163 C CA . GLY C 1 219 ? -25.77890 47.07273 76.51788 1.000 63.84672 1726 GLY C CA 1
ATOM 5164 C C . GLY C 1 219 ? -26.13947 47.15725 75.04351 1.000 69.80784 1726 GLY C C 1
ATOM 5165 O O . GLY C 1 219 ? -27.14356 47.77810 74.68667 1.000 65.48091 1726 GLY C O 1
ATOM 5166 N N . GLU C 1 220 ? -25.34654 46.53172 74.17246 1.000 66.08720 1727 GLU C N 1
ATOM 5167 C CA . GLU C 1 220 ? -25.45457 46.71382 72.73355 1.000 58.65512 1727 GLU C CA 1
ATOM 5168 C C . GLU C 1 220 ? -25.48566 45.37597 72.01179 1.000 63.70577 1727 GLU C C 1
ATOM 5169 O O . GLU C 1 220 ? -24.90388 44.39053 72.48200 1.000 58.79332 1727 GLU C O 1
ATOM 5175 N N . PRO C 1 221 ? -26.14798 45.31349 70.86155 1.000 67.53849 1728 PRO C N 1
ATOM 5176 C CA . PRO C 1 221 ? -26.11401 44.08228 70.06383 1.000 62.14649 1728 PRO C CA 1
ATOM 5177 C C . PRO C 1 221 ? -24.75044 43.88843 69.42735 1.000 57.92484 1728 PRO C C 1
ATOM 5178 O O . PRO C 1 221 ? -23.97961 44.83329 69.23841 1.000 56.76321 1728 PRO C O 1
ATOM 5182 N N . ALA C 1 222 ? -24.45376 42.62594 69.11114 1.000 66.00102 1729 ALA C N 1
ATOM 5183 C CA . ALA C 1 222 ? -23.22648 42.26590 68.41630 1.000 56.97550 1729 ALA C CA 1
ATOM 5184 C C . ALA C 1 222 ? -23.35567 42.34410 66.90268 1.000 64.04566 1729 ALA C C 1
ATOM 5185 O O . ALA C 1 222 ? -22.33512 42.28252 66.21275 1.000 75.72155 1729 ALA C O 1
ATOM 5187 N N . GLY C 1 223 ? -24.56790 42.46824 66.37796 1.000 63.36999 1730 GLY C N 1
ATOM 5188 C CA . GLY C 1 223 ? -24.80330 42.63056 64.95186 1.000 67.53364 1730 GLY C CA 1
ATOM 5189 C C . GLY C 1 223 ? -26.08468 43.41194 64.73062 1.000 70.63353 1730 GLY C C 1
ATOM 5190 O O . GLY C 1 223 ? -26.49449 44.20455 65.58403 1.000 70.10381 1730 GLY C O 1
ATOM 5191 N N . ALA C 1 224 ? -26.73442 43.18155 63.59167 1.000 80.36325 1731 ALA C N 1
ATOM 5192 C CA . ALA C 1 224 ? -27.99425 43.87469 63.30076 1.000 83.26749 1731 ALA C CA 1
ATOM 5193 C C . ALA C 1 224 ? -29.13727 42.90527 62.99680 1.000 83.37008 1731 ALA C C 1
ATOM 5194 O O . ALA C 1 224 ? -30.17541 42.91996 63.67024 1.000 90.72578 1731 ALA C O 1
ATOM 5196 N N . ASP C 1 231 ? -36.54909 42.31518 70.78212 1.000 94.30330 1738 ASP C N 1
ATOM 5197 C CA . ASP C 1 231 ? -35.35701 42.72143 71.52189 1.000 83.45667 1738 ASP C CA 1
ATOM 5198 C C . ASP C 1 231 ? -34.37507 41.56279 71.72771 1.000 82.73868 1738 ASP C C 1
ATOM 5199 O O . ASP C 1 231 ? -34.72322 40.49596 72.24229 1.000 87.90576 1738 ASP C O 1
ATOM 5204 N N . TRP C 1 232 ? -33.13276 41.82849 71.31709 1.000 86.58397 1739 TRP C N 1
ATOM 5205 C CA . TRP C 1 232 ? -31.96963 40.94791 71.40916 1.000 84.71219 1739 TRP C CA 1
ATOM 5206 C C . TRP C 1 232 ? -31.40598 40.83089 72.81990 1.000 66.42563 1739 TRP C C 1
ATOM 5207 O O . TRP C 1 232 ? -30.46871 40.05409 73.02141 1.000 65.20684 1739 TRP C O 1
ATOM 5218 N N . ARG C 1 233 ? -31.89603 41.61804 73.77597 1.000 66.57163 1740 ARG C N 1
ATOM 5219 C CA . ARG C 1 233 ? -31.21471 41.72203 75.05675 1.000 68.63844 1740 ARG C CA 1
ATOM 5220 C C . ARG C 1 233 ? -31.32928 40.42276 75.85038 1.000 70.24751 1740 ARG C C 1
ATOM 5221 O O . ARG C 1 233 ? -32.09885 39.50873 75.53030 1.000 70.00136 1740 ARG C O 1
ATOM 5229 N N . SER C 1 234 ? -30.49936 40.34318 76.87840 1.000 70.79417 1741 SER C N 1
ATOM 5230 C CA . SER C 1 234 ? -30.51279 39.25391 77.83861 1.000 68.83203 1741 SER C CA 1
ATOM 5231 C C . SER C 1 234 ? -31.31200 39.72145 79.04872 1.000 62.02502 1741 SER C C 1
ATOM 5232 O O . SER C 1 234 ? -31.02233 40.78238 79.61489 1.000 62.51615 1741 SER C O 1
ATOM 5235 N N . ARG C 1 235 ? -32.33939 38.95897 79.41344 1.000 66.95646 1742 ARG C N 1
ATOM 5236 C CA . ARG C 1 235 ? -33.13547 39.26106 80.59413 1.000 74.33759 1742 ARG C CA 1
ATOM 5237 C C . ARG C 1 235 ? -33.39021 37.97421 81.36123 1.000 76.04111 1742 ARG C C 1
ATOM 5238 O O . ARG C 1 235 ? -33.47573 36.88526 80.77903 1.000 69.75947 1742 ARG C O 1
ATOM 5246 N N . PHE C 1 236 ? -33.49707 38.10931 82.68087 1.000 71.61310 1743 PHE C N 1
ATOM 5247 C CA . PHE C 1 236 ? -33.64069 36.95074 83.55581 1.000 71.76748 1743 PHE C CA 1
ATOM 5248 C C . PHE C 1 236 ? -34.65796 37.25469 84.64922 1.000 71.98560 1743 PHE C C 1
ATOM 5249 O O . PHE C 1 236 ? -34.38419 38.04928 85.56087 1.000 61.53861 1743 PHE C O 1
ATOM 5257 N N . ASP C 1 237 ? -35.82355 36.61561 84.55377 1.000 66.36372 1744 ASP C N 1
ATOM 5258 C CA . ASP C 1 237 ? -36.80325 36.66016 85.63097 1.000 74.97679 1744 ASP C CA 1
ATOM 5259 C C . ASP C 1 237 ? -36.24012 36.01045 86.88919 1.000 71.56406 1744 ASP C C 1
ATOM 5260 O O . ASP C 1 237 ? -35.46206 35.05681 86.82893 1.000 62.15697 1744 ASP C O 1
ATOM 5265 N N . GLY C 1 238 ? -36.65571 36.52369 88.04185 1.000 76.18674 1745 GLY C N 1
ATOM 5266 C CA . GLY C 1 238 ? -36.22822 35.94679 89.30070 1.000 78.20852 1745 GLY C CA 1
ATOM 5267 C C . GLY C 1 238 ? -34.84932 36.36261 89.75386 1.000 75.46961 1745 GLY C C 1
ATOM 5268 O O . GLY C 1 238 ? -34.35600 35.84337 90.76309 1.000 78.11643 1745 GLY C O 1
ATOM 5269 N N . ALA C 1 239 ? -34.21056 37.28419 89.04605 1.000 71.21248 1746 ALA C N 1
ATOM 5270 C CA . ALA C 1 239 ? -32.89408 37.75143 89.44447 1.000 68.77685 1746 ALA C CA 1
ATOM 5271 C C . ALA C 1 239 ? -33.02727 38.72400 90.60387 1.000 67.80425 1746 ALA C C 1
ATOM 5272 O O . ALA C 1 239 ? -33.88782 39.60785 90.58314 1.000 70.36427 1746 ALA C O 1
ATOM 5274 N N . HIS C 1 240 ? -32.17981 38.55445 91.62073 1.000 64.70992 1747 HIS C N 1
ATOM 5275 C CA . HIS C 1 240 ? -32.10911 39.55393 92.67847 1.000 62.71572 1747 HIS C CA 1
ATOM 5276 C C . HIS C 1 240 ? -31.81298 40.93206 92.10363 1.000 65.85549 1747 HIS C C 1
ATOM 5277 O O . HIS C 1 240 ? -32.31381 41.94583 92.60355 1.000 66.21126 1747 HIS C O 1
ATOM 5284 N N . THR C 1 241 ? -31.00503 40.98766 91.04946 1.000 62.17119 1748 THR C N 1
ATOM 5285 C CA . THR C 1 241 ? -30.56645 42.25087 90.48543 1.000 59.04000 1748 THR C CA 1
ATOM 5286 C C . THR C 1 241 ? -30.24582 42.04004 89.02105 1.000 58.39341 1748 THR C C 1
ATOM 5287 O O . THR C 1 241 ? -29.68825 41.01090 88.63700 1.000 57.51334 1748 THR C O 1
ATOM 5291 N N . SER C 1 242 ? -30.61774 43.02219 88.21300 1.000 63.78564 1749 SER C N 1
ATOM 5292 C CA . SER C 1 242 ? -30.41114 42.99941 86.77545 1.000 59.54320 1749 SER C CA 1
ATOM 5293 C C . SER C 1 242 ? -29.77486 44.32827 86.41798 1.000 63.80474 1749 SER C C 1
ATOM 5294 O O . SER C 1 242 ? -30.37915 45.38356 86.63706 1.000 68.03493 1749 SER C O 1
ATOM 5297 N N . ALA C 1 243 ? -28.54553 44.28503 85.92030 1.000 61.65922 1750 ALA C N 1
ATOM 5298 C CA . ALA C 1 243 ? -27.81949 45.49290 85.56195 1.000 58.58652 1750 ALA C CA 1
ATOM 5299 C C . ALA C 1 243 ? -27.22341 45.34833 84.17072 1.000 64.75155 1750 ALA C C 1
ATOM 5300 O O . ALA C 1 243 ? -26.76249 44.26379 83.78010 1.000 56.52414 1750 ALA C O 1
ATOM 5302 N N . GLU C 1 244 ? -27.25783 46.44756 83.42134 1.000 59.75434 1751 GLU C N 1
ATOM 5303 C CA . GLU C 1 244 ? -26.59928 46.49282 82.13274 1.000 57.11471 1751 GLU C CA 1
ATOM 5304 C C . GLU C 1 244 ? -25.13384 46.84932 82.32132 1.000 55.03591 1751 GLU C C 1
ATOM 5305 O O . GLU C 1 244 ? -24.74526 47.49459 83.29703 1.000 51.32449 1751 GLU C O 1
ATOM 5311 N N . VAL C 1 245 ? -24.31058 46.36890 81.40292 1.000 47.35560 1752 VAL C N 1
ATOM 5312 C CA . VAL C 1 245 ? -22.90495 46.74317 81.39215 1.000 53.98588 1752 VAL C CA 1
ATOM 5313 C C . VAL C 1 245 ? -22.58909 47.21638 79.97916 1.000 57.04250 1752 VAL C C 1
ATOM 5314 O O . VAL C 1 245 ? -23.24134 46.78549 79.01002 1.000 55.15896 1752 VAL C O 1
ATOM 5318 N N . PRO C 1 246 ? -21.62724 48.11809 79.82221 1.000 49.01868 1753 PRO C N 1
ATOM 5319 C CA . PRO C 1 246 ? -21.22018 48.53266 78.47859 1.000 54.10109 1753 PRO C CA 1
ATOM 5320 C C . PRO C 1 246 ? -20.72530 47.35404 77.65863 1.000 59.69294 1753 PRO C C 1
ATOM 5321 O O . PRO C 1 246 ? -20.15000 46.39315 78.18395 1.000 55.60750 1753 PRO C O 1
ATOM 5325 N N . GLY C 1 247 ? -20.94983 47.44135 76.35992 1.000 52.53054 1754 GLY C N 1
ATOM 5326 C CA . GLY C 1 247 ? -20.36910 46.50702 75.42250 1.000 52.86678 1754 GLY C CA 1
ATOM 5327 C C . GLY C 1 247 ? -21.40672 45.56495 74.84137 1.000 52.48173 1754 GLY C C 1
ATOM 5328 O O . GLY C 1 247 ? -22.61191 45.69191 75.06282 1.000 53.09214 1754 GLY C O 1
ATOM 5329 N N . THR C 1 248 ? -20.89617 44.62779 74.05714 1.000 36.52890 1755 THR C N 1
ATOM 5330 C CA . THR C 1 248 ? -21.69303 43.59084 73.43921 1.000 49.40547 1755 THR C CA 1
ATOM 5331 C C . THR C 1 248 ? -21.51203 42.26952 74.18191 1.000 45.66472 1755 THR C C 1
ATOM 5332 O O . THR C 1 248 ? -20.61540 42.10789 75.02226 1.000 36.43790 1755 THR C O 1
ATOM 5336 N N . HIS C 1 249 ? -22.34523 41.29876 73.79629 1.000 47.02852 1756 HIS C N 1
ATOM 5337 C CA . HIS C 1 249 ? -22.18369 39.91159 74.21551 1.000 47.51631 1756 HIS C CA 1
ATOM 5338 C C . HIS C 1 249 ? -20.71349 39.53967 74.40726 1.000 46.68335 1756 HIS C C 1
ATOM 5339 O O . HIS C 1 249 ? -20.34367 39.01177 75.46301 1.000 39.84515 1756 HIS C O 1
ATOM 5346 N N . PHE C 1 250 ? -19.85736 39.86986 73.42864 1.000 39.73868 1757 PHE C N 1
ATOM 5347 C CA . PHE C 1 250 ? -18.43887 39.53150 73.55253 1.000 46.47474 1757 PHE C CA 1
ATOM 5348 C C . PHE C 1 250 ? -17.63373 40.59430 74.29864 1.000 41.64684 1757 PHE C C 1
ATOM 5349 O O . PHE C 1 25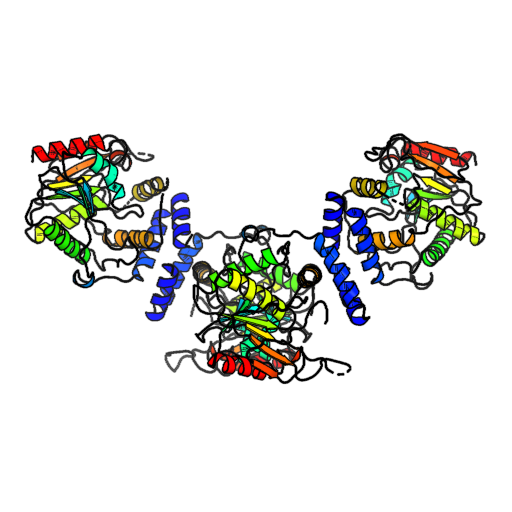0 ? -16.76546 40.24507 75.09711 1.000 40.57291 1757 PHE C O 1
ATOM 5357 N N . SER C 1 251 ? -17.90424 41.88837 74.08806 1.000 41.67685 1758 SER C N 1
ATOM 5358 C CA . SER C 1 251 ? -16.96894 42.88240 74.61285 1.000 44.14217 1758 SER C CA 1
ATOM 5359 C C . SER C 1 251 ? -17.16630 43.15806 76.10659 1.000 39.27119 1758 SER C C 1
ATOM 5360 O O . SER C 1 251 ? -16.22464 43.59453 76.77155 1.000 41.65394 1758 SER C O 1
ATOM 5363 N N . MET C 1 252 ? -18.35312 42.90775 76.66214 1.000 38.39141 1759 MET C N 1
ATOM 5364 C CA . MET C 1 252 ? -18.51438 43.04578 78.11288 1.000 43.84418 1759 MET C CA 1
ATOM 5365 C C . MET C 1 252 ? -17.47622 42.23155 78.90879 1.000 50.58468 1759 MET C C 1
ATOM 5366 O O . MET C 1 252 ? -17.13125 42.61929 80.02895 1.000 44.59176 1759 MET C O 1
ATOM 5371 N N . MET C 1 253 ? -16.95375 41.11672 78.35155 1.000 39.46020 1760 MET C N 1
ATOM 5372 C CA . MET C 1 253 ? -15.89594 40.32579 78.99078 1.000 46.12116 1760 MET C CA 1
ATOM 5373 C C . MET C 1 253 ? -14.47471 40.63990 78.50303 1.000 46.25594 1760 MET C C 1
ATOM 5374 O O . MET C 1 253 ? -13.52272 39.98856 78.95266 1.000 46.32498 1760 MET C O 1
ATOM 5379 N N . THR C 1 254 ? -14.28912 41.60430 77.60713 1.000 44.99764 1761 THR C N 1
ATOM 5380 C CA . THR C 1 254 ? -12.93046 41.93905 77.17482 1.000 47.39105 1761 THR C CA 1
ATOM 5381 C C . THR C 1 254 ? -12.61701 43.42141 77.40353 1.000 49.48418 1761 THR C C 1
ATOM 5382 O O . THR C 1 254 ? -12.08815 43.78984 78.45944 1.000 40.72840 1761 THR C O 1
ATOM 5386 N N . GLU C 1 255 ? -12.95487 44.28331 76.43712 1.000 52.34996 1762 GLU C N 1
ATOM 5387 C CA . GLU C 1 255 ? -12.63224 45.70579 76.56126 1.000 57.99859 1762 GLU C CA 1
ATOM 5388 C C . GLU C 1 255 ? -13.28528 46.32146 77.80047 1.000 51.54831 1762 GLU C C 1
ATOM 5389 O O . GLU C 1 255 ? -12.61494 46.97765 78.60342 1.000 41.58277 1762 GLU C O 1
ATOM 5395 N N . HIS C 1 256 ? -14.58556 46.07707 77.99227 1.000 44.89051 1763 HIS C N 1
ATOM 5396 C CA . HIS C 1 256 ? -15.34449 46.56502 79.14162 1.000 45.13749 1763 HIS C CA 1
ATOM 5397 C C . HIS C 1 256 ? -15.31660 45.61219 80.33183 1.000 50.48545 1763 HIS C C 1
ATOM 5398 O O . HIS C 1 256 ? -16.20026 45.69446 81.19486 1.000 49.03244 1763 HIS C O 1
ATOM 5405 N N . ALA C 1 257 ? -14.32332 44.72259 80.40287 1.000 51.45433 1764 ALA C N 1
ATOM 5406 C CA . ALA C 1 257 ? -14.23594 43.80752 81.53360 1.000 50.89532 1764 ALA C CA 1
ATOM 5407 C C . ALA C 1 257 ? -14.02972 44.49053 82.88390 1.000 43.79098 1764 ALA C C 1
ATOM 5408 O O . ALA C 1 257 ? -14.51704 43.94117 83.89022 1.000 43.05880 1764 ALA C O 1
ATOM 5410 N N . PRO C 1 258 ? -13.36668 45.64727 83.00086 1.000 46.13390 1765 PRO C N 1
ATOM 5411 C CA . PRO C 1 258 ? -13.27896 46.26163 84.33898 1.000 47.00841 1765 PRO C CA 1
ATOM 5412 C C . PRO C 1 258 ? -14.61769 46.75636 84.86392 1.000 45.53818 1765 PRO C C 1
ATOM 5413 O O . PRO C 1 258 ? -14.83327 46.73117 86.08485 1.000 43.87946 1765 PRO C O 1
ATOM 5417 N N . VAL C 1 259 ? -15.53713 47.16661 83.98249 1.000 45.16229 1766 VAL C N 1
ATOM 5418 C CA . VAL C 1 259 ? -16.85904 47.59046 84.44070 1.000 47.10237 1766 VAL C CA 1
ATOM 5419 C C . VAL C 1 259 ? -17.63779 46.39050 84.95064 1.000 43.21636 1766 VAL C C 1
ATOM 5420 O O . VAL C 1 259 ? -18.19854 46.40964 86.05502 1.000 45.18873 1766 VAL C O 1
ATOM 5424 N N . THR C 1 260 ? -17.70226 45.34008 84.12819 1.000 45.44636 1767 THR C N 1
ATOM 5425 C CA . THR C 1 260 ? -18.31287 44.08107 84.52828 1.000 41.43562 1767 THR C CA 1
ATOM 5426 C C . THR C 1 260 ? -17.73219 43.58661 85.84003 1.000 41.85948 1767 THR C C 1
ATOM 5427 O O . THR C 1 260 ? -18.47529 43.23252 86.75614 1.000 43.09865 1767 THR C O 1
ATOM 5431 N N . ALA C 1 261 ? -16.40206 43.59956 85.96174 1.000 39.74019 1768 ALA C N 1
ATOM 5432 C CA . ALA C 1 261 ? -15.76950 43.21689 87.21941 1.000 40.52518 1768 ALA C CA 1
ATOM 5433 C C . ALA C 1 261 ? -16.23051 44.11283 88.36130 1.000 47.88496 1768 ALA C C 1
ATOM 5434 O O . ALA C 1 261 ? -16.71963 43.61897 89.38911 1.000 40.39203 1768 ALA C O 1
ATOM 5436 N N . ALA C 1 262 ? -16.08854 45.43934 88.19006 1.000 42.27982 1769 ALA C N 1
ATOM 5437 C CA . ALA C 1 262 ? -16.51457 46.39109 89.21421 1.000 40.68032 1769 ALA C CA 1
ATOM 5438 C C . ALA C 1 262 ? -17.96148 46.15161 89.62492 1.000 47.09618 1769 ALA C C 1
ATOM 5439 O O . ALA C 1 262 ? -18.26916 46.01768 90.81308 1.000 49.99749 1769 ALA C O 1
ATOM 5441 N N . THR C 1 263 ? -18.86226 46.09101 88.64316 1.000 44.34466 1770 THR C N 1
ATOM 5442 C CA . THR C 1 263 ? -20.25833 45.74833 88.89928 1.000 38.39541 1770 THR C CA 1
ATOM 5443 C C . THR C 1 263 ? -20.39486 44.50200 89.77558 1.000 50.62975 1770 THR C C 1
ATOM 5444 O O . THR C 1 263 ? -21.08963 44.52369 90.79754 1.000 53.97201 1770 THR C O 1
ATOM 5448 N N . VAL C 1 264 ? -19.75711 43.39128 89.37911 1.000 50.68428 1771 VAL C N 1
ATOM 5449 C CA . VAL C 1 264 ? -19.88838 42.15633 90.15512 1.000 42.51584 1771 VAL C CA 1
ATOM 5450 C C . VAL C 1 264 ? -19.28812 42.34057 91.53679 1.000 45.70871 1771 VAL C C 1
ATOM 5451 O O . VAL C 1 264 ? -19.85920 41.88978 92.53195 1.000 55.30347 1771 VAL C O 1
ATOM 5455 N N . HIS C 1 265 ? -18.15486 43.04473 91.62676 1.000 48.95800 1772 HIS C N 1
ATOM 5456 C CA . HIS C 1 265 ? -17.46678 43.19398 92.90712 1.000 49.94266 1772 HIS C CA 1
ATOM 5457 C C . HIS C 1 265 ? -18.35119 43.88219 93.94297 1.000 58.22735 1772 HIS C C 1
ATOM 5458 O O . HIS C 1 265 ? -18.49863 43.39810 95.07313 1.000 56.23794 1772 HIS C O 1
ATOM 5465 N N . LYS C 1 266 ? -18.95341 45.01384 93.57703 1.000 57.66738 1773 LYS C N 1
ATOM 5466 C CA . LYS C 1 266 ? -19.74988 45.74188 94.55293 1.000 56.63631 1773 LYS C CA 1
ATOM 5467 C C . LYS C 1 266 ? -21.09113 45.06780 94.82304 1.000 63.50813 1773 LYS C C 1
ATOM 5468 O O . LYS C 1 266 ? -21.58116 45.12638 95.95282 1.000 64.16375 1773 LYS C O 1
ATOM 5474 N N . TRP C 1 267 ? -21.69647 44.41297 93.82684 1.000 52.91772 1774 TRP C N 1
ATOM 5475 C CA . TRP C 1 267 ? -22.94949 43.72107 94.09721 1.000 58.07389 1774 TRP C CA 1
ATOM 5476 C C . TRP C 1 267 ? -22.77428 42.59695 95.11228 1.000 67.09108 1774 TRP C C 1
ATOM 5477 O O . TRP C 1 267 ? -23.70793 42.30571 95.86950 1.000 71.58533 1774 TRP C O 1
ATOM 5488 N N . LEU C 1 268 ? -21.60482 41.94053 95.13823 1.000 63.88590 1775 LEU C N 1
ATOM 5489 C CA . LEU C 1 268 ? -21.35945 40.90546 96.14510 1.000 69.23685 1775 LEU C CA 1
ATOM 5490 C C . LEU C 1 268 ? -21.08556 41.49247 97.52729 1.000 70.53139 1775 LEU C C 1
ATOM 5491 O O . LEU C 1 268 ? -21.15501 40.75943 98.51993 1.000 70.49821 1775 LEU C O 1
ATOM 5496 N N . ASP C 1 269 ? -20.78332 42.78716 97.61966 1.000 71.59063 1776 ASP C N 1
ATOM 5497 C CA . ASP C 1 269 ? -20.58892 43.44188 98.90497 1.000 75.63163 1776 ASP C CA 1
ATOM 5498 C C . ASP C 1 269 ? -21.89367 43.96287 99.49859 1.000 83.48602 1776 ASP C C 1
ATOM 5499 O O . ASP C 1 269 ? -21.85503 44.69616 100.49493 1.000 85.18224 1776 ASP C O 1
ATOM 5504 N N . GLU C 1 270 ? -23.04151 43.59985 98.90774 1.000 81.05394 1777 GLU C N 1
ATOM 5505 C CA . GLU C 1 270 ? -24.36081 44.01181 99.37553 1.000 76.90462 1777 GLU C CA 1
ATOM 5506 C C . GLU C 1 270 ? -25.26313 42.84112 99.71598 1.000 76.34880 1777 GLU C C 1
ATOM 5507 O O . GLU C 1 270 ? -25.95127 42.88425 100.73705 1.000 83.03067 1777 GLU C O 1
ATOM 5513 N N . VAL C 1 271 ? -25.29100 41.79909 98.89146 1.000 68.55984 1778 VAL C N 1
ATOM 5514 C CA . VAL C 1 271 ? -26.05321 40.60764 99.23898 1.000 80.51047 1778 VAL C CA 1
ATOM 5515 C C . VAL C 1 271 ? -25.19379 39.61383 100.02532 1.000 81.00830 1778 VAL C C 1
ATOM 5516 O O . VAL C 1 271 ? -24.70223 39.91787 101.11800 1.000 84.12746 1778 VAL C O 1
ATOM 5520 N N . GLY D 1 1 ? 0.35756 20.77361 24.54661 1.000 62.82761 1508 GLY D N 1
ATOM 5521 C CA . GLY D 1 1 ? 1.26277 20.37325 23.48057 1.000 57.53576 1508 GLY D CA 1
ATOM 5522 C C . GLY D 1 1 ? 2.11229 19.14686 23.78736 1.000 59.30495 1508 GLY D C 1
ATOM 5523 O O . GLY D 1 1 ? 2.17643 18.70510 24.93791 1.000 61.59624 1508 GLY D O 1
ATOM 5524 N N . SER D 1 2 ? 2.74629 18.58574 22.75220 1.000 59.47503 1509 SER D N 1
ATOM 5525 C CA . SER D 1 2 ? 3.69213 17.48183 22.90402 1.000 49.76988 1509 SER D CA 1
ATOM 5526 C C . SER D 1 2 ? 4.98418 17.97185 23.55831 1.000 47.10757 1509 SER D C 1
ATOM 5527 O O . SER D 1 2 ? 5.24431 19.17040 23.64324 1.000 49.55475 1509 SER D O 1
ATOM 5530 N N . ALA D 1 3 ? 5.82703 17.02834 23.99841 1.000 48.30255 1510 ALA D N 1
ATOM 5531 C CA . ALA D 1 3 ? 7.05737 17.43802 24.67942 1.000 45.65019 1510 ALA D CA 1
ATOM 5532 C C . ALA D 1 3 ? 8.02628 18.16932 23.75883 1.000 43.79077 1510 ALA D C 1
ATOM 5533 O O . ALA D 1 3 ? 8.90052 18.89764 24.24170 1.000 41.60827 1510 ALA D O 1
ATOM 5535 N N . LEU D 1 4 ? 7.92431 17.97211 22.45340 1.000 39.46726 1511 LEU D N 1
ATOM 5536 C CA . LEU D 1 4 ? 8.79237 18.72185 21.56334 1.000 38.14428 1511 LEU D CA 1
ATOM 5537 C C . LEU D 1 4 ? 8.28364 20.14242 21.39494 1.000 45.73281 1511 LEU D C 1
ATOM 5538 O O . LEU D 1 4 ? 9.07855 21.07548 21.25492 1.000 42.10188 1511 LEU D O 1
ATOM 5543 N N . VAL D 1 5 ? 6.96079 20.29340 21.38833 1.000 46.23714 1512 VAL D N 1
ATOM 5544 C CA . VAL D 1 5 ? 6.33100 21.59686 21.28337 1.000 48.24893 1512 VAL D CA 1
ATOM 5545 C C . VAL D 1 5 ? 6.68429 22.43670 22.49561 1.000 49.47276 1512 VAL D C 1
ATOM 5546 O O . VAL D 1 5 ? 7.20359 23.54265 22.36596 1.000 44.95446 1512 VAL D O 1
ATOM 5550 N N . GLU D 1 6 ? 6.46515 21.89701 23.69297 1.000 47.76486 1513 GLU D N 1
ATOM 5551 C CA . GLU D 1 6 ? 6.87250 22.61695 24.89125 1.000 51.14237 1513 GLU D CA 1
ATOM 5552 C C . GLU D 1 6 ? 8.37613 22.82267 24.92804 1.000 47.73834 1513 GLU D C 1
ATOM 5553 O O . GLU D 1 6 ? 8.85346 23.85006 25.41876 1.000 46.26092 1513 GLU D O 1
ATOM 5559 N N . MET D 1 7 ? 9.14564 21.86922 24.42068 1.000 44.57080 1514 MET D N 1
ATOM 5560 C CA . MET D 1 7 ? 10.57476 22.10378 24.36525 1.000 45.70630 1514 MET D CA 1
ATOM 5561 C C . MET D 1 7 ? 10.85926 23.36583 23.58034 1.000 50.01141 1514 MET D C 1
ATOM 5562 O O . MET D 1 7 ? 11.51736 24.28972 24.07798 1.000 47.96971 1514 MET D O 1
ATOM 5567 N N . TYR D 1 8 ? 10.30761 23.44900 22.36913 1.000 45.09534 1515 TYR D N 1
ATOM 5568 C CA . TYR D 1 8 ? 10.72395 24.51075 21.46722 1.000 44.74087 1515 TYR D CA 1
ATOM 5569 C C . TYR D 1 8 ? 10.29889 25.88456 21.97507 1.000 50.43970 1515 TYR D C 1
ATOM 5570 O O . TYR D 1 8 ? 11.01949 26.86465 21.76998 1.000 51.52661 1515 TYR D O 1
ATOM 5579 N N . ARG D 1 9 ? 9.14721 25.98015 22.63537 1.000 46.58204 1516 ARG D N 1
ATOM 5580 C CA . ARG D 1 9 ? 8.71788 27.28141 23.12822 1.000 57.45671 1516 ARG D CA 1
ATOM 5581 C C . ARG D 1 9 ? 9.46501 27.66633 24.40218 1.000 50.34703 1516 ARG D C 1
ATOM 5582 O O . ARG D 1 9 ? 9.94659 28.79622 24.51027 1.000 60.19543 1516 ARG D O 1
ATOM 5590 N N . ARG D 1 10 ? 9.61855 26.74731 25.35723 1.000 40.90091 1517 ARG D N 1
ATOM 5591 C CA . ARG D 1 10 ? 10.50602 27.02736 26.47689 1.000 47.15361 1517 ARG D CA 1
ATOM 5592 C C . ARG D 1 10 ? 11.91228 27.36201 25.98966 1.000 47.93086 1517 ARG D C 1
ATOM 5593 O O . ARG D 1 10 ? 12.64241 28.11007 26.65289 1.000 56.29800 1517 ARG D O 1
ATOM 5601 N N . ALA D 1 11 ? 12.29784 26.85154 24.82422 1.000 47.84587 1518 ALA D N 1
ATOM 5602 C CA . ALA D 1 11 ? 13.65930 27.05764 24.34566 1.000 50.91508 1518 ALA D CA 1
ATOM 5603 C C . ALA D 1 11 ? 13.85802 28.47451 23.83077 1.000 54.10255 1518 ALA D C 1
ATOM 5604 O O . ALA D 1 11 ? 14.91938 29.07674 24.03886 1.000 53.19162 1518 ALA D O 1
ATOM 5606 N N . VAL D 1 12 ? 12.86501 29.01627 23.12759 1.000 50.61879 1519 VAL D N 1
ATOM 5607 C CA . VAL D 1 12 ? 13.04060 30.35365 22.57307 1.000 61.06874 1519 VAL D CA 1
ATOM 5608 C C . VAL D 1 12 ? 12.92857 31.40075 23.67521 1.000 60.96312 1519 VAL D C 1
ATOM 5609 O O . VAL D 1 12 ? 13.69874 32.36927 23.70516 1.000 63.45690 1519 VAL D O 1
ATOM 5613 N N . ALA D 1 13 ? 12.00471 31.19844 24.62468 1.000 50.66302 1520 ALA D N 1
ATOM 5614 C CA . ALA D 1 13 ? 11.86216 32.13514 25.72650 1.000 49.73649 1520 ALA D CA 1
ATOM 5615 C C . ALA D 1 13 ? 13.07870 32.14012 26.63231 1.000 55.63742 1520 ALA D C 1
ATOM 5616 O O . ALA D 1 13 ? 13.24737 33.08029 27.41840 1.000 60.47751 1520 ALA D O 1
ATOM 5618 N N . THR D 1 14 ? 13.93477 31.12435 26.54040 1.000 49.46967 1521 THR D N 1
ATOM 5619 C CA . THR D 1 14 ? 15.06980 31.00325 27.44634 1.000 48.40225 1521 THR D CA 1
ATOM 5620 C C . THR D 1 14 ? 16.38716 31.00993 26.67986 1.000 50.25009 1521 THR D C 1
ATOM 5621 O O . THR D 1 14 ? 17.43169 30.63824 27.23284 1.000 50.61444 1521 THR D O 1
ATOM 5625 N N . GLY D 1 15 ? 16.35650 31.44967 25.42167 1.000 49.52780 1522 GLY D N 1
ATOM 5626 C CA . GLY D 1 15 ? 17.58131 31.57429 24.64412 1.000 56.28769 1522 GLY D CA 1
ATOM 5627 C C . GLY D 1 15 ? 18.26948 30.25866 24.35880 1.000 55.16229 1522 GLY D C 1
ATOM 5628 O O . GLY D 1 15 ? 19.49925 30.21771 24.19125 1.000 51.80356 1522 GLY D O 1
ATOM 5629 N N . ARG D 1 16 ? 17.50599 29.17276 24.30667 1.000 47.80485 1523 ARG D N 1
ATOM 5630 C CA . ARG D 1 16 ? 18.05388 27.84469 24.10800 1.000 48.41929 1523 ARG D CA 1
ATOM 5631 C C . ARG D 1 16 ? 17.62317 27.26277 22.76861 1.000 51.97156 1523 ARG D C 1
ATOM 5632 O O . ARG D 1 16 ? 17.66972 26.04233 22.56821 1.000 49.01557 1523 ARG D O 1
ATOM 5640 N N . ALA D 1 17 ? 17.21977 28.13143 21.84314 1.000 48.10671 1524 ALA D N 1
ATOM 5641 C CA . ALA D 1 17 ? 16.64563 27.68244 20.58426 1.000 48.40167 1524 ALA D CA 1
ATOM 5642 C C . ALA D 1 17 ? 17.64656 26.87092 19.78081 1.000 48.87007 1524 ALA D C 1
ATOM 5643 O O . ALA D 1 17 ? 17.28542 25.85127 19.17309 1.000 51.52105 1524 ALA D O 1
ATOM 5645 N N . ALA D 1 18 ? 18.91429 27.28436 19.78881 1.000 46.33113 1525 ALA D N 1
ATOM 5646 C CA . ALA D 1 18 ? 19.92042 26.53870 19.04708 1.000 45.63135 1525 ALA D CA 1
ATOM 5647 C C . ALA D 1 18 ? 20.05732 25.11688 19.58337 1.000 53.15713 1525 ALA D C 1
ATOM 5648 O O . ALA D 1 18 ? 20.13945 24.16054 18.80431 1.000 47.18549 1525 ALA D O 1
ATOM 5650 N N . GLU D 1 19 ? 20.06345 24.95054 20.91001 1.000 49.54590 1526 GLU D N 1
ATOM 5651 C CA . GLU D 1 19 ? 20.13838 23.60084 21.45174 1.000 50.97397 1526 GLU D CA 1
ATOM 5652 C C . GLU D 1 19 ? 18.92230 22.78481 21.03457 1.000 51.98391 1526 GLU D C 1
ATOM 5653 O O . GLU D 1 19 ? 19.04911 21.60807 20.67398 1.000 45.00060 1526 GLU D O 1
ATOM 5659 N N . ALA D 1 20 ? 17.73684 23.40609 21.04225 1.000 50.27848 1527 ALA D N 1
ATOM 5660 C CA . ALA D 1 20 ? 16.52827 22.68478 20.66111 1.000 51.70031 1527 ALA D CA 1
ATOM 5661 C C . ALA D 1 20 ? 16.56102 22.26677 19.19197 1.000 48.98356 1527 ALA D C 1
ATOM 5662 O O . ALA D 1 20 ? 16.11331 21.16924 18.84588 1.000 43.22527 1527 ALA D O 1
ATOM 5664 N N . VAL D 1 21 ? 17.06560 23.13120 18.30634 1.000 50.68540 1528 VAL D N 1
ATOM 5665 C CA . VAL D 1 21 ? 17.11909 22.75950 16.89719 1.000 43.24670 1528 VAL D CA 1
ATOM 5666 C C . VAL D 1 21 ? 17.97798 21.51202 16.72479 1.000 43.22612 1528 VAL D C 1
ATOM 5667 O O . VAL D 1 21 ? 17.64812 20.61368 15.94374 1.000 37.36716 1528 VAL D O 1
ATOM 5671 N N . GLU D 1 22 ? 19.07969 21.43389 17.47007 1.000 44.24575 1529 GLU D N 1
ATOM 5672 C CA . GLU D 1 22 ? 19.97978 20.28972 17.37631 1.000 46.34547 1529 GLU D CA 1
ATOM 5673 C C . GLU D 1 22 ? 19.29702 19.00557 17.83429 1.000 48.46280 1529 GLU D C 1
ATOM 5674 O O . GLU D 1 22 ? 19.31709 17.98761 17.12340 1.000 42.81580 1529 GLU D O 1
ATOM 5680 N N . VAL D 1 23 ? 18.71413 19.03845 19.03864 1.000 41.95485 1530 VAL D N 1
ATOM 5681 C CA . VAL D 1 23 ? 17.87889 17.94675 19.53873 1.000 43.39470 1530 VAL D CA 1
ATOM 5682 C C . VAL D 1 23 ? 16.91794 17.47760 18.45659 1.000 46.85175 1530 VAL D C 1
ATOM 5683 O O . VAL D 1 23 ? 16.76704 16.27361 18.20206 1.000 46.51023 1530 VAL D O 1
ATOM 5687 N N . LEU D 1 24 ? 16.25256 18.43202 17.80715 1.000 37.42668 1531 LEU D N 1
ATOM 5688 C CA . LEU D 1 24 ? 15.20419 18.09132 16.85564 1.000 37.50910 1531 LEU D CA 1
ATOM 5689 C C . LEU D 1 24 ? 15.77173 17.39621 15.63368 1.000 41.03497 1531 LEU D C 1
ATOM 5690 O O . LEU D 1 24 ? 15.16393 16.44414 15.11846 1.000 42.01418 1531 LEU D O 1
ATOM 5695 N N . GLY D 1 25 ? 16.92702 17.85679 15.15069 1.000 40.90935 1532 GLY D N 1
ATOM 5696 C CA . GLY D 1 25 ? 17.60063 17.13437 14.08215 1.000 38.67650 1532 GLY D CA 1
ATOM 5697 C C . GLY D 1 25 ? 17.86640 15.68761 14.45477 1.000 43.84957 1532 GLY D C 1
ATOM 5698 O O . GLY D 1 25 ? 17.69671 14.77934 13.63263 1.000 44.24961 1532 GLY D O 1
ATOM 5699 N N . THR D 1 26 ? 18.26663 15.44746 15.70696 1.000 39.44914 1533 THR D N 1
ATOM 5700 C CA . THR D 1 26 ? 18.57456 14.08371 16.09983 1.000 42.70320 1533 THR D CA 1
ATOM 5701 C C . THR D 1 26 ? 17.31892 13.23214 16.05817 1.000 42.13529 1533 THR D C 1
ATOM 5702 O O . THR D 1 26 ? 17.30781 12.16452 15.43834 1.000 45.96896 1533 THR D O 1
ATOM 5706 N N . VAL D 1 27 ? 16.22516 13.73618 16.63049 1.000 46.73366 1534 VAL D N 1
ATOM 5707 C CA . VAL D 1 27 ? 14.94045 13.03865 16.55151 1.000 40.25364 1534 VAL D CA 1
ATOM 5708 C C . VAL D 1 27 ? 14.51896 12.83072 15.09770 1.000 43.82155 1534 VAL D C 1
ATOM 5709 O O . VAL D 1 27 ? 13.94252 11.79372 14.74720 1.000 47.43097 1534 VAL D O 1
ATOM 5713 N N . ALA D 1 28 ? 14.79194 13.81066 14.22927 1.000 34.82865 1535 ALA D N 1
ATOM 5714 C CA . ALA D 1 28 ? 14.37620 13.69993 12.83491 1.000 40.04016 1535 ALA D CA 1
ATOM 5715 C C . ALA D 1 28 ? 14.98496 12.48388 12.14115 1.000 40.43015 1535 ALA D C 1
ATOM 5716 O O . ALA D 1 28 ? 14.38950 11.95858 11.19567 1.000 37.79098 1535 ALA D O 1
ATOM 5718 N N . THR D 1 29 ? 16.17348 12.03882 12.56850 1.000 48.43179 1536 THR D N 1
ATOM 5719 C CA . THR D 1 29 ? 16.81231 10.88004 11.94349 1.000 47.68025 1536 THR D CA 1
ATOM 5720 C C . THR D 1 29 ? 16.02289 9.58687 12.13728 1.000 51.11066 1536 THR D C 1
ATOM 5721 O O . THR D 1 29 ? 16.29651 8.59689 11.44692 1.000 50.35767 1536 THR D O 1
ATOM 5725 N N . PHE D 1 30 ? 15.04758 9.57378 13.03564 1.000 49.63627 1537 PHE D N 1
ATOM 5726 C CA . PHE D 1 30 ? 14.24098 8.39041 13.28745 1.000 50.46345 1537 PHE D CA 1
ATOM 5727 C C . PHE D 1 30 ? 12.97744 8.32726 12.44652 1.000 49.08713 1537 PHE D C 1
ATOM 5728 O O . PHE D 1 30 ? 12.21172 7.37042 12.58554 1.000 45.63622 1537 PHE D O 1
ATOM 5736 N N . ARG D 1 31 ? 12.73768 9.29482 11.63448 1.000 42.76660 1538 ARG D N 1
ATOM 5737 C CA . ARG D 1 31 ? 11.57566 9.50479 10.78423 1.000 45.57368 1538 ARG D CA 1
ATOM 5738 C C . ARG D 1 31 ? 11.80919 8.86807 9.41678 1.000 39.45045 1538 ARG D C 1
ATOM 5739 O O . ARG D 1 31 ? 12.94701 8.81877 8.94435 1.000 41.53489 1538 ARG D O 1
ATOM 5747 N N . PRO D 1 32 ? 10.75176 8.39622 8.75180 1.000 33.24103 1539 PRO D N 1
ATOM 5748 C CA . PRO D 1 32 ? 10.91184 7.85983 7.39256 1.000 35.14169 1539 PRO D CA 1
ATOM 5749 C C . PRO D 1 32 ? 11.50375 8.89834 6.44247 1.000 48.00494 1539 PRO D C 1
ATOM 5750 O O . PRO D 1 32 ? 11.14703 10.08261 6.47730 1.000 47.37434 1539 PRO D O 1
ATOM 5754 N N . VAL D 1 33 ? 12.40510 8.44692 5.57391 1.000 41.12722 1540 VAL D N 1
ATOM 5755 C CA . VAL D 1 33 ? 12.98769 9.31570 4.55764 1.000 47.21883 1540 VAL D CA 1
ATOM 5756 C C . VAL D 1 33 ? 12.65930 8.77712 3.17086 1.000 48.52985 1540 VAL D C 1
ATOM 5757 O O . VAL D 1 33 ? 12.28393 7.62034 2.99824 1.000 47.49275 1540 VAL D O 1
ATOM 5761 N N . PHE D 1 34 ? 12.82388 9.63505 2.17125 1.000 46.33701 1541 PHE D N 1
ATOM 5762 C CA . PHE D 1 34 ? 12.87296 9.19521 0.78738 1.000 48.65451 1541 PHE D CA 1
ATOM 5763 C C . PHE D 1 34 ? 14.29420 9.35083 0.26113 1.000 53.45536 1541 PHE D C 1
ATOM 5764 O O . PHE D 1 34 ? 14.91626 10.40844 0.42057 1.000 53.40663 1541 PHE D O 1
ATOM 5772 N N . ARG D 1 35 ? 14.80838 8.27433 -0.34222 1.000 62.38853 1542 ARG D N 1
ATOM 5773 C CA . ARG D 1 35 ? 16.20011 8.16874 -0.76394 1.000 59.64465 1542 ARG D CA 1
ATOM 5774 C C . ARG D 1 35 ? 16.42000 8.52236 -2.22463 1.000 58.11402 1542 ARG D C 1
ATOM 5775 O O . ARG D 1 35 ? 17.56376 8.77403 -2.61871 1.000 66.15451 1542 ARG D O 1
ATOM 5783 N N . SER D 1 36 ? 15.36388 8.53843 -3.02886 1.000 57.66383 1543 SER D N 1
ATOM 5784 C CA . SER D 1 36 ? 15.44675 8.86275 -4.44083 1.000 60.66123 1543 SER D CA 1
ATOM 5785 C C . SER D 1 36 ? 14.14632 9.54655 -4.82212 1.000 62.18590 1543 SER D C 1
ATOM 5786 O O . SER D 1 36 ? 13.09690 9.25414 -4.23147 1.000 53.52627 1543 SER D O 1
ATOM 5789 N N . PRO D 1 37 ? 14.17688 10.43954 -5.81123 1.000 60.69383 1544 PRO D N 1
ATOM 5790 C CA . PRO D 1 37 ? 12.95715 11.18651 -6.14886 1.000 54.54989 1544 PRO D CA 1
ATOM 5791 C C . PRO D 1 37 ? 11.79379 10.31302 -6.57228 1.000 64.73062 1544 PRO D C 1
ATOM 5792 O O . PRO D 1 37 ? 10.67351 10.82488 -6.64621 1.000 74.77251 1544 PRO D O 1
ATOM 5796 N N . ASP D 1 38 ? 11.99334 9.01494 -6.81437 1.000 70.84533 1545 ASP D N 1
ATOM 5797 C CA . ASP D 1 38 ? 10.85723 8.16009 -7.14316 1.000 72.30033 1545 ASP D CA 1
ATOM 5798 C C . ASP D 1 38 ? 10.22150 7.51376 -5.92215 1.000 71.70112 1545 ASP D C 1
ATOM 5799 O O . ASP D 1 38 ? 9.02975 7.18256 -5.96220 1.000 63.35822 1545 ASP D O 1
ATOM 5804 N N . GLU D 1 39 ? 10.97958 7.32964 -4.83867 1.000 74.61591 1546 GLU D N 1
ATOM 5805 C CA . GLU D 1 39 ? 10.37149 6.91109 -3.58198 1.000 71.40707 1546 GLU D CA 1
ATOM 5806 C C . GLU D 1 39 ? 9.36921 7.92728 -3.06332 1.000 67.40918 1546 GLU D C 1
ATOM 5807 O O . GLU D 1 39 ? 8.53578 7.58168 -2.22205 1.000 71.93129 1546 GLU D O 1
ATOM 5813 N N . LEU D 1 40 ? 9.42039 9.16689 -3.55174 1.000 70.01015 1547 LEU D N 1
ATOM 5814 C CA . LEU D 1 40 ? 8.65217 10.22825 -2.91847 1.000 68.12254 1547 LEU D CA 1
ATOM 5815 C C . LEU D 1 40 ? 7.15035 9.99240 -3.01508 1.000 74.88605 1547 LEU D C 1
ATOM 5816 O O . LEU D 1 40 ? 6.40970 10.31356 -2.07598 1.000 78.55514 1547 LEU D O 1
ATOM 5821 N N . GLY D 1 41 ? 6.67761 9.42698 -4.11706 1.000 67.90102 1548 GLY D N 1
ATOM 5822 C CA . GLY D 1 41 ? 5.24786 9.24445 -4.24762 1.000 67.23461 1548 GLY D CA 1
ATOM 5823 C C . GLY D 1 41 ? 4.64244 10.34027 -5.09232 1.000 68.14073 1548 GLY D C 1
ATOM 5824 O O . GLY D 1 41 ? 4.48050 10.18119 -6.30446 1.000 66.36441 1548 GLY D O 1
ATOM 5825 N N . GLU D 1 42 ? 4.30931 11.46566 -4.47815 1.000 70.94618 1549 GLU D N 1
ATOM 5826 C CA . GLU D 1 42 ? 3.98528 12.60310 -5.31408 1.000 66.49427 1549 GLU D CA 1
ATOM 5827 C C . GLU D 1 42 ? 5.07071 13.65916 -5.17993 1.000 59.99963 1549 GLU D C 1
ATOM 5828 O O . GLU D 1 42 ? 5.49845 13.98814 -4.06223 1.000 59.52697 1549 GLU D O 1
ATOM 5834 N N . PRO D 1 43 ? 5.54141 14.19028 -6.29758 1.000 49.85999 1550 PRO D N 1
ATOM 5835 C CA . PRO D 1 43 ? 6.61174 15.19219 -6.26807 1.000 55.62495 1550 PRO D CA 1
ATOM 5836 C C . PRO D 1 43 ? 6.16460 16.45710 -5.55070 1.000 54.47361 1550 PRO D C 1
ATOM 5837 O O . PRO D 1 43 ? 4.95987 16.70426 -5.39781 1.000 44.40537 1550 PRO D O 1
ATOM 5841 N N . PRO D 1 44 ? 7.10420 17.26067 -5.06047 1.000 49.21074 1551 PRO D N 1
ATOM 5842 C CA . PRO D 1 44 ? 6.73064 18.46691 -4.30536 1.000 44.10080 1551 PRO D CA 1
ATOM 5843 C C . PRO D 1 44 ? 5.73552 19.32321 -5.08258 1.000 44.59790 1551 PRO D C 1
ATOM 5844 O O . PRO D 1 44 ? 5.95487 19.65644 -6.24404 1.000 42.30326 1551 PRO D O 1
ATOM 5848 N N . ALA D 1 45 ? 4.61364 19.64783 -4.44699 1.000 39.11305 1552 ALA D N 1
ATOM 5849 C CA . ALA D 1 45 ? 3.60004 20.47212 -5.09023 1.000 46.65246 1552 ALA D CA 1
ATOM 5850 C C . ALA D 1 45 ? 3.96838 21.95433 -5.00426 1.000 53.48049 1552 ALA D C 1
ATOM 5851 O O . ALA D 1 45 ? 4.58595 22.40561 -4.03785 1.000 57.86111 1552 ALA D O 1
ATOM 5853 N N . LEU D 1 46 ? 3.59489 22.70886 -6.03642 1.000 48.24726 1553 LEU D N 1
ATOM 5854 C CA . LEU D 1 46 ? 3.91534 24.13172 -6.14798 1.000 40.73114 1553 LEU D CA 1
ATOM 5855 C C . LEU D 1 46 ? 2.63751 24.93609 -5.95733 1.000 42.42879 1553 LEU D C 1
ATOM 5856 O O . LEU D 1 46 ? 1.65729 24.71923 -6.67624 1.000 38.12185 1553 LEU D O 1
ATOM 5861 N N . VAL D 1 47 ? 2.64826 25.87465 -5.00813 1.000 40.85148 1554 VAL D N 1
ATOM 5862 C CA . VAL D 1 47 ? 1.44669 26.61247 -4.63122 1.000 41.68414 1554 VAL D CA 1
ATOM 5863 C C . VAL D 1 47 ? 1.46935 27.97012 -5.32410 1.000 39.03969 1554 VAL D C 1
ATOM 5864 O O . VAL D 1 47 ? 2.26868 28.84242 -4.94248 1.000 39.72908 1554 VAL D O 1
ATOM 5868 N N . PRO D 1 48 ? 0.63810 28.20508 -6.33657 1.000 37.17482 1555 PRO D N 1
ATOM 5869 C CA . PRO D 1 48 ? 0.53592 29.55271 -6.90826 1.000 37.33079 1555 PRO D CA 1
ATOM 5870 C C . PRO D 1 48 ? 0.01358 30.53454 -5.87267 1.000 42.08805 1555 PRO D C 1
ATOM 5871 O O . PRO D 1 48 ? -0.84600 30.19629 -5.05460 1.000 41.69913 1555 PRO D O 1
ATOM 5875 N N . LEU D 1 49 ? 0.56011 31.75363 -5.89093 1.000 36.99837 1556 LEU D N 1
ATOM 5876 C CA . LEU D 1 49 ? 0.02468 32.82337 -5.04832 1.000 41.54889 1556 LEU D CA 1
ATOM 5877 C C . LEU D 1 49 ? -0.44965 34.04180 -5.81827 1.000 45.05635 1556 LEU D C 1
ATOM 5878 O O . LEU D 1 49 ? -1.31651 34.76524 -5.32732 1.000 53.73205 1556 LEU D O 1
ATOM 5883 N N . GLY D 1 50 ? 0.10438 34.30251 -6.99066 1.000 45.20129 1557 GLY D N 1
ATOM 5884 C CA . GLY D 1 50 ? -0.37723 35.37205 -7.82583 1.000 48.92006 1557 GLY D CA 1
ATOM 5885 C C . GLY D 1 50 ? -0.20652 34.99266 -9.27128 1.000 49.18772 1557 GLY D C 1
ATOM 5886 O O . GLY D 1 50 ? 0.91096 34.72052 -9.71900 1.000 48.96546 1557 GLY D O 1
ATOM 5887 N N . THR D 1 51 ? -1.30551 34.92901 -10.00647 1.000 54.09767 1558 THR D N 1
ATOM 5888 C CA . THR D 1 51 ? -1.24634 34.50066 -11.39115 1.000 62.97832 1558 THR D CA 1
ATOM 5889 C C . THR D 1 51 ? -1.87291 35.56641 -12.28177 1.000 62.03660 1558 THR D C 1
ATOM 5890 O O . THR D 1 51 ? -2.68769 36.38183 -11.83898 1.000 62.37289 1558 THR D O 1
ATOM 5894 N N . GLY D 1 52 ? -1.45442 35.56671 -13.54269 1.000 60.69495 1559 GLY D N 1
ATOM 5895 C CA . GLY D 1 52 ? -2.00388 36.45348 -14.55041 1.000 64.90853 1559 GLY D CA 1
ATOM 5896 C C . GLY D 1 52 ? -1.04633 37.49399 -15.08604 1.000 60.86757 1559 GLY D C 1
ATOM 5897 O O . GLY D 1 52 ? -1.41367 38.21876 -16.01742 1.000 71.64492 1559 GLY D O 1
ATOM 5898 N N . ALA D 1 53 ? 0.17144 37.58625 -14.55614 1.000 60.41707 1560 ALA D N 1
ATOM 5899 C CA . ALA D 1 53 ? 1.09913 38.63180 -14.96978 1.000 55.47390 1560 ALA D CA 1
ATOM 5900 C C . ALA D 1 53 ? 1.95339 38.25797 -16.16674 1.000 60.40396 1560 ALA D C 1
ATOM 5901 O O . ALA D 1 53 ? 2.59238 39.14219 -16.74582 1.000 68.34443 1560 ALA D O 1
ATOM 5903 N N . GLY D 1 54 ? 2.00817 36.98852 -16.54354 1.000 55.87126 1561 GLY D N 1
ATOM 5904 C CA . GLY D 1 54 ? 2.85573 36.59402 -17.65318 1.000 51.09871 1561 GLY D CA 1
ATOM 5905 C C . GLY D 1 54 ? 4.31549 36.86021 -17.33901 1.000 52.35809 1561 GLY D C 1
ATOM 5906 O O . GLY D 1 54 ? 4.69403 37.35550 -16.27961 1.000 63.79022 1561 GLY D O 1
ATOM 5907 N N . GLY D 1 55 ? 5.15077 36.51318 -18.29752 1.000 53.30612 1562 GLY D N 1
ATOM 5908 C CA . GLY D 1 55 ? 6.57122 36.50172 -18.07237 1.000 52.20616 1562 GLY D CA 1
ATOM 5909 C C . GLY D 1 55 ? 6.97462 35.34615 -17.17793 1.000 51.89155 1562 GLY D C 1
ATOM 5910 O O . GLY D 1 55 ? 6.14293 34.55819 -16.72312 1.000 57.39512 1562 GLY D O 1
ATOM 5911 N N . PRO D 1 56 ? 8.27303 35.21434 -16.92501 1.000 58.24574 1563 PRO D N 1
ATOM 5912 C CA . PRO D 1 56 ? 8.75474 34.10089 -16.10034 1.000 49.86392 1563 PRO D CA 1
ATOM 5913 C C . PRO D 1 56 ? 8.16293 34.15972 -14.69789 1.000 50.39744 1563 PRO D C 1
ATOM 5914 O O . PRO D 1 56 ? 8.20588 35.19472 -14.03483 1.000 50.15577 1563 PRO D O 1
ATOM 5918 N N . THR D 1 57 ? 7.58562 33.04936 -14.24391 1.000 50.77341 1564 THR D N 1
ATOM 5919 C CA . THR D 1 57 ? 7.05292 33.07318 -12.88683 1.000 48.18141 1564 THR D CA 1
ATOM 5920 C C . THR D 1 57 ? 8.19572 33.07775 -11.88084 1.000 44.35844 1564 THR D C 1
ATOM 5921 O O . THR D 1 57 ? 9.26892 32.50229 -12.11570 1.000 41.22600 1564 THR D O 1
ATOM 5925 N N . LEU D 1 58 ? 7.97156 33.79418 -10.77689 1.000 38.58087 1565 LEU D N 1
ATOM 5926 C CA . LEU D 1 58 ? 8.90161 33.81246 -9.65493 1.000 40.76850 1565 LEU D CA 1
ATOM 5927 C C . LEU D 1 58 ? 8.65503 32.57875 -8.78649 1.000 38.38369 1565 LEU D C 1
ATOM 5928 O O . LEU D 1 58 ? 7.64868 32.49974 -8.07256 1.000 43.10636 1565 LEU D O 1
ATOM 5933 N N . VAL D 1 59 ? 9.56172 31.61546 -8.84898 1.000 39.60662 1566 VAL D N 1
ATOM 5934 C CA . VAL D 1 59 ? 9.43672 30.39009 -8.07555 1.000 37.74258 1566 VAL D CA 1
ATOM 5935 C C . VAL D 1 59 ? 10.10967 30.61939 -6.73648 1.000 38.37257 1566 VAL D C 1
ATOM 5936 O O . VAL D 1 59 ? 11.34142 30.60742 -6.64084 1.000 38.30581 1566 VAL D O 1
ATOM 5940 N N . CYS D 1 60 ? 9.29827 30.76361 -5.69421 1.000 36.84071 1567 CYS D N 1
ATOM 5941 C CA . CYS D 1 60 ? 9.77604 31.13820 -4.37284 1.000 39.98185 1567 CYS D CA 1
ATOM 5942 C C . CYS D 1 60 ? 9.90700 29.88042 -3.51354 1.000 38.72663 1567 CYS D C 1
ATOM 5943 O O . CYS D 1 60 ? 8.90957 29.24248 -3.16786 1.000 36.27964 1567 CYS D O 1
ATOM 5946 N N . CYS D 1 61 ? 11.13431 29.55480 -3.13734 1.000 37.44217 1568 CYS D N 1
ATOM 5947 C CA . CYS D 1 61 ? 11.37971 28.41326 -2.28004 1.000 40.10500 1568 CYS D CA 1
ATOM 5948 C C . CYS D 1 61 ? 11.06362 28.78988 -0.85269 1.000 44.33938 1568 CYS D C 1
ATOM 5949 O O . CYS D 1 61 ? 11.49418 29.85085 -0.38346 1.000 40.08864 1568 CYS D O 1
ATOM 5952 N N . ALA D 1 62 ? 10.32022 27.92305 -0.16015 1.000 39.76680 1569 ALA D N 1
ATOM 5953 C CA . ALA D 1 62 ? 10.07449 28.14461 1.25596 1.000 35.71710 1569 ALA D CA 1
ATOM 5954 C C . ALA D 1 62 ? 11.37938 28.01944 2.02365 1.000 43.88516 1569 ALA D C 1
ATOM 5955 O O . ALA D 1 62 ? 12.34216 27.37753 1.57192 1.000 36.29861 1569 ALA D O 1
ATOM 5957 N N . GLY D 1 63 ? 11.41449 28.67083 3.17691 1.000 32.77975 1570 GLY D N 1
ATOM 5958 C CA . GLY D 1 63 ? 12.52223 28.53600 4.09374 1.000 36.31526 1570 GLY D CA 1
ATOM 5959 C C . GLY D 1 63 ? 12.39755 27.29375 4.95106 1.000 41.26331 1570 GLY D C 1
ATOM 5960 O O . GLY D 1 63 ? 11.65236 26.35560 4.65071 1.000 41.47941 1570 GLY D O 1
ATOM 5961 N N . THR D 1 64 ? 13.14664 27.28478 6.04400 1.000 42.87305 1571 THR D N 1
ATOM 5962 C CA . THR D 1 64 ? 13.23645 26.07374 6.85026 1.000 38.33075 1571 THR D CA 1
ATOM 5963 C C . THR D 1 64 ? 12.81655 26.26370 8.30510 1.000 45.69772 1571 THR D C 1
ATOM 5964 O O . THR D 1 64 ? 13.08238 25.37956 9.12988 1.000 48.21734 1571 THR D O 1
ATOM 5968 N N . ALA D 1 65 ? 12.17560 27.37512 8.64814 1.000 44.15921 1572 ALA D N 1
ATOM 5969 C CA . ALA D 1 65 ? 11.85308 27.66482 10.03297 1.000 47.51571 1572 ALA D CA 1
ATOM 5970 C C . ALA D 1 65 ? 10.47889 27.08210 10.37655 1.000 53.30971 1572 ALA D C 1
ATOM 5971 O O . ALA D 1 65 ? 9.86625 26.35768 9.58592 1.000 52.49451 1572 ALA D O 1
ATOM 5973 N N . ALA D 1 66 ? 9.97801 27.41970 11.56597 1.000 57.95137 1573 ALA D N 1
ATOM 5974 C CA . ALA D 1 66 ? 8.68318 26.92961 12.03753 1.000 66.06922 1573 ALA D CA 1
ATOM 5975 C C . ALA D 1 66 ? 7.54407 27.34765 11.10887 1.000 55.79934 1573 ALA D C 1
ATOM 5976 O O . ALA D 1 66 ? 6.78385 26.50811 10.61521 1.000 62.47621 1573 ALA D O 1
ATOM 5978 N N . ALA D 1 67 ? 7.40380 28.64814 10.87427 1.000 63.03552 1574 ALA D N 1
ATOM 5979 C CA . ALA D 1 67 ? 6.34432 29.19148 10.02481 1.000 61.87348 1574 ALA D CA 1
ATOM 5980 C C . ALA D 1 67 ? 6.79462 29.35796 8.59079 1.000 54.90810 1574 ALA D C 1
ATOM 5981 O O . ALA D 1 67 ? 6.51880 30.38762 7.96447 1.000 63.41413 1574 ALA D O 1
ATOM 5983 N N . SER D 1 68 ? 7.51584 28.39143 8.04374 1.000 52.98096 1575 SER D N 1
ATOM 5984 C CA . SER D 1 68 ? 7.91446 28.48151 6.64994 1.000 53.87395 1575 SER D CA 1
ATOM 5985 C C . SER D 1 68 ? 6.91462 27.74679 5.76562 1.000 51.61102 1575 SER D C 1
ATOM 5986 O O . SER D 1 68 ? 6.20023 26.84641 6.20761 1.000 52.25707 1575 SER D O 1
ATOM 5989 N N . GLY D 1 69 ? 6.86510 28.15890 4.50697 1.000 46.69470 1576 GLY D N 1
ATOM 5990 C CA . GLY D 1 69 ? 5.83484 27.73964 3.60148 1.000 39.85941 1576 GLY D CA 1
ATOM 5991 C C . GLY D 1 69 ? 5.28987 28.93469 2.85232 1.000 45.44019 1576 GLY D C 1
ATOM 5992 O O . GLY D 1 69 ? 5.91544 29.99792 2.77485 1.000 41.95575 1576 GLY D O 1
ATOM 5993 N N . PRO D 1 70 ? 4.08879 28.78539 2.30386 1.000 40.66189 1577 PRO D N 1
ATOM 5994 C CA . PRO D 1 70 ? 3.54177 29.85121 1.45500 1.000 38.44180 1577 PRO D CA 1
ATOM 5995 C C . PRO D 1 70 ? 3.30770 31.18262 2.16657 1.000 37.94252 1577 PRO D C 1
ATOM 5996 O O . PRO D 1 70 ? 3.39372 32.22183 1.49228 1.000 38.96596 1577 PRO D O 1
ATOM 6000 N N . ARG D 1 71 ? 3.06948 31.20839 3.48611 1.000 34.21626 1578 ARG D N 1
ATOM 6001 C CA . ARG D 1 71 ? 2.81030 32.49214 4.16263 1.000 40.95170 1578 ARG D CA 1
ATOM 6002 C C . ARG D 1 71 ? 3.98075 33.46404 4.04821 1.000 43.57475 1578 ARG D C 1
ATOM 6003 O O . ARG D 1 71 ? 3.77095 34.68167 4.09570 1.000 39.54872 1578 ARG D O 1
ATOM 6011 N N . GLU D 1 72 ? 5.21584 32.95417 3.90669 1.000 43.13816 1579 GLU D N 1
ATOM 6012 C CA . GLU D 1 72 ? 6.38310 33.83110 3.81710 1.000 40.11841 1579 GLU D CA 1
ATOM 6013 C C . GLU D 1 72 ? 6.24589 34.85030 2.69184 1.000 44.42976 1579 GLU D C 1
ATOM 6014 O O . GLU D 1 72 ? 6.79936 35.94536 2.78950 1.000 46.26457 1579 GLU D O 1
ATOM 6020 N N . PHE D 1 73 ? 5.51729 34.50287 1.62514 1.000 40.38714 1580 PHE D N 1
ATOM 6021 C CA . PHE D 1 73 ? 5.47525 35.25496 0.38439 1.000 39.29243 1580 PHE D CA 1
ATOM 6022 C C . PHE D 1 73 ? 4.10135 35.83298 0.08503 1.000 38.54516 1580 PHE D C 1
ATOM 6023 O O . PHE D 1 73 ? 3.87816 36.29102 -1.03571 1.000 38.50246 1580 PHE D O 1
ATOM 6031 N N . THR D 1 74 ? 3.19060 35.83047 1.06202 1.000 32.76771 1581 THR D N 1
ATOM 6032 C CA . THR D 1 74 ? 1.86566 36.43599 0.89655 1.000 39.85833 1581 THR D CA 1
ATOM 6033 C C . THR D 1 74 ? 1.96185 37.90383 0.46846 1.000 41.72746 1581 THR D C 1
ATOM 6034 O O . THR D 1 74 ? 1.33909 38.32669 -0.51662 1.000 34.79085 1581 THR D O 1
ATOM 6038 N N . ALA D 1 75 ? 2.72587 38.69948 1.21269 1.000 39.81415 1582 ALA D N 1
ATOM 6039 C CA . ALA D 1 75 ? 2.75914 40.13406 0.94914 1.000 42.22115 1582 ALA D CA 1
ATOM 6040 C C . ALA D 1 75 ? 3.54778 40.42048 -0.32368 1.000 43.87803 1582 ALA D C 1
ATOM 6041 O O . ALA D 1 75 ? 3.07193 41.14712 -1.20620 1.000 42.47282 1582 ALA D O 1
ATOM 6043 N N . PHE D 1 76 ? 4.74151 39.82479 -0.43874 1.000 35.65334 1583 PHE D N 1
ATOM 6044 C CA . PHE D 1 76 ? 5.50921 39.82138 -1.67888 1.000 40.21258 1583 PHE D CA 1
ATOM 6045 C C . PHE D 1 76 ? 4.62406 39.54978 -2.88552 1.000 40.30190 1583 PHE D C 1
ATOM 6046 O O . PHE D 1 76 ? 4.63766 40.30894 -3.86083 1.000 42.52827 1583 PHE D O 1
ATOM 6054 N N . ALA D 1 77 ? 3.80361 38.49894 -2.81399 1.000 35.48071 1584 ALA D N 1
ATOM 6055 C CA . ALA D 1 77 ? 2.96908 38.12722 -3.96054 1.000 40.21126 1584 ALA D CA 1
ATOM 6056 C C . ALA D 1 77 ? 1.82285 39.10635 -4.17892 1.000 44.21994 1584 ALA D C 1
ATOM 6057 O O . ALA D 1 77 ? 1.48574 39.42239 -5.33091 1.000 37.66392 1584 ALA D O 1
ATOM 6059 N N . ALA D 1 78 ? 1.17432 39.55175 -3.09377 1.000 34.92663 1585 ALA D N 1
ATOM 6060 C CA . ALA D 1 78 ? 0.13037 40.55550 -3.24295 1.000 40.54782 1585 ALA D CA 1
ATOM 6061 C C . ALA D 1 78 ? 0.67604 41.81422 -3.90522 1.000 44.20968 1585 ALA D C 1
ATOM 6062 O O . ALA D 1 78 ? -0.00867 42.43662 -4.72840 1.000 38.28880 1585 ALA D O 1
ATOM 6064 N N . ALA D 1 79 ? 1.91111 42.20094 -3.56342 1.000 41.03907 1586 ALA D N 1
ATOM 6065 C CA . ALA D 1 79 ? 2.48378 43.43074 -4.10421 1.000 39.25216 1586 ALA D CA 1
ATOM 6066 C C . ALA D 1 79 ? 2.95507 43.27345 -5.53296 1.000 39.62699 1586 ALA D C 1
ATOM 6067 O O . ALA D 1 79 ? 3.08036 44.27635 -6.24368 1.000 38.22365 1586 ALA D O 1
ATOM 6069 N N . LEU D 1 80 ? 3.19757 42.05150 -5.98161 1.000 39.40376 1587 LEU D N 1
ATOM 6070 C CA . LEU D 1 80 ? 3.54189 41.82628 -7.37565 1.000 40.91320 1587 LEU D CA 1
ATOM 6071 C C . LEU D 1 80 ? 2.32655 41.51455 -8.22617 1.000 38.94853 1587 LEU D C 1
ATOM 6072 O O . LEU D 1 80 ? 2.48149 41.16315 -9.39648 1.000 39.73871 1587 LEU D O 1
ATOM 6077 N N . ALA D 1 81 ? 1.12728 41.66138 -7.66836 1.000 40.40261 1588 ALA D N 1
ATOM 6078 C CA . ALA D 1 81 ? -0.10109 41.36744 -8.39758 1.000 46.42237 1588 ALA D CA 1
ATOM 6079 C C . ALA D 1 81 ? -0.12128 42.06295 -9.74315 1.000 50.75556 1588 ALA D C 1
ATOM 6080 O O . ALA D 1 81 ? -0.07028 43.29526 -9.82041 1.000 50.68495 1588 ALA D O 1
ATOM 6082 N N . GLY D 1 82 ? -0.21221 41.27439 -10.80151 1.000 48.15427 1589 GLY D N 1
ATOM 6083 C CA . GLY D 1 82 ? -0.24686 41.85863 -12.12279 1.000 58.53088 1589 GLY D CA 1
ATOM 6084 C C . GLY D 1 82 ? 1.07441 42.38669 -12.62435 1.000 50.77952 1589 GLY D C 1
ATOM 6085 O O . GLY D 1 82 ? 1.09416 43.10133 -13.62541 1.000 57.51509 1589 GLY D O 1
ATOM 6086 N N . LEU D 1 83 ? 2.17272 42.07443 -11.95348 1.000 49.22470 1590 LEU D N 1
ATOM 6087 C CA . LEU D 1 83 ? 3.50591 42.42362 -12.41444 1.000 49.37183 1590 LEU D CA 1
ATOM 6088 C C . LEU D 1 83 ? 4.36917 41.18493 -12.58392 1.000 55.81923 1590 LEU D C 1
ATOM 6089 O O . LEU D 1 83 ? 4.99551 41.00527 -13.63921 1.000 48.58338 1590 LEU D O 1
ATOM 6094 N N . ARG D 1 84 ? 4.40661 40.31464 -11.56866 1.000 45.80298 1591 ARG D N 1
ATOM 6095 C CA . ARG D 1 84 ? 5.08492 39.02697 -11.65176 1.000 45.94044 1591 ARG D CA 1
ATOM 6096 C C . ARG D 1 84 ? 4.21083 37.94664 -11.03859 1.000 44.80946 1591 ARG D C 1
ATOM 6097 O O . ARG D 1 84 ? 3.53139 38.18045 -10.03346 1.000 44.08942 1591 ARG D O 1
ATOM 6105 N N . ASP D 1 85 ? 4.24123 36.76231 -11.64745 1.000 51.03250 1592 ASP D N 1
ATOM 6106 C CA . ASP D 1 85 ? 3.59612 35.59072 -11.07857 1.000 43.10799 1592 ASP D CA 1
ATOM 6107 C C . ASP D 1 85 ? 4.49090 34.99174 -10.00865 1.000 44.83519 1592 ASP D C 1
ATOM 6108 O O . ASP D 1 85 ? 5.70250 34.85815 -10.20183 1.000 44.49903 1592 ASP D O 1
ATOM 6113 N N . VAL D 1 86 ? 3.90011 34.66342 -8.86737 1.000 39.37158 1593 VAL D N 1
ATOM 6114 C CA . VAL D 1 86 ? 4.63581 34.12622 -7.73245 1.000 39.94951 1593 VAL D CA 1
ATOM 6115 C C . VAL D 1 86 ? 4.03973 32.77434 -7.36487 1.000 37.13979 1593 VAL D C 1
ATOM 6116 O O . VAL D 1 86 ? 2.81843 32.61500 -7.29838 1.000 47.67922 1593 VAL D O 1
ATOM 6120 N N . THR D 1 87 ? 4.90033 31.80941 -7.14685 1.000 32.91762 1594 THR D N 1
ATOM 6121 C CA . THR D 1 87 ? 4.49002 30.43690 -6.91868 1.000 40.32058 1594 THR D CA 1
ATOM 6122 C C . THR D 1 87 ? 5.49909 29.88774 -5.94005 1.000 36.57254 1594 THR D C 1
ATOM 6123 O O . THR D 1 87 ? 6.70402 30.09850 -6.10934 1.000 34.14118 1594 THR D O 1
ATOM 6127 N N . VAL D 1 88 ? 5.01388 29.24073 -4.92682 1.000 34.03170 1595 VAL D N 1
ATOM 6128 C CA . VAL D 1 88 ? 5.85665 28.81162 -3.82953 1.000 39.84121 1595 VAL D CA 1
ATOM 6129 C C . VAL D 1 88 ? 6.18024 27.33594 -4.00001 1.000 39.68500 1595 VAL D C 1
ATOM 6130 O O . VAL D 1 88 ? 5.30934 26.53157 -4.35658 1.000 36.72063 1595 VAL D O 1
ATOM 6134 N N . LEU D 1 89 ? 7.43767 26.98748 -3.73301 1.000 45.26425 1596 LEU D N 1
ATOM 6135 C CA . LEU D 1 89 ? 7.94328 25.62598 -3.66747 1.000 47.29765 1596 LEU D CA 1
ATOM 6136 C C . LEU D 1 89 ? 8.13358 25.24737 -2.20229 1.000 37.83901 1596 LEU D C 1
ATOM 6137 O O . LEU D 1 89 ? 9.13809 25.63720 -1.60056 1.000 39.95666 1596 LEU D O 1
ATOM 6142 N N . PRO D 1 90 ? 7.21414 24.50729 -1.58135 1.000 42.64869 1597 PRO D N 1
ATOM 6143 C CA . PRO D 1 90 ? 7.41074 24.11238 -0.17781 1.000 42.03662 1597 PRO D CA 1
ATOM 6144 C C . PRO D 1 90 ? 8.52006 23.09056 -0.04045 1.000 38.66414 1597 PRO D C 1
ATOM 6145 O O . PRO D 1 90 ? 8.98264 22.49143 -1.00722 1.000 44.32355 1597 PRO D O 1
ATOM 6149 N N . GLN D 1 91 ? 8.99184 22.95107 1.18587 1.000 39.30890 1598 GLN D N 1
ATOM 6150 C CA . GLN D 1 91 ? 10.06833 22.04074 1.50682 1.000 37.29152 1598 GLN D CA 1
ATOM 6151 C C . GLN D 1 91 ? 9.46676 20.73221 2.02808 1.000 44.94785 1598 GLN D C 1
ATOM 6152 O O . GLN D 1 91 ? 8.76798 20.72444 3.05464 1.000 42.68037 1598 GLN D O 1
ATOM 6158 N N . THR D 1 92 ? 9.75025 19.63450 1.32688 1.000 35.65763 1599 THR D N 1
ATOM 6159 C CA . THR D 1 92 ? 9.13806 18.34519 1.63234 1.000 32.21025 1599 THR D CA 1
ATOM 6160 C C . THR D 1 92 ? 9.50628 17.88301 3.02854 1.000 34.04264 1599 THR D C 1
ATOM 6161 O O . THR D 1 92 ? 10.68874 17.84270 3.38853 1.000 42.58369 1599 THR D O 1
ATOM 6165 N N . GLY D 1 93 ? 8.49813 17.49243 3.79993 1.000 29.88591 1600 GLY D N 1
ATOM 6166 C CA . GLY D 1 93 ? 8.69626 16.94530 5.12858 1.000 37.84625 1600 GLY D CA 1
ATOM 6167 C C . GLY D 1 93 ? 8.14099 17.79298 6.25804 1.000 43.49816 1600 GLY D C 1
ATOM 6168 O O . GLY D 1 93 ? 8.04159 17.29624 7.39552 1.000 35.38406 1600 GLY D O 1
ATOM 6169 N N . PHE D 1 94 ? 7.77750 19.06287 5.98947 1.000 38.68834 1601 PHE D N 1
ATOM 6170 C CA . PHE D 1 94 ? 7.21352 19.91774 7.03692 1.000 37.68328 1601 PHE D CA 1
ATOM 6171 C C . PHE D 1 94 ? 5.74157 19.61004 7.31779 1.000 36.30101 1601 PHE D C 1
ATOM 6172 O O . PHE D 1 94 ? 5.27890 19.86276 8.42394 1.000 40.36113 1601 PHE D O 1
ATOM 6180 N N . LEU D 1 95 ? 4.99035 19.08520 6.35531 1.000 33.48622 1602 LEU D N 1
ATOM 6181 C CA . LEU D 1 95 ? 3.57911 18.78256 6.56213 1.000 41.17406 1602 LEU D CA 1
ATOM 6182 C C . LEU D 1 95 ? 3.38660 17.30569 6.90281 1.000 47.57776 1602 LEU D C 1
ATOM 6183 O O . LEU D 1 95 ? 4.10099 16.43121 6.39578 1.000 44.00892 1602 LEU D O 1
ATOM 6188 N N . THR D 1 96 ? 2.41121 17.04105 7.77236 1.000 37.98593 1603 THR D N 1
ATOM 6189 C CA . THR D 1 96 ? 2.14836 15.67080 8.19565 1.000 48.04030 1603 THR D CA 1
ATOM 6190 C C . THR D 1 96 ? 1.90822 14.76728 6.98929 1.000 54.42103 1603 THR D C 1
ATOM 6191 O O . THR D 1 96 ? 1.24248 15.15277 6.02641 1.000 55.32961 1603 THR D O 1
ATOM 6195 N N . GLY D 1 97 ? 2.48540 13.57148 7.02766 1.000 54.41923 1604 GLY D N 1
ATOM 6196 C CA . GLY D 1 97 ? 2.40517 12.63672 5.93183 1.000 54.53988 1604 GLY D CA 1
ATOM 6197 C C . GLY D 1 97 ? 3.58092 12.66653 4.97488 1.000 47.41315 1604 GLY D C 1
ATOM 6198 O O . GLY D 1 97 ? 3.80159 11.68160 4.26282 1.000 46.93516 1604 GLY D O 1
ATOM 6199 N N . GLU D 1 98 ? 4.35068 13.78877 4.93469 1.000 45.75584 1605 GLU D N 1
ATOM 6200 C CA . GLU D 1 98 ? 5.51735 13.94652 4.07077 1.000 42.05817 1605 GLU D CA 1
ATOM 6201 C C . GLU D 1 98 ? 6.74248 13.34168 4.72975 1.000 36.38142 1605 GLU D C 1
ATOM 6202 O O . GLU D 1 98 ? 6.96657 13.57792 5.91875 1.000 37.92433 1605 GLU D O 1
ATOM 6208 N N . PRO D 1 99 ? 7.55844 12.57370 4.01419 1.000 42.67412 1606 PRO D N 1
ATOM 6209 C CA . PRO D 1 99 ? 8.84087 12.13272 4.57463 1.000 34.98324 1606 PRO D CA 1
ATOM 6210 C C . PRO D 1 99 ? 9.92367 13.18191 4.34311 1.000 37.95408 1606 PRO D C 1
ATOM 6211 O O . PRO D 1 99 ? 9.74781 14.15367 3.60287 1.000 39.90326 1606 PRO D O 1
ATOM 6215 N N . LEU D 1 100 ? 11.06393 12.95114 4.96888 1.000 35.49995 1607 LEU D N 1
ATOM 6216 C CA . LEU D 1 100 ? 12.22696 13.81668 4.90314 1.000 35.17959 1607 LEU D CA 1
ATOM 6217 C C . LEU D 1 100 ? 13.18154 13.35924 3.80443 1.000 46.51897 1607 LEU D C 1
ATOM 6218 O O . LEU D 1 100 ? 13.30975 12.16507 3.55325 1.000 40.84649 1607 LEU D O 1
ATOM 6223 N N . PRO D 1 101 ? 13.84303 14.27648 3.10532 1.000 44.21950 1608 PRO D N 1
ATOM 6224 C CA . PRO D 1 101 ? 14.86689 13.85603 2.13425 1.000 43.38788 1608 PRO D CA 1
ATOM 6225 C C . PRO D 1 101 ? 16.02783 13.17102 2.83711 1.000 47.60562 1608 PRO D C 1
ATOM 6226 O O . PRO D 1 101 ? 16.51538 13.64950 3.86387 1.000 44.55437 1608 PRO D O 1
ATOM 6230 N N . ALA D 1 102 ? 16.46125 12.03673 2.27646 1.000 45.57981 1609 ALA D N 1
ATOM 6231 C CA . ALA D 1 102 ? 17.61490 11.32880 2.82450 1.000 45.60041 1609 ALA D CA 1
ATOM 6232 C C . ALA D 1 102 ? 18.84790 12.21718 2.86930 1.000 46.24027 1609 ALA D C 1
ATOM 6233 O O . ALA D 1 102 ? 19.69084 12.07164 3.76309 1.000 46.36457 1609 ALA D O 1
ATOM 6235 N N . GLY D 1 103 ? 18.96496 13.13695 1.91694 1.000 48.71684 1610 GLY D N 1
ATOM 6236 C CA . GLY D 1 103 ? 20.04813 14.09686 1.84660 1.000 36.77059 1610 GLY D CA 1
ATOM 6237 C C . GLY D 1 103 ? 19.60045 15.23125 0.95079 1.000 46.38558 1610 GLY D C 1
ATOM 6238 O O . GLY D 1 103 ? 18.53245 15.18777 0.33408 1.000 46.38632 1610 GLY D O 1
ATOM 6239 N N . LEU D 1 104 ? 20.43374 16.26503 0.90184 1.000 44.93060 1611 LEU D N 1
ATOM 6240 C CA . LEU D 1 104 ? 20.06642 17.49171 0.20360 1.000 50.66481 1611 LEU D CA 1
ATOM 6241 C C . LEU D 1 104 ? 19.93860 17.25421 -1.29205 1.000 50.14403 1611 LEU D C 1
ATOM 6242 O O . LEU D 1 104 ? 19.02941 17.79212 -1.93861 1.000 43.83031 1611 LEU D O 1
ATOM 6247 N N . ASP D 1 105 ? 20.83256 16.42501 -1.84292 1.000 54.00038 1612 ASP D N 1
ATOM 6248 C CA . ASP D 1 105 ? 20.83364 16.10940 -3.27090 1.000 55.53990 1612 ASP D CA 1
ATOM 6249 C C . ASP D 1 105 ? 19.55680 15.39815 -3.68760 1.000 52.42984 1612 ASP D C 1
ATOM 6250 O O . ASP D 1 105 ? 18.99721 15.68345 -4.75210 1.000 56.88774 1612 ASP D O 1
ATOM 6255 N N . VAL D 1 106 ? 19.10348 14.44354 -2.87771 1.000 51.43473 1613 VAL D N 1
ATOM 6256 C CA . VAL D 1 106 ? 17.82008 13.79273 -3.12885 1.000 54.53530 1613 VAL D CA 1
ATOM 6257 C C . VAL D 1 106 ? 16.71817 14.83772 -3.24795 1.000 48.87903 1613 VAL D C 1
ATOM 6258 O O . VAL D 1 106 ? 15.87380 14.79013 -4.15304 1.000 41.63212 1613 VAL D O 1
ATOM 6262 N N . LEU D 1 107 ? 16.70954 15.79347 -2.31671 1.000 46.65343 1614 LEU D N 1
ATOM 6263 C CA . LEU D 1 107 ? 15.67096 16.81354 -2.30420 1.000 41.59009 1614 LEU D CA 1
ATOM 6264 C C . LEU D 1 107 ? 15.79039 17.70766 -3.53087 1.000 42.36056 1614 LEU D C 1
ATOM 6265 O O . LEU D 1 107 ? 14.80394 17.96891 -4.22905 1.000 46.49816 1614 LEU D O 1
ATOM 6270 N N . LEU D 1 108 ? 17.00437 18.13543 -3.84422 1.000 38.17886 1615 LEU D N 1
ATOM 6271 C CA . LEU D 1 108 ? 17.17919 19.06946 -4.95182 1.000 48.34597 1615 LEU D CA 1
ATOM 6272 C C . LEU D 1 108 ? 16.81100 18.43129 -6.28988 1.000 48.91786 1615 LEU D C 1
ATOM 6273 O O . LEU D 1 108 ? 16.15544 19.07110 -7.12867 1.000 42.50581 1615 LEU D O 1
ATOM 6278 N N . ASP D 1 109 ? 17.21297 17.17086 -6.50641 1.000 42.14101 1616 ASP D N 1
ATOM 6279 C CA . ASP D 1 109 ? 16.76931 16.44878 -7.70204 1.000 49.74772 1616 ASP D CA 1
ATOM 6280 C C . ASP D 1 109 ? 15.25182 16.43395 -7.78783 1.000 49.23928 1616 ASP D C 1
ATOM 6281 O O . ASP D 1 109 ? 14.66623 16.80112 -8.81842 1.000 48.77009 1616 ASP D O 1
ATOM 6286 N N . ALA D 1 110 ? 14.60041 16.03318 -6.69456 1.000 44.83479 1617 ALA D N 1
ATOM 6287 C CA . ALA D 1 110 ? 13.14112 16.00271 -6.65253 1.000 42.96391 1617 ALA D CA 1
ATOM 6288 C C . ALA D 1 110 ? 12.55079 17.37760 -6.93308 1.000 52.69495 1617 ALA D C 1
ATOM 6289 O O . ALA D 1 110 ? 11.56774 17.50371 -7.67923 1.000 52.50247 1617 ALA D O 1
ATOM 6291 N N . GLN D 1 111 ? 13.14591 18.42695 -6.35901 1.000 43.80721 1618 GLN D N 1
ATOM 6292 C CA . GLN D 1 111 ? 12.62310 19.76699 -6.58892 1.000 42.01125 1618 GLN D CA 1
ATOM 6293 C C . GLN D 1 111 ? 12.85270 20.19639 -8.03542 1.000 47.66352 1618 GLN D C 1
ATOM 6294 O O . GLN D 1 111 ? 11.93593 20.71323 -8.69871 1.000 37.91755 1618 GLN D O 1
ATOM 6300 N N . ALA D 1 112 ? 14.07411 19.97981 -8.54304 1.000 42.48138 1619 ALA D N 1
ATOM 6301 C CA . ALA D 1 112 ? 14.38379 20.35047 -9.91936 1.000 40.89838 1619 ALA D CA 1
ATOM 6302 C C . ALA D 1 112 ? 13.37482 19.73123 -10.87568 1.000 49.08339 1619 ALA D C 1
ATOM 6303 O O . ALA D 1 112 ? 12.78074 20.42929 -11.70947 1.000 49.03545 1619 ALA D O 1
ATOM 6305 N N . ASP D 1 113 ? 13.18227 18.40873 -10.76118 1.000 47.96446 1620 ASP D N 1
ATOM 6306 C CA . ASP D 1 113 ? 12.09545 17.68036 -11.40540 1.000 48.73034 1620 ASP D CA 1
ATOM 6307 C C . ASP D 1 113 ? 10.77825 18.45234 -11.37437 1.000 49.40772 1620 ASP D C 1
ATOM 6308 O O . ASP D 1 113 ? 10.15970 18.71420 -12.41785 1.000 46.69501 1620 ASP D O 1
ATOM 6313 N N . ALA D 1 114 ? 10.30343 18.77136 -10.16564 1.000 46.57607 1621 ALA D N 1
ATOM 6314 C CA . ALA D 1 114 ? 8.97341 19.35597 -10.04698 1.000 40.25164 1621 ALA D CA 1
ATOM 6315 C C . ALA D 1 114 ? 8.92659 20.75197 -10.66863 1.000 48.75506 1621 ALA D C 1
ATOM 6316 O O . ALA D 1 114 ? 7.95253 21.10375 -11.34784 1.000 50.10766 1621 ALA D O 1
ATOM 6318 N N . VAL D 1 115 ? 9.97657 21.55100 -10.47428 1.000 45.86524 1622 VAL D N 1
ATOM 6319 C CA . VAL D 1 115 ? 9.98775 22.90775 -11.02723 1.000 49.44251 1622 VAL D CA 1
ATOM 6320 C C . VAL D 1 115 ? 9.97916 22.86077 -12.55619 1.000 47.56850 1622 VAL D C 1
ATOM 6321 O O . VAL D 1 115 ? 9.19202 23.54961 -13.21793 1.000 50.38419 1622 VAL D O 1
ATOM 6325 N N . LEU D 1 116 ? 10.84937 22.03665 -13.13962 1.000 47.53694 1623 LEU D N 1
ATOM 6326 C CA . LEU D 1 116 ? 10.90484 21.94544 -14.59575 1.000 49.25586 1623 LEU D CA 1
ATOM 6327 C C . LEU D 1 116 ? 9.59061 21.44884 -15.16184 1.000 49.03649 1623 LEU D C 1
ATOM 6328 O O . LEU D 1 116 ? 9.14961 21.92078 -16.21404 1.000 52.61566 1623 LEU D O 1
ATOM 6333 N N . ALA D 1 117 ? 8.94174 20.51209 -14.46925 1.000 52.53119 1624 ALA D N 1
ATOM 6334 C CA . ALA D 1 117 ? 7.64599 20.01726 -14.92594 1.000 57.56298 1624 ALA D CA 1
ATOM 6335 C C . ALA D 1 117 ? 6.60018 21.12020 -14.88271 1.000 51.37657 1624 ALA D C 1
ATOM 6336 O O . ALA D 1 117 ? 5.89980 21.36237 -15.87028 1.000 62.88789 1624 ALA D O 1
ATOM 6338 N N . HIS D 1 118 ? 6.46217 21.77485 -13.72982 1.000 48.47877 1625 HIS D N 1
ATOM 6339 C CA . HIS D 1 118 ? 5.56334 22.91187 -13.59600 1.000 49.44377 1625 HIS D CA 1
ATOM 6340 C C . HIS D 1 118 ? 5.79399 23.93917 -14.70127 1.000 55.73006 1625 HIS D C 1
ATOM 6341 O O . HIS D 1 118 ? 4.87689 24.28471 -15.44962 1.000 62.05077 1625 HIS D O 1
ATOM 6348 N N . CYS D 1 119 ? 7.03172 24.41241 -14.84023 1.000 56.73563 1626 CYS D N 1
ATOM 6349 C CA . CYS D 1 119 ? 7.30231 25.53892 -15.73237 1.000 58.20037 1626 CYS D CA 1
ATOM 6350 C C . CYS D 1 119 ? 7.13075 25.18556 -17.21540 1.000 63.54924 1626 CYS D C 1
ATOM 6351 O O . CYS D 1 119 ? 6.78272 26.06260 -18.01595 1.000 65.14544 1626 CYS D O 1
ATOM 6354 N N . ALA D 1 120 ? 7.35621 23.92428 -17.59816 1.000 57.73094 1627 ALA D N 1
ATOM 6355 C CA . ALA D 1 120 ? 7.15239 23.44748 -18.96985 1.000 60.14704 1627 ALA D CA 1
ATOM 6356 C C . ALA D 1 120 ? 7.98163 24.26045 -19.96790 1.000 66.21690 1627 ALA D C 1
ATOM 6357 O O . ALA D 1 120 ? 7.46215 24.87471 -20.90217 1.000 70.18276 1627 ALA D O 1
ATOM 6359 N N . GLY D 1 121 ? 9.29417 24.26574 -19.74583 1.000 61.57607 1628 GLY D N 1
ATOM 6360 C CA . GLY D 1 121 ? 10.20260 24.98226 -20.61246 1.000 60.23407 1628 GLY D CA 1
ATOM 6361 C C . GLY D 1 121 ? 10.09948 26.49071 -20.57971 1.000 66.92325 1628 GLY D C 1
ATOM 6362 O O . GLY D 1 121 ? 10.97759 27.16032 -21.13321 1.000 64.93608 1628 GLY D O 1
ATOM 6363 N N . ARG D 1 122 ? 9.06848 27.05397 -19.95773 1.000 69.73036 1629 ARG D N 1
ATOM 6364 C CA . ARG D 1 122 ? 8.96664 28.50167 -19.85464 1.000 65.48319 1629 ARG D CA 1
ATOM 6365 C C . ARG D 1 122 ? 9.97690 29.02566 -18.83644 1.000 59.46823 1629 ARG D C 1
ATOM 6366 O O . ARG D 1 122 ? 10.18291 28.40208 -17.79625 1.000 62.17755 1629 ARG D O 1
ATOM 6374 N N . PRO D 1 123 ? 10.63008 30.15735 -19.10696 1.000 64.59468 1630 PRO D N 1
ATOM 6375 C CA . PRO D 1 123 ? 11.66421 30.63907 -18.17958 1.000 63.26931 1630 PRO D CA 1
ATOM 6376 C C . PRO D 1 123 ? 11.07545 30.92569 -16.81145 1.000 55.32643 1630 PRO D C 1
ATOM 6377 O O . PRO D 1 123 ? 9.89691 31.25563 -16.67468 1.000 54.07497 1630 PRO D O 1
ATOM 6381 N N . PHE D 1 124 ? 11.90361 30.74957 -15.78933 1.000 52.25077 1631 PHE D N 1
ATOM 6382 C CA . PHE D 1 124 ? 11.47941 30.96029 -14.41583 1.000 50.36515 1631 PHE D CA 1
ATOM 6383 C C . PHE D 1 124 ? 12.61333 31.61797 -13.64694 1.000 47.60453 1631 PHE D C 1
ATOM 6384 O O . PHE D 1 124 ? 13.79038 31.48761 -13.99582 1.000 44.47622 1631 PHE D O 1
ATOM 6392 N N . VAL D 1 125 ? 12.23987 32.31072 -12.57735 1.000 43.33157 1632 VAL D N 1
ATOM 6393 C CA . VAL D 1 125 ? 13.18218 32.92607 -11.65903 1.000 36.50142 1632 VAL D CA 1
ATOM 6394 C C . VAL D 1 125 ? 13.05634 32.21141 -10.32440 1.000 40.34549 1632 VAL D C 1
ATOM 6395 O O . VAL D 1 125 ? 11.94131 31.99980 -9.83558 1.000 41.97097 1632 VAL D O 1
ATOM 6399 N N . LEU D 1 126 ? 14.18309 31.85489 -9.72261 1.000 40.19660 1633 LEU D N 1
ATOM 6400 C CA . LEU D 1 126 ? 14.14114 31.35977 -8.35459 1.000 47.02090 1633 LEU D CA 1
ATOM 6401 C C . LEU D 1 126 ? 14.32531 32.51661 -7.37736 1.000 40.58742 1633 LEU D C 1
ATOM 6402 O O . LEU D 1 126 ? 15.12761 33.42636 -7.61273 1.000 47.74864 1633 LEU D O 1
ATOM 6407 N N . VAL D 1 127 ? 13.52505 32.49081 -6.31245 1.000 36.31861 1634 VAL D N 1
ATOM 6408 C CA . VAL D 1 127 ? 13.49223 33.46252 -5.22928 1.000 38.47756 1634 VAL D CA 1
ATOM 6409 C C . VAL D 1 127 ? 13.56265 32.70023 -3.91020 1.000 45.09810 1634 VAL D C 1
ATOM 6410 O O . VAL D 1 127 ? 13.01583 31.59865 -3.78633 1.000 41.40440 1634 VAL D O 1
ATOM 6414 N N . GLY D 1 128 ? 14.23070 33.29481 -2.92064 1.000 41.37618 1635 GLY D N 1
ATOM 6415 C CA . GLY D 1 128 ? 14.17923 32.79032 -1.56103 1.000 33.81313 1635 GLY D CA 1
ATOM 6416 C C . GLY D 1 128 ? 14.56570 33.84587 -0.54789 1.000 37.87259 1635 GLY D C 1
ATOM 6417 O O . GLY D 1 128 ? 15.18276 34.86756 -0.88015 1.000 36.83894 1635 GLY D O 1
ATOM 6418 N N . HIS D 1 129 ? 14.18662 33.58721 0.70696 1.000 39.54755 1636 HIS D N 1
ATOM 6419 C CA . HIS D 1 129 ? 14.41108 34.49923 1.82316 1.000 37.13837 1636 HIS D CA 1
ATOM 6420 C C . HIS D 1 129 ? 14.97048 33.70513 2.98720 1.000 36.71175 1636 HIS D C 1
ATOM 6421 O O . HIS D 1 129 ? 14.50749 32.59713 3.25626 1.000 45.36399 1636 HIS D O 1
ATOM 6428 N N . SER D 1 130 ? 15.94322 34.28582 3.68636 1.000 46.34228 1637 SER D N 1
ATOM 6429 C CA . SER D 1 130 ? 16.59182 33.65829 4.84562 1.000 40.54862 1637 SER D CA 1
ATOM 6430 C C . SER D 1 130 ? 17.10429 32.30218 4.36024 1.000 41.97241 1637 SER D C 1
ATOM 6431 O O . SER D 1 130 ? 17.70098 32.28643 3.26995 1.000 39.19433 1637 SER D O 1
ATOM 6434 N N . ALA D 1 131 ? 16.88933 31.19244 5.10536 1.000 33.33039 1638 ALA D N 1
ATOM 6435 C CA . ALA D 1 131 ? 17.36172 29.86771 4.67957 1.000 42.13284 1638 ALA D CA 1
ATOM 6436 C C . ALA D 1 131 ? 16.74555 29.45732 3.36069 1.000 33.34005 1638 ALA D C 1
ATOM 6437 O O . ALA D 1 131 ? 17.34484 28.67210 2.62187 1.000 45.69961 1638 ALA D O 1
ATOM 6439 N N . GLY D 1 132 ? 15.54314 29.95846 3.06047 1.000 38.63911 1639 GLY D N 1
ATOM 6440 C CA . GLY D 1 132 ? 14.94908 29.74027 1.75202 1.000 44.04141 1639 GLY D CA 1
ATOM 6441 C C . GLY D 1 132 ? 15.80212 30.26142 0.61680 1.000 43.23404 1639 GLY D C 1
ATOM 6442 O O . GLY D 1 132 ? 15.68812 29.77722 -0.51740 1.000 40.62302 1639 GLY D O 1
ATOM 6443 N N . ALA D 1 133 ? 16.66463 31.23829 0.89665 1.000 42.45674 1640 ALA D N 1
ATOM 6444 C CA . ALA D 1 133 ? 17.59061 31.69837 -0.13007 1.000 47.41541 1640 ALA D CA 1
ATOM 6445 C C . ALA D 1 133 ? 18.71339 30.69448 -0.33890 1.000 38.73753 1640 ALA D C 1
ATOM 6446 O O . ALA D 1 133 ? 19.11086 30.44264 -1.47872 1.000 37.48651 1640 ALA D O 1
ATOM 6448 N N . ASN D 1 134 ? 19.24753 30.11885 0.74041 1.000 38.95655 1641 ASN D N 1
ATOM 6449 C CA . ASN D 1 134 ? 20.21951 29.03435 0.56901 1.000 47.09047 1641 ASN D CA 1
ATOM 6450 C C . ASN D 1 134 ? 19.63118 27.90487 -0.27303 1.000 45.27707 1641 ASN D C 1
ATOM 6451 O O . ASN D 1 134 ? 20.22715 27.46958 -1.26910 1.000 44.92884 1641 ASN D O 1
ATOM 6456 N N . MET D 1 135 ? 18.44351 27.43915 0.11184 1.000 44.57631 1642 MET D N 1
ATOM 6457 C CA . MET D 1 135 ? 17.71974 26.44500 -0.67093 1.000 42.24358 1642 MET D CA 1
ATOM 6458 C C . MET D 1 135 ? 17.52269 26.90693 -2.11486 1.000 42.59045 1642 MET D C 1
ATOM 6459 O O . MET D 1 135 ? 17.74892 26.14131 -3.05756 1.000 41.01155 1642 MET D O 1
ATOM 6464 N N . ALA D 1 136 ? 17.10803 28.16294 -2.31457 1.000 42.16198 1643 ALA D N 1
ATOM 6465 C CA . ALA D 1 136 ? 16.90244 28.63515 -3.68236 1.000 43.21495 1643 ALA D CA 1
ATOM 6466 C C . ALA D 1 136 ? 18.21454 28.64502 -4.43799 1.000 40.93284 1643 ALA D C 1
ATOM 6467 O O . ALA D 1 136 ? 18.26213 28.30031 -5.62470 1.000 46.05693 1643 ALA D O 1
ATOM 6469 N N . HIS D 1 137 ? 19.29668 29.00035 -3.74729 1.000 42.98380 1644 HIS D N 1
ATOM 6470 C CA . HIS D 1 137 ? 20.62297 28.97557 -4.34935 1.000 47.05593 1644 HIS D CA 1
ATOM 6471 C C . HIS D 1 137 ? 21.04586 27.54999 -4.69862 1.000 47.61302 1644 HIS D C 1
ATOM 6472 O O . HIS D 1 137 ? 21.40221 27.26303 -5.84874 1.000 50.13726 1644 HIS D O 1
ATOM 6479 N N . ALA D 1 138 ? 21.01905 26.64325 -3.71372 1.000 48.56794 1645 ALA D N 1
ATOM 6480 C CA . ALA D 1 138 ? 21.43088 25.26159 -3.96277 1.000 47.39278 1645 ALA D CA 1
ATOM 6481 C C . ALA D 1 138 ? 20.62693 24.63750 -5.10320 1.000 53.35572 1645 ALA D C 1
ATOM 6482 O O . ALA D 1 138 ? 21.17281 23.88539 -5.92054 1.000 43.36772 1645 ALA D O 1
ATOM 6484 N N . LEU D 1 139 ? 19.32064 24.93608 -5.16811 1.000 49.71159 1646 LEU D N 1
ATOM 6485 C CA . LEU D 1 139 ? 18.50359 24.44774 -6.27117 1.000 48.63397 1646 LEU D CA 1
ATOM 6486 C C . LEU D 1 139 ? 18.96538 25.03521 -7.59966 1.000 50.49153 1646 LEU D C 1
ATOM 6487 O O . LEU D 1 139 ? 18.88642 24.36342 -8.63507 1.000 44.60482 1646 LEU D O 1
ATOM 6492 N N . THR D 1 140 ? 19.45784 26.27749 -7.58954 1.000 47.98936 1647 THR D N 1
ATOM 6493 C CA . THR D 1 140 ? 19.97477 26.86496 -8.82063 1.000 50.97552 1647 THR D CA 1
ATOM 6494 C C . THR D 1 140 ? 21.16907 26.07124 -9.33413 1.000 57.22939 1647 THR D C 1
ATOM 6495 O O . THR D 1 140 ? 21.25423 25.77774 -10.53574 1.000 53.29681 1647 THR D O 1
ATOM 6499 N N . VAL D 1 141 ? 22.08843 25.68628 -8.43803 1.000 55.09239 1648 VAL D N 1
ATOM 6500 C CA . VAL D 1 141 ? 23.27220 24.96599 -8.89985 1.000 53.01641 1648 VAL D CA 1
ATOM 6501 C C . VAL D 1 141 ? 22.87689 23.59094 -9.43104 1.000 61.72632 1648 VAL D C 1
ATOM 6502 O O . VAL D 1 141 ? 23.36744 23.15482 -10.48297 1.000 59.80992 1648 VAL D O 1
ATOM 6506 N N . ARG D 1 142 ? 21.94143 22.91298 -8.75338 1.000 55.93050 1649 ARG D N 1
ATOM 6507 C CA . ARG D 1 142 ? 21.51773 21.59327 -9.20628 1.000 58.95626 1649 ARG D CA 1
ATOM 6508 C C . ARG D 1 142 ? 20.85159 21.66348 -10.57461 1.000 55.98237 1649 ARG D C 1
ATOM 6509 O O . ARG D 1 142 ? 21.12363 20.83581 -11.44786 1.000 56.75546 1649 ARG D O 1
ATOM 6517 N N . LEU D 1 143 ? 19.95796 22.63516 -10.77350 1.000 59.11309 1650 LEU D N 1
ATOM 6518 C CA . LEU D 1 143 ? 19.31426 22.78519 -12.07484 1.000 54.25179 1650 LEU D CA 1
ATOM 6519 C C . LEU D 1 143 ? 20.32158 23.17706 -13.14426 1.000 62.38396 1650 LEU D C 1
ATOM 6520 O O . LEU D 1 143 ? 20.26171 22.67855 -14.27562 1.000 63.51379 1650 LEU D O 1
ATOM 6525 N N . GLU D 1 144 ? 21.25047 24.07680 -12.80575 1.000 62.44020 1651 GLU D N 1
ATOM 6526 C CA . GLU D 1 144 ? 22.30443 24.43786 -13.74628 1.000 59.39976 1651 GLU D CA 1
ATOM 6527 C C . GLU D 1 144 ? 23.20513 23.24561 -14.04642 1.000 64.22620 1651 GLU D C 1
ATOM 6528 O O . GLU D 1 144 ? 23.59361 23.02949 -15.19855 1.000 68.15448 1651 GLU D O 1
ATOM 6534 N N . ALA D 1 145 ? 23.52442 22.44444 -13.02826 1.000 61.16634 1652 ALA D N 1
ATOM 6535 C CA . ALA D 1 145 ? 24.33606 21.25626 -13.24593 1.000 62.46907 1652 ALA D CA 1
ATOM 6536 C C . ALA D 1 145 ? 23.64935 20.25575 -14.16070 1.000 67.33832 1652 ALA D C 1
ATOM 6537 O O . ALA D 1 145 ? 24.30589 19.34207 -14.67103 1.000 74.22904 1652 ALA D O 1
ATOM 6539 N N . ARG D 1 146 ? 22.34505 20.40405 -14.37435 1.000 70.21778 1653 ARG D N 1
ATOM 6540 C CA . ARG D 1 146 ? 21.57451 19.51144 -15.22658 1.000 68.41171 1653 ARG D CA 1
ATOM 6541 C C . ARG D 1 146 ? 21.23252 20.15559 -16.56075 1.000 69.19615 1653 ARG D C 1
ATOM 6542 O O . ARG D 1 146 ? 20.39486 19.62766 -17.29918 1.000 75.94553 1653 ARG D O 1
ATOM 6550 N N . GLY D 1 147 ? 21.85480 21.28451 -16.88447 1.000 68.44648 1654 GLY D N 1
ATOM 6551 C CA . GLY D 1 147 ? 21.60180 21.97674 -18.12238 1.000 68.39682 1654 GLY D CA 1
ATOM 6552 C C . GLY D 1 147 ? 20.44982 22.95287 -18.07530 1.000 70.56424 1654 GLY D C 1
ATOM 6553 O O . GLY D 1 147 ? 20.39752 23.87144 -18.90664 1.000 74.75851 1654 GLY D O 1
ATOM 6554 N N . ALA D 1 148 ? 19.51963 22.76919 -17.14158 1.000 67.25177 1655 ALA D N 1
ATOM 6555 C CA . ALA D 1 148 ? 18.45019 23.73392 -16.93932 1.000 72.74032 1655 ALA D CA 1
ATOM 6556 C C . ALA D 1 148 ? 19.03665 25.08716 -16.55560 1.000 72.46481 1655 ALA D C 1
ATOM 6557 O O . ALA D 1 148 ? 20.05449 25.17308 -15.86030 1.000 76.01437 1655 ALA D O 1
ATOM 6559 N N . ASP D 1 149 ? 18.40319 26.15634 -17.02921 1.000 60.62589 1656 ASP D N 1
ATOM 6560 C CA . ASP D 1 149 ? 18.93273 27.50180 -16.81563 1.000 67.41733 1656 ASP D CA 1
ATOM 6561 C C . ASP D 1 149 ? 17.86288 28.40563 -16.22086 1.000 60.95328 1656 ASP D C 1
ATOM 6562 O O . ASP D 1 149 ? 17.02296 28.94705 -16.95921 1.000 54.55674 1656 ASP D O 1
ATOM 6567 N N . PRO D 1 150 ? 17.84851 28.57372 -14.89998 1.000 60.81631 1657 PRO D N 1
ATOM 6568 C CA . PRO D 1 150 ? 16.98185 29.58603 -14.28715 1.000 50.71239 1657 PRO D CA 1
ATOM 6569 C C . PRO D 1 150 ? 17.38095 30.98023 -14.75099 1.000 54.93077 1657 PRO D C 1
ATOM 6570 O O . PRO D 1 150 ? 18.54648 31.36460 -14.67291 1.000 60.34708 1657 PRO D O 1
ATOM 6574 N N . ALA D 1 151 ? 16.39354 31.74855 -15.20824 1.000 43.35108 1658 ALA D N 1
ATOM 6575 C CA . ALA D 1 151 ? 16.66531 33.03940 -15.82555 1.000 53.64059 1658 ALA D CA 1
ATOM 6576 C C . ALA D 1 151 ? 17.28482 34.04275 -14.85782 1.000 53.73671 1658 ALA D C 1
ATOM 6577 O O . ALA D 1 151 ? 17.87878 35.02497 -15.31261 1.000 48.25870 1658 ALA D O 1
ATOM 6579 N N . ALA D 1 152 ? 17.15751 33.82521 -13.54670 1.000 54.97687 1659 ALA D N 1
ATOM 6580 C CA . ALA D 1 152 ? 17.70856 34.72060 -12.53290 1.000 47.92083 1659 ALA D CA 1
ATOM 6581 C C . ALA D 1 152 ? 17.46358 34.11545 -11.15448 1.000 46.37435 1659 ALA D C 1
ATOM 6582 O O . ALA D 1 152 ? 16.61450 33.23872 -10.97939 1.000 45.36722 1659 ALA D O 1
ATOM 6584 N N . LEU D 1 153 ? 18.20707 34.61020 -10.17442 1.000 45.77218 1660 LEU D N 1
ATOM 6585 C CA . LEU D 1 153 ? 18.08974 34.13584 -8.80778 1.000 43.08678 1660 LEU D CA 1
ATOM 6586 C C . LEU D 1 153 ? 18.10093 35.33424 -7.86613 1.000 53.09875 1660 LEU D C 1
ATOM 6587 O O . LEU D 1 153 ? 18.94024 36.22739 -8.00853 1.000 52.20041 1660 LEU D O 1
ATOM 6592 N N . VAL D 1 154 ? 17.16140 35.36267 -6.91812 1.000 44.38556 1661 VAL D N 1
ATOM 6593 C CA . VAL D 1 154 ? 17.02049 36.46563 -5.96586 1.000 45.08825 1661 VAL D CA 1
ATOM 6594 C C . VAL D 1 154 ? 17.23266 35.91013 -4.56029 1.000 41.55751 1661 VAL D C 1
ATOM 6595 O O . VAL D 1 154 ? 16.56949 34.94332 -4.15971 1.000 44.44177 1661 VAL D O 1
ATOM 6599 N N . LEU D 1 155 ? 18.19897 36.47381 -3.83986 1.000 37.72220 1662 LEU D N 1
ATOM 6600 C CA . LEU D 1 155 ? 18.48663 36.08441 -2.46085 1.000 37.85708 1662 LEU D CA 1
ATOM 6601 C C . LEU D 1 155 ? 18.13611 37.24694 -1.55046 1.000 46.95216 1662 LEU D C 1
ATOM 6602 O O . LEU D 1 155 ? 18.76501 38.31769 -1.61035 1.000 43.12163 1662 LEU D O 1
ATOM 6607 N N . MET D 1 156 ? 17.14183 37.03657 -0.70512 1.000 46.25917 1663 MET D N 1
ATOM 6608 C CA . MET D 1 156 ? 16.74522 38.04084 0.26693 1.000 39.20078 1663 MET D CA 1
ATOM 6609 C C . MET D 1 156 ? 17.31370 37.62817 1.61692 1.000 47.45152 1663 MET D C 1
ATOM 6610 O O . MET D 1 156 ? 16.94013 36.58259 2.16798 1.000 45.94315 1663 MET D O 1
ATOM 6615 N N . ASP D 1 157 ? 18.25494 38.43551 2.11628 1.000 42.77182 1664 ASP D N 1
ATOM 6616 C CA . ASP D 1 157 ? 18.83047 38.28190 3.44820 1.000 43.75154 1664 ASP D CA 1
ATOM 6617 C C . ASP D 1 157 ? 19.38936 36.88694 3.65255 1.000 41.93429 1664 ASP D C 1
ATOM 6618 O O . ASP D 1 157 ? 19.05250 36.18900 4.60399 1.000 54.60723 1664 ASP D O 1
ATOM 6623 N N . ILE D 1 158 ? 20.23615 36.48078 2.71499 1.000 46.33905 1665 ILE D N 1
ATOM 6624 C CA . ILE D 1 158 ? 20.97512 35.24042 2.83224 1.000 46.90178 1665 ILE D CA 1
ATOM 6625 C C . ILE D 1 158 ? 22.02593 35.38643 3.91885 1.000 50.12384 1665 ILE D C 1
ATOM 6626 O O . ILE D 1 158 ? 22.67818 36.43154 4.04727 1.000 49.82535 1665 ILE D O 1
ATOM 6631 N N . TYR D 1 159 ? 22.16667 34.35494 4.73238 1.000 45.23705 1666 TYR D N 1
ATOM 6632 C CA . TYR D 1 159 ? 23.25406 34.26649 5.68634 1.000 56.33780 1666 TYR D CA 1
ATOM 6633 C C . TYR D 1 159 ? 23.91449 32.90292 5.52757 1.000 56.57298 1666 TYR D C 1
ATOM 6634 O O . TYR D 1 159 ? 23.30464 31.95749 5.02451 1.000 58.05089 1666 TYR D O 1
ATOM 6643 N N . THR D 1 160 ? 25.17974 32.81265 5.91336 1.000 62.78455 1667 THR D N 1
ATOM 6644 C CA . THR D 1 160 ? 25.76988 31.48922 5.78940 1.000 62.76240 1667 THR D CA 1
ATOM 6645 C C . THR D 1 160 ? 25.44293 30.68379 7.03878 1.000 64.12382 1667 THR D C 1
ATOM 6646 O O . THR D 1 160 ? 25.62918 31.17907 8.15366 1.000 69.09275 1667 THR D O 1
ATOM 6650 N N . PRO D 1 161 ? 24.94808 29.45683 6.89941 1.000 69.80393 1668 PRO D N 1
ATOM 6651 C CA . PRO D 1 161 ? 24.63396 28.63141 8.08560 1.000 70.72520 1668 PRO D CA 1
ATOM 6652 C C . PRO D 1 161 ? 25.83045 28.25729 8.95758 1.000 77.21024 1668 PRO D C 1
ATOM 6653 O O . PRO D 1 161 ? 25.84807 27.15286 9.51522 1.000 84.28246 1668 PRO D O 1
ATOM 6657 N N . ALA D 1 162 ? 26.76838 29.18553 9.15598 1.000 75.39808 1669 ALA D N 1
ATOM 6658 C CA . ALA D 1 162 ? 27.92288 28.99894 10.04165 1.000 81.51354 1669 ALA D CA 1
ATOM 6659 C C . ALA D 1 162 ? 27.52198 28.41742 11.39901 1.000 84.42905 1669 ALA D C 1
ATOM 6660 O O . ALA D 1 162 ? 28.22224 27.57235 11.96057 1.000 75.15965 1669 ALA D O 1
ATOM 6662 N N . GLY D 1 168 ? 26.91274 33.13631 15.74546 1.000 99.17869 1675 GLY D N 1
ATOM 6663 C CA . GLY D 1 168 ? 25.85637 32.17312 16.00150 1.000 103.53774 1675 GLY D CA 1
ATOM 6664 C C . GLY D 1 168 ? 24.61230 32.76289 16.64432 1.000 105.91035 1675 GLY D C 1
ATOM 6665 O O . GLY D 1 168 ? 23.54172 32.15235 16.61978 1.000 104.20160 1675 GLY D O 1
ATOM 6666 N N . VAL D 1 169 ? 24.74582 33.95965 17.22621 1.000 107.50206 1676 VAL D N 1
ATOM 6667 C CA . VAL D 1 169 ? 23.60502 34.57967 17.89853 1.000 103.43453 1676 VAL D CA 1
ATOM 6668 C C . VAL D 1 169 ? 22.66312 35.29508 16.94642 1.000 107.33854 1676 VAL D C 1
ATOM 6669 O O . VAL D 1 169 ? 21.57467 35.70362 17.37500 1.000 103.52790 1676 VAL D O 1
ATOM 6673 N N . TRP D 1 170 ? 23.03524 35.47237 15.67202 1.000 109.79853 1677 TRP D N 1
ATOM 6674 C CA . TRP D 1 170 ? 22.04598 35.98092 14.72916 1.000 105.10932 1677 TRP D CA 1
ATOM 6675 C C . TRP D 1 170 ? 20.86658 35.02540 14.65859 1.000 101.75788 1677 TRP D C 1
ATOM 6676 O O . TRP D 1 170 ? 19.70886 35.44862 14.74041 1.000 100.31883 1677 TRP D O 1
ATOM 6687 N N . ARG D 1 171 ? 21.14608 33.72388 14.61703 1.000 94.92203 1678 ARG D N 1
ATOM 6688 C CA . ARG D 1 171 ? 20.07202 32.73974 14.59243 1.000 99.14726 1678 ARG D CA 1
ATOM 6689 C C . ARG D 1 171 ? 19.25534 32.74433 15.87469 1.000 97.57163 1678 ARG D C 1
ATOM 6690 O O . ARG D 1 171 ? 18.02157 32.65901 15.83012 1.000 94.36121 1678 ARG D O 1
ATOM 6698 N N . GLU D 1 172 ? 19.92495 32.77241 17.02843 1.000 95.21757 1679 GLU D N 1
ATOM 6699 C CA . GLU D 1 172 ? 19.19294 32.78935 18.28940 1.000 90.68467 1679 GLU D CA 1
ATOM 6700 C C . GLU D 1 172 ? 18.31360 34.02853 18.38667 1.000 90.93272 1679 GLU D C 1
ATOM 6701 O O . GLU D 1 172 ? 17.16762 33.94763 18.83923 1.000 88.00654 1679 GLU D O 1
ATOM 6707 N N . GLU D 1 173 ? 18.82814 35.18346 17.95272 1.000 96.04422 1680 GLU D N 1
ATOM 6708 C CA . GLU D 1 173 ? 17.99688 36.37987 17.87456 1.000 95.18839 1680 GLU D CA 1
ATOM 6709 C C . GLU D 1 173 ? 16.88042 36.20016 16.85723 1.000 93.87758 1680 GLU D C 1
ATOM 6710 O O . GLU D 1 173 ? 15.70988 36.46351 17.15325 1.000 89.38340 1680 GLU D O 1
ATOM 6716 N N . MET D 1 174 ? 17.22867 35.74853 15.64914 1.000 94.02583 1681 MET D N 1
ATOM 6717 C CA . MET D 1 174 ? 16.23126 35.59716 14.59526 1.000 94.24348 1681 MET D CA 1
ATOM 6718 C C . MET D 1 174 ? 15.15399 34.58471 14.98547 1.000 96.59366 1681 MET D C 1
ATOM 6719 O O . MET D 1 174 ? 13.95516 34.84166 14.80355 1.000 88.41221 1681 MET D O 1
ATOM 6724 N N . LEU D 1 175 ? 15.55194 33.43906 15.55059 1.000 94.34319 1682 LEU D N 1
ATOM 6725 C CA . LEU D 1 175 ? 14.55228 32.46975 15.98879 1.000 91.73513 1682 LEU D CA 1
ATOM 6726 C C . LEU D 1 175 ? 13.72324 32.99321 17.15999 1.000 93.21755 1682 LEU D C 1
ATOM 6727 O O . LEU D 1 175 ? 12.59203 32.53360 17.36239 1.000 79.49489 1682 LEU D O 1
ATOM 6732 N N . ALA D 1 176 ? 14.24348 33.96790 17.91110 1.000 96.82846 1683 ALA D N 1
ATOM 6733 C CA . ALA D 1 176 ? 13.44887 34.61089 18.95379 1.000 89.94571 1683 ALA D CA 1
ATOM 6734 C C . ALA D 1 176 ? 12.29104 35.40081 18.35124 1.000 96.50398 1683 ALA D C 1
ATOM 6735 O O . ALA D 1 176 ? 11.11903 35.10117 18.60978 1.000 94.27869 1683 ALA D O 1
ATOM 6737 N N . TRP D 1 177 ? 12.60224 36.40010 17.51599 1.000 100.16497 1684 TRP D N 1
ATOM 6738 C CA . TRP D 1 177 ? 11.59054 37.32173 16.99921 1.000 96.92814 1684 TRP D CA 1
ATOM 6739 C C . TRP D 1 177 ? 10.51852 36.64005 16.15479 1.000 98.31579 1684 TRP D C 1
ATOM 6740 O O . TRP D 1 177 ? 9.52609 37.29452 15.81653 1.000 103.78444 1684 TRP D O 1
ATOM 6751 N N . VAL D 1 178 ? 10.69198 35.36384 15.79305 1.000 90.89621 1685 VAL D N 1
ATOM 6752 C CA . VAL D 1 178 ? 9.62332 34.63131 15.11351 1.000 97.24445 1685 VAL D CA 1
ATOM 6753 C C . VAL D 1 178 ? 8.47709 34.33254 16.07582 1.000 104.27002 1685 VAL D C 1
ATOM 6754 O O . VAL D 1 178 ? 7.30541 34.30512 15.67311 1.000 106.39071 1685 VAL D O 1
ATOM 6758 N N . ALA D 1 179 ? 8.78739 34.10705 17.34952 1.000 99.82173 1686 ALA D N 1
ATOM 6759 C CA . ALA D 1 179 ? 7.79509 33.69643 18.33536 1.000 100.13367 1686 ALA D CA 1
ATOM 6760 C C . ALA D 1 179 ? 6.71125 34.74872 18.55072 1.000 99.42477 1686 ALA D C 1
ATOM 6761 O O . ALA D 1 179 ? 6.88702 35.68063 19.33218 1.000 100.84244 1686 ALA D O 1
ATOM 6763 N N . VAL D 1 184 ? 0.99300 31.18596 16.35502 1.000 85.45337 1691 VAL D N 1
ATOM 6764 C CA . VAL D 1 184 ? 1.41904 30.46313 15.15562 1.000 90.89622 1691 VAL D CA 1
ATOM 6765 C C . VAL D 1 184 ? 1.61833 28.96219 15.43808 1.000 86.41784 1691 VAL D C 1
ATOM 6766 O O . VAL D 1 184 ? 2.49479 28.57990 16.21603 1.000 81.55114 1691 VAL D O 1
ATOM 6770 N N . PRO D 1 185 ? 0.81717 28.11365 14.78561 1.000 92.19098 1692 PRO D N 1
ATOM 6771 C CA . PRO D 1 185 ? 0.77993 26.68802 15.15368 1.000 85.14683 1692 PRO D CA 1
ATOM 6772 C C . PRO D 1 185 ? 2.01679 25.94143 14.67076 1.000 81.82700 1692 PRO D C 1
ATOM 6773 O O . PRO D 1 185 ? 2.43709 26.07656 13.51708 1.000 80.91882 1692 PRO D O 1
ATOM 6777 N N . VAL D 1 186 ? 2.59245 25.13464 15.56072 1.000 73.89866 1693 VAL D N 1
ATOM 6778 C CA . VAL D 1 186 ? 3.66852 24.23196 15.18447 1.000 66.71005 1693 VAL D CA 1
ATOM 6779 C C . VAL D 1 186 ? 3.36710 22.84293 15.72894 1.000 59.02996 1693 VAL D C 1
ATOM 6780 O O . VAL D 1 186 ? 2.53425 22.65423 16.61986 1.000 47.39055 1693 VAL D O 1
ATOM 6784 N N . ASP D 1 187 ? 4.05693 21.85972 15.16216 1.000 54.82738 1694 ASP D N 1
ATOM 6785 C CA . ASP D 1 187 ? 3.86343 20.48128 15.56947 1.000 49.60251 1694 ASP D CA 1
ATOM 6786 C C . ASP D 1 187 ? 5.17540 19.72890 15.41335 1.000 42.70956 1694 ASP D C 1
ATOM 6787 O O . ASP D 1 187 ? 6.17541 20.26095 14.91891 1.000 43.17891 1694 ASP D O 1
ATOM 6792 N N . ASP D 1 188 ? 5.14498 18.46563 15.83976 1.000 45.59870 1695 ASP D N 1
ATOM 6793 C CA . ASP D 1 188 ? 6.30742 17.60104 15.73423 1.000 36.25941 1695 ASP D CA 1
ATOM 6794 C C . ASP D 1 188 ? 6.83349 17.51346 14.31038 1.000 35.70479 1695 ASP D C 1
ATOM 6795 O O . ASP D 1 188 ? 8.04911 17.55681 14.08833 1.000 42.11171 1695 ASP D O 1
ATOM 6800 N N . THR D 1 189 ? 5.95285 17.35153 13.33016 1.000 36.31630 1696 THR D N 1
ATOM 6801 C CA . THR D 1 189 ? 6.45075 17.20455 11.96322 1.000 43.79844 1696 THR D CA 1
ATOM 6802 C C . THR D 1 189 ? 7.23023 18.44557 11.53912 1.000 41.17281 1696 THR D C 1
ATOM 6803 O O . THR D 1 189 ? 8.38385 18.34934 11.09924 1.000 40.72303 1696 THR D O 1
ATOM 6807 N N . ARG D 1 190 ? 6.62728 19.62851 11.70782 1.000 42.61515 1697 ARG D N 1
ATOM 6808 C CA . ARG D 1 190 ? 7.32021 20.87474 11.37084 1.000 42.75849 1697 ARG D CA 1
ATOM 6809 C C . ARG D 1 190 ? 8.58256 21.06359 12.19853 1.000 29.93376 1697 ARG D C 1
ATOM 6810 O O . ARG D 1 190 ? 9.64001 21.39147 11.66100 1.000 31.24606 1697 ARG D O 1
ATOM 6818 N N . LEU D 1 191 ? 8.50386 20.81876 13.50239 1.000 35.36558 1698 LEU D N 1
ATOM 6819 C CA . LEU D 1 191 ? 9.69030 20.97871 14.32789 1.000 33.27315 1698 LEU D CA 1
ATOM 6820 C C . LEU D 1 191 ? 10.78127 20.02102 13.89281 1.000 37.85535 1698 LEU D C 1
ATOM 6821 O O . LEU D 1 191 ? 11.93000 20.43356 13.69410 1.000 43.09686 1698 LEU D O 1
ATOM 6826 N N . THR D 1 192 ? 10.44211 18.73090 13.71323 1.000 33.67916 1699 THR D N 1
ATOM 6827 C CA . THR D 1 192 ? 11.49439 17.79030 13.38035 1.000 33.04903 1699 THR D CA 1
ATOM 6828 C C . THR D 1 192 ? 12.02959 18.08751 12.00798 1.000 31.41634 1699 THR D C 1
ATOM 6829 O O . THR D 1 192 ? 13.23789 17.95893 11.79107 1.000 30.98369 1699 THR D O 1
ATOM 6833 N N . ALA D 1 193 ? 11.16190 18.55458 11.09726 1.000 27.94072 1700 ALA D N 1
ATOM 6834 C CA . ALA D 1 193 ? 11.64815 19.00785 9.79039 1.000 31.54312 1700 ALA D CA 1
ATOM 6835 C C . ALA D 1 193 ? 12.65034 20.13413 9.96084 1.000 38.25121 1700 ALA D C 1
ATOM 6836 O O . ALA D 1 193 ? 13.70407 20.14460 9.30570 1.000 36.56463 1700 ALA D O 1
ATOM 6838 N N . MET D 1 194 ? 12.35513 21.06946 10.87494 1.000 38.00394 1701 MET D N 1
ATOM 6839 C CA . MET D 1 194 ? 13.26859 22.18010 11.11290 1.000 38.83103 1701 MET D CA 1
ATOM 6840 C C . MET D 1 194 ? 14.62880 21.67097 11.56352 1.000 39.58850 1701 MET D C 1
ATOM 6841 O O . MET D 1 194 ? 15.66317 22.06034 11.01429 1.000 35.72280 1701 MET D O 1
ATOM 6846 N N . GLY D 1 195 ? 14.64454 20.74924 12.52448 1.000 39.23672 1702 GLY D N 1
ATOM 6847 C CA . GLY D 1 195 ? 15.90689 20.13730 12.90623 1.000 33.41551 1702 GLY D CA 1
ATOM 6848 C C . GLY D 1 195 ? 16.61106 19.46049 11.74575 1.000 36.20872 1702 GLY D C 1
ATOM 6849 O O . GLY D 1 195 ? 17.81327 19.62688 11.56186 1.000 37.28383 1702 GLY D O 1
ATOM 6850 N N . ALA D 1 196 ? 15.87278 18.68780 10.94866 1.000 32.54942 1703 ALA D N 1
ATOM 6851 C CA . ALA D 1 196 ? 16.50240 17.95224 9.85756 1.000 42.07700 1703 ALA D CA 1
ATOM 6852 C C . ALA D 1 196 ? 17.08770 18.90380 8.81227 1.000 39.54973 1703 ALA D C 1
ATOM 6853 O O . ALA D 1 196 ? 18.27648 18.81657 8.48174 1.000 39.99532 1703 ALA D O 1
ATOM 6855 N N . TYR D 1 197 ? 16.27304 19.83798 8.29375 1.000 39.20298 1704 TYR D N 1
ATOM 6856 C CA . TYR D 1 197 ? 16.77768 20.77304 7.27540 1.000 41.01130 1704 TYR D CA 1
ATOM 6857 C C . TYR D 1 197 ? 17.92651 21.62648 7.79772 1.000 42.24898 1704 TYR D C 1
ATOM 6858 O O . TYR D 1 197 ? 18.80482 22.01808 7.01739 1.000 48.72062 1704 TYR D O 1
ATOM 6867 N N . HIS D 1 198 ? 17.95305 21.92582 9.09954 1.000 37.19982 1705 HIS D N 1
ATOM 6868 C CA . HIS D 1 198 ? 19.11175 22.62898 9.64081 1.000 47.83801 1705 HIS D CA 1
ATOM 6869 C C . HIS D 1 198 ? 20.36595 21.80412 9.44265 1.000 44.45648 1705 HIS D C 1
ATOM 6870 O O . HIS D 1 198 ? 21.40533 22.31823 9.01221 1.000 50.28412 1705 HIS D O 1
ATOM 6877 N N . ARG D 1 199 ? 20.27974 20.51359 9.76394 1.000 41.63241 1706 ARG D N 1
ATOM 6878 C CA . ARG D 1 199 ? 21.39806 19.60695 9.54370 1.000 44.68988 1706 ARG D CA 1
ATOM 6879 C C . ARG D 1 199 ? 21.74821 19.51763 8.06353 1.000 46.58424 1706 ARG D C 1
ATOM 6880 O O . ARG D 1 199 ? 22.92580 19.50586 7.69386 1.000 49.42525 1706 ARG D O 1
ATOM 6888 N N . LEU D 1 200 ? 20.72762 19.49934 7.20578 1.000 46.25420 1707 LEU D N 1
ATOM 6889 C CA . LEU D 1 200 ? 20.92866 19.45608 5.76089 1.000 42.69952 1707 LEU D CA 1
ATOM 6890 C C . LEU D 1 200 ? 21.80095 20.60180 5.26368 1.000 48.88536 1707 LEU D C 1
ATOM 6891 O O . LEU D 1 200 ? 22.68054 20.39548 4.42319 1.000 50.45105 1707 LEU D O 1
ATOM 6896 N N . LEU D 1 201 ? 21.55759 21.81884 5.74569 1.000 51.39488 1708 LEU D N 1
ATOM 6897 C CA . LEU D 1 201 ? 22.25421 22.99826 5.25792 1.000 50.05198 1708 LEU D CA 1
ATOM 6898 C C . LEU D 1 201 ? 23.49557 23.32206 6.06836 1.000 52.00658 1708 LEU D C 1
ATOM 6899 O O . LEU D 1 201 ? 24.05605 24.40916 5.89595 1.000 47.11211 1708 LEU D O 1
ATOM 6904 N N . LEU D 1 202 ? 23.91594 22.41624 6.95956 1.000 53.66943 1709 LEU D N 1
ATOM 6905 C CA . LEU D 1 202 ? 25.14724 22.61745 7.72245 1.000 56.88121 1709 LEU D CA 1
ATOM 6906 C C . LEU D 1 202 ? 26.33285 22.92819 6.81828 1.000 56.09037 1709 LEU D C 1
ATOM 6907 O O . LEU D 1 202 ? 27.15897 23.78570 7.14248 1.000 65.73709 1709 LEU D O 1
ATOM 6912 N N . ASP D 1 203 ? 26.45732 22.22732 5.69569 1.000 55.45710 1710 ASP D N 1
ATOM 6913 C CA . ASP D 1 203 ? 27.62263 22.38257 4.83188 1.000 68.61914 1710 ASP D CA 1
ATOM 6914 C C . ASP D 1 203 ? 27.24370 23.07953 3.53351 1.000 67.00357 1710 ASP D C 1
ATOM 6915 O O . ASP D 1 203 ? 27.72303 22.73648 2.45116 1.000 72.42184 1710 ASP D O 1
ATOM 6920 N N . TRP D 1 204 ? 26.36961 24.07304 3.63656 1.000 63.28503 1711 TRP D N 1
ATOM 6921 C CA . TRP D 1 204 ? 26.01275 24.87692 2.48162 1.000 56.75266 1711 TRP D CA 1
ATOM 6922 C C . TRP D 1 204 ? 27.08228 25.93316 2.24415 1.000 59.81918 1711 TRP D C 1
ATOM 6923 O O . TRP D 1 204 ? 27.58065 26.56191 3.18814 1.000 55.47680 1711 TRP D O 1
ATOM 6934 N N . ALA D 1 205 ? 27.42714 26.13642 0.97477 1.000 58.30719 1712 ALA D N 1
ATOM 6935 C CA . ALA D 1 205 ? 28.46200 27.10166 0.63169 1.000 61.84635 1712 ALA D CA 1
ATOM 6936 C C . ALA D 1 205 ? 28.17590 27.66945 -0.74688 1.000 57.35638 1712 ALA D C 1
ATOM 6937 O O . ALA D 1 205 ? 27.61257 26.97299 -1.59910 1.000 61.49715 1712 ALA D O 1
ATOM 6939 N N . PRO D 1 206 ? 28.56188 28.91846 -1.00045 1.000 60.13852 1713 PRO D N 1
ATOM 6940 C CA . PRO D 1 206 ? 28.18305 29.64572 -2.23525 1.000 65.75807 1713 PRO D CA 1
ATOM 6941 C C . PRO D 1 206 ? 28.94894 29.24717 -3.49430 1.000 69.90844 1713 PRO D C 1
ATOM 6942 O O . PRO D 1 206 ? 29.76602 30.00285 -4.03462 1.000 72.20717 1713 PRO D O 1
ATOM 6946 N N . ARG D 1 207 ? 28.64793 28.05528 -4.02041 1.000 74.77975 1714 ARG D N 1
ATOM 6947 C CA . ARG D 1 207 ? 29.17687 27.64691 -5.32050 1.000 71.99480 1714 ARG D CA 1
ATOM 6948 C C . ARG D 1 207 ? 28.66333 28.58624 -6.42009 1.000 69.70802 1714 ARG D C 1
ATOM 6949 O O . ARG D 1 207 ? 27.55994 29.12798 -6.31708 1.000 70.13119 1714 ARG D O 1
ATOM 6957 N N . PRO D 1 208 ? 29.43014 28.78608 -7.49310 1.000 73.05811 1715 PRO D N 1
ATOM 6958 C CA . PRO D 1 208 ? 29.05171 29.79350 -8.49613 1.000 72.48260 1715 PRO D CA 1
ATOM 6959 C C . PRO D 1 208 ? 27.80857 29.41054 -9.29229 1.000 72.52725 1715 PRO D C 1
ATOM 6960 O O . PRO D 1 208 ? 27.45527 28.23879 -9.44275 1.000 71.47280 1715 PRO D O 1
ATOM 6964 N N . THR D 1 209 ? 27.14901 30.43848 -9.82877 1.000 68.29671 1716 THR D N 1
ATOM 6965 C CA . THR D 1 209 ? 25.94740 30.26664 -10.63217 1.000 60.31142 1716 THR D CA 1
ATOM 6966 C C . THR D 1 209 ? 26.08486 31.01851 -11.94902 1.000 62.78162 1716 THR D C 1
ATOM 6967 O O . THR D 1 209 ? 26.60587 32.13792 -11.98219 1.000 66.33915 1716 THR D O 1
ATOM 6971 N N . ARG D 1 210 ? 25.61926 30.39693 -13.03620 1.000 61.26933 1717 ARG D N 1
ATOM 6972 C CA . ARG D 1 210 ? 25.47846 31.12324 -14.29837 1.000 61.39960 1717 ARG D CA 1
ATOM 6973 C C . ARG D 1 210 ? 24.44584 32.23873 -14.17401 1.000 62.65462 1717 ARG D C 1
ATOM 6974 O O . ARG D 1 210 ? 24.68463 33.37701 -14.60059 1.000 59.08355 1717 ARG D O 1
ATOM 6982 N N . ALA D 1 211 ? 23.27858 31.91591 -13.60851 1.000 64.25241 1718 ALA D N 1
ATOM 6983 C CA . ALA D 1 211 ? 22.17593 32.86052 -13.53215 1.000 51.02111 1718 ALA D CA 1
ATOM 6984 C C . ALA D 1 211 ? 22.61366 34.13362 -12.81713 1.000 51.45180 1718 ALA D C 1
ATOM 6985 O O . ALA D 1 211 ? 23.43899 34.09228 -11.89827 1.000 59.25201 1718 ALA D O 1
ATOM 6987 N N . PRO D 1 212 ? 22.09842 35.27874 -13.24490 1.000 50.83118 1719 PRO D N 1
ATOM 6988 C CA . PRO D 1 212 ? 22.35058 36.52155 -12.51057 1.000 46.86407 1719 PRO D CA 1
ATOM 6989 C C . PRO D 1 212 ? 21.67405 36.46856 -11.14813 1.000 47.96565 1719 PRO D C 1
ATOM 6990 O O . PRO D 1 212 ? 20.60714 35.87070 -10.98824 1.000 55.15986 1719 PRO D O 1
ATOM 6994 N N . VAL D 1 213 ? 22.28539 37.12813 -10.16685 1.000 45.51587 1720 VAL D N 1
ATOM 6995 C CA . VAL D 1 213 ? 21.81818 37.09614 -8.78302 1.000 46.98921 1720 VAL D CA 1
ATOM 6996 C C . VAL D 1 213 ? 21.51045 38.50988 -8.30426 1.000 52.32863 1720 VAL D C 1
ATOM 6997 O O . VAL D 1 213 ? 22.40427 39.36326 -8.24678 1.000 55.55048 1720 VAL D O 1
ATOM 7001 N N . LEU D 1 214 ? 20.25230 38.74665 -7.93657 1.000 49.53558 1721 LEU D N 1
ATOM 7002 C CA . LEU D 1 214 ? 19.86350 39.94094 -7.20504 1.000 46.63729 1721 LEU D CA 1
ATOM 7003 C C . LEU D 1 214 ? 19.95063 39.65856 -5.71234 1.000 52.76812 1721 LEU D C 1
ATOM 7004 O O . LEU D 1 214 ? 19.36080 38.68621 -5.22151 1.000 53.10213 1721 LEU D O 1
ATOM 7009 N N . HIS D 1 215 ? 20.67526 40.51348 -4.98893 1.000 50.44775 1722 HIS D N 1
ATOM 7010 C CA . HIS D 1 215 ? 20.84148 40.35146 -3.55250 1.000 43.67933 1722 HIS D CA 1
ATOM 7011 C C . HIS D 1 215 ? 20.21890 41.53350 -2.82741 1.000 50.90630 1722 HIS D C 1
ATOM 7012 O O . HIS D 1 215 ? 20.77218 42.63681 -2.83971 1.000 54.78548 1722 HIS D O 1
ATOM 7019 N N . LEU D 1 216 ? 19.08734 41.29918 -2.16663 1.000 50.54825 1723 LEU D N 1
ATOM 7020 C CA . LEU D 1 216 ? 18.49344 42.29521 -1.28604 1.000 51.32513 1723 LEU D CA 1
ATOM 7021 C C . LEU D 1 216 ? 18.90313 42.01662 0.15418 1.000 52.58825 1723 LEU D C 1
ATOM 7022 O O . LEU D 1 216 ? 18.95216 40.85875 0.58548 1.000 44.56091 1723 LEU D O 1
ATOM 7027 N N . TYR D 1 217 ? 19.21302 43.07732 0.89430 1.000 48.00987 1724 TYR D N 1
ATOM 7028 C CA . TYR D 1 217 ? 19.56965 42.92956 2.29676 1.000 48.82448 1724 TYR D CA 1
ATOM 7029 C C . TYR D 1 217 ? 18.84855 43.99061 3.12282 1.000 51.66499 1724 TYR D C 1
ATOM 7030 O O . TYR D 1 217 ? 18.58665 45.10319 2.65388 1.000 52.31652 1724 TYR D O 1
ATOM 7039 N N . ALA D 1 218 ? 18.52569 43.61834 4.35850 1.000 45.43772 1725 ALA D N 1
ATOM 7040 C CA . ALA D 1 218 ? 17.64114 44.41064 5.19279 1.000 51.75612 1725 ALA D CA 1
ATOM 7041 C C . ALA D 1 218 ? 18.33323 45.67808 5.67402 1.000 52.89793 1725 ALA D C 1
ATOM 7042 O O . ALA D 1 218 ? 19.52678 45.66572 5.99314 1.000 57.06195 1725 ALA D O 1
ATOM 7044 N N . GLY D 1 219 ? 17.56138 46.76867 5.74682 1.000 53.50106 1726 GLY D N 1
ATOM 7045 C CA . GLY D 1 219 ? 18.04818 48.05847 6.22666 1.000 53.91159 1726 GLY D CA 1
ATOM 7046 C C . GLY D 1 219 ? 18.27450 48.16805 7.72649 1.000 54.17196 1726 GLY D C 1
ATOM 7047 O O . GLY D 1 219 ? 19.25959 48.76742 8.15042 1.000 64.27032 1726 GLY D O 1
ATOM 7048 N N . GLU D 1 220 ? 17.38224 47.60657 8.54700 1.000 57.81008 1727 GLU D N 1
ATOM 7049 C CA . GLU D 1 220 ? 17.47836 47.73820 10.00082 1.000 57.21066 1727 GLU D CA 1
ATOM 7050 C C . GLU D 1 220 ? 17.79131 46.39441 10.65727 1.000 60.21941 1727 GLU D C 1
ATOM 7051 O O . GLU D 1 220 ? 17.29582 45.35588 10.20190 1.000 59.18034 1727 GLU D O 1
ATOM 7057 N N . PRO D 1 221 ? 18.60126 46.38335 11.71645 1.000 58.47817 1728 PRO D N 1
ATOM 7058 C CA . PRO D 1 221 ? 18.96600 45.11725 12.35817 1.000 62.40958 1728 PRO D CA 1
ATOM 7059 C C . PRO D 1 221 ? 17.77598 44.49086 13.05995 1.000 61.97612 1728 PRO D C 1
ATOM 7060 O O . PRO D 1 221 ? 16.79617 45.15577 13.39613 1.000 58.47279 1728 PRO D O 1
ATOM 7064 N N . ALA D 1 222 ? 17.88331 43.18031 13.28549 1.000 61.98362 1729 ALA D N 1
ATOM 7065 C CA . ALA D 1 222 ? 16.78672 42.42599 13.88260 1.000 59.20235 1729 ALA D CA 1
ATOM 7066 C C . ALA D 1 222 ? 16.80850 42.50967 15.40177 1.000 64.98331 1729 ALA D C 1
ATOM 7067 O O . ALA D 1 222 ? 15.75219 42.55062 16.03722 1.000 72.74550 1729 ALA D O 1
ATOM 7069 N N . GLY D 1 223 ? 17.99691 42.52129 15.99481 1.000 68.01961 1730 GLY D N 1
ATOM 7070 C CA . GLY D 1 223 ? 18.15300 42.59333 17.43277 1.000 66.03455 1730 GLY D CA 1
ATOM 7071 C C . GLY D 1 223 ? 19.45277 43.30144 17.72992 1.000 74.47627 1730 GLY D C 1
ATOM 7072 O O . GLY D 1 223 ? 20.07923 43.84744 16.81311 1.000 79.29781 1730 GLY D O 1
ATOM 7073 N N . ALA D 1 224 ? 19.88161 43.30690 18.98707 1.000 76.55252 1731 ALA D N 1
ATOM 7074 C CA . ALA D 1 224 ? 21.10601 44.00963 19.34491 1.000 82.40938 1731 ALA D CA 1
ATOM 7075 C C . ALA D 1 224 ? 22.32801 43.19102 18.94512 1.000 96.85614 1731 ALA D C 1
ATOM 7076 O O . ALA D 1 224 ? 22.44157 42.01557 19.30317 1.000 103.16586 1731 ALA D O 1
ATOM 7078 N N . TRP D 1 225 ? 23.23091 43.80337 18.18998 1.000 97.89959 1732 TRP D N 1
ATOM 7079 C CA . TRP D 1 225 ? 24.57278 43.25357 17.99648 1.000 106.70338 1732 TRP D CA 1
ATOM 7080 C C . TRP D 1 225 ? 25.55452 44.19933 18.66706 1.000 110.81650 1732 TRP D C 1
ATOM 7081 O O . TRP D 1 225 ? 25.73525 45.33762 18.19120 1.000 107.71673 1732 TRP D O 1
ATOM 7092 N N . PRO D 1 226 ? 26.19309 43.79277 19.77054 1.000 111.85558 1733 PRO D N 1
ATOM 7093 C CA . PRO D 1 226 ? 27.07501 44.72348 20.49469 1.000 109.59335 1733 PRO D CA 1
ATOM 7094 C C . PRO D 1 226 ? 28.30630 45.14373 19.71040 1.000 112.58400 1733 PRO D C 1
ATOM 7095 O O . PRO D 1 226 ? 28.91302 46.15845 20.06757 1.000 105.48162 1733 PRO D O 1
ATOM 7099 N N . ASP D 1 227 ? 28.69634 44.40343 18.66147 1.000 114.27847 1734 ASP D N 1
ATOM 7100 C CA . ASP D 1 227 ? 29.83888 44.75303 17.82165 1.000 111.41782 1734 ASP D CA 1
ATOM 7101 C C . ASP D 1 227 ? 29.41230 45.69279 16.70264 1.000 116.78920 1734 ASP D C 1
ATOM 7102 O O . ASP D 1 227 ? 28.86779 45.23380 15.68903 1.000 121.72902 1734 ASP D O 1
ATOM 7107 N N . PRO D 1 228 ? 29.65557 46.99681 16.82549 1.000 115.34022 1735 PRO D N 1
ATOM 7108 C CA . PRO D 1 228 ? 29.30508 47.93194 15.74854 1.000 114.97976 1735 PRO D CA 1
ATOM 7109 C C . PRO D 1 228 ? 30.38445 48.09914 14.68943 1.000 115.02633 1735 PRO D C 1
ATOM 7110 O O . PRO D 1 228 ? 30.24088 48.96665 13.82233 1.000 116.43487 1735 PRO D O 1
ATOM 7114 N N . ARG D 1 229 ? 31.44099 47.29462 14.74423 1.000 111.34451 1736 ARG D N 1
ATOM 7115 C CA . ARG D 1 229 ? 32.55090 47.39235 13.81386 1.000 104.19672 1736 ARG D CA 1
ATOM 7116 C C . ARG D 1 229 ? 32.20538 46.69121 12.50992 1.000 104.42112 1736 ARG D C 1
ATOM 7117 O O . ARG D 1 229 ? 31.26186 47.08397 11.82109 1.000 112.46745 1736 ARG D O 1
ATOM 7125 N N . ASP D 1 231 ? 29.91019 43.69255 10.60316 1.000 86.10800 1738 ASP D N 1
ATOM 7126 C CA . ASP D 1 231 ? 28.51945 44.09220 10.74876 1.000 78.79883 1738 ASP D CA 1
ATOM 7127 C C . ASP D 1 231 ? 27.58930 42.90037 10.90188 1.000 75.49031 1738 ASP D C 1
ATOM 7128 O O . ASP D 1 231 ? 28.01158 41.74575 10.86760 1.000 81.80371 1738 ASP D O 1
ATOM 7133 N N . TRP D 1 232 ? 26.30644 43.20031 11.04160 1.000 74.94874 1739 TRP D N 1
ATOM 7134 C CA . TRP D 1 232 ? 25.26316 42.18955 11.04334 1.000 73.88734 1739 TRP D CA 1
ATOM 7135 C C . TRP D 1 232 ? 24.70242 41.92906 9.65548 1.000 64.97779 1739 TRP D C 1
ATOM 7136 O O . TRP D 1 232 ? 23.90699 40.99866 9.49062 1.000 61.86871 1739 TRP D O 1
ATOM 7147 N N . ARG D 1 233 ? 25.10136 42.72100 8.66514 1.000 61.71905 1740 ARG D N 1
ATOM 7148 C CA . ARG D 1 233 ? 24.41866 42.73121 7.38429 1.000 60.96611 1740 ARG D CA 1
ATOM 7149 C C . ARG D 1 233 ? 24.53816 41.39532 6.65598 1.000 58.81233 1740 ARG D C 1
ATOM 7150 O O . ARG D 1 233 ? 25.47580 40.61488 6.85221 1.000 63.16857 1740 ARG D O 1
ATOM 7158 N N . SER D 1 234 ? 23.55379 41.15353 5.79880 1.000 53.70344 1741 SER D N 1
ATOM 7159 C CA . SER D 1 234 ? 23.58348 40.06232 4.83757 1.000 56.01702 1741 SER D CA 1
ATOM 7160 C C . SER D 1 234 ? 24.40101 40.48724 3.61642 1.000 57.84101 1741 SER D C 1
ATOM 7161 O O . SER D 1 234 ? 24.04964 41.45923 2.93441 1.000 52.69508 1741 SER D O 1
ATOM 7164 N N . ARG D 1 235 ? 25.50421 39.78546 3.35635 1.000 56.96289 1742 ARG D N 1
ATOM 7165 C CA . ARG D 1 235 ? 26.32504 40.02236 2.17437 1.000 60.37990 1742 ARG D CA 1
ATOM 7166 C C . ARG D 1 235 ? 26.29949 38.79046 1.28309 1.000 59.10764 1742 ARG D C 1
ATOM 7167 O O . ARG D 1 235 ? 26.18078 37.66068 1.76477 1.000 60.03568 1742 ARG D O 1
ATOM 7175 N N . PHE D 1 236 ? 26.39231 39.01123 -0.02391 1.000 57.05477 1743 PHE D N 1
ATOM 7176 C CA . PHE D 1 236 ? 26.55161 37.90900 -0.96299 1.000 64.96536 1743 PHE D CA 1
ATOM 7177 C C . PHE D 1 236 ? 27.54944 38.29326 -2.04698 1.000 67.61498 1743 PHE D C 1
ATOM 7178 O O . PHE D 1 236 ? 27.36395 39.30333 -2.73111 1.000 64.69285 1743 PHE D O 1
ATOM 7186 N N . ASP D 1 237 ? 28.59758 37.47804 -2.20143 1.000 73.13812 1744 ASP D N 1
ATOM 7187 C CA . ASP D 1 237 ? 29.59545 37.65285 -3.25265 1.000 78.18994 1744 ASP D CA 1
ATOM 7188 C C . ASP D 1 237 ? 29.18345 36.86822 -4.49165 1.000 78.52045 1744 ASP D C 1
ATOM 7189 O O . ASP D 1 237 ? 28.85492 35.67875 -4.40261 1.000 79.34796 1744 ASP D O 1
ATOM 7194 N N . GLY D 1 238 ? 29.25042 37.52627 -5.64539 1.000 76.39434 1745 GLY D N 1
ATOM 7195 C CA . GLY D 1 238 ? 28.68162 37.03492 -6.88228 1.000 69.42654 1745 GLY D CA 1
ATOM 7196 C C . GLY D 1 238 ? 27.50745 37.85837 -7.36329 1.000 71.62020 1745 GLY D C 1
ATOM 7197 O O . GLY D 1 238 ? 27.08570 37.69642 -8.51365 1.000 74.14791 1745 GLY D O 1
ATOM 7198 N N . ALA D 1 239 ? 26.98391 38.75228 -6.52563 1.000 68.22415 1746 ALA D N 1
ATOM 7199 C CA . ALA D 1 239 ? 25.73206 39.44809 -6.80773 1.000 65.37327 1746 ALA D CA 1
ATOM 7200 C C . ALA D 1 239 ? 25.91548 40.40371 -7.97394 1.000 61.84037 1746 ALA D C 1
ATOM 7201 O O . ALA D 1 239 ? 26.64010 41.39968 -7.86258 1.000 58.34145 1746 ALA D O 1
ATOM 7203 N N . HIS D 1 240 ? 25.26582 40.08417 -9.09552 1.000 56.99213 1747 HIS D N 1
ATOM 7204 C CA . HIS D 1 240 ? 25.06934 41.05111 -10.16991 1.000 60.03091 1747 HIS D CA 1
ATOM 7205 C C . HIS D 1 240 ? 24.70358 42.43207 -9.62767 1.000 59.89802 1747 HIS D C 1
ATOM 7206 O O . HIS D 1 240 ? 25.31865 43.44293 -9.98935 1.000 63.93693 1747 HIS D O 1
ATOM 7213 N N . THR D 1 241 ? 23.67895 42.49161 -8.77883 1.000 52.32320 1748 THR D N 1
ATOM 7214 C CA . THR D 1 241 ? 23.25753 43.71551 -8.10891 1.000 55.30063 1748 THR D CA 1
ATOM 7215 C C . THR D 1 241 ? 22.98525 43.39923 -6.64294 1.000 56.52732 1748 THR D C 1
ATOM 7216 O O . THR D 1 241 ? 22.46149 42.32619 -6.32091 1.000 53.49127 1748 THR D O 1
ATOM 7220 N N . SER D 1 242 ? 23.34876 44.33033 -5.75911 1.000 48.25533 1749 SER D N 1
ATOM 7221 C CA . SER D 1 242 ? 23.15329 44.17570 -4.32187 1.000 49.13082 1749 SER D CA 1
ATOM 7222 C C . SER D 1 242 ? 22.54723 45.46550 -3.77869 1.000 56.40976 1749 SER D C 1
ATOM 7223 O O . SER D 1 242 ? 23.22484 46.49706 -3.70017 1.000 54.33611 1749 SER D O 1
ATOM 7226 N N . ALA D 1 243 ? 21.27470 45.40662 -3.40426 1.000 54.65725 1750 ALA D N 1
ATOM 7227 C CA . ALA D 1 243 ? 20.51927 46.56952 -2.96878 1.000 49.77603 1750 ALA D CA 1
ATOM 7228 C C . ALA D 1 243 ? 20.01561 46.38140 -1.54291 1.000 52.42323 1750 ALA D C 1
ATOM 7229 O O . ALA D 1 243 ? 19.64554 45.27940 -1.13271 1.000 54.08114 1750 ALA D O 1
ATOM 7231 N N . GLU D 1 244 ? 19.99304 47.47035 -0.80188 1.000 49.54385 1751 GLU D N 1
ATOM 7232 C CA . GLU D 1 244 ? 19.45059 47.50094 0.53994 1.000 46.87802 1751 GLU D CA 1
ATOM 7233 C C . GLU D 1 244 ? 17.96602 47.85226 0.48137 1.000 53.45466 1751 GLU D C 1
ATOM 7234 O O . GLU D 1 244 ? 17.56191 48.77185 -0.23554 1.000 54.50151 1751 GLU D O 1
ATOM 7240 N N . VAL D 1 245 ? 17.14660 47.11829 1.22039 1.000 50.80719 1752 VAL D N 1
ATOM 7241 C CA . VAL D 1 245 ? 15.73004 47.45934 1.24750 1.000 44.64010 1752 VAL D CA 1
ATOM 7242 C C . VAL D 1 245 ? 15.36156 47.84948 2.67468 1.000 48.18579 1752 VAL D C 1
ATOM 7243 O O . VAL D 1 245 ? 16.04883 47.43727 3.62143 1.000 49.77934 1752 VAL D O 1
ATOM 7247 N N . PRO D 1 246 ? 14.31922 48.66626 2.87252 1.000 50.80803 1753 PRO D N 1
ATOM 7248 C CA . PRO D 1 246 ? 13.85835 48.97218 4.22762 1.000 44.44205 1753 PRO D CA 1
ATOM 7249 C C . PRO D 1 246 ? 13.34843 47.74094 4.96082 1.000 52.59807 1753 PRO D C 1
ATOM 7250 O O . PRO D 1 246 ? 12.98808 46.71561 4.36845 1.000 53.08803 1753 PRO D O 1
ATOM 7254 N N . GLY D 1 247 ? 13.27766 47.87900 6.27351 1.000 44.96610 1754 GLY D N 1
ATOM 7255 C CA . GLY D 1 247 ? 12.80409 46.83052 7.14433 1.000 43.78333 1754 GLY D CA 1
ATOM 7256 C C . GLY D 1 247 ? 13.94714 46.01816 7.72289 1.000 49.32424 1754 GLY D C 1
ATOM 7257 O O . GLY D 1 247 ? 15.12462 46.20493 7.40355 1.000 46.76395 1754 GLY D O 1
ATOM 7258 N N . THR D 1 248 ? 13.56784 45.11377 8.61464 1.000 49.62564 1755 THR D N 1
ATOM 7259 C CA . THR D 1 248 ? 14.44980 44.12304 9.20309 1.000 46.00140 1755 THR D CA 1
ATOM 7260 C C . THR D 1 248 ? 14.34533 42.79990 8.44435 1.000 49.01286 1755 THR D C 1
ATOM 7261 O O . THR D 1 248 ? 13.51603 42.63230 7.53684 1.000 40.46840 1755 THR D O 1
ATOM 7265 N N . HIS D 1 249 ? 15.18747 41.84709 8.86302 1.000 41.44937 1756 HIS D N 1
ATOM 7266 C CA . HIS D 1 249 ? 15.15692 40.47034 8.38145 1.000 48.78569 1756 HIS D CA 1
ATOM 7267 C C . HIS D 1 249 ? 13.72606 40.02320 8.10049 1.000 47.03776 1756 HIS D C 1
ATOM 7268 O O . HIS D 1 249 ? 13.41664 39.53306 7.00853 1.000 40.15429 1756 HIS D O 1
ATOM 7275 N N . PHE D 1 250 ? 12.83531 40.24144 9.06246 1.000 42.78430 1757 PHE D N 1
ATOM 7276 C CA . PHE D 1 250 ? 11.46119 39.79297 8.92182 1.000 42.01611 1757 PHE D CA 1
ATOM 7277 C C . PHE D 1 250 ? 10.55856 40.80543 8.21054 1.000 49.96360 1757 PHE D C 1
ATOM 7278 O O . PHE D 1 250 ? 9.81291 40.42849 7.29821 1.000 44.85802 1757 PHE D O 1
ATOM 7286 N N . SER D 1 251 ? 10.62251 42.09944 8.57110 1.000 47.79712 1758 SER D N 1
ATOM 7287 C CA . SER D 1 251 ? 9.63123 43.02397 8.02278 1.000 45.42030 1758 SER D CA 1
ATOM 7288 C C . SER D 1 251 ? 9.92994 43.46634 6.58801 1.000 42.89197 1758 SER D C 1
ATOM 7289 O O . SER D 1 251 ? 9.03742 44.02260 5.93698 1.000 43.85591 1758 SER D O 1
ATOM 7292 N N . MET D 1 252 ? 11.14106 43.23844 6.06889 1.000 40.39589 1759 MET D N 1
ATOM 7293 C CA . MET D 1 252 ? 11.32630 43.41892 4.62925 1.000 44.10094 1759 MET D CA 1
ATOM 7294 C C . MET D 1 252 ? 10.34636 42.56238 3.82189 1.000 46.75388 1759 MET D C 1
ATOM 7295 O O . MET D 1 252 ? 9.98174 42.94121 2.70528 1.000 43.52527 1759 MET D O 1
ATOM 7300 N N . MET D 1 253 ? 9.88572 41.42301 4.37544 1.000 39.49553 1760 MET D N 1
ATOM 7301 C CA . MET D 1 253 ? 8.92292 40.57592 3.67661 1.000 47.79344 1760 MET D CA 1
ATOM 7302 C C . MET D 1 253 ? 7.47464 40.79708 4.09843 1.000 47.98065 1760 MET D C 1
ATOM 7303 O O . MET D 1 253 ? 6.58180 40.15426 3.53475 1.000 50.17671 1760 MET D O 1
ATOM 7308 N N . THR D 1 254 ? 7.20785 41.67730 5.05935 1.000 44.77202 1761 THR D N 1
ATOM 7309 C CA . THR D 1 254 ? 5.82118 41.91113 5.44029 1.000 44.65062 1761 THR D CA 1
ATOM 7310 C C . THR D 1 254 ? 5.38423 43.35998 5.21213 1.000 46.48474 1761 THR D C 1
ATOM 7311 O O . THR D 1 254 ? 4.88087 43.70702 4.13254 1.000 41.71955 1761 THR D O 1
ATOM 7315 N N . GLU D 1 255 ? 5.56075 44.22227 6.21164 1.000 47.34904 1762 GLU D N 1
ATOM 7316 C CA . GLU D 1 255 ? 5.06729 45.58320 6.03911 1.000 50.26624 1762 GLU D CA 1
ATOM 7317 C C . GLU D 1 255 ? 5.81952 46.33030 4.93899 1.000 48.47950 1762 GLU D C 1
ATOM 7318 O O . GLU D 1 255 ? 5.21381 47.13013 4.21988 1.000 54.92625 1762 GLU D O 1
ATOM 7324 N N . HIS D 1 256 ? 7.10727 46.05515 4.75370 1.000 42.33020 1763 HIS D N 1
ATOM 7325 C CA . HIS D 1 256 ? 7.88453 46.65906 3.67991 1.000 40.44806 1763 HIS D CA 1
ATOM 7326 C C . HIS D 1 256 ? 7.93735 45.81985 2.39695 1.000 46.86978 1763 HIS D C 1
ATOM 7327 O O . HIS D 1 256 ? 8.65220 46.19033 1.45880 1.000 42.06153 1763 HIS D O 1
ATOM 7334 N N . ALA D 1 257 ? 7.17301 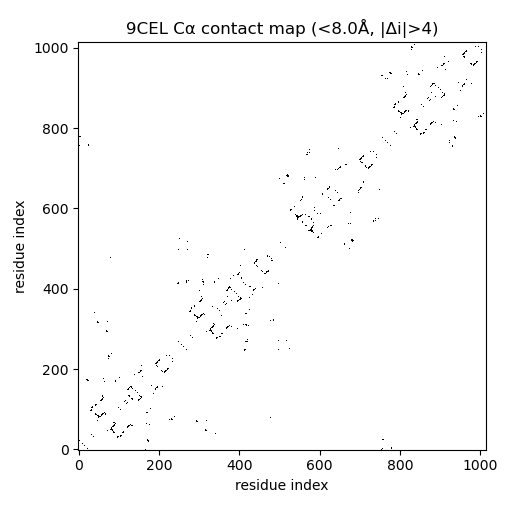44.73105 2.31923 1.000 44.43612 1764 ALA D N 1
ATOM 7335 C CA . ALA D 1 257 ? 7.15426 43.90680 1.11395 1.000 39.81028 1764 ALA D CA 1
ATOM 7336 C C . ALA D 1 257 ? 6.95220 44.67024 -0.19337 1.000 45.67320 1764 ALA D C 1
ATOM 7337 O O . ALA D 1 257 ? 7.57335 44.27571 -1.20053 1.000 38.57825 1764 ALA D O 1
ATOM 7339 N N . PRO D 1 258 ? 6.12332 45.72861 -0.27630 1.000 42.73229 1765 PRO D N 1
ATOM 7340 C CA . PRO D 1 258 ? 5.94950 46.37935 -1.59532 1.000 41.11604 1765 PRO D CA 1
ATOM 7341 C C . PRO D 1 258 ? 7.24377 46.95923 -2.15156 1.000 42.44178 1765 PRO D C 1
ATOM 7342 O O . PRO D 1 258 ? 7.49789 46.87504 -3.36613 1.000 43.78222 1765 PRO D O 1
ATOM 7346 N N . VAL D 1 259 ? 8.09846 47.49493 -1.28096 1.000 41.86589 1766 VAL D N 1
ATOM 7347 C CA . VAL D 1 259 ? 9.38023 48.03062 -1.73361 1.000 49.45411 1766 VAL D CA 1
ATOM 7348 C C . VAL D 1 259 ? 10.29986 46.89786 -2.17825 1.000 37.32052 1766 VAL D C 1
ATOM 7349 O O . VAL D 1 259 ? 10.98509 46.99032 -3.20605 1.000 42.42915 1766 VAL D O 1
ATOM 7353 N N . THR D 1 260 ? 10.35136 45.82182 -1.39338 1.000 43.51270 1767 THR D N 1
ATOM 7354 C CA . THR D 1 260 ? 11.03287 44.61010 -1.84527 1.000 40.48421 1767 THR D CA 1
ATOM 7355 C C . THR D 1 260 ? 10.51794 44.17242 -3.20735 1.000 36.44247 1767 THR D C 1
ATOM 7356 O O . THR D 1 260 ? 11.29776 43.98487 -4.15022 1.000 39.04671 1767 THR D O 1
ATOM 7360 N N . ALA D 1 261 ? 9.19207 44.02535 -3.32491 1.000 39.72229 1768 ALA D N 1
ATOM 7361 C CA . ALA D 1 261 ? 8.58194 43.64161 -4.59506 1.000 35.16937 1768 ALA D CA 1
ATOM 7362 C C . ALA D 1 261 ? 9.02783 44.56537 -5.71882 1.000 44.01511 1768 ALA D C 1
ATOM 7363 O O . ALA D 1 261 ? 9.52370 44.09619 -6.75046 1.000 34.23298 1768 ALA D O 1
ATOM 7365 N N . ALA D 1 262 ? 8.87514 45.89310 -5.53077 1.000 42.45136 1769 ALA D N 1
ATOM 7366 C CA . ALA D 1 262 ? 9.20340 46.82862 -6.60960 1.000 39.04820 1769 ALA D CA 1
ATOM 7367 C C . ALA D 1 262 ? 10.67100 46.73627 -6.99758 1.000 42.49817 1769 ALA D C 1
ATOM 7368 O O . ALA D 1 262 ? 11.00707 46.82203 -8.18633 1.000 40.90725 1769 ALA D O 1
ATOM 7370 N N . THR D 1 263 ? 11.56184 46.58001 -6.00897 1.000 41.95756 1770 THR D N 1
ATOM 7371 C CA . THR D 1 263 ? 12.98722 46.44899 -6.31726 1.000 34.85015 1770 THR D CA 1
ATOM 7372 C C . THR D 1 263 ? 13.23046 45.22551 -7.18189 1.000 40.52162 1770 THR D C 1
ATOM 7373 O O . THR D 1 263 ? 13.97713 45.28283 -8.16412 1.000 41.45441 1770 THR D O 1
ATOM 7377 N N . VAL D 1 264 ? 12.61185 44.09488 -6.81513 1.000 42.35592 1771 VAL D N 1
ATOM 7378 C CA . VAL D 1 264 ? 12.73970 42.88341 -7.62121 1.000 34.34405 1771 VAL D CA 1
ATOM 7379 C C . VAL D 1 264 ? 12.18401 43.11779 -9.01623 1.000 43.70910 1771 VAL D C 1
ATOM 7380 O O . VAL D 1 264 ? 12.81282 42.77844 -10.02907 1.000 44.62242 1771 VAL D O 1
ATOM 7384 N N . HIS D 1 265 ? 10.96627 43.65758 -9.07984 1.000 38.79288 1772 HIS D N 1
ATOM 7385 C CA . HIS D 1 265 ? 10.29586 43.85996 -10.35538 1.000 42.75932 1772 HIS D CA 1
ATOM 7386 C C . HIS D 1 265 ? 11.12881 44.74148 -11.27692 1.000 48.16917 1772 HIS D C 1
ATOM 7387 O O . HIS D 1 265 ? 11.34771 44.40551 -12.45084 1.000 45.82571 1772 HIS D O 1
ATOM 7394 N N . LYS D 1 266 ? 11.65039 45.84437 -10.74327 1.000 51.65173 1773 LYS D N 1
ATOM 7395 C CA . LYS D 1 266 ? 12.48974 46.73100 -11.54167 1.000 56.30752 1773 LYS D CA 1
ATOM 7396 C C . LYS D 1 266 ? 13.77245 46.02882 -11.98054 1.000 54.24319 1773 LYS D C 1
ATOM 7397 O O . LYS D 1 266 ? 14.14347 46.07313 -13.15850 1.000 53.32543 1773 LYS D O 1
ATOM 7403 N N . TRP D 1 267 ? 14.45131 45.34470 -11.05540 1.000 47.67492 1774 TRP D N 1
ATOM 7404 C CA . TRP D 1 267 ? 15.70851 44.70418 -11.43308 1.000 49.18090 1774 TRP D CA 1
ATOM 7405 C C . TRP D 1 267 ? 15.52299 43.62595 -12.49568 1.000 52.40266 1774 TRP D C 1
ATOM 7406 O O . TRP D 1 267 ? 16.44665 43.37300 -13.27569 1.000 57.72291 1774 TRP D O 1
ATOM 7417 N N . LEU D 1 268 ? 14.35619 42.97770 -12.55719 1.000 45.75360 1775 LEU D N 1
ATOM 7418 C CA . LEU D 1 268 ? 14.18963 41.92658 -13.56493 1.000 56.23681 1775 LEU D CA 1
ATOM 7419 C C . LEU D 1 268 ? 14.08633 42.48565 -14.98062 1.000 60.03938 1775 LEU D C 1
ATOM 7420 O O . LEU D 1 268 ? 14.29658 41.73364 -15.93999 1.000 56.69923 1775 LEU D O 1
ATOM 7425 N N . ASP D 1 269 ? 13.75811 43.77744 -15.13472 1.000 53.37377 1776 ASP D N 1
ATOM 7426 C CA . ASP D 1 269 ? 13.63894 44.36763 -16.46401 1.000 63.24019 1776 ASP D CA 1
ATOM 7427 C C . ASP D 1 269 ? 14.98432 44.72978 -17.07250 1.000 64.99995 1776 ASP D C 1
ATOM 7428 O O . ASP D 1 269 ? 15.05539 44.95619 -18.28456 1.000 73.81596 1776 ASP D O 1
ATOM 7433 N N . GLU D 1 270 ? 16.04505 44.76306 -16.26873 1.000 67.84459 1777 GLU D N 1
ATOM 7434 C CA . GLU D 1 270 ? 17.32592 45.32967 -16.65896 1.000 70.03864 1777 GLU D CA 1
ATOM 7435 C C . GLU D 1 270 ? 18.41125 44.28150 -16.82212 1.000 69.40488 1777 GLU D C 1
ATOM 7436 O O . GLU D 1 270 ? 19.54550 44.62651 -17.16589 1.000 75.81072 1777 GLU D O 1
ATOM 7442 N N . VAL D 1 271 ? 18.08934 43.01527 -16.61159 1.000 68.61796 1778 VAL D N 1
ATOM 7443 C CA . VAL D 1 271 ? 19.08657 41.96877 -16.61114 1.000 72.49537 1778 VAL D CA 1
ATOM 7444 C C . VAL D 1 271 ? 18.70059 40.86290 -17.59497 1.000 83.16344 1778 VAL D C 1
ATOM 7445 O O . VAL D 1 271 ? 17.55435 40.78627 -18.04920 1.000 82.78463 1778 VAL D O 1
#

Organism: NCBI:txid2008351

B-factor: mean 54.05, std 14.74, range [25.6, 127.41]

InterPro domains:
  IPR001031 Thioesterase [PF00975] (1566-1775)
  IPR001227 Acyl transferase domain superfamily [G3DSA:3.40.366.10] (567-870)
  IPR006162 Phosphopantetheine attachment site [PS00012] (1450-1465)
  IPR009081 Phosphopantetheine binding ACP domain [PF00550] (1425-1491)
  IPR009081 Phosphopantetheine binding ACP domain [PS50075] (1417-1495)
  IPR013968 Polyketide synthase-like, ketoreductase domain [PF08659] (1149-1324)
  IPR014030 Beta-ketoacyl synthase-like, N-terminal domain [PF00109] (36-285)
  IPR014031 Beta-ketoacyl synthase, C-terminal domain [PF02801] (293-410)
  IPR014043 Acyl transferase domain [PF00698] (569-882)
  IPR014043 Acyl transferase domain [SM00827] (569-867)
  IPR015083 Polyketide synthase NorB/C/GfsB-E-like, docking domain [PF08990] (3-31)
  IPR016035 Acyl transferase/acyl hydrolase/lysophospholipase [SSF52151] (567-854)
  IPR016036 Malonyl-CoA ACP transacylase, ACP-binding [SSF55048] (696-758)
  IPR016039 Thiolase-like [G3DSA:3.40.47.10] (31-475)
  IPR016039 Thiolase-like [SSF53901] (34-407)
  IPR018201 Beta-ketoacyl synthase, active site [PS00606] (198-214)
  IPR020802 Thioesterase TesA-like [SM00824] (1566-1775)
  IPR020806 Polyketide synthase-like, phosphopantetheine-binding domain [SM00823] (1423-1495)
  IPR020841 Polyketide synthase, beta-ketoacyl synthase domain [PS52004] (34-461)
  IPR020841 Polyketide synthase, beta-ketoacyl synthase domain [SM00825] (37-464)

Foldseek 3Di:
DDPLQVVCVVCVVPVNNVVSLLVLQVVLVVFAADAALVPFVDFQDKAWQEDDQDDAAEEEEWALALPIDPVLCNQLRVLCHNQHTYIYGYQFQSDPPTHHHPALVRRLVSVLVNVCVVQVPGAHEYEYAARSLLVSQVSQVSCVVVVNHHQAYEREQYDQLCPAPDGDSRSSSSSSNVSVNRNPRDRDDHPHAYEYEWEDDEDDPVRIRDDPPHPHYDYFYDYSRCCSPVVSSRVSVVVSVVSVPD/DDPLVVVCVVCVVVVNNVVSLQVLQVVLVVFDADAALVVQPDFQDKAWQEDDQDDAAEEEEWAQALVIDDVLQNQLRVLCHNQHTYIYRYQFFQDPPTHHHPAPLRRLVSSLVNVCVVCVPGAHEYEYAERSLLVSQVSQVVCVVVVHHHQAYEYEQYDQLLPAVGDSRSSSSSSNVSVRRNHRDLDDGPHAYEYEKEDDEDDDDPPVDDPIGDHPPHPHYYYFYDYSRCCSPVVSNGVSVVVSVVVVPD/DDPLVVVCVVCLVVLNNVVSLLVLLVVLVVFDADAALVPQVDQQDKAWQEDDADAAAEEEEWAQALQTDPVLCNLLRVLCHNQHTYIYGYQFQSDPPTRHHPAPLRRLVSVLVVVCVVCVPGAHEYEYAERSLLVSQVSQVSNVVVVHDHQAYEYEQYDACDPVVVSVVSSVVVVHDGDSRSSSSSSNVVVNRNVGDRDAGPHAYEYEWEPDEPDDVPIDDDPNHPYYYYFYDYSRCCSPVVSNRVSVVVSVVSVPD/DDPLVVVCVVCLVVLNNVVSLQVLLVVLVVFDADAALVSQPDFFDKAWQADDQDAAAEEEEWAQAFPTDDVLCNLLRVLCHNQHTYIYGYQFFQDPPGRHHPALLRRLVSSLVVVCVVCVPGAHEYEYAERSLLNSQVSQVSCVVVVHHHQAYEYEQYDQLADCLVSLVSNVVPHDGDSRSSSSSSNVSVRRNPRDRDAGPHAYEYEKEDDESDDDPDPVDPIRDDPRHPYYYYFYDYSRCCSPVVSNRVSVVVSVVVVVD